Protein AF-A0A4Q0PFN8-F1 (afdb_monomer_lite)

Foldseek 3Di:
DDDYDDDDDDDDDDDDDDPVVVVVVVVPPPCVPQVDDDPVSVVVVLVVVPKDKDFPVPDDDDPPDDDDDDDDDDDDDDDDDQDDKDWDWDDDPPDITIMIIHDDDADDTYPPGDGDDNVVDDPDDDDDDDDDDDPPPPADDDDPQWDWADLDDPDIDTGHQEAAFAEAQDPVSVVCVFPDFQALVNQLPAFAKAWAAQDPPLVPDVVRDTSHWAPDDQQWDTRDPVCVVVSVQWDADPVQRKIWGATFYQIKIWTWHPDFFQWKKKKWKKFFQDQAWFKWWKWQFWDADPPRRDIKTWIWIATLQDDPPDPPAGIFIKISPNHHHPDPPDDPDDDIDGPDGLCVQADDDPPRRSGRNQWMKMKMWTHHQQKIWIWMDHINDHDTDPSSIDMDGCVPDPSSVVCNVGGTMIIITHRGHRMMIDPIGMDRFRHWYFYQNVHFQDTWTWGQDPVVRGIDTDPVDDPCNVPNAQHWYQNVPVQWIWGRHPRTIDTDPPSDPDPPPDDAAEAECPDLVVFWPDDDALSHEYEDPAADEAEAARTEGEQQRHNEYEYPAQVGYEYEDAYALHEHYEYPPQGAAYHYYGHEYEQQHHNYEPDDYEHPVLDHEYAYYRYEYENHQEVEEDYRHQEYEAEQYEYYNYAEAYEYYAEYCEYAHENYEEENYHLQYEHYEYDYHQAHAAAHEYAYEYEEEHNYAPYDDAPRSYPFFARYEYEQHEYHYNNDWDQCCCCRHVVRDACLDRNHAYYNYTSHQGNDDAAEEEDQDAEAEDEDELSYAEYEYHYPEEYEYHYDSDHAAPPDKHKHKYFYEAQYHYHYDPLQPPQEDDDDDHHFGWIWIWIDPGVSHIHIYIDTPDDDQPEWFWDAKPPQEDEAQDKDKMKTFTARADPPKDKDWPPWAWDAWDDDDRGIIMTIIHHHPDFDFIWIWIDPPHIDIQGSRHTYAHFDKDACAAPVQKDWPAADWDHHQQKTWGPDQDQFKTKIWGNDKAFLVFKKKWKKWWAFDPDDDDPDDKWWKFWAFPPPRQTQWIWMDHPRQRDIDIAGDPDPDDPPPDQDDPDDDDDPPRDWIWIWMWICDPQKTKTFIATPSRDGDGDIDIDNDPDDPPGMTTMMIIHNGTMMRRNIMGTHD

Organism: NCBI:txid1550906

Radius of gyration: 51.31 Å; chains: 1; bounding box: 134×82×135 Å

pLDDT: mean 75.28, std 20.69, range [23.78, 98.44]

Structure (mmCIF, N/CA/C/O backbone):
data_AF-A0A4Q0PFN8-F1
#
_entry.id   AF-A0A4Q0PFN8-F1
#
loop_
_atom_site.group_PDB
_atom_site.id
_atom_site.type_symbol
_atom_site.label_atom_id
_atom_site.label_alt_id
_atom_site.label_comp_id
_atom_site.label_asym_id
_atom_site.label_entity_id
_atom_site.label_seq_id
_atom_site.pdbx_PDB_ins_code
_atom_site.Cartn_x
_atom_site.Cartn_y
_atom_site.Cartn_z
_atom_site.occupancy
_atom_site.B_iso_or_equiv
_atom_site.auth_seq_id
_atom_site.auth_comp_id
_atom_site.auth_asym_id
_atom_site.auth_atom_id
_atom_site.pdbx_PDB_model_num
ATOM 1 N N . MET A 1 1 ? -32.887 15.253 -43.669 1.00 29.19 1 MET A N 1
ATOM 2 C CA . MET A 1 1 ? -33.662 14.011 -43.457 1.00 29.19 1 MET A CA 1
ATOM 3 C C . MET A 1 1 ? -33.479 13.120 -44.673 1.00 29.19 1 MET A C 1
ATOM 5 O O . MET A 1 1 ? -33.611 13.671 -45.763 1.00 29.19 1 MET A O 1
ATOM 9 N N . PRO A 1 2 ? -33.267 11.800 -44.530 1.00 36.38 2 PRO A N 1
ATOM 10 C CA . PRO A 1 2 ? -32.718 11.012 -43.403 1.00 36.38 2 PRO A CA 1
ATOM 11 C C . PRO A 1 2 ? -31.267 10.559 -43.741 1.00 36.38 2 PRO A C 1
ATOM 13 O O . PRO A 1 2 ? -30.886 10.630 -44.900 1.00 36.38 2 PRO A O 1
ATOM 16 N N . GLY A 1 3 ? -30.342 10.119 -42.888 1.00 27.97 3 GLY A N 1
ATOM 17 C CA . GLY A 1 3 ? -30.233 9.674 -41.493 1.00 27.97 3 GLY A CA 1
ATOM 18 C C . GLY A 1 3 ? -28.783 9.118 -41.312 1.00 27.97 3 GLY A C 1
ATOM 19 O O . GLY A 1 3 ? -28.104 8.946 -42.322 1.00 27.97 3 GLY A O 1
ATOM 20 N N . PRO A 1 4 ? -28.264 8.910 -40.087 1.00 41.22 4 PRO A N 1
ATOM 21 C CA . PRO A 1 4 ? -26.916 9.362 -39.686 1.00 41.22 4 PRO A CA 1
ATOM 22 C C . PRO A 1 4 ? -25.904 8.278 -39.212 1.00 41.22 4 PRO A C 1
ATOM 24 O O . PRO A 1 4 ? -26.292 7.167 -38.886 1.00 41.22 4 PRO A O 1
ATOM 27 N N . ASN A 1 5 ? -24.622 8.688 -39.134 1.00 33.41 5 ASN A N 1
ATOM 28 C CA . ASN A 1 5 ? -23.548 8.400 -38.146 1.00 33.41 5 ASN A CA 1
ATOM 29 C C . ASN A 1 5 ? -23.220 6.963 -37.654 1.00 33.41 5 ASN A C 1
ATOM 31 O O . ASN A 1 5 ? -24.041 6.344 -36.990 1.00 33.41 5 ASN A O 1
ATOM 35 N N . ASN A 1 6 ? -21.945 6.529 -37.760 1.00 29.62 6 ASN A N 1
ATOM 36 C CA . ASN A 1 6 ? -20.955 6.526 -36.648 1.00 29.62 6 ASN A CA 1
ATOM 37 C C . ASN A 1 6 ? -19.638 5.772 -36.971 1.00 29.62 6 ASN A C 1
ATOM 39 O O . ASN A 1 6 ? -19.638 4.726 -37.611 1.00 29.62 6 ASN A O 1
ATOM 43 N N . ARG A 1 7 ? -18.514 6.310 -36.468 1.00 29.88 7 ARG A N 1
ATOM 44 C CA . ARG A 1 7 ? -17.200 5.645 -36.306 1.00 29.88 7 ARG A CA 1
ATOM 45 C C . ARG A 1 7 ? -17.147 4.876 -34.964 1.00 29.88 7 ARG A C 1
ATOM 47 O O . ARG A 1 7 ? -17.727 5.382 -34.007 1.00 29.88 7 ARG A O 1
ATOM 54 N N . PRO A 1 8 ? -16.338 3.806 -34.836 1.00 30.55 8 PRO A N 1
ATOM 55 C CA . PRO A 1 8 ? -15.659 3.405 -33.586 1.00 30.55 8 PRO A CA 1
ATOM 56 C C . PRO A 1 8 ? -14.128 3.640 -33.711 1.00 30.55 8 PRO A C 1
ATOM 58 O O . PRO A 1 8 ? -13.561 3.388 -34.769 1.00 30.55 8 PRO A O 1
ATOM 61 N N . ILE A 1 9 ? -13.464 4.421 -32.843 1.00 29.22 9 ILE A N 1
ATOM 62 C CA . ILE A 1 9 ? -12.860 4.139 -31.512 1.00 29.22 9 ILE A CA 1
ATOM 63 C C . ILE A 1 9 ? -11.640 3.191 -31.560 1.00 29.22 9 ILE A C 1
ATOM 65 O O . ILE A 1 9 ? -11.689 2.111 -32.134 1.00 29.22 9 ILE A O 1
ATOM 69 N N . ALA A 1 10 ? -10.544 3.677 -30.962 1.00 32.59 10 ALA A N 1
ATOM 70 C CA . ALA A 1 10 ? -9.185 3.139 -30.915 1.00 32.59 10 ALA A CA 1
ATOM 71 C C . ALA A 1 10 ? -9.024 1.875 -30.046 1.00 32.59 10 ALA A C 1
ATOM 73 O O . ALA A 1 10 ? -9.739 1.705 -29.062 1.00 32.59 10 ALA A O 1
ATOM 74 N N . GLY A 1 11 ? -8.028 1.046 -30.384 1.00 29.55 11 GLY A N 1
ATOM 75 C CA . GLY A 1 11 ? -7.575 -0.105 -29.601 1.00 29.55 11 GLY A CA 1
ATOM 76 C C . GLY A 1 11 ? -6.060 -0.070 -29.372 1.00 29.55 11 GLY A C 1
ATOM 77 O O . GLY A 1 11 ? -5.299 0.272 -30.277 1.00 29.55 11 GLY A O 1
ATOM 78 N N . ASN A 1 12 ? -5.672 -0.390 -28.138 1.00 29.94 12 ASN A N 1
ATOM 79 C CA . ASN A 1 12 ? -4.324 -0.419 -27.570 1.00 29.94 12 ASN A CA 1
ATOM 80 C C . ASN A 1 12 ? -3.327 -1.298 -28.345 1.00 29.94 12 ASN A C 1
ATOM 82 O O . ASN A 1 12 ? -3.649 -2.414 -28.744 1.00 29.94 12 ASN A O 1
ATOM 86 N N . SER A 1 13 ? -2.082 -0.825 -28.452 1.00 27.45 13 SER A N 1
ATOM 87 C CA . SER A 1 13 ? -0.919 -1.633 -28.823 1.00 27.45 13 SER A CA 1
ATOM 88 C C . SER A 1 13 ? -0.350 -2.348 -27.592 1.00 27.45 13 SER A C 1
ATOM 90 O O . SER A 1 13 ? 0.229 -1.707 -26.715 1.00 27.45 13 SER A O 1
ATOM 92 N N . THR A 1 14 ? -0.497 -3.667 -27.541 1.00 29.89 14 THR A N 1
ATOM 93 C CA . THR A 1 14 ? 0.221 -4.571 -26.633 1.00 29.89 14 THR A CA 1
ATOM 94 C C . THR A 1 14 ? 1.582 -4.930 -27.235 1.00 29.89 14 THR A C 1
ATOM 96 O O . THR A 1 14 ? 1.674 -5.316 -28.400 1.00 29.89 14 THR A O 1
ATOM 99 N N . THR A 1 15 ? 2.647 -4.796 -26.445 1.00 28.39 15 THR A N 1
ATOM 100 C CA . THR A 1 15 ? 4.016 -5.208 -26.781 1.00 28.39 15 THR A CA 1
ATOM 101 C C . THR A 1 15 ? 4.090 -6.734 -26.902 1.00 28.39 15 THR A C 1
ATOM 103 O O . THR A 1 15 ? 3.715 -7.447 -25.975 1.00 28.39 15 THR A O 1
ATOM 106 N N . VAL A 1 16 ? 4.565 -7.239 -28.042 1.00 29.59 16 VAL A N 1
ATOM 107 C CA . VAL A 1 16 ? 4.758 -8.673 -28.314 1.00 29.59 16 VAL A CA 1
ATOM 108 C C . VAL A 1 16 ? 5.992 -9.173 -27.556 1.00 29.59 16 VAL A C 1
ATOM 110 O O . VAL A 1 16 ? 7.110 -8.759 -27.856 1.00 29.59 16 VAL A O 1
ATOM 113 N N . VAL A 1 17 ? 5.800 -10.077 -26.594 1.00 35.44 17 VAL A N 1
ATOM 114 C CA . VAL A 1 17 ? 6.866 -10.960 -26.091 1.00 35.44 17 VAL A CA 1
ATOM 115 C C . VAL A 1 17 ? 6.951 -12.128 -27.074 1.00 35.44 17 VAL A C 1
ATOM 117 O O . VAL A 1 17 ? 5.925 -12.729 -27.384 1.00 35.44 17 VAL A O 1
ATOM 120 N N . ASN A 1 18 ? 8.130 -12.404 -27.642 1.00 31.86 18 ASN A N 1
ATOM 121 C CA . ASN A 1 18 ? 8.244 -13.418 -28.691 1.00 31.86 18 ASN A CA 1
ATOM 122 C C . ASN A 1 18 ? 8.004 -14.841 -28.138 1.00 31.86 18 ASN A C 1
ATOM 124 O O . ASN A 1 18 ? 8.380 -15.173 -27.013 1.00 31.86 18 ASN A O 1
ATOM 128 N N . GLU A 1 19 ? 7.386 -15.675 -28.971 1.00 35.62 19 GLU A N 1
ATOM 129 C CA . GLU A 1 19 ? 7.021 -17.079 -28.728 1.00 35.62 19 GLU A CA 1
ATOM 130 C C . GLU A 1 19 ? 8.227 -17.978 -28.385 1.00 35.62 19 GLU A C 1
ATOM 132 O O . GLU A 1 19 ? 8.093 -19.011 -27.730 1.00 35.62 19 GLU A O 1
ATOM 137 N N . THR A 1 20 ? 9.435 -17.568 -28.782 1.00 34.38 20 THR A N 1
ATOM 138 C CA . THR A 1 20 ? 10.677 -18.330 -28.608 1.00 34.38 20 THR A CA 1
ATOM 139 C C . THR A 1 20 ? 11.137 -18.375 -27.149 1.00 34.38 20 THR A C 1
ATOM 141 O O . THR A 1 20 ? 11.708 -19.375 -26.719 1.00 34.38 20 THR A O 1
ATOM 144 N N . THR A 1 21 ? 10.858 -17.341 -26.349 1.00 37.78 21 THR A N 1
ATOM 145 C CA . THR A 1 21 ? 11.224 -17.331 -24.920 1.00 37.78 21 THR A CA 1
ATOM 146 C C . THR A 1 21 ? 10.350 -18.285 -24.099 1.00 37.78 21 THR A C 1
ATOM 148 O O . THR A 1 21 ? 10.849 -18.924 -23.178 1.00 37.78 21 THR A O 1
ATOM 151 N N . ILE A 1 22 ? 9.074 -18.441 -24.466 1.00 39.56 22 ILE A N 1
ATOM 152 C CA . ILE A 1 22 ? 8.132 -19.351 -23.793 1.00 39.56 22 ILE A CA 1
ATOM 153 C C . ILE A 1 22 ? 8.447 -20.816 -24.144 1.00 39.56 22 ILE A C 1
ATOM 155 O O . ILE A 1 22 ? 8.466 -21.673 -23.264 1.00 39.56 22 ILE A O 1
ATOM 159 N N . GLN A 1 23 ? 8.797 -21.094 -25.404 1.00 35.31 23 GLN A N 1
ATOM 160 C CA . GLN A 1 23 ? 9.199 -22.433 -25.860 1.00 35.31 23 GLN A CA 1
ATOM 161 C C . GLN A 1 23 ? 10.504 -22.933 -25.212 1.00 35.31 23 GLN A C 1
ATOM 163 O O . GLN A 1 23 ? 10.630 -24.113 -24.891 1.00 35.31 23 GLN A O 1
ATOM 168 N N . ASN A 1 24 ? 11.468 -22.045 -24.955 1.00 34.78 24 ASN A N 1
ATOM 169 C CA . ASN A 1 24 ? 12.738 -22.435 -24.330 1.00 34.78 24 ASN A CA 1
ATOM 170 C C . ASN A 1 24 ? 12.612 -22.761 -22.832 1.00 34.78 24 ASN A C 1
ATOM 172 O O . ASN A 1 24 ? 13.404 -23.554 -22.325 1.00 34.78 24 ASN A O 1
ATOM 176 N N . ILE A 1 25 ? 11.622 -22.185 -22.139 1.00 36.44 25 ILE A N 1
ATOM 177 C CA . ILE A 1 25 ? 11.332 -22.482 -20.726 1.00 36.44 25 ILE A CA 1
ATOM 178 C C . ILE A 1 25 ? 10.663 -23.862 -20.602 1.00 36.44 25 ILE A C 1
ATOM 180 O O . ILE A 1 25 ? 11.086 -24.671 -19.780 1.00 36.44 25 ILE A O 1
ATOM 184 N N . LEU A 1 26 ? 9.711 -24.181 -21.487 1.00 36.25 26 LEU A N 1
ATOM 185 C CA . LEU A 1 26 ? 9.004 -25.471 -21.496 1.00 36.25 26 LEU A CA 1
ATOM 186 C C . LEU A 1 26 ? 9.913 -26.665 -21.841 1.00 36.25 26 LEU A C 1
ATOM 188 O O . LEU A 1 26 ? 9.777 -27.737 -21.255 1.00 36.25 26 LEU A O 1
ATOM 192 N N . ASN A 1 27 ? 10.885 -26.484 -22.741 1.00 37.94 27 ASN A N 1
ATOM 193 C CA . ASN A 1 27 ? 11.776 -27.572 -23.164 1.00 37.94 27 ASN A CA 1
ATOM 194 C C . ASN A 1 27 ? 12.887 -27.910 -22.148 1.00 37.94 27 ASN A C 1
ATOM 196 O O . ASN A 1 27 ? 13.453 -29.002 -22.212 1.00 37.94 27 ASN A O 1
ATOM 200 N N . GLN A 1 28 ? 13.213 -27.014 -21.204 1.00 37.56 28 GLN A N 1
ATOM 201 C CA . GLN A 1 28 ? 14.259 -27.262 -20.198 1.00 37.56 28 GLN A CA 1
ATOM 202 C C . GLN A 1 28 ? 13.756 -27.943 -18.917 1.00 37.56 28 GLN A C 1
ATOM 204 O O . GLN A 1 28 ? 14.542 -28.633 -18.264 1.00 37.56 28 GLN A O 1
ATOM 209 N N . GLU A 1 29 ? 12.484 -27.795 -18.545 1.00 39.47 29 GLU A N 1
ATOM 210 C CA . GLU A 1 29 ? 11.980 -28.339 -17.273 1.00 39.47 29 GLU A CA 1
ATOM 211 C C . GLU A 1 29 ? 11.630 -29.838 -17.333 1.00 39.47 29 GLU A C 1
ATOM 213 O O . GLU A 1 29 ? 11.799 -30.542 -16.337 1.00 39.47 29 GLU A O 1
ATOM 218 N N . ILE A 1 30 ? 11.259 -30.376 -18.503 1.00 38.09 30 ILE A N 1
ATOM 219 C CA . ILE A 1 30 ? 10.816 -31.780 -18.643 1.00 38.09 30 ILE A CA 1
ATOM 220 C C . ILE A 1 30 ? 11.979 -32.791 -18.532 1.00 38.09 30 ILE A C 1
ATOM 222 O O . ILE A 1 30 ? 11.821 -33.871 -17.959 1.00 38.09 30 ILE A O 1
ATOM 226 N N . PHE A 1 31 ? 13.179 -32.454 -19.022 1.00 39.38 31 PHE A N 1
ATOM 227 C CA . PHE A 1 31 ? 14.334 -33.370 -18.983 1.00 39.38 31 PHE A CA 1
ATOM 228 C C . PHE A 1 31 ? 15.127 -33.316 -17.669 1.00 39.38 31 PHE A C 1
ATOM 230 O O . PHE A 1 31 ? 15.748 -34.306 -17.284 1.00 39.38 31 PHE A O 1
ATOM 237 N N . ASN A 1 32 ? 15.089 -32.193 -16.946 1.00 37.88 32 ASN A N 1
ATOM 238 C CA . ASN A 1 32 ? 15.882 -32.026 -15.725 1.00 37.88 32 ASN A CA 1
ATOM 239 C C . ASN A 1 32 ? 15.298 -32.755 -14.502 1.00 37.88 32 ASN A C 1
ATOM 241 O O . ASN A 1 32 ? 16.046 -33.035 -13.566 1.00 37.88 32 ASN A O 1
ATOM 245 N N . ASN A 1 33 ? 14.010 -33.120 -14.522 1.00 40.97 33 ASN A N 1
ATOM 246 C CA . ASN A 1 33 ? 13.325 -33.723 -13.370 1.00 40.97 33 ASN A CA 1
ATOM 247 C C . ASN A 1 33 ? 13.043 -35.232 -13.478 1.00 40.97 33 ASN A C 1
ATOM 249 O O . ASN A 1 33 ? 12.618 -35.830 -12.494 1.00 40.97 33 ASN A O 1
ATOM 253 N N . THR A 1 34 ? 13.300 -35.882 -14.619 1.00 44.91 34 THR A N 1
ATOM 254 C CA . THR A 1 34 ? 12.917 -37.298 -14.825 1.00 44.91 34 THR A CA 1
ATOM 255 C C . THR A 1 34 ? 14.093 -38.281 -14.842 1.00 44.91 34 THR A C 1
ATOM 257 O O . THR A 1 34 ? 13.889 -39.488 -14.729 1.00 44.91 34 THR A O 1
ATOM 260 N N . GLY A 1 35 ? 15.339 -37.797 -14.925 1.00 42.88 35 GLY A N 1
ATOM 261 C CA . GLY A 1 35 ? 16.549 -38.634 -14.894 1.00 42.88 35 GLY A CA 1
ATOM 262 C C . GLY A 1 35 ? 16.818 -39.452 -16.166 1.00 42.88 35 GLY A C 1
ATOM 263 O O . GLY A 1 35 ? 17.781 -40.220 -16.191 1.00 42.88 35 GLY A O 1
ATOM 264 N N . TYR A 1 36 ? 16.014 -39.285 -17.220 1.00 43.66 36 TYR A N 1
ATOM 265 C CA . TYR A 1 36 ? 16.204 -39.936 -18.519 1.00 43.66 36 TYR A CA 1
ATOM 266 C C . TYR A 1 36 ? 16.961 -39.027 -19.491 1.00 43.66 36 TYR A C 1
ATOM 268 O O . TYR A 1 36 ? 16.727 -37.822 -19.556 1.00 43.66 36 TYR A O 1
ATOM 276 N N . THR A 1 37 ? 17.882 -39.609 -20.258 1.00 43.88 37 THR A N 1
ATOM 277 C CA . THR A 1 37 ? 18.808 -38.864 -21.127 1.00 43.88 37 THR A CA 1
ATOM 278 C C . THR A 1 37 ? 18.342 -38.727 -22.573 1.00 43.88 37 THR A C 1
ATOM 280 O O . THR A 1 37 ? 18.930 -37.955 -23.331 1.00 43.88 37 THR A O 1
ATOM 283 N N . SER A 1 38 ? 17.305 -39.466 -22.975 1.00 47.50 38 SER A N 1
ATOM 284 C CA . SER A 1 38 ? 16.727 -39.406 -24.316 1.00 47.50 38 SER A CA 1
ATOM 285 C C . SER A 1 38 ? 15.276 -39.900 -24.342 1.00 47.50 38 SER A C 1
ATOM 287 O O . SER A 1 38 ? 14.848 -40.676 -23.491 1.00 47.50 38 SER A O 1
ATOM 289 N N . ILE A 1 39 ? 14.526 -39.507 -25.374 1.00 45.66 39 ILE A N 1
ATOM 290 C CA . ILE A 1 39 ? 13.171 -40.022 -25.647 1.00 45.66 39 ILE A CA 1
ATOM 291 C C . ILE A 1 39 ? 13.182 -41.530 -25.942 1.00 45.66 39 ILE A C 1
ATOM 293 O O . ILE A 1 39 ? 12.228 -42.233 -25.624 1.00 45.66 39 ILE A O 1
ATOM 297 N N . THR A 1 40 ? 14.290 -42.056 -26.470 1.00 49.47 40 THR A N 1
ATOM 298 C CA . THR A 1 40 ? 14.481 -43.499 -26.677 1.00 49.47 40 THR A CA 1
ATOM 299 C C . THR A 1 40 ? 14.507 -44.272 -25.355 1.00 49.47 40 THR A C 1
ATOM 301 O O . THR A 1 40 ? 13.931 -45.355 -25.284 1.00 49.47 40 THR A O 1
ATOM 304 N N . ASP A 1 41 ? 15.096 -43.702 -24.297 1.00 52.34 41 ASP A N 1
ATOM 305 C CA . ASP A 1 41 ? 15.135 -44.327 -22.965 1.00 52.34 41 ASP A CA 1
ATOM 306 C C . ASP A 1 41 ? 13.740 -44.389 -22.321 1.00 52.34 41 ASP A C 1
ATOM 308 O O . ASP A 1 41 ? 13.420 -45.341 -21.610 1.00 52.34 41 ASP A O 1
ATOM 312 N N . ILE A 1 42 ? 12.897 -43.391 -22.605 1.00 50.94 42 ILE A N 1
ATOM 313 C CA . ILE A 1 42 ? 11.507 -43.317 -22.134 1.00 50.94 42 ILE A CA 1
ATOM 314 C C . ILE A 1 42 ? 10.651 -44.367 -22.855 1.00 50.94 42 ILE A C 1
ATOM 316 O O . ILE A 1 42 ? 9.958 -45.147 -22.203 1.00 50.94 42 ILE A O 1
ATOM 320 N N . ILE A 1 43 ? 10.751 -44.445 -24.187 1.00 51.97 43 ILE A N 1
ATOM 321 C CA . ILE A 1 43 ? 9.998 -45.408 -25.009 1.00 51.97 43 ILE A CA 1
ATOM 322 C C . ILE A 1 43 ? 10.352 -46.853 -24.626 1.00 51.97 43 ILE A C 1
ATOM 324 O O . ILE A 1 43 ? 9.457 -47.655 -24.368 1.00 51.97 43 ILE A O 1
ATOM 328 N N . GLN A 1 44 ? 11.644 -47.174 -24.480 1.00 55.84 44 GLN A N 1
ATOM 329 C CA . GLN A 1 44 ? 12.082 -48.519 -24.080 1.00 55.84 44 GLN A CA 1
ATOM 330 C C . GLN A 1 44 ? 11.615 -48.913 -22.672 1.00 55.84 44 GLN A C 1
ATOM 332 O O . GLN A 1 44 ? 11.378 -50.093 -22.414 1.00 55.84 44 GLN A O 1
ATOM 337 N N . ASN A 1 45 ? 11.471 -47.953 -21.752 1.00 54.97 45 ASN A N 1
ATOM 338 C CA . ASN A 1 45 ? 10.958 -48.217 -20.407 1.00 54.97 45 ASN A CA 1
ATOM 339 C C . ASN A 1 45 ? 9.449 -48.526 -20.422 1.00 54.97 45 ASN A C 1
ATOM 341 O O . ASN A 1 45 ? 8.997 -49.429 -19.720 1.00 54.97 45 ASN A O 1
ATOM 345 N N . LEU A 1 46 ? 8.678 -47.826 -21.257 1.00 50.06 46 LEU A N 1
ATOM 346 C CA . LEU A 1 46 ? 7.229 -48.016 -21.386 1.00 50.06 46 LEU A CA 1
ATOM 347 C C . LEU A 1 46 ? 6.871 -49.338 -22.078 1.00 50.06 46 LEU A C 1
ATOM 349 O O . LEU A 1 46 ? 5.999 -50.064 -21.599 1.00 50.06 46 LEU A O 1
ATOM 353 N N . GLU A 1 47 ? 7.597 -49.702 -23.138 1.00 54.09 47 GLU A N 1
ATOM 354 C CA . GLU A 1 47 ? 7.455 -51.007 -23.802 1.00 54.09 47 GLU A CA 1
ATOM 355 C C . GLU A 1 47 ? 7.860 -52.164 -22.870 1.00 54.09 47 GLU A C 1
ATOM 357 O O . GLU A 1 47 ? 7.198 -53.203 -22.828 1.00 54.09 47 GLU A O 1
ATOM 362 N N . ALA A 1 48 ? 8.912 -51.984 -22.056 1.00 47.25 48 ALA A N 1
ATOM 363 C CA . ALA A 1 48 ? 9.353 -52.984 -21.078 1.00 47.25 48 ALA A CA 1
ATOM 364 C C . ALA A 1 48 ? 8.328 -53.242 -19.956 1.00 47.25 48 ALA A C 1
ATOM 366 O O . ALA A 1 48 ? 8.373 -54.304 -19.330 1.00 47.25 48 ALA A O 1
ATOM 367 N N . ASN A 1 49 ? 7.396 -52.310 -19.731 1.00 42.97 49 ASN A N 1
ATOM 368 C CA . ASN A 1 49 ? 6.288 -52.438 -18.783 1.00 42.97 49 ASN A CA 1
ATOM 369 C C . ASN A 1 49 ? 4.962 -52.862 -19.449 1.00 42.97 49 ASN A C 1
ATOM 371 O O . ASN A 1 49 ? 3.906 -52.774 -18.828 1.00 42.97 49 ASN A O 1
ATOM 375 N N . GLY A 1 50 ? 5.015 -53.383 -20.683 1.00 40.12 50 GLY A N 1
ATOM 376 C CA . GLY A 1 50 ? 3.913 -54.125 -21.305 1.00 40.12 50 GLY A CA 1
ATOM 377 C C . GLY A 1 50 ? 2.878 -53.296 -22.069 1.00 40.12 50 GLY A C 1
ATOM 378 O O . GLY A 1 50 ? 1.823 -53.838 -22.386 1.00 40.12 50 GLY A O 1
ATOM 379 N N . GLY A 1 51 ? 3.154 -52.022 -22.370 1.00 44.91 51 GLY A N 1
ATOM 380 C CA . GLY A 1 51 ? 2.274 -51.170 -23.182 1.00 44.91 51 GLY A CA 1
ATOM 381 C C . GLY A 1 51 ? 2.577 -51.224 -24.686 1.00 44.91 51 GLY A C 1
ATOM 382 O O . GLY A 1 51 ? 3.729 -51.387 -25.084 1.00 44.91 51 GLY A O 1
ATOM 383 N N . GLU A 1 52 ? 1.546 -51.046 -25.516 1.00 45.19 52 GLU A N 1
ATOM 384 C CA . GLU A 1 52 ? 1.651 -50.850 -26.972 1.00 45.19 52 GLU A CA 1
ATOM 385 C C . GLU A 1 52 ? 1.544 -49.346 -27.297 1.00 45.19 52 GLU A C 1
ATOM 387 O O . GLU A 1 52 ? 0.723 -48.645 -26.704 1.00 45.19 52 GLU A O 1
ATOM 392 N N . ILE A 1 53 ? 2.391 -48.835 -28.199 1.00 49.88 53 ILE A N 1
ATOM 393 C CA . ILE A 1 53 ? 2.448 -47.410 -28.575 1.00 49.88 53 ILE A CA 1
ATOM 394 C C . ILE A 1 53 ? 2.013 -47.268 -30.037 1.00 49.88 53 ILE A C 1
ATOM 396 O O . ILE A 1 53 ? 2.615 -47.879 -30.920 1.00 49.88 53 ILE A O 1
ATOM 400 N N . ILE A 1 54 ? 0.997 -46.439 -30.301 1.00 46.69 54 ILE A N 1
ATOM 401 C CA . ILE A 1 54 ? 0.494 -46.165 -31.657 1.00 46.69 54 ILE A CA 1
ATOM 402 C C . ILE A 1 54 ? 0.513 -44.657 -31.926 1.00 46.69 54 ILE A C 1
ATOM 404 O O . ILE A 1 54 ? 0.053 -43.854 -31.112 1.00 46.69 54 ILE A O 1
ATOM 408 N N . GLU A 1 55 ? 1.047 -44.273 -33.086 1.00 47.81 55 GLU A N 1
ATOM 409 C CA . GLU A 1 55 ? 1.081 -42.889 -33.557 1.00 47.81 55 GLU A CA 1
ATOM 410 C C . GLU A 1 55 ? -0.273 -42.510 -34.185 1.00 47.81 55 GLU A C 1
ATOM 412 O O . GLU A 1 55 ? -0.765 -43.172 -35.100 1.00 47.81 55 GLU A O 1
ATOM 417 N N . LEU A 1 56 ? -0.896 -41.428 -33.706 1.00 43.75 56 LEU A N 1
ATOM 418 C CA . LEU A 1 56 ? -2.262 -41.029 -34.093 1.00 43.75 56 LEU A CA 1
ATOM 419 C C . LEU A 1 56 ? -2.434 -40.616 -35.569 1.00 43.75 56 LEU A C 1
ATOM 421 O O . LEU A 1 56 ? -3.560 -40.393 -36.011 1.00 43.75 56 LEU A O 1
ATOM 425 N N . GLY A 1 57 ? -1.347 -40.542 -36.344 1.00 43.75 57 GLY A N 1
ATOM 426 C CA . GLY A 1 57 ? -1.373 -40.264 -37.784 1.00 43.75 57 GLY A CA 1
ATOM 427 C C . GLY A 1 57 ? -1.982 -41.377 -38.651 1.00 43.75 57 GLY A C 1
ATOM 428 O O . GLY A 1 57 ? -2.331 -41.110 -39.800 1.00 43.75 57 GLY A O 1
ATOM 429 N N . ASP A 1 58 ? -2.164 -42.586 -38.107 1.00 37.38 58 ASP A N 1
ATOM 430 C CA . ASP A 1 58 ? -2.638 -43.768 -38.848 1.00 37.38 58 ASP A CA 1
ATOM 431 C C . ASP A 1 58 ? -4.142 -44.086 -38.667 1.00 37.38 58 ASP A C 1
ATOM 433 O O . ASP A 1 58 ? -4.650 -45.050 -39.249 1.00 37.38 58 ASP A O 1
ATOM 437 N N . ILE A 1 59 ? -4.896 -43.285 -37.900 1.00 39.28 59 ILE A N 1
ATOM 438 C CA . ILE A 1 59 ? -6.323 -43.539 -37.624 1.00 39.28 59 ILE A CA 1
ATOM 439 C C . ILE A 1 59 ? -7.214 -42.668 -38.528 1.00 39.28 59 ILE A C 1
ATOM 441 O O . ILE A 1 59 ? -7.267 -41.448 -38.404 1.00 39.28 59 ILE A O 1
ATOM 445 N N . GLY A 1 60 ? -7.950 -43.296 -39.451 1.00 34.69 60 GLY A N 1
ATOM 446 C CA . GLY A 1 60 ? -8.942 -42.616 -40.292 1.00 34.69 60 GLY A CA 1
ATOM 447 C C . GLY A 1 60 ? -10.212 -42.265 -39.509 1.00 34.69 60 GLY A C 1
ATOM 448 O O . GLY A 1 60 ? -10.978 -43.155 -39.149 1.00 34.69 60 GLY A O 1
ATOM 449 N N . PHE A 1 61 ? -10.451 -40.976 -39.267 1.00 36.06 61 PHE A N 1
ATOM 450 C CA . PHE A 1 61 ? -11.633 -40.479 -38.551 1.00 36.06 61 PHE A CA 1
ATOM 451 C C . PHE A 1 61 ? -12.896 -40.508 -39.438 1.00 36.06 61 PHE A C 1
ATOM 453 O O . PHE A 1 61 ? -12.878 -40.011 -40.565 1.00 36.06 61 PHE A O 1
ATOM 460 N N . THR A 1 62 ? -14.005 -41.063 -38.934 1.00 37.44 62 THR A N 1
ATOM 461 C CA . THR A 1 62 ? -15.345 -40.983 -39.556 1.00 37.44 62 THR A CA 1
ATOM 462 C C . THR A 1 62 ? -16.249 -40.005 -38.800 1.00 37.44 62 THR A C 1
ATOM 464 O O . THR A 1 62 ? -15.981 -39.694 -37.644 1.00 37.44 62 THR A O 1
ATOM 467 N N . GLU A 1 63 ? -17.331 -39.543 -39.438 1.00 32.09 63 GLU A N 1
ATOM 468 C CA . GLU A 1 63 ? -18.195 -38.420 -39.002 1.00 32.09 63 GLU A CA 1
ATOM 469 C C . GLU A 1 63 ? -18.909 -38.592 -37.640 1.00 32.09 63 GLU A C 1
ATOM 471 O O . GLU A 1 63 ? -19.500 -37.636 -37.150 1.00 32.09 63 GLU A O 1
ATOM 476 N N . ASP A 1 64 ? -18.793 -39.756 -36.992 1.00 33.41 64 ASP A N 1
ATOM 477 C CA . ASP A 1 64 ? -19.350 -40.035 -35.659 1.00 33.41 64 ASP A CA 1
ATOM 478 C C . ASP A 1 64 ? -18.290 -40.066 -34.532 1.00 33.41 64 ASP A C 1
ATOM 480 O O . ASP A 1 64 ? -18.611 -40.369 -33.380 1.00 33.41 64 ASP A O 1
ATOM 484 N N . THR A 1 65 ? -17.019 -39.753 -34.813 1.00 35.47 65 THR A N 1
ATOM 485 C CA . THR A 1 65 ? -15.975 -39.717 -33.775 1.00 35.47 65 THR A CA 1
ATOM 486 C C . THR A 1 65 ? -15.997 -38.378 -33.033 1.00 35.47 65 THR A C 1
ATOM 488 O O . THR A 1 65 ? -15.495 -37.371 -33.530 1.00 35.47 65 THR A O 1
ATOM 491 N N . THR A 1 66 ? -16.552 -38.361 -31.818 1.00 30.95 66 THR A N 1
ATOM 492 C CA . THR A 1 66 ? -16.454 -37.209 -30.904 1.00 30.95 66 THR A CA 1
ATOM 493 C C . THR A 1 66 ? -15.214 -37.369 -30.023 1.00 30.95 66 THR A C 1
ATOM 495 O O . THR A 1 66 ? -15.106 -38.340 -29.277 1.00 30.95 66 THR A O 1
ATOM 498 N N . VAL A 1 67 ? -14.274 -36.427 -30.127 1.00 32.38 67 VAL A N 1
ATOM 499 C CA . VAL A 1 67 ? -13.110 -36.314 -29.236 1.00 32.38 67 VAL A CA 1
ATOM 500 C C . VAL A 1 67 ? -13.582 -35.635 -27.953 1.00 32.38 67 VAL A C 1
ATOM 502 O O . VAL A 1 67 ? -13.967 -34.468 -27.985 1.00 32.38 67 VAL A O 1
ATOM 505 N N . TYR A 1 68 ? -13.601 -36.371 -26.844 1.00 27.64 68 TYR A N 1
ATOM 506 C CA . TYR A 1 68 ? -13.821 -35.786 -25.526 1.00 27.64 68 TYR A CA 1
ATOM 507 C C . TYR A 1 68 ? -12.489 -35.257 -24.991 1.00 27.64 68 TYR A C 1
ATOM 509 O O . TYR A 1 68 ? -11.483 -35.963 -24.998 1.00 27.64 68 TYR A O 1
ATOM 517 N N . ASP A 1 69 ? -12.508 -33.994 -24.583 1.00 26.31 69 ASP A N 1
ATOM 518 C CA . ASP A 1 69 ? -11.450 -33.315 -23.842 1.00 26.31 69 ASP A CA 1
ATOM 519 C C . ASP A 1 69 ? -11.139 -34.087 -22.542 1.00 26.31 69 ASP A C 1
ATOM 521 O O . ASP A 1 69 ? -12.067 -34.583 -21.896 1.00 26.31 69 ASP A O 1
ATOM 525 N N . PHE A 1 70 ? -9.867 -34.193 -22.146 1.00 27.89 70 PHE A N 1
ATOM 526 C CA . PHE A 1 70 ? -9.476 -34.760 -20.848 1.00 27.89 70 PHE A CA 1
ATOM 527 C C . PHE A 1 70 ? -8.362 -33.939 -20.191 1.00 27.89 70 PHE A C 1
ATOM 529 O O . PHE A 1 70 ? -7.411 -33.588 -20.878 1.00 27.89 70 PHE A O 1
ATOM 536 N N . ILE A 1 71 ? -8.290 -33.702 -18.874 1.00 29.06 71 ILE A N 1
ATOM 537 C CA . ILE A 1 71 ? -9.225 -33.594 -17.730 1.00 29.06 71 ILE A CA 1
ATOM 538 C C . ILE A 1 71 ? -8.421 -32.765 -16.697 1.00 29.06 71 ILE A C 1
ATOM 540 O O . ILE A 1 71 ? -7.235 -33.020 -16.495 1.00 29.06 71 ILE A O 1
ATOM 544 N N . ASN A 1 72 ? -9.073 -31.810 -16.032 1.00 30.05 72 ASN A N 1
ATOM 545 C CA . ASN A 1 72 ? -8.646 -31.201 -14.768 1.00 30.05 72 ASN A CA 1
ATOM 546 C C . ASN A 1 72 ? -9.217 -32.049 -13.610 1.00 30.05 72 ASN A C 1
ATOM 548 O O . ASN A 1 72 ? -10.425 -32.295 -13.618 1.00 30.05 72 ASN A O 1
ATOM 552 N N . ALA A 1 73 ? -8.402 -32.503 -12.651 1.00 30.16 73 ALA A N 1
ATOM 553 C CA . ALA A 1 73 ? -8.900 -33.044 -11.382 1.00 30.16 73 ALA A CA 1
ATOM 554 C C . ALA A 1 73 ? -7.827 -33.010 -10.282 1.00 30.16 73 ALA A C 1
ATOM 556 O O . ALA A 1 73 ? -6.787 -33.640 -10.425 1.00 30.16 73 ALA A O 1
ATOM 557 N N . SER A 1 74 ? -8.143 -32.330 -9.180 1.00 29.06 74 SER A N 1
ATOM 558 C CA . SER A 1 74 ? -7.466 -32.319 -7.874 1.00 29.06 74 SER A CA 1
ATOM 559 C C . SER A 1 74 ? -7.708 -33.648 -7.105 1.00 29.06 74 SER A C 1
ATOM 561 O O . SER A 1 74 ? -8.747 -34.279 -7.289 1.00 29.06 74 SER A O 1
ATOM 563 N N . GLY A 1 75 ? -6.738 -34.106 -6.290 1.00 31.09 75 GLY A N 1
ATOM 564 C CA . GLY A 1 75 ? -6.624 -35.464 -5.699 1.00 31.09 75 GLY A CA 1
ATOM 565 C C . GLY A 1 75 ? -7.730 -35.911 -4.718 1.00 31.09 75 GLY A C 1
ATOM 566 O O . GLY A 1 75 ? -8.569 -35.126 -4.299 1.00 31.09 75 GLY A O 1
ATOM 567 N N . ASP A 1 76 ? -7.841 -37.163 -4.258 1.00 31.64 76 ASP A N 1
ATOM 568 C CA . ASP A 1 76 ? -7.036 -38.380 -4.418 1.00 31.64 76 ASP A CA 1
ATOM 569 C C . ASP A 1 76 ? -7.938 -39.619 -4.226 1.00 31.64 76 ASP A C 1
ATOM 571 O O . ASP A 1 76 ? -8.461 -39.865 -3.138 1.00 31.64 76 ASP A O 1
ATOM 575 N N . THR A 1 77 ? -8.122 -40.421 -5.280 1.00 31.45 77 THR A N 1
ATOM 576 C CA . THR A 1 77 ? -8.000 -41.899 -5.300 1.00 31.45 77 THR A CA 1
ATOM 577 C C . THR A 1 77 ? -8.391 -42.410 -6.689 1.00 31.45 77 THR A C 1
ATOM 579 O O . THR A 1 77 ? -9.564 -42.604 -6.993 1.00 31.45 77 THR A O 1
ATOM 582 N N . TRP A 1 78 ? -7.399 -42.669 -7.544 1.00 33.22 78 TRP A N 1
ATOM 583 C CA . TRP A 1 78 ? -7.620 -43.389 -8.798 1.00 33.22 78 TRP A CA 1
ATOM 584 C C . TRP A 1 78 ? -7.608 -44.899 -8.523 1.00 33.22 78 TRP A C 1
ATOM 586 O O . TRP A 1 78 ? -6.605 -45.461 -8.082 1.00 33.22 78 TRP A O 1
ATOM 596 N N . GLN A 1 79 ? -8.723 -45.573 -8.791 1.00 38.41 79 GLN A N 1
ATOM 597 C CA . GLN A 1 79 ? -8.692 -46.964 -9.242 1.00 38.41 79 GLN A CA 1
ATOM 598 C C . GLN A 1 79 ? -8.668 -46.892 -10.774 1.00 38.41 79 GLN A C 1
ATOM 600 O O . GLN A 1 79 ? -9.536 -46.247 -11.357 1.00 38.41 79 GLN A O 1
ATOM 605 N N . LEU A 1 80 ? -7.662 -47.491 -11.417 1.00 37.34 80 LEU A N 1
ATOM 606 C CA . LEU A 1 80 ? -7.617 -47.617 -12.877 1.00 37.34 80 LEU A CA 1
ATOM 607 C C . LEU A 1 80 ? -8.845 -48.412 -13.344 1.00 37.34 80 LEU A C 1
ATOM 609 O O . LEU A 1 80 ? -9.030 -49.550 -12.910 1.00 37.34 80 LEU A O 1
ATOM 613 N N . GLU A 1 81 ? -9.677 -47.827 -14.209 1.00 36.62 81 GLU A N 1
ATOM 614 C CA . GLU A 1 81 ? -10.739 -48.573 -14.884 1.00 36.62 81 GLU A CA 1
ATOM 615 C C . GLU A 1 81 ? -10.174 -49.285 -16.120 1.00 36.62 81 GLU A C 1
ATOM 617 O O . GLU A 1 81 ? -9.516 -48.677 -16.973 1.00 36.62 81 GLU A O 1
ATOM 622 N N . GLU A 1 82 ? -10.440 -50.590 -16.202 1.00 36.38 82 GLU A N 1
ATOM 623 C CA . GLU A 1 82 ? -10.109 -51.459 -17.333 1.00 36.38 82 GLU A CA 1
ATOM 624 C C . GLU A 1 82 ? -10.635 -50.817 -18.640 1.00 36.38 82 GLU A C 1
ATOM 626 O O . GLU A 1 82 ? -11.836 -50.570 -18.765 1.00 36.38 82 GLU A O 1
ATOM 631 N N . ASN A 1 83 ? -9.752 -50.577 -19.623 1.00 36.81 83 ASN A N 1
ATOM 632 C CA . ASN A 1 83 ? -10.009 -49.927 -20.931 1.00 36.81 83 ASN A CA 1
ATOM 633 C C . ASN A 1 83 ? -9.968 -48.381 -21.021 1.00 36.81 83 ASN A C 1
ATOM 635 O O . ASN A 1 83 ? -10.579 -47.819 -21.933 1.00 36.81 83 ASN A O 1
ATOM 639 N N . THR A 1 84 ? -9.211 -47.681 -20.170 1.00 38.88 84 THR A N 1
ATOM 640 C CA . THR A 1 84 ? -8.983 -46.223 -20.323 1.00 38.88 84 THR A CA 1
ATOM 641 C C . THR A 1 84 ? -7.700 -45.915 -21.120 1.00 38.88 84 THR A C 1
ATOM 643 O O . THR A 1 84 ? -6.645 -46.478 -20.834 1.00 38.88 84 THR A O 1
ATOM 646 N N . MET A 1 85 ? -7.786 -45.033 -22.129 1.00 37.00 85 MET A N 1
ATOM 647 C CA . MET A 1 85 ? -6.662 -44.570 -22.970 1.00 37.00 85 MET A CA 1
ATOM 648 C C . MET A 1 85 ? -6.065 -43.260 -22.443 1.00 37.00 85 MET A C 1
ATOM 650 O O . MET A 1 85 ? -6.806 -42.330 -22.132 1.00 37.00 85 MET A O 1
ATOM 654 N N . TYR A 1 86 ? -4.735 -43.158 -22.428 1.00 45.59 86 TYR A N 1
ATOM 655 C CA . TYR A 1 86 ? -4.000 -41.973 -21.973 1.00 45.59 86 TYR A CA 1
ATOM 656 C C . TYR A 1 86 ? -3.176 -41.372 -23.113 1.00 45.59 86 TYR A C 1
ATOM 658 O O . TYR A 1 86 ? -2.505 -42.114 -23.825 1.00 45.59 86 TYR A O 1
ATOM 666 N N . PHE A 1 87 ? -3.188 -40.047 -23.282 1.00 41.28 87 PHE A N 1
ATOM 667 C CA . PHE A 1 87 ? -2.483 -39.354 -24.369 1.00 41.28 87 PHE A CA 1
ATOM 668 C C . PHE A 1 87 ? -1.294 -38.538 -23.851 1.00 41.28 87 PHE A C 1
ATOM 670 O O . PHE A 1 87 ? -1.389 -37.909 -22.800 1.00 41.28 87 PHE A O 1
ATOM 677 N N . PHE A 1 88 ? -0.188 -38.504 -24.598 1.00 43.72 88 PHE A N 1
ATOM 678 C CA . PHE A 1 88 ? 0.966 -37.652 -24.290 1.00 43.72 88 PHE A CA 1
ATOM 679 C C . PHE A 1 88 ? 1.688 -37.183 -25.558 1.00 43.72 88 PHE A C 1
ATOM 681 O O . PHE A 1 88 ? 1.686 -37.860 -26.586 1.00 43.72 88 PHE A O 1
ATOM 688 N N . THR A 1 89 ? 2.318 -36.008 -25.492 1.00 39.12 89 THR A N 1
ATOM 689 C CA . THR A 1 89 ? 3.083 -35.434 -26.609 1.00 39.12 89 THR A CA 1
ATOM 690 C C . THR A 1 89 ? 4.582 -35.611 -26.409 1.00 39.12 89 THR A C 1
ATOM 692 O O . THR A 1 89 ? 5.094 -35.302 -25.335 1.00 39.12 89 THR A O 1
ATOM 695 N N . ALA A 1 90 ? 5.303 -36.025 -27.450 1.00 41.09 90 ALA A N 1
ATOM 696 C CA . ALA A 1 90 ? 6.765 -36.081 -27.444 1.00 41.09 90 ALA A CA 1
ATOM 697 C C . ALA A 1 90 ? 7.352 -35.526 -28.750 1.00 41.09 90 ALA A C 1
ATOM 699 O O . ALA A 1 90 ? 6.775 -35.696 -29.825 1.00 41.09 90 ALA A O 1
ATOM 700 N N . GLN A 1 91 ? 8.505 -34.859 -28.667 1.00 37.34 91 GLN A N 1
ATOM 701 C CA . GLN A 1 91 ? 9.203 -34.315 -29.836 1.00 37.34 91 GLN A CA 1
ATOM 702 C C . GLN A 1 91 ? 10.127 -35.351 -30.476 1.00 37.34 91 GLN A C 1
ATOM 704 O O . GLN A 1 91 ? 10.989 -35.916 -29.813 1.00 37.34 91 GLN A O 1
ATOM 709 N N . SER A 1 92 ? 10.004 -35.561 -31.783 1.00 36.31 92 SER A N 1
ATOM 710 C CA . SER A 1 92 ? 10.968 -36.343 -32.560 1.00 36.31 92 SER A CA 1
ATOM 711 C C . SER A 1 92 ? 11.514 -35.466 -33.681 1.00 36.31 92 SER A C 1
ATOM 713 O O . SER A 1 92 ? 10.820 -35.154 -34.648 1.00 36.31 92 SER A O 1
ATOM 715 N N . GLY A 1 93 ? 12.758 -35.006 -33.532 1.00 45.09 93 GLY A N 1
ATOM 716 C CA . GLY A 1 93 ? 13.303 -33.969 -34.411 1.00 45.09 93 GLY A CA 1
ATOM 717 C C . GLY A 1 93 ? 12.513 -32.659 -34.294 1.00 45.09 93 GLY A C 1
ATOM 718 O O . GLY A 1 93 ? 12.222 -32.217 -33.188 1.00 45.09 93 GLY A O 1
ATOM 719 N N . ASP A 1 94 ? 12.153 -32.057 -35.429 1.00 32.53 94 ASP A N 1
ATOM 720 C CA . ASP A 1 94 ? 11.448 -30.765 -35.487 1.00 32.53 94 ASP A CA 1
ATOM 721 C C . ASP A 1 94 ? 9.914 -30.878 -35.322 1.00 32.53 94 ASP A C 1
ATOM 723 O O . ASP A 1 94 ? 9.209 -29.873 -35.420 1.00 32.53 94 ASP A O 1
ATOM 727 N N . TYR A 1 95 ? 9.374 -32.082 -35.091 1.00 31.47 95 TYR A N 1
ATOM 728 C CA . TYR A 1 95 ? 7.930 -32.328 -35.017 1.00 31.47 95 TYR A CA 1
ATOM 729 C C . TYR A 1 95 ? 7.499 -32.815 -33.626 1.00 31.47 95 TYR A C 1
ATOM 731 O O . TYR A 1 95 ? 8.145 -33.667 -33.012 1.00 31.47 95 TYR A O 1
ATOM 739 N N . SER A 1 96 ? 6.372 -32.287 -33.139 1.00 38.97 96 SER A N 1
ATOM 740 C CA . SER A 1 96 ? 5.679 -32.783 -31.944 1.00 38.97 96 SER A CA 1
ATOM 741 C C . SER A 1 96 ? 4.681 -33.864 -32.351 1.00 38.97 96 SER A C 1
ATOM 743 O O . SER A 1 96 ? 3.758 -33.597 -33.118 1.00 38.97 96 SER A O 1
ATOM 745 N N . HIS A 1 97 ? 4.855 -35.073 -31.828 1.00 40.38 97 HIS A N 1
ATOM 746 C CA . HIS A 1 97 ? 3.981 -36.217 -32.078 1.00 40.38 97 HIS A CA 1
ATOM 747 C C . HIS A 1 97 ? 3.076 -36.454 -30.863 1.00 40.38 97 HIS A C 1
ATOM 749 O O . HIS A 1 97 ? 3.516 -36.288 -29.724 1.00 40.38 97 HIS A O 1
ATOM 755 N N . LEU A 1 98 ? 1.818 -36.837 -31.102 1.00 40.25 98 LEU A N 1
ATOM 756 C CA . LEU A 1 98 ? 0.850 -37.219 -30.070 1.00 40.25 98 LEU A CA 1
ATOM 757 C C . LEU A 1 98 ? 0.723 -38.747 -30.060 1.00 40.25 98 LEU A C 1
ATOM 759 O O . LEU A 1 98 ? 0.365 -39.352 -31.072 1.00 40.25 98 LEU A O 1
ATOM 763 N N . TYR A 1 99 ? 1.021 -39.351 -28.918 1.00 42.66 99 TYR A N 1
ATOM 764 C CA . TYR A 1 99 ? 0.964 -40.790 -28.687 1.00 42.66 99 TYR A CA 1
ATOM 765 C C . TYR A 1 99 ? -0.182 -41.112 -27.734 1.00 42.66 99 TYR A C 1
ATOM 767 O O . TYR A 1 99 ? -0.540 -40.282 -26.894 1.00 42.66 99 TYR A O 1
ATOM 775 N N . TYR A 1 100 ? -0.726 -42.325 -27.835 1.00 42.41 100 TYR A N 1
ATOM 776 C CA . TYR A 1 100 ? -1.581 -42.876 -26.790 1.00 42.41 100 TYR A CA 1
ATOM 777 C C . TYR A 1 100 ? -0.966 -44.141 -26.188 1.00 42.41 100 TYR A C 1
ATOM 779 O O . TYR A 1 100 ? -0.281 -44.904 -26.871 1.00 42.41 100 TYR A O 1
ATOM 787 N N . TRP A 1 101 ? -1.211 -44.332 -24.897 1.00 44.75 101 TRP A N 1
ATOM 788 C CA . TRP A 1 101 ? -0.847 -45.505 -24.119 1.00 44.75 101 TRP A CA 1
ATOM 789 C C . TRP A 1 101 ? -2.119 -46.173 -23.591 1.00 44.75 101 TRP A C 1
ATOM 791 O O . TRP A 1 101 ? -3.031 -45.507 -23.090 1.00 44.75 101 TRP A O 1
ATOM 801 N N . GLN A 1 102 ? -2.171 -47.496 -23.712 1.00 44.59 102 GLN A N 1
ATOM 802 C CA . GLN A 1 102 ? -3.234 -48.337 -23.177 1.00 44.59 102 GLN A CA 1
ATOM 803 C C . GLN A 1 102 ? -2.591 -49.561 -22.527 1.00 44.59 102 GLN A C 1
ATOM 805 O O . GLN A 1 102 ? -1.928 -50.353 -23.196 1.00 44.59 102 GLN A O 1
ATOM 810 N N . GLY A 1 103 ? -2.768 -49.702 -21.217 1.00 43.22 103 GLY A N 1
ATOM 811 C CA . GLY A 1 103 ? -2.250 -50.832 -20.457 1.00 43.22 103 GLY A CA 1
ATOM 812 C C . GLY A 1 103 ? -2.853 -50.904 -19.057 1.00 43.22 103 GLY A C 1
ATOM 813 O O . GLY A 1 103 ? -3.351 -49.916 -18.524 1.00 43.22 103 GLY A O 1
ATOM 814 N N . ASP A 1 104 ? -2.790 -52.090 -18.457 1.00 42.09 104 ASP A N 1
ATOM 815 C CA . ASP A 1 104 ? -3.482 -52.408 -17.199 1.00 42.09 104 ASP A CA 1
ATOM 816 C C . ASP A 1 104 ? -2.662 -52.032 -15.940 1.00 42.09 104 ASP A C 1
ATOM 818 O O . ASP A 1 104 ? -3.075 -52.302 -14.810 1.00 42.09 104 ASP A O 1
ATOM 822 N N . THR A 1 105 ? -1.478 -51.429 -16.113 1.00 45.19 105 THR A N 1
ATOM 823 C CA . THR A 1 105 ? -0.513 -51.105 -15.042 1.00 45.19 105 THR A CA 1
ATOM 824 C C . THR A 1 105 ? -0.188 -49.605 -14.971 1.00 45.19 105 THR A C 1
ATOM 826 O O . THR A 1 105 ? 0.183 -49.045 -15.994 1.00 45.19 105 THR A O 1
ATOM 829 N N . PRO A 1 106 ? -0.246 -48.949 -13.791 1.00 46.88 106 PRO A N 1
ATOM 830 C CA . PRO A 1 106 ? -0.045 -47.500 -13.650 1.00 46.88 106 PRO A CA 1
ATOM 831 C C . PRO A 1 106 ? 1.295 -46.984 -14.204 1.00 46.88 106 PRO A C 1
ATOM 833 O O . PRO A 1 106 ? 2.332 -47.620 -14.018 1.00 46.88 106 PRO A O 1
ATOM 836 N N . LEU A 1 107 ? 1.286 -45.789 -14.807 1.00 42.06 107 LEU A N 1
ATOM 837 C CA . LEU A 1 107 ? 2.478 -45.091 -15.303 1.00 42.06 107 LEU A CA 1
ATOM 838 C C . LEU A 1 107 ? 3.390 -44.641 -14.137 1.00 42.06 107 LEU A C 1
ATOM 840 O O . LEU A 1 107 ? 2.956 -43.911 -13.246 1.00 42.06 107 LEU A O 1
ATOM 844 N N . THR A 1 108 ? 4.664 -45.044 -14.150 1.00 46.41 108 THR A N 1
ATOM 845 C CA . THR A 1 108 ? 5.683 -44.653 -13.149 1.00 46.41 108 THR A CA 1
ATOM 846 C C . THR A 1 108 ? 6.846 -43.907 -13.802 1.00 46.41 108 THR A C 1
ATOM 848 O O . THR A 1 108 ? 7.387 -44.393 -14.795 1.00 46.41 108 THR A O 1
ATOM 851 N N . ILE A 1 109 ? 7.279 -42.778 -13.224 1.00 40.94 109 ILE A N 1
ATOM 852 C CA . ILE A 1 109 ? 8.438 -41.997 -13.697 1.00 40.94 109 ILE A CA 1
ATOM 853 C C . ILE A 1 109 ? 9.531 -41.994 -12.615 1.00 40.94 109 ILE A C 1
ATOM 855 O O . ILE A 1 109 ? 9.282 -41.664 -11.459 1.00 40.94 109 ILE A O 1
ATOM 859 N N . GLY A 1 110 ? 10.762 -42.357 -12.994 1.00 37.88 110 GLY A N 1
ATOM 860 C CA . GLY A 1 110 ? 11.939 -42.356 -12.119 1.00 37.88 110 GLY A CA 1
ATOM 861 C C . GLY A 1 110 ? 12.278 -43.730 -11.524 1.00 37.88 110 GLY A C 1
ATOM 862 O O . GLY A 1 110 ? 11.411 -44.558 -11.246 1.00 37.88 110 GLY A O 1
ATOM 863 N N . ALA A 1 111 ? 13.572 -43.988 -11.307 1.00 40.22 111 ALA A N 1
ATOM 864 C CA . ALA A 1 111 ? 14.138 -45.298 -10.941 1.00 40.22 111 ALA A CA 1
ATOM 865 C C . ALA A 1 111 ? 13.791 -45.817 -9.517 1.00 40.22 111 ALA A C 1
ATOM 867 O O . ALA A 1 111 ? 14.523 -46.634 -8.959 1.00 40.22 111 ALA A O 1
ATOM 868 N N . GLY A 1 112 ? 12.689 -45.355 -8.921 1.00 47.47 112 GLY A N 1
ATOM 869 C CA . GLY A 1 112 ? 12.250 -45.681 -7.561 1.00 47.47 112 GLY A CA 1
ATOM 870 C C . GLY A 1 112 ? 10.801 -46.160 -7.421 1.00 47.47 112 GLY A C 1
ATOM 871 O O . GLY A 1 112 ? 10.402 -46.472 -6.304 1.00 47.47 112 GLY A O 1
ATOM 872 N N . GLY A 1 113 ? 10.030 -46.272 -8.511 1.00 44.16 113 GLY A N 1
ATOM 873 C CA . GLY A 1 113 ? 8.696 -46.892 -8.482 1.00 44.16 113 GLY A CA 1
ATOM 874 C C . GLY A 1 113 ? 7.590 -46.057 -7.825 1.00 44.16 113 GLY A C 1
ATOM 875 O O . GLY A 1 113 ? 6.674 -46.633 -7.241 1.00 44.16 113 GLY A O 1
ATOM 876 N N . THR A 1 114 ? 7.653 -44.726 -7.913 1.00 43.12 114 THR A N 1
ATOM 877 C CA . THR A 1 114 ? 6.563 -43.851 -7.455 1.00 43.12 114 THR A CA 1
ATOM 878 C C . THR A 1 114 ? 5.568 -43.610 -8.605 1.00 43.12 114 THR A C 1
ATOM 880 O O . THR A 1 114 ? 5.999 -43.204 -9.688 1.00 43.12 114 THR A O 1
ATOM 883 N N . PRO A 1 115 ? 4.262 -43.884 -8.423 1.00 46.59 115 PRO A N 1
ATOM 884 C CA . PRO A 1 115 ? 3.216 -43.524 -9.386 1.00 46.59 115 PRO A CA 1
ATOM 885 C C . PRO A 1 115 ? 3.093 -42.002 -9.532 1.00 46.59 115 PRO A C 1
ATOM 887 O O . PRO A 1 115 ? 3.232 -41.294 -8.538 1.00 46.59 115 PRO A O 1
ATOM 890 N N . VAL A 1 116 ? 2.815 -41.515 -10.744 1.00 42.88 116 VAL A N 1
ATOM 891 C CA . VAL A 1 116 ? 2.549 -40.086 -11.009 1.00 42.88 116 VAL A CA 1
ATOM 892 C C . VAL A 1 116 ? 1.221 -39.683 -10.355 1.00 42.88 116 VAL A C 1
ATOM 894 O O . VAL A 1 116 ? 0.228 -40.398 -10.521 1.00 42.88 116 VAL A O 1
ATOM 897 N N . THR A 1 117 ? 1.193 -38.570 -9.615 1.00 44.53 117 THR A N 1
ATOM 898 C CA . THR A 1 117 ? -0.021 -38.045 -8.961 1.00 44.53 117 THR A CA 1
ATOM 899 C C . THR A 1 117 ? -0.453 -36.708 -9.567 1.00 44.53 117 THR A C 1
ATOM 901 O O . THR A 1 117 ? 0.257 -36.088 -10.354 1.00 44.53 117 THR A O 1
ATOM 904 N N . VAL A 1 118 ? -1.662 -36.271 -9.218 1.00 35.31 118 VAL A N 1
ATOM 905 C CA . VAL A 1 118 ? -2.272 -35.009 -9.669 1.00 35.31 118 VAL A CA 1
ATOM 906 C C . VAL A 1 118 ? -1.472 -33.765 -9.260 1.00 35.31 118 VAL A C 1
ATOM 908 O O . VAL A 1 118 ? -1.442 -32.778 -9.994 1.00 35.31 118 VAL A O 1
ATOM 911 N N . ASP A 1 119 ? -0.770 -33.833 -8.129 1.00 39.47 119 ASP A N 1
ATOM 912 C CA . ASP A 1 119 ? 0.019 -32.723 -7.583 1.00 39.47 119 ASP A CA 1
ATOM 913 C C . ASP A 1 119 ? 1.223 -32.343 -8.464 1.00 39.47 119 ASP A C 1
ATOM 915 O O . ASP A 1 119 ? 1.757 -31.241 -8.336 1.00 39.47 119 ASP A O 1
ATOM 919 N N . ASP A 1 120 ? 1.625 -33.217 -9.392 1.00 39.88 120 ASP A N 1
ATOM 920 C CA . ASP A 1 120 ? 2.709 -32.949 -10.339 1.00 39.88 120 ASP A CA 1
ATOM 921 C C . ASP A 1 120 ? 2.271 -32.028 -11.507 1.00 39.88 120 ASP A C 1
ATOM 923 O O . ASP A 1 120 ? 3.115 -31.636 -12.316 1.00 39.88 120 ASP A O 1
ATOM 927 N N . PHE A 1 121 ? 0.979 -31.654 -11.604 1.00 35.91 121 PHE A N 1
ATOM 928 C CA . PHE A 1 121 ? 0.419 -30.917 -12.754 1.00 35.91 121 PHE A CA 1
ATOM 929 C C . PHE A 1 121 ? -0.408 -29.641 -12.463 1.00 35.91 121 PHE A C 1
ATOM 931 O O . PHE A 1 121 ? -0.766 -28.950 -13.418 1.00 35.91 121 PHE A O 1
ATOM 938 N N . GLU A 1 122 ? -0.680 -29.235 -11.217 1.00 31.38 122 GLU A N 1
ATOM 939 C CA . GLU A 1 122 ? -1.543 -28.062 -10.946 1.00 31.38 122 GLU A CA 1
ATOM 940 C C . GLU A 1 122 ? -0.800 -26.788 -10.476 1.00 31.38 122 GLU A C 1
ATOM 942 O O . GLU A 1 122 ? -0.641 -26.511 -9.289 1.00 31.38 122 GLU A O 1
ATOM 947 N N . ILE A 1 123 ? -0.478 -25.907 -11.433 1.00 28.59 123 ILE A N 1
ATOM 948 C CA . ILE A 1 123 ? -0.624 -24.449 -11.263 1.00 28.59 123 ILE A CA 1
ATOM 949 C C . ILE A 1 123 ? -1.821 -24.016 -12.127 1.00 28.59 123 ILE A C 1
ATOM 951 O O . ILE A 1 123 ? -1.610 -23.606 -13.263 1.00 28.59 123 ILE A O 1
ATOM 955 N N . LEU A 1 124 ? -3.063 -24.114 -11.615 1.00 23.78 124 LEU A N 1
ATOM 956 C CA . LEU A 1 124 ? -4.172 -23.157 -11.855 1.00 23.78 124 LEU A CA 1
ATOM 957 C C . LEU A 1 124 ? -5.470 -23.514 -11.070 1.00 23.78 124 LEU A C 1
ATOM 959 O O . LEU A 1 124 ? -6.288 -24.305 -11.508 1.00 23.78 124 LEU A O 1
ATOM 963 N N . LEU A 1 125 ? -5.671 -22.848 -9.928 1.00 25.27 125 LEU A N 1
ATOM 964 C CA . LEU A 1 125 ? -6.940 -22.395 -9.310 1.00 25.27 125 LEU A CA 1
ATOM 965 C C . LEU A 1 125 ? -8.247 -23.261 -9.329 1.00 25.27 125 LEU A C 1
ATOM 967 O O . LEU A 1 125 ? -9.028 -23.203 -10.270 1.00 25.27 125 LEU A O 1
ATOM 971 N N . ILE A 1 126 ? -8.571 -23.792 -8.134 1.00 29.12 126 ILE A N 1
ATOM 972 C CA . ILE A 1 126 ? -9.837 -23.757 -7.337 1.00 29.12 126 ILE A CA 1
ATOM 973 C C . ILE A 1 126 ? -11.134 -24.497 -7.796 1.00 29.12 126 ILE A C 1
ATOM 975 O O . ILE A 1 126 ? -11.894 -24.033 -8.643 1.00 29.12 126 ILE A O 1
ATOM 979 N N . SER A 1 127 ? -11.482 -25.474 -6.932 1.00 27.52 127 SER A N 1
ATOM 980 C CA . SER A 1 127 ? -12.784 -25.975 -6.411 1.00 27.52 127 SER A CA 1
ATOM 981 C C . SER A 1 127 ? -13.542 -27.106 -7.127 1.00 27.52 127 SER A C 1
ATOM 983 O O . SER A 1 127 ? -14.200 -26.889 -8.138 1.00 27.52 127 SER A O 1
ATOM 985 N N . ASP A 1 128 ? -13.545 -28.283 -6.483 1.00 28.56 128 ASP A N 1
ATOM 986 C CA . ASP A 1 128 ? -14.453 -29.419 -6.709 1.00 28.56 128 ASP A CA 1
ATOM 987 C C . ASP A 1 128 ? -15.632 -29.399 -5.709 1.00 28.56 128 ASP A C 1
ATOM 989 O O . ASP A 1 128 ? -15.490 -29.012 -4.545 1.00 28.56 128 ASP A O 1
ATOM 993 N N . ASN A 1 129 ? -16.793 -29.844 -6.190 1.00 27.08 129 ASN A N 1
ATOM 994 C CA . ASN A 1 129 ? -18.043 -30.072 -5.479 1.00 27.08 129 ASN A CA 1
ATOM 995 C C . ASN A 1 129 ? -18.511 -31.499 -5.829 1.00 27.08 129 ASN A C 1
ATOM 997 O O . ASN A 1 129 ? -18.965 -31.759 -6.944 1.00 27.08 129 ASN A O 1
ATOM 1001 N N . SER A 1 130 ? -18.469 -32.434 -4.878 1.00 26.33 130 SER A N 1
ATOM 1002 C CA . SER A 1 130 ? -18.939 -33.806 -5.103 1.00 26.33 130 SER A CA 1
ATOM 1003 C C . SER A 1 130 ? -20.439 -34.000 -4.777 1.00 26.33 130 SER A C 1
ATOM 1005 O O . SER A 1 130 ? -20.812 -34.171 -3.621 1.00 26.33 130 SER A O 1
ATOM 1007 N N . LYS A 1 131 ? -21.251 -34.109 -5.855 1.00 29.11 131 LYS A N 1
ATOM 1008 C CA . LYS A 1 131 ? -22.554 -34.833 -6.058 1.00 29.11 131 LYS A CA 1
ATOM 1009 C C . LYS A 1 131 ? -23.846 -34.310 -5.374 1.00 29.11 131 LYS A C 1
ATOM 1011 O O . LYS A 1 131 ? -23.756 -33.808 -4.260 1.00 29.11 131 LYS A O 1
ATOM 1016 N N . PRO A 1 132 ? -25.077 -34.503 -5.943 1.00 29.20 132 PRO A N 1
ATOM 1017 C CA . PRO A 1 132 ? -25.512 -35.322 -7.099 1.00 29.20 132 PRO A CA 1
ATOM 1018 C C . PRO A 1 132 ? -26.143 -34.532 -8.281 1.00 29.20 132 PRO A C 1
ATOM 1020 O O . PRO A 1 132 ? -26.565 -33.391 -8.128 1.00 29.20 132 PRO A O 1
ATOM 1023 N N . GLU A 1 133 ? -26.247 -35.161 -9.461 1.00 31.16 133 GLU A N 1
ATOM 1024 C CA . GLU A 1 133 ? -26.856 -34.577 -10.673 1.00 31.16 133 GLU A CA 1
ATOM 1025 C C . GLU A 1 133 ? -28.342 -34.205 -10.482 1.00 31.16 133 GLU A C 1
ATOM 1027 O O . GLU A 1 133 ? -29.205 -35.066 -10.288 1.00 31.16 133 GLU A O 1
ATOM 1032 N N . ILE A 1 134 ? -28.633 -32.906 -10.601 1.00 28.94 134 ILE A N 1
ATOM 1033 C CA . ILE A 1 134 ? -29.964 -32.329 -10.838 1.00 28.94 134 ILE A CA 1
ATOM 1034 C C . ILE A 1 134 ? -29.965 -31.823 -12.297 1.00 28.94 134 ILE A C 1
ATOM 1036 O O . ILE A 1 134 ? -28.957 -31.257 -12.718 1.00 28.94 134 ILE A O 1
ATOM 1040 N N . PRO A 1 135 ? -31.038 -32.019 -13.091 1.00 31.23 135 PRO A N 1
ATOM 1041 C CA . PRO A 1 135 ? -31.058 -31.700 -14.521 1.00 31.23 135 PRO A CA 1
ATOM 1042 C C . PRO A 1 135 ? -30.630 -30.256 -14.821 1.00 31.23 135 PRO A C 1
ATOM 1044 O O . PRO A 1 135 ? -31.165 -29.308 -14.243 1.00 31.23 135 PRO A O 1
ATOM 1047 N N . ASP A 1 136 ? -29.706 -30.109 -15.771 1.00 36.81 136 ASP A N 1
ATOM 1048 C CA . ASP A 1 136 ? -28.930 -28.903 -16.111 1.00 36.81 136 ASP A CA 1
ATOM 1049 C C . ASP A 1 136 ? -29.736 -27.764 -16.784 1.00 36.81 136 ASP A C 1
ATOM 1051 O O . ASP A 1 136 ? -29.280 -27.091 -17.699 1.00 36.81 136 ASP A O 1
ATOM 1055 N N . ASN A 1 137 ? -30.990 -27.550 -16.378 1.00 32.44 137 ASN A N 1
ATOM 1056 C CA . ASN A 1 137 ? -31.801 -26.412 -16.831 1.00 32.44 137 ASN A CA 1
ATOM 1057 C C . ASN A 1 137 ? -32.742 -25.841 -15.755 1.00 32.44 137 ASN A C 1
ATOM 1059 O O . ASN A 1 137 ? -33.642 -25.064 -16.076 1.00 32.44 137 ASN A O 1
ATOM 1063 N N . SER A 1 138 ? -32.555 -26.194 -14.478 1.00 32.72 138 SER A N 1
ATOM 1064 C CA . SER A 1 138 ? -33.407 -25.693 -13.387 1.00 32.72 138 SER A CA 1
ATOM 1065 C C . SER A 1 138 ? -32.670 -25.176 -12.147 1.00 32.72 138 SER A C 1
ATOM 1067 O O . SER A 1 138 ? -33.317 -24.993 -11.121 1.00 32.72 138 SER A O 1
ATOM 1069 N N . LEU A 1 139 ? -31.359 -24.909 -12.202 1.00 34.22 139 LEU A N 1
ATOM 1070 C CA . LEU A 1 139 ? -30.667 -24.237 -11.092 1.00 34.22 139 LEU A CA 1
ATOM 1071 C C . LEU A 1 139 ? -30.704 -22.703 -11.287 1.00 34.22 139 LEU A C 1
ATOM 1073 O O . LEU A 1 139 ? -30.180 -22.201 -12.286 1.00 34.22 139 LEU A O 1
ATOM 1077 N N . PRO A 1 140 ? -31.356 -21.937 -10.389 1.00 38.12 140 PRO A N 1
ATOM 1078 C CA . PRO A 1 140 ? -31.466 -20.486 -10.512 1.00 38.12 140 PRO A CA 1
ATOM 1079 C C . PRO A 1 140 ? -30.118 -19.804 -10.245 1.00 38.12 140 PRO A C 1
ATOM 1081 O O . PRO A 1 140 ? -29.504 -20.028 -9.210 1.00 38.12 140 PRO A O 1
ATOM 1084 N N . LYS A 1 141 ? -29.674 -18.936 -11.166 1.00 42.00 141 LYS A N 1
ATOM 1085 C CA . LYS A 1 141 ? -28.415 -18.174 -11.070 1.00 42.00 141 LYS A CA 1
ATOM 1086 C C . LYS A 1 141 ? -28.342 -17.361 -9.762 1.00 42.00 141 LYS A C 1
ATOM 1088 O O . LYS A 1 141 ? -29.054 -16.369 -9.632 1.00 42.00 141 LYS A O 1
ATOM 1093 N N . GLY A 1 142 ? -27.469 -17.759 -8.834 1.00 42.72 142 GLY A N 1
ATOM 1094 C CA . GLY A 1 142 ? -27.104 -16.978 -7.643 1.00 42.72 142 GLY A CA 1
ATOM 1095 C C . GLY A 1 142 ? -26.081 -15.866 -7.930 1.00 42.72 142 GLY A C 1
ATOM 1096 O O . GLY A 1 142 ? -25.475 -15.816 -9.002 1.00 42.72 142 GLY A O 1
ATOM 1097 N N . LEU A 1 143 ? -25.889 -14.963 -6.964 1.00 43.81 143 LEU A N 1
ATOM 1098 C CA . LEU A 1 143 ? -24.874 -13.902 -6.987 1.00 43.81 143 LEU A CA 1
ATOM 1099 C C . LEU A 1 143 ? -23.463 -14.472 -6.744 1.00 43.81 143 LEU A C 1
ATOM 1101 O O . LEU A 1 143 ? -23.296 -15.536 -6.149 1.00 43.81 143 LEU A O 1
ATOM 1105 N N . ALA A 1 144 ? -22.423 -13.744 -7.167 1.00 39.72 144 ALA A N 1
ATOM 1106 C CA . ALA A 1 144 ? -21.033 -14.130 -6.917 1.00 39.72 144 ALA A CA 1
ATOM 1107 C C . ALA A 1 144 ? -20.765 -14.343 -5.410 1.00 39.72 144 ALA A C 1
ATOM 1109 O O . ALA A 1 144 ? -21.125 -13.505 -4.582 1.00 39.72 144 ALA A O 1
ATOM 1110 N N . GLY A 1 145 ? -20.128 -15.468 -5.065 1.00 44.81 145 GLY A N 1
ATOM 1111 C CA . GLY A 1 145 ? -19.830 -15.863 -3.681 1.00 44.81 145 GLY A CA 1
ATOM 1112 C C . GLY A 1 145 ? -20.904 -16.719 -2.994 1.00 44.81 145 GLY A C 1
ATOM 1113 O O . GLY A 1 145 ? -20.682 -17.159 -1.867 1.00 44.81 145 GLY A O 1
ATOM 1114 N N . GLN A 1 146 ? -22.038 -16.984 -3.650 1.00 50.62 146 GLN A N 1
ATOM 1115 C CA . GLN A 1 146 ? -23.030 -17.951 -3.175 1.00 50.62 146 GLN A CA 1
ATOM 1116 C C . GLN A 1 146 ? -22.678 -19.372 -3.648 1.00 50.62 146 GLN A C 1
ATOM 1118 O O . GLN A 1 146 ? -22.278 -19.571 -4.794 1.00 50.62 146 GLN A O 1
ATOM 1123 N N . ALA A 1 147 ? -22.851 -20.359 -2.772 1.00 57.56 147 ALA A N 1
ATOM 1124 C CA . ALA A 1 147 ? -22.825 -21.786 -3.097 1.00 57.56 147 ALA A CA 1
ATOM 1125 C C . ALA A 1 147 ? -24.241 -22.374 -2.944 1.00 57.56 147 ALA A C 1
ATOM 1127 O O . ALA A 1 147 ? -25.100 -21.743 -2.336 1.00 57.56 147 ALA A O 1
ATOM 1128 N N . TYR A 1 148 ? -24.522 -23.549 -3.510 1.00 60.56 148 TYR A N 1
ATOM 1129 C CA . TYR A 1 148 ? -25.832 -24.198 -3.362 1.00 60.56 148 TYR A CA 1
ATOM 1130 C C . TYR A 1 148 ? -25.843 -25.135 -2.166 1.00 60.56 148 TYR A C 1
ATOM 1132 O O . TYR A 1 148 ? -24.905 -25.904 -1.965 1.00 60.56 148 TYR A O 1
ATOM 1140 N N . TYR A 1 149 ? -26.925 -25.094 -1.400 1.00 62.09 149 TYR A N 1
ATOM 1141 C CA . TYR A 1 149 ? -27.060 -25.865 -0.173 1.00 62.09 149 TYR A CA 1
ATOM 1142 C C . TYR A 1 149 ? -28.413 -26.528 -0.106 1.00 62.09 149 TYR A C 1
ATOM 1144 O O . TYR A 1 149 ? -29.401 -25.985 -0.590 1.00 62.09 149 TYR A O 1
ATOM 1152 N N . ILE A 1 150 ? -28.450 -27.693 0.531 1.00 59.59 150 ILE A N 1
ATOM 1153 C CA . ILE A 1 150 ? -29.689 -28.421 0.765 1.00 59.59 150 ILE A CA 1
ATOM 1154 C C . ILE A 1 150 ? -30.496 -27.667 1.822 1.00 59.59 150 ILE A C 1
ATOM 1156 O O . ILE A 1 150 ? -30.078 -27.577 2.975 1.00 59.59 150 ILE A O 1
ATOM 1160 N N . LYS A 1 151 ? -31.659 -27.159 1.425 1.00 56.25 151 LYS A N 1
ATOM 1161 C CA . LYS A 1 151 ? -32.631 -26.536 2.324 1.00 56.25 151 LYS A CA 1
ATOM 1162 C C . LYS A 1 151 ? -33.334 -27.596 3.168 1.00 56.25 151 LYS A C 1
ATOM 1164 O O . LYS A 1 151 ? -33.342 -27.529 4.391 1.00 56.25 151 LYS A O 1
ATOM 1169 N N . GLN A 1 152 ? -33.893 -28.612 2.506 1.00 53.28 152 GLN A N 1
ATOM 1170 C CA . GLN A 1 152 ? -34.534 -29.761 3.143 1.00 53.28 152 GLN A CA 1
ATOM 1171 C C . GLN A 1 152 ? -34.595 -30.948 2.165 1.00 53.28 152 GLN A C 1
ATOM 1173 O O . GLN A 1 152 ? -34.985 -30.798 1.007 1.00 53.28 152 GLN A O 1
ATOM 1178 N N . GLY A 1 153 ? -34.231 -32.154 2.612 1.00 61.50 153 GLY A N 1
ATOM 1179 C CA . GLY A 1 153 ? -34.265 -33.349 1.757 1.00 61.50 153 GLY A CA 1
ATOM 1180 C C . GLY A 1 153 ? -33.305 -33.257 0.562 1.00 61.50 153 GLY A C 1
ATOM 1181 O O . GLY A 1 153 ? -32.098 -33.298 0.759 1.00 61.50 153 GLY A O 1
ATOM 1182 N N . ASN A 1 154 ? -33.843 -33.152 -0.661 1.00 54.34 154 ASN A N 1
ATOM 1183 C CA . ASN A 1 154 ? -33.077 -33.003 -1.914 1.00 54.34 154 ASN A CA 1
ATOM 1184 C C . ASN A 1 154 ? -33.239 -31.607 -2.558 1.00 54.34 154 ASN A C 1
ATOM 1186 O O . ASN A 1 154 ? -32.800 -31.397 -3.687 1.00 54.34 154 ASN A O 1
ATOM 1190 N N . GLU A 1 155 ? -33.920 -30.672 -1.893 1.00 49.31 155 GLU A N 1
ATOM 1191 C CA . GLU A 1 155 ? -34.155 -29.319 -2.407 1.00 49.31 155 GLU A CA 1
ATOM 1192 C C . GLU A 1 155 ? -32.938 -28.426 -2.129 1.00 49.31 155 GLU A C 1
ATOM 1194 O O . GLU A 1 155 ? -32.478 -28.375 -0.988 1.00 49.31 155 GLU A O 1
ATOM 1199 N N . VAL A 1 156 ? -32.413 -27.740 -3.154 1.00 56.34 156 VAL A N 1
ATOM 1200 C CA . VAL A 1 156 ? -31.202 -26.902 -3.062 1.00 56.34 156 VAL A CA 1
ATOM 1201 C C . VAL A 1 156 ? -31.490 -25.419 -3.320 1.00 56.34 156 VAL A C 1
ATOM 1203 O O . VAL A 1 156 ? -32.263 -25.090 -4.217 1.00 56.34 156 VAL A O 1
ATOM 1206 N N . GLU A 1 157 ? -30.835 -24.521 -2.580 1.00 59.88 157 GLU A N 1
ATOM 1207 C CA . GLU A 1 157 ? -30.924 -23.062 -2.757 1.00 59.88 157 GLU A CA 1
ATOM 1208 C C . GLU A 1 157 ? -29.530 -22.391 -2.775 1.00 59.88 157 GLU A C 1
ATOM 1210 O O . GLU A 1 157 ? -28.638 -22.829 -2.039 1.00 59.88 157 GLU A O 1
ATOM 1215 N N . PRO A 1 158 ? -29.298 -21.366 -3.625 1.00 58.28 158 PRO A N 1
ATOM 1216 C CA . PRO A 1 158 ? -28.044 -20.612 -3.653 1.00 58.28 158 PRO A CA 1
ATOM 1217 C C . PRO A 1 158 ? -27.961 -19.625 -2.483 1.00 58.28 158 PRO A C 1
ATOM 1219 O O . PRO A 1 158 ? -28.859 -18.812 -2.276 1.00 58.28 158 PRO A O 1
ATOM 1222 N N . ASP A 1 159 ? -26.864 -19.671 -1.727 1.00 61.12 159 ASP A N 1
ATOM 1223 C CA . ASP A 1 159 ? -26.684 -18.874 -0.517 1.00 61.12 159 ASP A CA 1
ATOM 1224 C C . ASP A 1 159 ? -25.205 -18.758 -0.086 1.00 61.12 159 ASP A C 1
ATOM 1226 O O . ASP A 1 159 ? -24.343 -19.503 -0.544 1.00 61.12 159 ASP A O 1
ATOM 1230 N N . TYR A 1 160 ? -24.875 -17.841 0.820 1.00 60.78 160 TYR A N 1
ATOM 1231 C CA . TYR A 1 160 ? -23.503 -17.614 1.286 1.00 60.78 160 TYR A CA 1
ATOM 1232 C C . TYR A 1 160 ? -23.035 -18.658 2.312 1.00 60.78 160 TYR A C 1
ATOM 1234 O O . TYR A 1 160 ? -23.765 -19.045 3.224 1.00 60.78 160 TYR A O 1
ATOM 1242 N N . THR A 1 161 ? -21.776 -19.090 2.191 1.00 68.25 161 THR A N 1
ATOM 1243 C CA . THR A 1 161 ? -21.119 -20.047 3.106 1.00 68.25 161 THR A CA 1
ATOM 1244 C C . THR A 1 161 ? -20.945 -19.499 4.521 1.00 68.25 161 THR A C 1
ATOM 1246 O O . THR A 1 161 ? -21.028 -20.246 5.498 1.00 68.25 161 THR A O 1
ATOM 1249 N N . LEU A 1 162 ? -20.725 -18.187 4.623 1.00 69.69 162 LEU A N 1
ATOM 1250 C CA . LEU A 1 162 ? -20.650 -17.458 5.877 1.00 69.69 162 LEU A CA 1
ATOM 1251 C C . LEU A 1 162 ? -21.964 -16.715 6.109 1.00 69.69 162 LEU A C 1
ATOM 1253 O O . LEU A 1 162 ? -22.370 -15.870 5.311 1.00 69.69 162 LEU A O 1
ATOM 1257 N N . LYS A 1 163 ? -22.607 -17.033 7.223 1.00 72.62 163 LYS A N 1
ATOM 1258 C CA . LYS A 1 163 ? -23.758 -16.336 7.774 1.00 72.62 163 LYS A CA 1
ATOM 1259 C C . LYS A 1 163 ? -23.295 -15.430 8.896 1.00 72.62 163 LYS A C 1
ATOM 1261 O O . LYS A 1 163 ? -22.355 -15.747 9.616 1.00 72.62 163 LYS A O 1
ATOM 1266 N N . ARG A 1 164 ? -23.975 -14.305 9.050 1.00 64.12 164 ARG A N 1
ATOM 1267 C CA . ARG A 1 164 ? -23.845 -13.459 10.230 1.00 64.12 164 ARG A CA 1
ATOM 1268 C C . ARG A 1 164 ? -24.980 -13.822 11.184 1.00 64.12 164 ARG A C 1
ATOM 1270 O O . ARG A 1 164 ? -26.103 -14.033 10.720 1.00 64.12 164 ARG A O 1
ATOM 1277 N N . GLY A 1 165 ? -24.654 -13.998 12.457 1.00 72.44 165 GLY A N 1
ATOM 1278 C CA . GLY A 1 165 ? -25.599 -14.429 13.485 1.00 72.44 165 GLY A CA 1
ATOM 1279 C C . GLY A 1 165 ? -25.225 -13.872 14.855 1.00 72.44 165 GLY A C 1
ATOM 1280 O O . GLY A 1 165 ? -24.109 -13.392 15.049 1.00 72.44 165 GLY A O 1
ATOM 1281 N N . ILE A 1 166 ? -26.123 -14.010 15.829 1.00 80.94 166 ILE A N 1
ATOM 1282 C CA . ILE A 1 166 ? -25.801 -13.818 17.245 1.00 80.94 166 ILE A CA 1
ATOM 1283 C C . ILE A 1 166 ? -25.786 -15.186 17.911 1.00 80.94 166 ILE A C 1
ATOM 1285 O O . ILE A 1 166 ? -26.778 -15.919 17.870 1.00 80.94 166 ILE A O 1
ATOM 1289 N N . VAL A 1 167 ? -24.668 -15.520 18.553 1.00 86.75 167 VAL A N 1
ATOM 1290 C CA . VAL A 1 167 ? -24.536 -16.762 19.318 1.00 86.75 167 VAL A CA 1
ATOM 1291 C C . VAL A 1 167 ? -24.171 -16.422 20.753 1.00 86.75 167 VAL A C 1
ATOM 1293 O O . VAL A 1 167 ? -23.173 -15.757 21.002 1.00 86.75 167 VAL A O 1
ATOM 1296 N N . THR A 1 168 ? -24.975 -16.873 21.710 1.00 89.44 168 THR A N 1
ATOM 1297 C CA . THR A 1 168 ? -24.778 -16.580 23.136 1.00 89.44 168 THR A CA 1
ATOM 1298 C C . THR A 1 168 ? -24.411 -17.861 23.873 1.00 89.44 168 THR A C 1
ATOM 1300 O O . THR A 1 168 ? -25.047 -18.893 23.705 1.00 89.44 168 THR A O 1
ATOM 1303 N N . GLU A 1 169 ? -23.357 -17.827 24.677 1.00 89.38 169 GLU A N 1
ATOM 1304 C CA . GLU A 1 169 ? -22.885 -18.950 25.495 1.00 89.38 169 GLU A CA 1
ATOM 1305 C C . GLU A 1 169 ? -23.088 -18.671 26.995 1.00 89.38 169 GLU A C 1
ATOM 1307 O O . GLU A 1 169 ? -23.030 -19.593 27.810 1.00 89.38 169 GLU A O 1
ATOM 1312 N N . THR A 1 170 ? -23.339 -17.412 27.382 1.00 86.19 170 THR A N 1
ATOM 1313 C CA . THR A 1 170 ? -23.493 -16.988 28.785 1.00 86.19 170 THR A CA 1
ATOM 1314 C C . THR A 1 170 ? -24.726 -16.111 29.009 1.00 86.19 170 THR A C 1
ATOM 1316 O O . THR A 1 170 ? -25.261 -15.507 28.083 1.00 86.19 170 THR A O 1
ATOM 1319 N N . GLU A 1 171 ? -25.180 -16.012 30.263 1.00 87.69 171 GLU A N 1
ATOM 1320 C CA . GLU A 1 171 ? -26.317 -15.156 30.647 1.00 87.69 171 GLU A CA 1
ATOM 1321 C C . GLU A 1 171 ? -26.081 -13.670 30.336 1.00 87.69 171 GLU A C 1
ATOM 1323 O O . GLU A 1 171 ? -27.003 -12.957 29.945 1.00 87.69 171 GLU A O 1
ATOM 1328 N N . ALA A 1 172 ? -24.837 -13.207 30.496 1.00 75.44 172 ALA A N 1
ATOM 1329 C CA . ALA A 1 172 ? -24.458 -11.828 30.207 1.00 75.44 172 ALA A CA 1
ATOM 1330 C C . ALA A 1 172 ? -24.558 -11.534 28.705 1.00 75.44 172 ALA A C 1
ATOM 1332 O O . ALA A 1 172 ? -25.165 -10.540 28.320 1.00 75.44 172 ALA A O 1
ATOM 1333 N N . GLU A 1 173 ? -24.045 -12.445 27.875 1.00 83.62 173 GLU A N 1
ATOM 1334 C CA . GLU A 1 173 ? -24.139 -12.354 26.415 1.00 83.62 173 GLU A CA 1
ATOM 1335 C C . GLU A 1 173 ? -25.599 -12.383 25.949 1.00 83.62 173 GLU A C 1
ATOM 1337 O O . GLU A 1 173 ? -26.003 -11.588 25.109 1.00 83.62 173 GLU A O 1
ATOM 1342 N N . PHE A 1 174 ? -26.427 -13.254 26.531 1.00 84.62 174 PHE A N 1
ATOM 1343 C CA . PHE A 1 174 ? -27.850 -13.294 26.206 1.00 84.62 174 PHE A CA 1
ATOM 1344 C C . PHE A 1 174 ? -28.580 -12.005 26.596 1.00 84.62 174 PHE A C 1
ATOM 1346 O O . PHE A 1 174 ? -29.407 -11.506 25.836 1.00 84.62 174 PHE A O 1
ATOM 1353 N N . THR A 1 175 ? -28.257 -11.431 27.754 1.00 81.12 175 THR A N 1
ATOM 1354 C CA . THR A 1 175 ? -28.819 -10.137 28.166 1.00 81.12 175 THR A CA 1
ATOM 1355 C C . THR A 1 175 ? -28.413 -9.046 27.176 1.00 81.12 175 THR A C 1
ATOM 1357 O O . THR A 1 175 ? -29.273 -8.350 26.657 1.00 81.12 175 THR A O 1
ATOM 1360 N N . GLU A 1 176 ? -27.128 -8.955 26.832 1.00 76.62 176 GLU A N 1
ATOM 1361 C CA . GLU A 1 176 ? -26.616 -7.972 25.870 1.00 76.62 176 GLU A CA 1
ATOM 1362 C C . GLU A 1 176 ? -27.248 -8.122 24.479 1.00 76.62 176 GLU A C 1
ATOM 1364 O O . GLU A 1 176 ? -27.643 -7.130 23.868 1.00 76.62 176 GLU A O 1
ATOM 1369 N N . ALA A 1 177 ? -27.412 -9.359 24.003 1.00 75.12 177 ALA A N 1
ATOM 1370 C CA . ALA A 1 177 ? -28.072 -9.658 22.736 1.00 75.12 177 ALA A CA 1
ATOM 1371 C C . ALA A 1 177 ? -29.558 -9.261 22.730 1.00 75.12 177 ALA A C 1
ATOM 1373 O O . ALA A 1 177 ? -30.083 -8.851 21.697 1.00 75.12 177 ALA A O 1
ATOM 1374 N N . THR A 1 178 ? -30.236 -9.359 23.876 1.00 77.44 178 THR A N 1
ATOM 1375 C CA . THR A 1 178 ? -31.677 -9.089 23.991 1.00 77.44 178 THR A CA 1
ATOM 1376 C C . THR A 1 178 ? -32.019 -7.647 24.369 1.00 77.44 178 THR A C 1
ATOM 1378 O O . THR A 1 178 ? -33.185 -7.264 24.280 1.00 77.44 178 THR A O 1
ATOM 1381 N N . THR A 1 179 ? -31.026 -6.827 24.732 1.00 71.12 179 THR A N 1
ATOM 1382 C CA . THR A 1 179 ? -31.205 -5.420 25.135 1.00 71.12 179 THR A CA 1
ATOM 1383 C C . THR A 1 179 ? -30.469 -4.425 24.231 1.00 71.12 179 THR A C 1
ATOM 1385 O O . THR A 1 179 ? -30.153 -3.324 24.680 1.00 71.12 179 THR A O 1
ATOM 1388 N N . GLN A 1 180 ? -30.139 -4.791 22.986 1.00 63.69 180 GLN A N 1
ATOM 1389 C CA . GLN A 1 180 ? -29.508 -3.851 22.052 1.00 63.69 180 GLN A CA 1
ATOM 1390 C C . GLN A 1 180 ? -30.457 -2.697 21.710 1.00 63.69 180 GLN A C 1
ATOM 1392 O O . GLN A 1 180 ? -31.486 -2.897 21.068 1.00 63.69 180 GLN A O 1
ATOM 1397 N N . GLU A 1 181 ? -30.072 -1.482 22.092 1.00 62.97 181 GLU A N 1
ATOM 1398 C CA . GLU A 1 181 ? -30.704 -0.234 21.665 1.00 62.97 181 GLU A CA 1
ATOM 1399 C C . GLU A 1 181 ? -29.672 0.594 20.893 1.00 62.97 181 GLU A C 1
ATOM 1401 O O . GLU A 1 181 ? -28.533 0.741 21.337 1.00 62.97 181 GLU A O 1
ATOM 1406 N N . ILE A 1 182 ? -30.059 1.146 19.739 1.00 64.81 182 ILE A N 1
ATOM 1407 C CA . ILE A 1 182 ? -29.202 2.078 18.995 1.00 64.81 182 ILE A CA 1
ATOM 1408 C C . ILE A 1 182 ? -29.435 3.489 19.534 1.00 64.81 182 ILE A C 1
ATOM 1410 O O . ILE A 1 182 ? -30.553 4.001 19.492 1.00 64.81 182 ILE A O 1
ATOM 1414 N N . SER A 1 183 ? -28.373 4.145 20.005 1.00 70.94 183 SER A N 1
ATOM 1415 C CA . SER A 1 183 ? -28.450 5.548 20.440 1.00 70.94 183 SER A CA 1
ATOM 1416 C C . SER A 1 183 ? -28.440 6.518 19.251 1.00 70.94 183 SER A C 1
ATOM 1418 O O . SER A 1 183 ? -27.791 6.265 18.236 1.00 70.94 183 SER A O 1
ATOM 1420 N N . LEU A 1 184 ? -29.070 7.690 19.376 1.00 78.19 184 LEU A N 1
ATOM 1421 C CA . LEU A 1 184 ? -28.999 8.739 18.343 1.00 78.19 184 LEU A CA 1
ATOM 1422 C C . LEU A 1 184 ? -27.570 9.256 18.110 1.00 78.19 184 LEU A C 1
ATOM 1424 O O . LEU A 1 184 ? -27.221 9.655 16.998 1.00 78.19 184 LEU A O 1
ATOM 1428 N N . ALA A 1 185 ? -26.714 9.185 19.131 1.00 77.25 185 ALA A N 1
ATOM 1429 C CA . ALA A 1 185 ? -25.286 9.438 18.983 1.00 77.25 185 ALA A CA 1
ATOM 1430 C C . ALA A 1 185 ? -24.617 8.413 18.050 1.00 77.25 185 ALA A C 1
ATOM 1432 O O . ALA A 1 185 ? -23.783 8.782 17.225 1.00 77.25 185 ALA A O 1
ATOM 1433 N N . GLU A 1 186 ? -24.976 7.133 18.157 1.00 76.31 186 GLU A N 1
ATOM 1434 C CA . GLU A 1 186 ? -24.485 6.077 17.268 1.00 76.31 186 GLU A CA 1
ATOM 1435 C C . GLU A 1 186 ? -25.004 6.266 15.842 1.00 76.31 186 GLU A C 1
ATOM 1437 O O . GLU A 1 186 ? -24.205 6.229 14.906 1.00 76.31 186 GLU A O 1
ATOM 1442 N N . VAL A 1 187 ? -26.301 6.566 15.684 1.00 77.56 187 VAL A N 1
ATOM 1443 C CA . VAL A 1 187 ? -26.902 6.904 14.384 1.00 77.56 187 VAL A CA 1
ATOM 1444 C C . VAL A 1 187 ? -26.097 8.010 13.704 1.00 77.56 187 VAL A C 1
ATOM 1446 O O . VAL A 1 187 ? -25.610 7.826 12.593 1.00 77.56 187 VAL A O 1
ATOM 1449 N N . PHE A 1 188 ? -25.872 9.139 14.379 1.00 81.12 188 PHE A N 1
ATOM 1450 C CA . PHE A 1 188 ? -25.140 10.262 13.790 1.00 81.12 188 PHE A CA 1
ATOM 1451 C C . PHE A 1 188 ? -23.673 9.937 13.465 1.00 81.12 188 PHE A C 1
ATOM 1453 O O . PHE A 1 188 ? -23.126 10.401 12.462 1.00 81.12 188 PHE A O 1
ATOM 1460 N N . ASN A 1 189 ? -23.004 9.162 14.320 1.00 79.50 189 ASN A N 1
ATOM 1461 C CA . ASN A 1 189 ? -21.574 8.914 14.170 1.00 79.50 189 ASN A CA 1
ATOM 1462 C C . ASN A 1 189 ? -21.251 7.814 13.155 1.00 79.50 189 ASN A C 1
ATOM 1464 O O . ASN A 1 189 ? -20.215 7.920 12.490 1.00 79.50 189 ASN A O 1
ATOM 1468 N N . GLN A 1 190 ? -22.107 6.793 13.042 1.00 82.56 190 GLN A N 1
ATOM 1469 C CA . GLN A 1 190 ? -21.820 5.559 12.305 1.00 82.56 190 GLN A CA 1
ATOM 1470 C C . GLN A 1 190 ? -22.666 5.356 11.043 1.00 82.56 190 GLN A C 1
ATOM 1472 O O . GLN A 1 190 ? -22.258 4.583 10.177 1.00 82.56 190 GLN A O 1
ATOM 1477 N N . TRP A 1 191 ? -23.837 5.990 10.920 1.00 87.69 191 TRP A N 1
ATOM 1478 C CA . TRP A 1 191 ? -24.698 5.764 9.756 1.00 87.69 191 TRP A CA 1
ATOM 1479 C C . TRP A 1 191 ? -24.170 6.502 8.527 1.00 87.69 191 TRP A C 1
ATOM 1481 O O . TRP A 1 191 ? -23.598 7.592 8.604 1.00 87.69 191 TRP A O 1
ATOM 1491 N N . GLN A 1 192 ? -24.348 5.877 7.368 1.00 90.12 192 GLN A N 1
ATOM 1492 C CA . GLN A 1 192 ? -23.836 6.368 6.099 1.00 90.12 192 GLN A CA 1
ATOM 1493 C C . GLN A 1 192 ? -24.704 7.520 5.596 1.00 90.12 192 GLN A C 1
ATOM 1495 O O . GLN A 1 192 ? -25.920 7.385 5.497 1.00 90.12 192 GLN A O 1
ATOM 1500 N N . PHE A 1 193 ? -24.081 8.636 5.222 1.00 88.88 193 PHE A N 1
ATOM 1501 C CA . PHE A 1 193 ? -24.772 9.744 4.566 1.00 88.88 193 PHE A CA 1
ATOM 1502 C C . PHE A 1 193 ? -25.206 9.366 3.141 1.00 88.88 193 PHE A C 1
ATOM 1504 O O . PHE A 1 193 ? -24.428 8.762 2.399 1.00 88.88 193 PHE A O 1
ATOM 1511 N N . PHE A 1 194 ? -26.409 9.775 2.738 1.00 89.62 194 PHE A N 1
ATOM 1512 C CA . PHE A 1 194 ? -26.885 9.676 1.355 1.00 89.62 194 PHE A CA 1
ATOM 1513 C C . PHE A 1 194 ? -27.513 10.997 0.897 1.00 89.62 194 PHE A C 1
ATOM 1515 O O . PHE A 1 194 ? -28.001 11.790 1.712 1.00 89.62 194 PHE A O 1
ATOM 1522 N N . SER A 1 195 ? -27.533 11.224 -0.418 1.00 87.31 195 SER A N 1
ATOM 1523 C CA . SER A 1 195 ? -28.318 12.313 -1.003 1.00 87.31 195 SER A CA 1
ATOM 1524 C C . SER A 1 195 ? -28.748 12.039 -2.442 1.00 87.31 195 SER A C 1
ATOM 1526 O O . SER A 1 195 ? -27.967 11.567 -3.269 1.00 87.31 195 SER A O 1
ATOM 1528 N N . HIS A 1 196 ? -29.993 12.394 -2.756 1.00 84.19 196 HIS A N 1
ATOM 1529 C CA . HIS A 1 196 ? -30.606 12.316 -4.077 1.00 84.19 196 HIS A CA 1
ATOM 1530 C C . HIS A 1 196 ? -30.933 13.721 -4.595 1.00 84.19 196 HIS A C 1
ATOM 1532 O O . HIS A 1 196 ? -31.490 14.560 -3.881 1.00 84.19 196 HIS A O 1
ATOM 1538 N N . SER A 1 197 ? -30.588 13.979 -5.858 1.00 75.00 197 SER A N 1
ATOM 1539 C CA . SER A 1 197 ? -30.807 15.267 -6.521 1.00 75.00 197 SER A CA 1
ATOM 1540 C C . SER A 1 197 ? -31.806 15.137 -7.668 1.00 75.00 197 SER A C 1
ATOM 1542 O O . SER A 1 197 ? -31.643 14.304 -8.564 1.00 75.00 197 SER A O 1
ATOM 1544 N N . GLY A 1 198 ? -32.809 16.020 -7.674 1.00 62.50 198 GLY A N 1
ATOM 1545 C CA . GLY A 1 198 ? -33.761 16.191 -8.774 1.00 62.50 198 GLY A CA 1
ATOM 1546 C C . GLY A 1 198 ? -33.282 17.161 -9.864 1.00 62.50 198 GLY A C 1
ATOM 1547 O O . GLY A 1 198 ? -34.053 17.503 -10.765 1.00 62.50 198 GLY A O 1
ATOM 1548 N N . SER A 1 199 ? -32.041 17.665 -9.785 1.00 56.84 199 SER A N 1
ATOM 1549 C CA . SER A 1 199 ? -31.571 18.744 -10.659 1.00 56.84 199 SER A CA 1
ATOM 1550 C C . SER A 1 199 ? -31.418 18.325 -12.129 1.00 56.84 199 SER A C 1
ATOM 1552 O O . SER A 1 199 ? -30.870 17.276 -12.463 1.00 56.84 199 SER A O 1
ATOM 1554 N N . LYS A 1 200 ? -31.829 19.222 -13.039 1.00 49.66 200 LYS A N 1
ATOM 1555 C CA . LYS A 1 200 ? -31.708 19.080 -14.508 1.00 49.66 200 LYS A CA 1
ATOM 1556 C C . LYS A 1 200 ? -30.258 18.929 -15.008 1.00 49.66 200 LYS A C 1
ATOM 1558 O O . LYS A 1 200 ? -30.057 18.608 -16.174 1.00 49.66 200 LYS A O 1
ATOM 1563 N N . ASN A 1 201 ? -29.269 19.170 -14.142 1.00 46.38 201 ASN A N 1
ATOM 1564 C CA . ASN A 1 201 ? -27.835 19.135 -14.441 1.00 46.38 201 ASN A CA 1
ATOM 1565 C C . ASN A 1 201 ? -27.116 17.882 -13.907 1.00 46.38 201 ASN A C 1
ATOM 1567 O O . ASN A 1 201 ? -25.901 17.789 -14.062 1.00 46.38 201 ASN A O 1
ATOM 1571 N N . ALA A 1 202 ? -27.836 16.881 -13.380 1.00 46.41 202 ALA A N 1
ATOM 1572 C CA . ALA A 1 202 ? -27.274 15.552 -13.091 1.00 46.41 202 ALA A CA 1
ATOM 1573 C C . ALA A 1 202 ? -26.732 14.823 -14.350 1.00 46.41 202 ALA A C 1
ATOM 1575 O O . ALA A 1 202 ? -26.116 13.767 -14.253 1.00 46.41 202 ALA A O 1
ATOM 1576 N N . ALA A 1 203 ? -26.896 15.417 -15.538 1.00 43.53 203 ALA A N 1
ATOM 1577 C CA . ALA A 1 203 ? -26.401 14.955 -16.833 1.00 43.53 203 ALA A CA 1
ATOM 1578 C C . ALA A 1 203 ? -24.865 15.033 -17.040 1.00 43.53 203 ALA A C 1
ATOM 1580 O O . ALA A 1 203 ? -24.420 14.957 -18.184 1.00 43.53 203 ALA A O 1
ATOM 1581 N N . LEU A 1 204 ? -24.042 15.205 -15.996 1.00 43.22 204 LEU A N 1
ATOM 1582 C CA . LEU A 1 204 ? -22.584 15.386 -16.151 1.00 43.22 204 LEU A CA 1
ATOM 1583 C C . LEU A 1 204 ? -21.693 14.296 -15.542 1.00 43.22 204 LEU A C 1
ATOM 1585 O O . LEU A 1 204 ? -20.477 14.373 -15.700 1.00 43.22 204 LEU A O 1
ATOM 1589 N N . ALA A 1 205 ? -22.250 13.243 -14.951 1.00 43.00 205 ALA A N 1
ATOM 1590 C CA . ALA A 1 205 ? -21.490 12.027 -14.685 1.00 43.00 205 ALA A CA 1
ATOM 1591 C C . ALA A 1 205 ? -22.384 10.823 -14.967 1.00 43.00 205 ALA A C 1
ATOM 1593 O O . ALA A 1 205 ? -23.421 10.643 -14.336 1.00 43.00 205 ALA A O 1
ATOM 1594 N N . SER A 1 206 ? -22.009 10.036 -15.972 1.00 46.69 206 SER A N 1
ATOM 1595 C CA . SER A 1 206 ? -22.468 8.660 -16.091 1.00 46.69 206 SER A CA 1
ATOM 1596 C C . SER A 1 206 ? -21.297 7.784 -15.646 1.00 46.69 206 SER A C 1
ATOM 1598 O O . SER A 1 206 ? -20.256 7.841 -16.308 1.00 46.69 206 SER A O 1
ATOM 1600 N N . PRO A 1 207 ? -21.448 6.985 -14.576 1.00 54.12 207 PRO A N 1
ATOM 1601 C CA . PRO A 1 207 ? -22.647 6.845 -13.739 1.00 54.12 207 PRO A CA 1
ATOM 1602 C C . PRO A 1 207 ? -22.888 8.055 -12.805 1.00 54.12 207 PRO A C 1
ATOM 1604 O O . PRO A 1 207 ? -21.942 8.796 -12.531 1.00 54.12 207 PRO A O 1
ATOM 1607 N N . PRO A 1 208 ? -24.137 8.278 -12.341 1.00 55.16 208 PRO A N 1
ATOM 1608 C CA . PRO A 1 208 ? -24.458 9.334 -11.380 1.00 55.16 208 PRO A CA 1
ATOM 1609 C C . PRO A 1 208 ? -23.550 9.255 -10.145 1.00 55.16 208 PRO A C 1
ATOM 1611 O O . PRO A 1 208 ? -23.394 8.193 -9.547 1.00 55.16 208 PRO A O 1
ATOM 1614 N N . ASN A 1 209 ? -22.947 10.386 -9.768 1.00 62.19 209 ASN A N 1
ATOM 1615 C CA . ASN A 1 209 ? -22.126 10.470 -8.562 1.00 62.19 209 ASN A CA 1
ATOM 1616 C C . ASN A 1 209 ? -23.035 10.479 -7.329 1.00 62.19 209 ASN A C 1
ATOM 1618 O O . ASN A 1 209 ? -23.837 11.400 -7.165 1.00 62.19 209 ASN A O 1
ATOM 1622 N N . TYR A 1 210 ? -22.870 9.477 -6.465 1.00 72.38 210 TYR A N 1
ATOM 1623 C CA . TYR A 1 210 ? -23.492 9.423 -5.145 1.00 72.38 210 TYR A CA 1
ATOM 1624 C C . TYR A 1 210 ? -22.430 9.552 -4.046 1.00 72.38 210 TYR A C 1
ATOM 1626 O O . TYR A 1 210 ? -21.424 8.837 -4.119 1.00 72.38 210 TYR A O 1
ATOM 1634 N N . PRO A 1 211 ? -22.636 10.396 -3.018 1.00 75.19 211 PRO A N 1
ATOM 1635 C CA . PRO A 1 211 ? -23.842 11.188 -2.738 1.00 75.19 211 PRO A CA 1
ATOM 1636 C C . PRO A 1 211 ? -24.111 12.281 -3.790 1.00 75.19 211 PRO A C 1
ATOM 1638 O O . PRO A 1 211 ? -23.192 12.933 -4.283 1.00 75.19 211 PRO A O 1
ATOM 1641 N N . GLY A 1 212 ? -25.383 12.457 -4.162 1.00 71.25 212 GLY A N 1
ATOM 1642 C CA . GLY A 1 212 ? -25.806 13.426 -5.169 1.00 71.25 212 GLY A CA 1
ATOM 1643 C C . GLY A 1 212 ? -25.624 14.860 -4.678 1.00 71.25 212 GLY A C 1
ATOM 1644 O O . GLY A 1 212 ? -26.271 15.280 -3.717 1.00 71.25 212 GLY A O 1
ATOM 1645 N N . LEU A 1 213 ? -24.756 15.620 -5.344 1.00 73.81 213 LEU A N 1
ATOM 1646 C CA . LEU A 1 213 ? -24.499 17.025 -5.022 1.00 73.81 213 LEU A CA 1
ATOM 1647 C C . LEU A 1 213 ? -25.593 17.945 -5.590 1.00 73.81 213 LEU A C 1
ATOM 1649 O O . LEU A 1 213 ? -26.225 17.641 -6.608 1.00 73.81 213 LEU A O 1
ATOM 1653 N N . ASP A 1 214 ? -25.793 19.098 -4.951 1.00 70.44 214 ASP A N 1
ATOM 1654 C CA . ASP A 1 214 ? -26.677 20.149 -5.465 1.00 70.44 214 ASP A CA 1
ATOM 1655 C C . ASP A 1 214 ? -25.846 21.223 -6.190 1.00 70.44 214 ASP A C 1
ATOM 1657 O O . ASP A 1 214 ? -25.069 21.920 -5.536 1.00 70.44 214 ASP A O 1
ATOM 1661 N N . PRO A 1 215 ? -25.986 21.417 -7.516 1.00 58.88 215 PRO A N 1
ATOM 1662 C CA . PRO A 1 215 ? -25.318 22.512 -8.223 1.00 58.88 215 PRO A CA 1
ATOM 1663 C C . PRO A 1 215 ? -25.923 23.901 -7.921 1.00 58.88 215 PRO A C 1
ATOM 1665 O O . PRO A 1 215 ? -25.433 24.902 -8.447 1.00 58.88 215 PRO A O 1
ATOM 1668 N N . GLY A 1 216 ? -26.965 23.976 -7.083 1.00 59.75 216 GLY A N 1
ATOM 1669 C CA . GLY A 1 216 ? -27.697 25.190 -6.739 1.00 59.75 216 GLY A CA 1
ATOM 1670 C C . GLY A 1 216 ? -28.820 25.486 -7.736 1.00 59.75 216 GLY A C 1
ATOM 1671 O O . GLY A 1 216 ? -28.654 25.356 -8.950 1.00 59.75 216 GLY A O 1
ATOM 1672 N N . GLY A 1 217 ? -29.985 25.904 -7.225 1.00 58.06 217 GLY A N 1
ATOM 1673 C CA . GLY A 1 217 ? -31.134 26.300 -8.056 1.00 58.06 217 GLY A CA 1
ATOM 1674 C C . GLY A 1 217 ? -32.528 25.962 -7.515 1.00 58.06 217 GLY A C 1
ATOM 1675 O O . GLY A 1 217 ? -33.503 26.410 -8.113 1.00 58.06 217 GLY A O 1
ATOM 1676 N N . PHE A 1 218 ? -32.638 25.230 -6.399 1.00 59.28 218 PHE A N 1
ATOM 1677 C CA . PHE A 1 218 ? -33.917 24.767 -5.825 1.00 59.28 218 PHE A CA 1
ATOM 1678 C C . PHE A 1 218 ? -34.283 25.404 -4.468 1.00 59.28 218 PHE A C 1
ATOM 1680 O O . PHE A 1 218 ? -35.032 24.820 -3.704 1.00 59.28 218 PHE A O 1
ATOM 1687 N N . GLY A 1 219 ? -33.791 26.611 -4.161 1.00 59.22 219 GLY A N 1
ATOM 1688 C CA . GLY A 1 219 ? -34.257 27.386 -2.994 1.00 59.22 219 GLY A CA 1
ATOM 1689 C C . GLY A 1 219 ? -33.551 27.127 -1.652 1.00 59.22 219 GLY A C 1
ATOM 1690 O O . GLY A 1 219 ? -33.835 27.845 -0.699 1.00 59.22 219 GLY A O 1
ATOM 1691 N N . GLY A 1 220 ? -32.578 26.211 -1.588 1.00 69.62 220 GLY A N 1
ATOM 1692 C CA . GLY A 1 220 ? -31.746 25.942 -0.403 1.00 69.62 220 GLY A CA 1
ATOM 1693 C C . GLY A 1 220 ? -30.248 26.220 -0.607 1.00 69.62 220 GLY A C 1
ATOM 1694 O O . GLY A 1 220 ? -29.806 26.637 -1.682 1.00 69.62 220 GLY A O 1
ATOM 1695 N N . THR A 1 221 ? -29.447 25.979 0.434 1.00 76.56 221 THR A N 1
ATOM 1696 C CA . THR A 1 221 ? -27.981 26.012 0.348 1.00 76.56 221 THR A CA 1
ATOM 1697 C C . THR A 1 221 ? -27.482 24.791 -0.437 1.00 76.56 221 THR A C 1
ATOM 1699 O O . THR A 1 221 ? -27.901 23.675 -0.125 1.00 76.56 221 THR A O 1
ATOM 1702 N N . PRO A 1 222 ? -26.570 24.954 -1.415 1.00 79.50 222 PRO A N 1
ATOM 1703 C CA . PRO A 1 222 ? -26.001 23.829 -2.152 1.00 79.50 222 PRO A CA 1
ATOM 1704 C C . PRO A 1 222 ? -25.310 22.814 -1.230 1.00 79.50 222 PRO A C 1
ATOM 1706 O O . PRO A 1 222 ? -24.483 23.193 -0.397 1.00 79.50 222 PRO A O 1
ATOM 1709 N N . LEU A 1 223 ? -25.614 21.525 -1.398 1.00 81.12 223 LEU A N 1
ATOM 1710 C CA . LEU A 1 223 ? -24.860 20.441 -0.772 1.00 81.12 223 LEU A CA 1
ATOM 1711 C C . LEU A 1 223 ? -23.578 20.185 -1.576 1.00 81.12 223 LEU A C 1
ATOM 1713 O O . LEU A 1 223 ? -23.634 19.687 -2.703 1.00 81.12 223 LEU A O 1
ATOM 1717 N N . THR A 1 224 ? -22.430 20.529 -0.992 1.00 81.25 224 THR A N 1
ATOM 1718 C CA . THR A 1 224 ? -21.096 20.311 -1.571 1.00 81.25 224 THR A CA 1
ATOM 1719 C C . THR A 1 224 ? -20.381 19.143 -0.895 1.00 81.25 224 THR A C 1
ATOM 1721 O O . THR A 1 224 ? -20.688 18.806 0.249 1.00 81.25 224 THR A O 1
ATOM 1724 N N . GLN A 1 225 ? -19.379 18.569 -1.569 1.00 81.19 225 GLN A N 1
ATOM 1725 C CA . GLN A 1 225 ? -18.553 17.503 -0.991 1.00 81.19 225 GLN A CA 1
ATOM 1726 C C . GLN A 1 225 ? -17.894 17.943 0.328 1.00 81.19 225 GLN A C 1
ATOM 1728 O O . GLN A 1 225 ? -17.957 17.215 1.308 1.00 81.19 225 GLN A O 1
ATOM 1733 N N . ASP A 1 226 ? -17.396 19.182 0.407 1.00 82.81 226 ASP A N 1
ATOM 1734 C CA . ASP A 1 226 ? -16.809 19.737 1.636 1.00 82.81 226 ASP A CA 1
ATOM 1735 C C . ASP A 1 226 ? -17.782 19.745 2.829 1.00 82.81 226 ASP A C 1
ATOM 1737 O O . ASP A 1 226 ? -17.369 19.552 3.972 1.00 82.81 226 ASP A O 1
ATOM 1741 N N . ILE A 1 227 ? -19.076 19.990 2.592 1.00 81.25 227 ILE A N 1
ATOM 1742 C CA . ILE A 1 227 ? -20.097 19.976 3.651 1.00 81.25 227 ILE A CA 1
ATOM 1743 C C . ILE A 1 227 ? -20.344 18.542 4.137 1.00 81.25 227 ILE A C 1
ATOM 1745 O O . ILE A 1 227 ? -20.549 18.337 5.336 1.00 81.25 227 ILE A O 1
ATOM 1749 N N . ILE A 1 228 ? -20.305 17.566 3.228 1.00 79.06 228 ILE A N 1
ATOM 1750 C CA . ILE A 1 228 ? -20.454 16.138 3.536 1.00 79.06 228 ILE A CA 1
ATOM 1751 C C . ILE A 1 228 ? -19.233 15.643 4.319 1.00 79.06 228 ILE A C 1
ATOM 1753 O O . ILE A 1 228 ? -19.390 15.117 5.421 1.00 79.06 228 ILE A O 1
ATOM 1757 N N . ASP A 1 229 ? -18.026 15.896 3.811 1.00 77.44 229 ASP A N 1
ATOM 1758 C CA . ASP A 1 229 ? -16.759 15.449 4.404 1.00 77.44 229 ASP A CA 1
ATOM 1759 C C . ASP A 1 229 ? -16.538 16.043 5.801 1.00 77.44 229 ASP A C 1
ATOM 1761 O O . ASP A 1 229 ? -16.002 15.391 6.695 1.00 77.44 229 ASP A O 1
ATOM 1765 N N . GLN A 1 230 ? -17.001 17.276 6.028 1.00 78.44 230 GLN A N 1
ATOM 1766 C CA . GLN A 1 230 ? -16.924 17.935 7.334 1.00 78.44 230 GLN A CA 1
ATOM 1767 C C . GLN A 1 230 ? -18.095 17.580 8.264 1.00 78.44 230 GLN A C 1
ATOM 1769 O O . GLN A 1 230 ? -18.192 18.165 9.344 1.00 78.44 230 GLN A O 1
ATOM 1774 N N . LYS A 1 231 ? -18.994 16.667 7.859 1.00 73.69 231 LYS A N 1
ATOM 1775 C CA . LYS A 1 231 ? -20.231 16.304 8.575 1.00 73.69 231 LYS A CA 1
ATOM 1776 C C . LYS A 1 231 ? -21.065 17.526 8.980 1.00 73.69 231 LYS A C 1
ATOM 1778 O O . LYS A 1 231 ? -21.627 17.583 10.067 1.00 73.69 231 LYS A O 1
ATOM 1783 N N . LYS A 1 232 ? -21.121 18.541 8.115 1.00 82.88 232 LYS A N 1
ATOM 1784 C CA . LYS A 1 232 ? -21.801 19.817 8.389 1.00 82.88 232 LYS A CA 1
ATOM 1785 C C . LYS A 1 232 ? -23.241 19.864 7.900 1.00 82.88 232 LYS A C 1
ATOM 1787 O O . LYS A 1 232 ? -23.923 20.830 8.222 1.00 82.88 232 LYS A O 1
ATOM 1792 N N . ALA A 1 233 ? -23.707 18.871 7.140 1.00 81.38 233 ALA A N 1
ATOM 1793 C CA . ALA A 1 233 ? -25.090 18.826 6.654 1.00 81.38 233 ALA A CA 1
ATOM 1794 C C . ALA A 1 233 ? -26.113 18.534 7.764 1.00 81.38 233 ALA A C 1
ATOM 1796 O O . ALA A 1 233 ? -27.217 19.074 7.764 1.00 81.38 233 ALA A O 1
ATOM 1797 N N . TRP A 1 234 ? -25.725 17.731 8.749 1.00 88.56 234 TRP A N 1
ATOM 1798 C CA . TRP A 1 234 ? -26.550 17.417 9.909 1.00 88.56 234 TRP A CA 1
ATOM 1799 C C . TRP A 1 234 ? -25.727 17.534 11.185 1.00 88.56 234 TRP A C 1
ATOM 1801 O O . TRP A 1 234 ? -24.499 17.508 11.143 1.00 88.56 234 TRP A O 1
ATOM 1811 N N . GLY A 1 235 ? -26.402 17.644 12.320 1.00 88.19 235 GLY A N 1
ATOM 1812 C CA . GLY A 1 235 ? -25.796 17.645 13.639 1.00 88.19 235 GLY A CA 1
ATOM 1813 C C . GLY A 1 235 ? -26.541 16.732 14.601 1.00 88.19 235 GLY A C 1
ATOM 1814 O O . GLY A 1 235 ? -27.681 16.335 14.363 1.00 88.19 235 GLY A O 1
ATOM 1815 N N . TYR A 1 236 ? -25.883 16.441 15.716 1.00 90.75 236 TYR A N 1
ATOM 1816 C CA . TYR A 1 236 ? -26.468 15.775 16.869 1.00 90.75 236 TYR A CA 1
ATOM 1817 C C . TYR A 1 236 ? -26.475 16.740 18.057 1.00 90.75 236 TYR A C 1
ATOM 1819 O O . TYR A 1 236 ? -25.463 17.371 18.367 1.00 90.75 236 TYR A O 1
ATOM 1827 N N . ASP A 1 237 ? -27.635 16.888 18.691 1.00 89.00 237 ASP A N 1
ATOM 1828 C CA . ASP A 1 237 ? -27.852 17.708 19.879 1.00 89.00 237 ASP A CA 1
ATOM 1829 C C . ASP A 1 237 ? -27.968 16.781 21.101 1.00 89.00 237 ASP A C 1
ATOM 1831 O O . ASP A 1 237 ? -29.048 16.238 21.348 1.00 89.00 237 ASP A O 1
ATOM 1835 N N . PRO A 1 238 ? -26.885 16.594 21.882 1.00 86.12 238 PRO A N 1
ATOM 1836 C CA . PRO A 1 238 ? -26.878 15.675 23.019 1.00 86.12 238 PRO A CA 1
ATOM 1837 C C . PRO A 1 238 ? -27.709 16.168 24.210 1.00 86.12 238 PRO A C 1
ATOM 1839 O O . PRO A 1 238 ? -27.945 15.403 25.139 1.00 86.12 238 PRO A O 1
ATOM 1842 N N . VAL A 1 239 ? -28.118 17.444 24.236 1.00 88.44 239 VAL A N 1
ATOM 1843 C CA . VAL A 1 239 ? -28.914 17.998 25.345 1.00 88.44 239 VAL A CA 1
ATOM 1844 C C . VAL A 1 239 ? -30.375 17.590 25.210 1.00 88.44 239 VAL A C 1
ATOM 1846 O O . VAL A 1 239 ? -31.024 17.297 26.210 1.00 88.44 239 VAL A O 1
ATOM 1849 N N . ASN A 1 240 ? -30.879 17.590 23.977 1.00 84.81 240 ASN A N 1
ATOM 1850 C CA . ASN A 1 240 ? -32.266 17.251 23.667 1.00 84.81 240 ASN A CA 1
ATOM 1851 C C . ASN A 1 240 ? -32.409 15.866 23.017 1.00 84.81 240 ASN A C 1
ATOM 1853 O O . ASN A 1 240 ? -33.507 15.542 22.582 1.00 84.81 240 ASN A O 1
ATOM 1857 N N . ASP A 1 241 ? -31.309 15.110 22.922 1.00 86.69 241 ASP A N 1
ATOM 1858 C CA . ASP A 1 241 ? -31.196 13.802 22.267 1.00 86.69 241 ASP A CA 1
ATOM 1859 C C . ASP A 1 241 ? -31.916 13.756 20.911 1.00 86.69 241 ASP A C 1
ATOM 1861 O O . ASP A 1 241 ? -32.960 13.127 20.733 1.00 86.69 241 ASP A O 1
ATOM 1865 N N . ARG A 1 242 ? -31.395 14.532 19.952 1.00 90.75 242 ARG A N 1
ATOM 1866 C CA . ARG A 1 242 ? -31.986 14.653 18.612 1.00 90.75 242 ARG A CA 1
ATOM 1867 C C . ARG A 1 242 ? -30.945 14.841 17.521 1.00 90.75 242 ARG A C 1
ATOM 1869 O O . ARG A 1 242 ? -29.943 15.534 17.711 1.00 90.75 242 ARG A O 1
ATOM 1876 N N . ILE A 1 243 ? -31.227 14.288 16.349 1.00 90.69 243 ILE A N 1
ATOM 1877 C CA . ILE A 1 243 ? -30.478 14.565 15.117 1.00 90.69 243 ILE A CA 1
ATOM 1878 C C . ILE A 1 243 ? -31.207 15.662 14.360 1.00 90.69 243 ILE A C 1
ATOM 1880 O O . ILE A 1 243 ? -32.430 15.622 14.257 1.00 90.69 243 ILE A O 1
ATOM 1884 N N . PHE A 1 244 ? -30.477 16.643 13.837 1.00 91.06 244 PHE A N 1
ATOM 1885 C CA . PHE A 1 244 ? -31.072 17.789 13.164 1.00 91.06 244 PHE A CA 1
ATOM 1886 C C . PHE A 1 244 ? -30.335 18.185 11.888 1.00 91.06 244 PHE A C 1
ATOM 1888 O O . PHE A 1 244 ? -29.120 18.034 11.779 1.00 91.06 244 PHE A O 1
ATOM 1895 N N . LEU A 1 245 ? -31.073 18.727 10.926 1.00 89.75 245 LEU A N 1
ATOM 1896 C CA . LEU A 1 245 ? -30.531 19.319 9.712 1.00 89.75 245 LEU A CA 1
ATOM 1897 C C . LEU A 1 245 ? -30.021 20.729 10.029 1.00 89.75 245 LEU A C 1
ATOM 1899 O O . LEU A 1 245 ? -30.744 21.545 10.604 1.00 89.75 245 LEU A O 1
ATOM 1903 N N . THR A 1 246 ? -28.774 21.030 9.669 1.00 85.69 246 THR A N 1
ATOM 1904 C CA . THR A 1 246 ? -28.109 22.284 10.080 1.00 85.69 246 THR A CA 1
ATOM 1905 C C . THR A 1 246 ? -28.559 23.506 9.281 1.00 85.69 246 THR A C 1
ATOM 1907 O O . THR A 1 246 ? -28.396 24.636 9.741 1.00 85.69 246 THR A O 1
ATOM 1910 N N . GLN A 1 247 ? -29.104 23.297 8.083 1.00 84.31 247 GLN A N 1
ATOM 1911 C CA . GLN A 1 247 ? -29.514 24.343 7.145 1.00 84.31 247 GLN A CA 1
ATOM 1912 C C . GLN A 1 247 ? -30.515 23.788 6.120 1.00 84.31 247 GLN A C 1
ATOM 1914 O O . GLN A 1 247 ? -30.699 22.581 6.023 1.00 84.31 247 GLN A O 1
ATOM 1919 N N . ASN A 1 248 ? -31.161 24.662 5.343 1.00 86.12 248 ASN A N 1
ATOM 1920 C CA . ASN A 1 248 ? -32.010 24.236 4.226 1.00 86.12 248 ASN A CA 1
ATOM 1921 C C . ASN A 1 248 ? -31.131 23.683 3.078 1.00 86.12 248 ASN A C 1
ATOM 1923 O O . ASN A 1 248 ? -30.232 24.398 2.627 1.00 86.12 248 ASN A O 1
ATOM 1927 N N . PHE A 1 249 ? -31.393 22.463 2.594 1.00 85.19 249 PHE A N 1
ATOM 1928 C CA . PHE A 1 249 ? -30.726 21.852 1.434 1.00 85.19 249 PHE A CA 1
ATOM 1929 C C . PHE A 1 249 ? -31.727 21.472 0.335 1.00 85.19 249 PHE A C 1
ATOM 1931 O O . PHE A 1 249 ? -32.733 20.822 0.608 1.00 85.19 249 PHE A O 1
ATOM 1938 N N . GLY A 1 250 ? -31.396 21.784 -0.924 1.00 78.44 250 GLY A N 1
ATOM 1939 C CA . GLY A 1 250 ? -32.223 21.489 -2.107 1.00 78.44 250 GLY A CA 1
ATOM 1940 C C . GLY A 1 250 ? -32.150 20.044 -2.622 1.00 78.44 250 GLY A C 1
ATOM 1941 O O . GLY A 1 250 ? -32.532 19.781 -3.761 1.00 78.44 250 GLY A O 1
ATOM 1942 N N . VAL A 1 251 ? -31.631 19.112 -1.819 1.00 80.56 251 VAL A N 1
ATOM 1943 C CA . VAL A 1 251 ? -31.495 17.679 -2.137 1.00 80.56 251 VAL A CA 1
ATOM 1944 C C . VAL A 1 251 ? -32.150 16.838 -1.055 1.00 80.56 251 VAL A C 1
ATOM 1946 O O . VAL A 1 251 ? -32.154 17.215 0.117 1.00 80.56 251 VAL A O 1
ATOM 1949 N N . TYR A 1 252 ? -32.687 15.684 -1.445 1.00 87.69 252 TYR A N 1
ATOM 1950 C CA . TYR A 1 252 ? -33.246 14.729 -0.498 1.00 87.69 252 TYR A CA 1
ATOM 1951 C C . TYR A 1 252 ? -32.088 13.993 0.150 1.00 87.69 252 TYR A C 1
ATOM 1953 O O . TYR A 1 252 ? -31.356 13.286 -0.532 1.00 87.69 252 TYR A O 1
ATOM 1961 N N . SER A 1 253 ? -31.859 14.225 1.435 1.00 89.38 253 SER A N 1
ATOM 1962 C CA . SER A 1 253 ? -30.648 13.774 2.117 1.00 89.38 253 SER A CA 1
ATOM 1963 C C . SER A 1 253 ? -30.950 13.212 3.490 1.00 89.38 253 SER A C 1
ATOM 1965 O O . SER A 1 253 ? -32.018 13.450 4.057 1.00 89.38 253 SER A O 1
ATOM 1967 N N . GLY A 1 254 ? -29.991 12.474 4.031 1.00 91.06 254 GLY A N 1
ATOM 1968 C CA . GLY A 1 254 ? -30.095 11.900 5.359 1.00 91.06 254 GLY A CA 1
ATOM 1969 C C . GLY A 1 254 ? -29.026 10.855 5.606 1.00 91.06 254 GLY A C 1
ATOM 1970 O O . GLY A 1 254 ? -27.938 10.918 5.030 1.00 91.06 254 GLY A O 1
ATOM 1971 N N . PHE A 1 255 ? -29.353 9.889 6.457 1.00 89.75 255 PHE A N 1
ATOM 1972 C CA . PHE A 1 255 ? -28.455 8.796 6.813 1.00 89.75 255 PHE A CA 1
ATOM 1973 C C . PHE A 1 255 ? -29.167 7.462 6.745 1.00 89.75 255 PHE A C 1
ATOM 1975 O O . PHE A 1 255 ? -30.350 7.386 7.075 1.00 89.75 255 PHE A O 1
ATOM 1982 N N . VAL A 1 256 ? -28.422 6.422 6.386 1.00 93.38 256 VAL A N 1
ATOM 1983 C CA . VAL A 1 256 ? -28.874 5.035 6.384 1.00 93.38 256 VAL A CA 1
ATOM 1984 C C . VAL A 1 256 ? -27.943 4.158 7.212 1.00 93.38 256 VAL A C 1
ATOM 1986 O O . VAL A 1 256 ? -26.732 4.374 7.270 1.00 93.38 256 VAL A O 1
ATOM 1989 N N . SER A 1 257 ? -28.513 3.164 7.877 1.00 89.56 257 SER A N 1
ATOM 1990 C CA . SER A 1 257 ? -27.820 2.258 8.779 1.00 89.56 257 SER A CA 1
ATOM 1991 C C . SER A 1 257 ? -26.652 1.546 8.096 1.00 89.56 257 SER A C 1
ATOM 1993 O O . SER A 1 257 ? -26.754 1.186 6.926 1.00 89.56 257 SER A O 1
ATOM 1995 N N . PRO A 1 258 ? -25.554 1.242 8.810 1.00 80.56 258 PRO A N 1
ATOM 1996 C CA . PRO A 1 258 ? -24.428 0.499 8.234 1.00 80.56 258 PRO A CA 1
ATOM 1997 C C . PRO A 1 258 ? -24.801 -0.942 7.848 1.00 80.56 258 PRO A C 1
ATOM 1999 O O . PRO A 1 258 ? -24.094 -1.587 7.078 1.00 80.56 258 PRO A O 1
ATOM 2002 N N . LYS A 1 259 ? -25.908 -1.458 8.393 1.00 80.06 259 LYS A N 1
ATOM 2003 C CA . LYS A 1 259 ? -26.426 -2.805 8.144 1.00 80.06 259 LYS A CA 1
ATOM 2004 C C . LYS A 1 259 ? -27.719 -2.758 7.334 1.00 80.06 259 LYS A C 1
ATOM 2006 O O . LYS A 1 259 ? -28.460 -1.778 7.400 1.00 80.06 259 LYS A O 1
ATOM 2011 N N . SER A 1 260 ? -27.974 -3.841 6.610 1.00 82.69 260 SER A N 1
ATOM 2012 C CA . SER A 1 260 ? -29.214 -4.099 5.878 1.00 82.69 260 SER A CA 1
ATOM 2013 C C . SER A 1 260 ? -30.175 -4.909 6.749 1.00 82.69 260 SER A C 1
ATOM 2015 O O . SER A 1 260 ? -29.725 -5.844 7.411 1.00 82.69 260 SER A O 1
ATOM 2017 N N . TYR A 1 261 ? -31.468 -4.568 6.731 1.00 82.06 261 TYR A N 1
ATOM 2018 C CA . TYR A 1 261 ? -32.510 -5.200 7.537 1.00 82.06 261 TYR A CA 1
ATOM 2019 C C . TYR A 1 261 ? -33.673 -5.755 6.692 1.00 82.06 261 TYR A C 1
ATOM 2021 O O . TYR A 1 261 ? -34.184 -5.076 5.801 1.00 82.06 261 TYR A O 1
ATOM 2029 N N . THR A 1 262 ? -34.088 -6.993 6.970 1.00 80.25 262 THR A N 1
ATOM 2030 C CA . THR A 1 262 ? -35.305 -7.673 6.499 1.00 80.25 262 THR A CA 1
ATOM 2031 C C . THR A 1 262 ? -36.403 -7.694 7.561 1.00 80.25 262 THR A C 1
ATOM 2033 O O . THR A 1 262 ? -37.569 -7.780 7.193 1.00 80.25 262 THR A O 1
ATOM 2036 N N . ASN A 1 263 ? -36.067 -7.554 8.849 1.00 80.19 263 ASN A N 1
ATOM 2037 C CA . ASN A 1 263 ? -37.046 -7.353 9.916 1.00 80.19 263 ASN A CA 1
ATOM 2038 C C . ASN A 1 263 ? -36.578 -6.251 10.863 1.00 80.19 263 ASN A C 1
ATOM 2040 O O . ASN A 1 263 ? -35.446 -6.285 11.351 1.00 80.19 263 ASN A O 1
ATOM 2044 N N . TYR A 1 264 ? -37.433 -5.265 11.116 1.00 84.25 264 TYR A N 1
ATOM 2045 C CA . TYR A 1 264 ? -37.122 -4.191 12.053 1.00 84.25 264 TYR A CA 1
ATOM 2046 C C . TYR A 1 264 ? -38.362 -3.375 12.428 1.00 84.25 264 TYR A C 1
ATOM 2048 O O . TYR A 1 264 ? -39.348 -3.347 11.689 1.00 84.25 264 TYR A O 1
ATOM 2056 N N . ILE A 1 265 ? -38.264 -2.633 13.531 1.00 87.12 265 ILE A N 1
ATOM 2057 C CA . ILE A 1 265 ? -39.137 -1.489 13.813 1.00 87.12 265 ILE A CA 1
ATOM 2058 C C . ILE A 1 265 ? -38.281 -0.225 13.824 1.00 87.12 265 ILE A C 1
ATOM 2060 O O . ILE A 1 265 ? -37.248 -0.178 14.484 1.00 87.12 265 ILE A O 1
ATOM 2064 N N . LEU A 1 266 ? -38.708 0.801 13.089 1.00 91.06 266 LEU A N 1
ATOM 2065 C CA . LEU A 1 266 ? -38.149 2.148 13.140 1.00 91.06 266 LEU A CA 1
ATOM 2066 C C . LEU A 1 266 ? -39.271 3.139 13.428 1.00 91.06 266 LEU A C 1
ATOM 2068 O O . LEU A 1 266 ? -40.179 3.319 12.618 1.00 91.06 266 LEU A O 1
ATOM 2072 N N . GLU A 1 267 ? -39.187 3.808 14.565 1.00 92.81 267 GLU A N 1
ATOM 2073 C CA . GLU A 1 267 ? -40.121 4.838 14.992 1.00 92.81 267 GLU A CA 1
ATOM 2074 C C . GLU A 1 267 ? -39.365 6.118 15.341 1.00 92.81 267 GLU A C 1
ATOM 2076 O O . GLU A 1 267 ? -38.295 6.066 15.945 1.00 92.81 267 GLU A O 1
ATOM 2081 N N . ALA A 1 268 ? -39.908 7.270 14.945 1.00 94.06 268 ALA A N 1
ATOM 2082 C CA . ALA A 1 268 ? -39.307 8.566 15.235 1.00 94.06 268 ALA A CA 1
ATOM 2083 C C . ALA A 1 268 ? -40.342 9.689 15.268 1.00 94.06 268 ALA A C 1
ATOM 2085 O O . ALA A 1 268 ? -41.282 9.715 14.466 1.00 94.06 268 ALA A O 1
ATOM 2086 N N . SER A 1 269 ? -40.121 10.647 16.162 1.00 95.88 269 SER A N 1
ATOM 2087 C CA . SER A 1 269 ? -40.799 11.942 16.183 1.00 95.88 269 SER A CA 1
ATOM 2088 C C . SER A 1 269 ? -40.122 12.889 15.188 1.00 95.88 269 SER A C 1
ATOM 2090 O O . SER A 1 269 ? -38.904 13.043 15.212 1.00 95.88 269 SER A O 1
ATOM 2092 N N . LEU A 1 270 ? -40.902 13.525 14.315 1.00 96.12 270 LEU A N 1
ATOM 2093 C CA . LEU A 1 270 ? -40.450 14.434 13.259 1.00 96.12 270 LEU A CA 1
ATOM 2094 C C . LEU A 1 270 ? -40.990 15.844 13.519 1.00 96.12 270 LEU A C 1
ATOM 2096 O O . LEU A 1 270 ? -42.203 16.035 13.660 1.00 96.12 270 LEU A O 1
ATOM 2100 N N . SER A 1 271 ? -40.109 16.846 13.538 1.00 94.62 271 SER A N 1
ATOM 2101 C CA . SER A 1 271 ? -40.504 18.255 13.661 1.00 94.62 271 SER A CA 1
ATOM 2102 C C . SER A 1 271 ? -39.447 19.201 13.078 1.00 94.62 271 SER A C 1
ATOM 2104 O O . SER A 1 271 ? -38.354 18.790 12.697 1.00 94.62 271 SER A O 1
ATOM 2106 N N . SER A 1 272 ? -39.772 20.490 12.987 1.00 93.06 272 SER A N 1
ATOM 2107 C CA . SER A 1 272 ? -38.831 21.545 12.620 1.00 93.06 272 SER A CA 1
ATOM 2108 C C . SER A 1 272 ? -39.203 22.859 13.307 1.00 93.06 272 SER A C 1
ATOM 2110 O O . SER A 1 272 ? -40.367 23.144 13.586 1.00 93.06 272 SER A O 1
ATOM 2112 N N . THR A 1 273 ? -38.195 23.685 13.591 1.00 91.44 273 THR A N 1
ATOM 2113 C CA . THR A 1 273 ? -38.398 25.065 14.066 1.00 91.44 273 THR A CA 1
ATOM 2114 C C . THR A 1 273 ? -38.473 26.088 12.930 1.00 91.44 273 THR A C 1
ATOM 2116 O O . THR A 1 273 ? -38.581 27.285 13.197 1.00 91.44 273 THR A O 1
ATOM 2119 N N . SER A 1 274 ? -38.405 25.646 11.672 1.00 88.19 274 SER A N 1
ATOM 2120 C CA . SER A 1 274 ? -38.559 26.486 10.483 1.00 88.19 274 SER A CA 1
ATOM 2121 C C . SER A 1 274 ? -40.010 26.514 10.007 1.00 88.19 274 SER A C 1
ATOM 2123 O O . SER A 1 274 ? -40.708 25.503 10.056 1.00 88.19 274 SER A O 1
ATOM 2125 N N . SER A 1 275 ? -40.477 27.683 9.558 1.00 86.94 275 SER A N 1
ATOM 2126 C CA . SER A 1 275 ? -41.826 27.853 8.999 1.00 86.94 275 SER A CA 1
ATOM 2127 C C . SER A 1 275 ? -41.973 27.294 7.586 1.00 86.94 275 SER A C 1
ATOM 2129 O O . SER A 1 275 ? -43.068 27.369 7.041 1.00 86.94 275 SER A O 1
ATOM 2131 N N . ASP A 1 276 ? -40.875 26.813 7.004 1.00 84.00 276 ASP A N 1
ATOM 2132 C CA . ASP A 1 276 ? -40.863 26.050 5.756 1.00 84.00 276 ASP A CA 1
ATOM 2133 C C . ASP A 1 276 ? -41.748 24.805 5.889 1.00 84.00 276 ASP A C 1
ATOM 2135 O O . ASP A 1 276 ? -42.040 24.373 7.015 1.00 84.00 276 ASP A O 1
ATOM 2139 N N . ASP A 1 277 ? -42.202 24.266 4.769 1.00 85.25 277 ASP A N 1
ATOM 2140 C CA . ASP A 1 277 ? -43.328 23.335 4.694 1.00 85.25 277 ASP A CA 1
ATOM 2141 C C . ASP A 1 277 ? -43.036 22.028 3.944 1.00 85.25 277 ASP A C 1
ATOM 2143 O O . ASP A 1 277 ? -43.938 21.208 3.740 1.00 85.25 277 ASP A O 1
ATOM 2147 N N . ASP A 1 278 ? -41.759 21.813 3.637 1.00 86.44 278 ASP A N 1
ATOM 2148 C CA . ASP A 1 278 ? -41.231 20.736 2.809 1.00 86.44 278 ASP A CA 1
ATOM 2149 C C . ASP A 1 278 ? -41.077 19.396 3.574 1.00 86.44 278 ASP A C 1
ATOM 2151 O O . ASP A 1 278 ? -41.698 19.151 4.609 1.00 86.44 278 ASP A O 1
ATOM 2155 N N . TYR A 1 279 ? -40.306 18.447 3.044 1.00 89.31 279 TYR A N 1
ATOM 2156 C CA . TYR A 1 279 ? -40.446 17.027 3.375 1.00 89.31 279 TYR A CA 1
ATOM 2157 C C . TYR A 1 279 ? -39.561 16.576 4.535 1.00 89.31 279 TYR A C 1
ATOM 2159 O O . TYR A 1 279 ? -38.343 16.771 4.507 1.00 89.31 279 TYR A O 1
ATOM 2167 N N . LEU A 1 280 ? -40.157 15.830 5.469 1.00 94.12 280 LEU A N 1
ATOM 2168 C CA . LEU A 1 280 ? -39.466 15.004 6.465 1.00 94.12 280 LEU A CA 1
ATOM 2169 C C . LEU A 1 280 ? -39.929 13.551 6.345 1.00 94.12 280 LEU A C 1
ATOM 2171 O O . LEU A 1 280 ? -41.091 13.290 6.040 1.00 94.12 280 LEU A O 1
ATOM 2175 N N . GLY A 1 281 ? -39.049 12.588 6.600 1.00 95.94 281 GLY A N 1
ATOM 2176 C CA . GLY A 1 281 ? -39.410 11.187 6.423 1.00 95.94 281 GLY A CA 1
ATOM 2177 C C . GLY A 1 281 ? -38.415 10.183 6.979 1.00 95.94 281 GLY A C 1
ATOM 2178 O O . GLY A 1 281 ? -37.341 10.541 7.466 1.00 95.94 281 GLY A O 1
ATOM 2179 N N . LEU A 1 282 ? -38.768 8.909 6.837 1.00 96.81 282 LEU A N 1
ATOM 2180 C CA . LEU A 1 282 ? -37.911 7.766 7.147 1.00 96.81 282 LEU A CA 1
ATOM 2181 C C . LEU A 1 282 ? -37.584 7.002 5.863 1.00 96.81 282 LEU A C 1
ATOM 2183 O O . LEU A 1 282 ? -38.436 6.839 4.987 1.00 96.81 282 LEU A O 1
ATOM 2187 N N . VAL A 1 283 ? -36.354 6.507 5.770 1.00 97.44 283 VAL A N 1
ATOM 2188 C CA . VAL A 1 283 ? -35.933 5.572 4.723 1.00 97.44 283 VAL A CA 1
ATOM 2189 C C . VAL A 1 283 ? -36.224 4.165 5.226 1.00 97.44 283 VAL A C 1
ATOM 2191 O O . VAL A 1 283 ? -35.672 3.727 6.233 1.00 97.44 283 VAL A O 1
ATOM 2194 N N . MET A 1 284 ? -37.126 3.472 4.541 1.00 96.06 284 MET A N 1
ATOM 2195 C CA . MET A 1 284 ? -37.583 2.127 4.893 1.00 96.06 284 MET A CA 1
ATOM 2196 C C . MET A 1 284 ? -36.637 1.053 4.350 1.00 96.06 284 MET A C 1
ATOM 2198 O O . MET A 1 284 ? -36.422 0.011 4.955 1.00 96.06 284 MET A O 1
ATOM 2202 N N . ALA A 1 285 ? -36.062 1.301 3.179 1.00 95.00 285 ALA A N 1
ATOM 2203 C CA . ALA A 1 285 ? -35.059 0.429 2.602 1.00 95.00 285 ALA A CA 1
ATOM 2204 C C . ALA A 1 285 ? -34.164 1.236 1.670 1.00 95.00 285 ALA A C 1
ATOM 2206 O O . ALA A 1 285 ? -34.653 2.020 0.863 1.00 95.00 285 ALA A O 1
ATOM 2207 N N . PHE A 1 286 ? -32.861 1.022 1.765 1.00 95.06 286 PHE A N 1
ATOM 2208 C CA . PHE A 1 286 ? -31.852 1.592 0.892 1.00 95.06 286 PHE A CA 1
ATOM 2209 C C . PHE A 1 286 ? -30.916 0.479 0.429 1.00 95.06 286 PHE A C 1
ATOM 2211 O O . PHE A 1 286 ? -30.502 -0.372 1.221 1.00 95.06 286 PHE A O 1
ATOM 2218 N N . GLN A 1 287 ? -30.580 0.485 -0.856 1.00 90.88 287 GLN A N 1
ATOM 2219 C CA . GLN A 1 287 ? -29.563 -0.384 -1.431 1.00 90.88 287 GLN A CA 1
ATOM 2220 C C . GLN A 1 287 ? -28.720 0.384 -2.435 1.00 90.88 287 GLN A C 1
ATOM 2222 O O . GLN A 1 287 ? -29.241 1.178 -3.212 1.00 90.88 287 GLN A O 1
ATOM 2227 N N . LYS A 1 288 ? -27.426 0.082 -2.471 1.00 86.44 288 LYS A N 1
ATOM 2228 C CA . LYS A 1 288 ? -26.507 0.602 -3.477 1.00 86.44 288 LYS A CA 1
ATOM 2229 C C . LYS A 1 288 ? -26.069 -0.529 -4.389 1.00 86.44 288 LYS A C 1
ATOM 2231 O O . LYS A 1 288 ? -25.590 -1.556 -3.915 1.00 86.44 288 LYS A O 1
ATOM 2236 N N . ASP A 1 289 ? -26.240 -0.344 -5.690 1.00 79.19 289 ASP A N 1
ATOM 2237 C CA . ASP A 1 289 ? -25.721 -1.272 -6.687 1.00 79.19 289 ASP A CA 1
ATOM 2238 C C . ASP A 1 289 ? -24.182 -1.247 -6.639 1.00 79.19 289 ASP A C 1
ATOM 2240 O O . ASP A 1 289 ? -23.585 -0.184 -6.840 1.00 79.19 289 ASP A O 1
ATOM 2244 N N . PRO A 1 290 ? -23.522 -2.385 -6.362 1.00 72.88 290 PRO A N 1
ATOM 2245 C CA . PRO A 1 290 ? -22.074 -2.429 -6.181 1.00 72.88 290 PRO A CA 1
ATOM 2246 C C . PRO A 1 290 ? -21.297 -2.222 -7.488 1.00 72.88 290 PRO A C 1
ATOM 2248 O O . PRO A 1 290 ? -20.112 -1.905 -7.445 1.00 72.88 290 PRO A O 1
ATOM 2251 N N . VAL A 1 291 ? -21.942 -2.401 -8.645 1.00 69.44 291 VAL A N 1
ATOM 2252 C CA . VAL A 1 291 ? -21.333 -2.256 -9.971 1.00 69.44 291 VAL A CA 1
ATOM 2253 C C . VAL A 1 291 ? -21.504 -0.833 -10.484 1.00 69.44 291 VAL A C 1
ATOM 2255 O O . VAL A 1 291 ? -20.548 -0.223 -10.958 1.00 69.44 291 VAL A O 1
ATOM 2258 N N . THR A 1 292 ? -22.722 -0.296 -10.410 1.00 68.38 292 THR A N 1
ATOM 2259 C CA . THR A 1 292 ? -23.032 1.026 -10.979 1.00 68.38 292 THR A CA 1
ATOM 2260 C C . THR A 1 292 ? -22.891 2.163 -9.973 1.00 68.38 292 THR A C 1
ATOM 2262 O O . THR A 1 292 ? -22.833 3.326 -10.371 1.00 68.38 292 THR A O 1
ATOM 2265 N N . GLY A 1 293 ? -22.855 1.849 -8.677 1.00 74.75 293 GLY A N 1
ATOM 2266 C CA . GLY A 1 293 ? -22.926 2.829 -7.599 1.00 74.75 293 GLY A CA 1
ATOM 2267 C C . GLY A 1 293 ? -24.310 3.461 -7.438 1.00 74.75 293 GLY A C 1
ATOM 2268 O O . GLY A 1 293 ? -24.444 4.365 -6.619 1.00 74.75 293 GLY A O 1
ATOM 2269 N N . TYR A 1 294 ? -25.323 3.017 -8.193 1.00 79.31 294 TYR A N 1
ATOM 2270 C CA . TYR A 1 294 ? -26.663 3.597 -8.158 1.00 79.31 294 TYR A CA 1
ATOM 2271 C C . TYR A 1 294 ? -27.381 3.268 -6.849 1.00 79.31 294 TYR A C 1
ATOM 2273 O O . TYR A 1 294 ? -27.476 2.104 -6.457 1.00 79.31 294 TYR A O 1
ATOM 2281 N N . GLU A 1 295 ? -27.893 4.296 -6.181 1.00 87.06 295 GLU A N 1
ATOM 2282 C CA . GLU A 1 295 ? -28.621 4.177 -4.916 1.00 87.06 295 GLU A CA 1
ATOM 2283 C C . GLU A 1 295 ? -30.118 3.986 -5.187 1.00 87.06 295 GLU A C 1
ATOM 2285 O O . GLU A 1 295 ? -30.680 4.614 -6.077 1.00 87.06 295 GLU A O 1
ATOM 2290 N N . TYR A 1 296 ? -30.771 3.089 -4.458 1.00 88.62 296 TYR A N 1
ATOM 2291 C CA . TYR A 1 296 ? -32.195 2.796 -4.567 1.00 88.62 296 TYR A CA 1
ATOM 2292 C C . TYR A 1 296 ? -32.840 2.954 -3.201 1.00 88.62 296 TYR A C 1
ATOM 2294 O O . TYR A 1 296 ? -32.311 2.412 -2.230 1.00 88.62 296 TYR A O 1
ATOM 2302 N N . THR A 1 297 ? -33.991 3.625 -3.117 1.00 92.88 297 THR A N 1
ATOM 2303 C CA . THR A 1 297 ? -34.692 3.839 -1.840 1.00 92.88 297 THR A CA 1
ATOM 2304 C C . THR A 1 297 ? -36.173 3.504 -1.881 1.00 92.88 297 THR A C 1
ATOM 2306 O O . THR A 1 297 ? -36.834 3.717 -2.891 1.00 92.88 297 THR A O 1
ATOM 2309 N N . ILE A 1 298 ? -36.703 3.042 -0.748 1.00 95.31 298 ILE A N 1
ATOM 2310 C CA . ILE A 1 298 ? -38.114 3.149 -0.372 1.00 95.31 298 ILE A CA 1
ATOM 2311 C C . ILE A 1 298 ? -38.182 4.110 0.811 1.00 95.31 298 ILE A C 1
ATOM 2313 O O . ILE A 1 298 ? -37.516 3.889 1.825 1.00 95.31 298 ILE A O 1
ATOM 2317 N N . SER A 1 299 ? -38.990 5.154 0.695 1.00 95.69 299 SER A N 1
ATOM 2318 C CA . SER A 1 299 ? -39.110 6.204 1.702 1.00 95.69 299 SER A CA 1
ATOM 2319 C C . SER A 1 299 ? -40.565 6.474 2.044 1.00 95.69 299 SER A C 1
ATOM 2321 O O . SER A 1 299 ? -41.406 6.563 1.151 1.00 95.69 299 SER A O 1
ATOM 2323 N N . VAL A 1 300 ? -40.843 6.680 3.329 1.00 96.88 300 VAL A N 1
ATOM 2324 C CA . VAL A 1 300 ? -42.098 7.271 3.796 1.00 96.88 300 VAL A CA 1
ATOM 2325 C C . VAL A 1 300 ? -41.876 8.749 4.078 1.00 96.88 300 VAL A C 1
ATOM 2327 O O . VAL A 1 300 ? -40.922 9.114 4.765 1.00 96.88 300 VAL A O 1
ATOM 2330 N N . ILE A 1 301 ? -42.760 9.598 3.560 1.00 93.62 301 ILE A N 1
ATOM 2331 C CA . ILE A 1 301 ? -42.646 11.054 3.679 1.00 93.62 301 ILE A CA 1
ATOM 2332 C C . ILE A 1 301 ? -43.880 11.683 4.329 1.00 93.62 301 ILE A C 1
ATOM 2334 O O . ILE A 1 301 ? -45.003 11.199 4.175 1.00 93.62 301 ILE A O 1
ATOM 2338 N N . ARG A 1 302 ? -43.650 12.793 5.032 1.00 93.06 302 ARG A N 1
ATOM 2339 C CA . ARG A 1 302 ? -44.642 13.728 5.568 1.00 93.06 302 ARG A CA 1
ATOM 2340 C C . ARG A 1 302 ? -44.299 15.139 5.108 1.00 93.06 302 ARG A C 1
ATOM 2342 O O . ARG A 1 302 ? -43.126 15.512 5.087 1.00 93.06 302 ARG A O 1
ATOM 2349 N N . VAL A 1 303 ? -45.320 15.911 4.753 1.00 88.38 303 VAL A N 1
ATOM 2350 C CA . VAL A 1 303 ? -45.169 17.261 4.191 1.00 88.38 303 VAL A CA 1
ATOM 2351 C C . VAL A 1 303 ? -46.418 18.103 4.486 1.00 88.38 303 VAL A C 1
ATOM 2353 O O . VAL A 1 303 ? -47.505 17.547 4.678 1.00 88.38 303 VAL A O 1
ATOM 2356 N N . LEU A 1 304 ? -46.257 19.427 4.588 1.00 83.62 304 LEU A N 1
ATOM 2357 C CA . LEU A 1 304 ? -47.326 20.375 4.939 1.00 83.62 304 LEU A CA 1
ATOM 2358 C C . LEU A 1 304 ? -47.749 21.274 3.761 1.00 83.62 304 LEU A C 1
ATOM 2360 O O . LEU A 1 304 ? -48.809 21.896 3.834 1.00 83.62 304 LEU A O 1
ATOM 2364 N N . ASN A 1 305 ? -46.977 21.319 2.670 1.00 71.75 305 ASN A N 1
ATOM 2365 C CA . ASN A 1 305 ? -47.347 22.003 1.429 1.00 71.75 305 ASN A CA 1
ATOM 2366 C C . ASN A 1 305 ? -46.511 21.507 0.229 1.00 71.75 305 ASN A C 1
ATOM 2368 O O . ASN A 1 305 ? -45.395 21.029 0.390 1.00 71.75 305 ASN A O 1
ATOM 2372 N N . GLU A 1 306 ? -47.049 21.608 -0.986 1.00 61.56 306 GLU A N 1
ATOM 2373 C CA . GLU A 1 306 ? -46.468 20.995 -2.190 1.00 61.56 306 GLU A CA 1
ATOM 2374 C C . GLU A 1 306 ? -45.244 21.760 -2.758 1.00 61.56 306 GLU A C 1
ATOM 2376 O O . GLU A 1 306 ? -45.304 22.967 -3.005 1.00 61.56 306 GLU A O 1
ATOM 2381 N N . LEU A 1 307 ? -44.194 21.018 -3.153 1.00 54.09 307 LEU A N 1
ATOM 2382 C CA . LEU A 1 307 ? -43.261 21.429 -4.217 1.00 54.09 307 LEU A CA 1
ATOM 2383 C C . LEU A 1 307 ? -43.936 21.258 -5.584 1.00 54.09 307 LEU A C 1
ATOM 2385 O O . LEU A 1 307 ? -44.283 20.145 -5.973 1.00 54.09 307 LEU 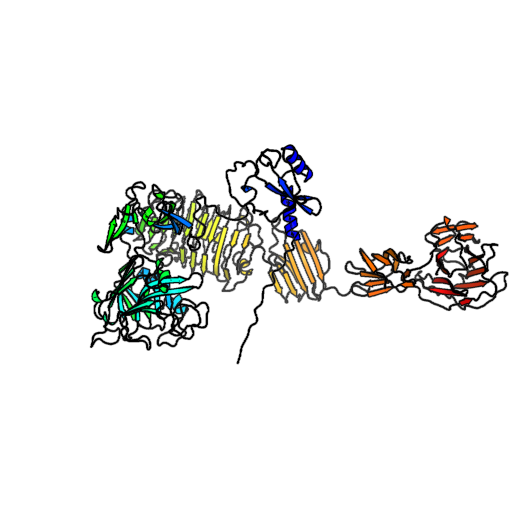A O 1
ATOM 2389 N N . SER A 1 308 ? -44.097 22.349 -6.337 1.00 47.88 308 SER A N 1
ATOM 2390 C CA . SER A 1 308 ? -44.850 22.387 -7.601 1.00 47.88 308 SER A CA 1
ATOM 2391 C C . SER A 1 308 ? -44.620 21.170 -8.523 1.00 47.88 308 SER A C 1
ATOM 2393 O O . SER A 1 308 ? -43.536 21.035 -9.100 1.00 47.88 308 SER A O 1
ATOM 2395 N N . GLY A 1 309 ? -45.654 20.345 -8.739 1.00 51.56 309 GLY A N 1
ATOM 2396 C CA . GLY A 1 309 ? -45.673 19.268 -9.739 1.00 51.56 309 GLY A CA 1
ATOM 2397 C C . GLY A 1 309 ? -45.765 17.833 -9.199 1.00 51.56 309 GLY A C 1
ATOM 2398 O O . GLY A 1 309 ? -45.557 16.907 -9.987 1.00 51.56 309 GLY A O 1
ATOM 2399 N N . GLN A 1 310 ? -46.063 17.639 -7.911 1.00 53.72 310 GLN A N 1
ATOM 2400 C CA . GLN A 1 310 ? -46.194 16.329 -7.249 1.00 53.72 310 GLN A CA 1
ATOM 2401 C C . GLN A 1 310 ? -47.596 16.057 -6.658 1.00 53.72 310 GLN A C 1
ATOM 2403 O O . GLN A 1 310 ? -47.849 14.939 -6.221 1.00 53.72 310 GLN A O 1
ATOM 2408 N N . GLY A 1 311 ? -48.536 17.004 -6.743 1.00 57.06 311 GLY A N 1
ATOM 2409 C CA . GLY A 1 311 ? -49.895 16.876 -6.203 1.00 57.06 311 GLY A CA 1
ATOM 2410 C C . GLY A 1 311 ? -49.977 17.180 -4.701 1.00 57.06 311 GLY A C 1
ATOM 2411 O O . GLY A 1 311 ? -48.956 17.279 -4.026 1.00 57.06 311 GLY A O 1
ATOM 2412 N N . ASN A 1 312 ? -51.202 17.328 -4.176 1.00 68.38 312 ASN A N 1
ATOM 2413 C CA . ASN A 1 312 ? -51.494 17.650 -2.768 1.00 68.38 312 ASN A CA 1
ATOM 2414 C C . ASN A 1 312 ? -51.188 16.469 -1.827 1.00 68.38 312 ASN A C 1
ATOM 2416 O O . ASN A 1 312 ? -52.100 15.934 -1.207 1.00 68.38 312 ASN A O 1
ATOM 2420 N N . ILE A 1 313 ? -49.939 16.025 -1.748 1.00 81.44 313 ILE A N 1
ATOM 2421 C CA . ILE A 1 313 ? -49.554 14.884 -0.918 1.00 81.44 313 ILE A CA 1
ATOM 2422 C C . ILE A 1 313 ? -49.257 15.370 0.497 1.00 81.44 313 ILE A C 1
ATOM 2424 O O . ILE A 1 313 ? -48.589 16.382 0.645 1.00 81.44 313 ILE A O 1
ATOM 2428 N N . THR A 1 314 ? -49.718 14.659 1.529 1.00 88.69 314 THR A N 1
ATOM 2429 C CA . THR A 1 314 ? -49.352 14.930 2.942 1.00 88.69 314 THR A CA 1
ATOM 2430 C C . THR A 1 314 ? -48.653 13.748 3.609 1.00 88.69 314 THR A C 1
ATOM 2432 O O . THR A 1 314 ? -47.892 13.931 4.566 1.00 88.69 314 THR A O 1
ATOM 2435 N N . TYR A 1 315 ? -48.900 12.537 3.102 1.00 93.19 315 TYR A N 1
ATOM 2436 C CA . TYR A 1 315 ? -48.372 11.275 3.604 1.00 93.19 315 TYR A CA 1
ATOM 2437 C C . TYR A 1 315 ? -48.332 10.242 2.473 1.00 93.19 315 TYR A C 1
ATOM 2439 O O . TYR A 1 315 ? -49.363 9.952 1.873 1.00 93.19 315 TYR A O 1
ATOM 2447 N N . ALA A 1 316 ? -47.155 9.702 2.149 1.00 92.88 316 ALA A N 1
ATOM 2448 C CA . ALA A 1 316 ? -47.013 8.752 1.043 1.00 92.88 316 ALA A CA 1
ATOM 2449 C C . ALA A 1 316 ? -45.744 7.896 1.143 1.00 92.88 316 ALA A C 1
ATOM 2451 O O . ALA A 1 316 ? -44.775 8.270 1.811 1.00 92.88 316 ALA A O 1
ATOM 2452 N N . LEU A 1 317 ? -45.751 6.775 0.415 1.00 94.50 317 LEU A N 1
ATOM 2453 C CA . LEU A 1 317 ? -44.591 5.915 0.177 1.00 94.50 317 LEU A CA 1
ATOM 2454 C C . LEU A 1 317 ? -44.040 6.147 -1.230 1.00 94.50 317 LEU A C 1
ATOM 2456 O O . LEU A 1 317 ? -44.794 6.169 -2.204 1.00 94.50 317 LEU A O 1
ATOM 2460 N N . TYR A 1 318 ? -42.723 6.274 -1.346 1.00 91.31 318 TYR A N 1
ATOM 2461 C CA . TYR A 1 318 ? -42.034 6.537 -2.604 1.00 91.31 318 TYR A CA 1
ATOM 2462 C C . TYR A 1 318 ? -40.859 5.598 -2.827 1.00 91.31 318 TYR A C 1
ATOM 2464 O O . TYR A 1 318 ? -40.062 5.364 -1.923 1.00 91.31 318 TYR A O 1
ATOM 2472 N N . TYR A 1 319 ? -40.702 5.152 -4.067 1.00 90.69 319 TYR A N 1
ATOM 2473 C CA . TYR A 1 319 ? -39.483 4.541 -4.570 1.00 90.69 319 TYR A CA 1
ATOM 2474 C C . TYR A 1 319 ? -38.606 5.616 -5.226 1.00 90.69 319 TYR A C 1
ATOM 2476 O O . TYR A 1 319 ? -39.103 6.396 -6.044 1.00 90.69 319 TYR A O 1
ATOM 2484 N N . ASN A 1 320 ? -37.318 5.664 -4.874 1.00 88.19 320 ASN A N 1
ATOM 2485 C CA . ASN A 1 320 ? -36.317 6.612 -5.382 1.00 88.19 320 ASN A CA 1
ATOM 2486 C C . ASN A 1 320 ? -36.750 8.088 -5.270 1.00 88.19 320 ASN A C 1
ATOM 2488 O O . ASN A 1 320 ? -36.608 8.867 -6.218 1.00 88.19 320 ASN A O 1
ATOM 2492 N N . PHE A 1 321 ? -37.311 8.484 -4.121 1.00 87.00 321 PHE A N 1
ATOM 2493 C CA . PHE A 1 321 ? -37.817 9.845 -3.917 1.00 87.00 321 PHE A CA 1
ATOM 2494 C C . PHE A 1 321 ? -36.755 10.909 -4.249 1.00 87.00 321 PHE A C 1
ATOM 2496 O O . PHE A 1 321 ? -35.605 10.816 -3.810 1.00 87.00 321 PHE A O 1
ATOM 2503 N N . PHE A 1 322 ? -37.156 11.908 -5.044 1.00 80.12 322 PHE A N 1
ATOM 2504 C CA . PHE A 1 322 ? -36.331 13.041 -5.483 1.00 80.12 322 PHE A CA 1
ATOM 2505 C C . PHE A 1 322 ? -35.038 12.671 -6.238 1.00 80.12 322 PHE A C 1
ATOM 2507 O O . PHE A 1 322 ? -34.111 13.474 -6.350 1.00 80.12 322 PHE A O 1
ATOM 2514 N N . GLN A 1 323 ? -34.983 11.468 -6.807 1.00 78.19 323 GLN A N 1
ATOM 2515 C CA . GLN A 1 323 ? -33.880 10.997 -7.634 1.00 78.19 323 GLN A CA 1
ATOM 2516 C C . GLN A 1 323 ? -34.254 11.101 -9.119 1.00 78.19 323 GLN A C 1
ATOM 2518 O O . GLN A 1 323 ? -35.295 10.609 -9.548 1.00 78.19 323 GLN A O 1
ATOM 2523 N N . ASN A 1 324 ? -33.402 11.747 -9.923 1.00 64.56 324 ASN A N 1
ATOM 2524 C CA . ASN A 1 324 ? -33.506 11.831 -11.392 1.00 64.56 324 ASN A CA 1
ATOM 2525 C C . ASN A 1 324 ? -34.715 12.578 -12.000 1.00 64.56 324 ASN A C 1
ATOM 2527 O O . ASN A 1 324 ? -34.837 12.590 -13.224 1.00 64.56 324 ASN A O 1
ATOM 2531 N N . GLY A 1 325 ? -35.544 13.272 -11.210 1.00 55.41 325 GLY A N 1
ATOM 2532 C CA . GLY A 1 325 ? -36.621 14.157 -11.691 1.00 55.41 325 GLY A CA 1
ATOM 2533 C C . GLY A 1 325 ? -37.667 13.503 -12.625 1.00 55.41 325 GLY A C 1
ATOM 2534 O O . GLY A 1 325 ? -37.523 12.388 -13.113 1.00 55.41 325 GLY A O 1
ATOM 2535 N N . ASN A 1 326 ? -38.755 14.214 -12.937 1.00 47.66 326 ASN A N 1
ATOM 2536 C CA . ASN A 1 326 ? -39.885 13.672 -13.722 1.00 47.66 326 ASN A CA 1
ATOM 2537 C C . ASN A 1 326 ? -39.618 13.443 -15.239 1.00 47.66 326 ASN A C 1
ATOM 2539 O O . ASN A 1 326 ? -40.578 13.271 -15.986 1.00 47.66 326 ASN A O 1
ATOM 2543 N N . GLN A 1 327 ? -38.374 13.492 -15.754 1.00 46.75 327 GLN A N 1
ATOM 2544 C CA . GLN A 1 327 ? -38.127 13.537 -17.217 1.00 46.75 327 GLN A CA 1
ATOM 2545 C C . GLN A 1 327 ? -37.006 12.657 -17.808 1.00 46.75 327 GLN A C 1
ATOM 2547 O O . GLN A 1 327 ? -36.645 12.862 -18.967 1.00 46.75 327 GLN A O 1
ATOM 2552 N N . SER A 1 328 ? -36.480 11.638 -17.125 1.00 42.62 328 SER A N 1
ATOM 2553 C CA . SER A 1 328 ? -35.515 10.736 -17.782 1.00 42.62 328 SER A CA 1
ATOM 2554 C C . SER A 1 328 ? -36.197 9.492 -18.369 1.00 42.62 328 SER A C 1
ATOM 2556 O O . SER A 1 328 ? -36.371 8.480 -17.698 1.00 42.62 328 SER A O 1
ATOM 2558 N N . GLN A 1 329 ? -36.600 9.558 -19.644 1.00 41.91 329 GLN A N 1
ATOM 2559 C CA . GLN A 1 329 ? -36.846 8.361 -20.476 1.00 41.91 329 GLN A CA 1
ATOM 2560 C C . GLN A 1 329 ? -35.550 7.842 -21.130 1.00 41.91 329 GLN A C 1
ATOM 2562 O O . GLN A 1 329 ? -35.564 6.837 -21.834 1.00 41.91 329 GLN A O 1
ATOM 2567 N N . THR A 1 330 ? -34.419 8.522 -20.934 1.00 38.41 330 THR A N 1
ATOM 2568 C CA . THR A 1 330 ? -33.248 8.372 -21.807 1.00 38.41 330 THR A CA 1
ATOM 2569 C C . THR A 1 330 ? -32.247 7.302 -21.366 1.00 38.41 330 THR A C 1
ATOM 2571 O O . THR A 1 330 ? -31.340 7.003 -22.136 1.00 38.41 330 THR A O 1
ATOM 2574 N N . HIS A 1 331 ? -32.388 6.709 -20.172 1.00 41.28 331 HIS A N 1
ATOM 2575 C CA . HIS A 1 331 ? -31.328 5.859 -19.600 1.00 41.28 331 HIS A CA 1
ATOM 2576 C C . HIS A 1 331 ? -31.753 4.482 -19.072 1.00 41.28 331 HIS A C 1
ATOM 2578 O O . HIS A 1 331 ? -30.896 3.756 -18.587 1.00 41.28 331 HIS A O 1
ATOM 2584 N N . GLY A 1 332 ? -33.030 4.091 -19.151 1.00 45.34 332 GLY A N 1
ATOM 2585 C CA . GLY A 1 332 ? -33.476 2.789 -18.620 1.00 45.34 332 GLY A CA 1
ATOM 2586 C C . GLY A 1 332 ? -33.266 2.606 -17.104 1.00 45.34 332 GLY A C 1
ATOM 2587 O O . GLY A 1 332 ? -33.396 1.494 -16.609 1.00 45.34 332 GLY A O 1
ATOM 2588 N N . LEU A 1 333 ? -32.941 3.684 -16.381 1.00 49.03 333 LEU A N 1
ATOM 2589 C CA . LEU A 1 333 ? -32.803 3.739 -14.925 1.00 49.03 333 LEU A CA 1
ATOM 2590 C C . LEU A 1 333 ? -34.132 4.205 -14.318 1.00 49.03 333 LEU A C 1
ATOM 2592 O O . LEU A 1 333 ? -34.765 5.121 -14.850 1.00 49.03 333 LEU A O 1
ATOM 2596 N N . SER A 1 334 ? -34.562 3.558 -13.235 1.00 53.34 334 SER A N 1
ATOM 2597 C CA . SER A 1 334 ? -35.908 3.716 -12.682 1.00 53.34 334 SER A CA 1
ATOM 2598 C C . SER A 1 334 ? -36.186 5.142 -12.193 1.00 53.34 334 SER A C 1
ATOM 2600 O O . SER A 1 334 ? -35.435 5.699 -11.388 1.00 53.34 334 SER A O 1
ATOM 2602 N N . GLN A 1 335 ? -37.292 5.710 -12.680 1.00 67.50 335 GLN A N 1
ATOM 2603 C CA . GLN A 1 335 ? -37.850 6.992 -12.240 1.00 67.50 335 GLN A CA 1
ATOM 2604 C C . GLN A 1 335 ? -38.294 6.914 -10.770 1.00 67.50 335 GLN A C 1
ATOM 2606 O O . GLN A 1 335 ? -38.479 5.818 -10.238 1.00 67.50 335 GLN A O 1
ATOM 2611 N N . GLN A 1 336 ? -38.484 8.064 -10.114 1.00 80.38 336 GLN A N 1
ATOM 2612 C CA . GLN A 1 336 ? -39.208 8.090 -8.841 1.00 80.38 336 GLN A CA 1
ATOM 2613 C C . GLN A 1 336 ? -40.638 7.563 -9.049 1.00 80.38 336 GLN A C 1
ATOM 2615 O O . GLN A 1 336 ? -41.276 7.901 -10.049 1.00 80.38 336 GLN A O 1
ATOM 2620 N N . ILE A 1 337 ? -41.149 6.755 -8.121 1.00 83.69 337 ILE A N 1
ATOM 2621 C CA . ILE A 1 337 ? -42.500 6.177 -8.201 1.00 83.69 337 ILE A CA 1
ATOM 2622 C C . ILE A 1 337 ? -43.210 6.440 -6.876 1.00 83.69 337 ILE A C 1
ATOM 2624 O O . ILE A 1 337 ? -42.687 6.087 -5.823 1.00 83.69 337 ILE A O 1
ATOM 2628 N N . SER A 1 338 ? -44.398 7.050 -6.919 1.00 86.44 338 SER A N 1
ATOM 2629 C CA . SER A 1 338 ? -45.303 7.047 -5.764 1.00 86.44 338 SER A CA 1
ATOM 2630 C C . SER A 1 338 ? -45.911 5.654 -5.667 1.00 86.44 338 SER A C 1
ATOM 2632 O O . SER A 1 338 ? -46.618 5.228 -6.579 1.00 86.44 338 SER A O 1
ATOM 2634 N N . ILE A 1 339 ? -45.560 4.921 -4.612 1.00 90.00 339 ILE A N 1
ATOM 2635 C CA . ILE A 1 339 ? -46.000 3.539 -4.429 1.00 90.00 339 ILE A CA 1
ATOM 2636 C C . ILE A 1 339 ? -47.419 3.527 -3.861 1.00 90.00 339 ILE A C 1
ATOM 2638 O O . ILE A 1 339 ? -48.296 2.852 -4.393 1.00 90.00 339 ILE A O 1
ATOM 2642 N N . ILE A 1 340 ? -47.645 4.302 -2.795 1.00 91.88 340 ILE A N 1
ATOM 2643 C CA . ILE A 1 340 ? -48.947 4.446 -2.137 1.00 91.88 340 ILE A CA 1
ATOM 2644 C C . ILE A 1 340 ? -49.127 5.904 -1.708 1.00 91.88 340 ILE A C 1
ATOM 2646 O O . ILE A 1 340 ? -48.258 6.464 -1.036 1.00 91.88 340 ILE A O 1
ATOM 2650 N N . ASP A 1 341 ? -50.264 6.497 -2.074 1.00 90.69 341 ASP A N 1
ATOM 2651 C CA . ASP A 1 341 ? -50.715 7.808 -1.598 1.00 90.69 341 ASP A CA 1
ATOM 2652 C C . ASP A 1 341 ? -51.642 7.618 -0.386 1.00 90.69 341 ASP A C 1
ATOM 2654 O O . ASP A 1 341 ? -52.717 7.030 -0.499 1.00 90.69 341 ASP A O 1
ATOM 2658 N N . GLY A 1 342 ? -51.195 8.076 0.783 1.00 92.31 342 GLY A N 1
ATOM 2659 C CA . GLY A 1 342 ? -51.913 7.995 2.056 1.00 92.31 342 GLY A CA 1
ATOM 2660 C C . GLY A 1 342 ? -52.493 9.333 2.515 1.00 92.31 342 GLY A C 1
ATOM 2661 O O . GLY A 1 342 ? -52.865 9.465 3.681 1.00 92.31 342 GLY A O 1
ATOM 2662 N N . THR A 1 343 ? -52.558 10.334 1.637 1.00 89.50 343 THR A N 1
ATOM 2663 C CA . THR A 1 343 ? -52.942 11.712 1.982 1.00 89.50 343 THR A CA 1
ATOM 2664 C C . THR A 1 343 ? -54.295 11.796 2.683 1.00 89.50 343 THR A C 1
ATOM 2666 O O . THR A 1 343 ? -54.423 12.473 3.703 1.00 89.50 343 THR A O 1
ATOM 2669 N N . ASP A 1 344 ? -55.293 11.060 2.190 1.00 90.00 344 ASP A N 1
ATOM 2670 C CA . ASP A 1 344 ? -56.644 11.054 2.765 1.00 90.00 344 ASP A CA 1
ATOM 2671 C C . ASP A 1 344 ? -56.691 10.468 4.188 1.00 90.00 344 ASP A C 1
ATOM 2673 O O . ASP A 1 344 ? -57.637 10.730 4.932 1.00 90.00 344 ASP A O 1
ATOM 2677 N N . LEU A 1 345 ? -55.678 9.687 4.583 1.00 93.81 345 LEU A N 1
ATOM 2678 C CA . LEU A 1 345 ? -55.590 9.084 5.913 1.00 93.81 345 LEU A CA 1
ATOM 2679 C C . LEU A 1 345 ? -54.947 10.030 6.939 1.00 93.81 345 LEU A C 1
ATOM 2681 O O . LEU A 1 345 ? -55.292 9.988 8.119 1.00 93.81 345 LEU A O 1
ATOM 2685 N N . ALA A 1 346 ? -54.034 10.898 6.497 1.00 91.00 346 ALA A N 1
ATOM 2686 C CA . ALA A 1 346 ? -53.346 11.877 7.341 1.00 91.00 346 ALA A CA 1
ATOM 2687 C C . ALA A 1 346 ? -53.392 13.293 6.724 1.00 91.00 346 ALA A C 1
ATOM 2689 O O . ALA A 1 346 ? -52.347 13.844 6.349 1.00 91.00 346 ALA A O 1
ATOM 2690 N N . PRO A 1 347 ? -54.590 13.894 6.582 1.00 87.69 347 PRO A N 1
ATOM 2691 C CA . PRO A 1 347 ? -54.750 15.197 5.948 1.00 87.69 347 PRO A CA 1
ATOM 2692 C C . PRO A 1 347 ? -54.257 16.341 6.847 1.00 87.69 347 PRO A C 1
ATOM 2694 O O . PRO A 1 347 ? -54.179 16.225 8.070 1.00 87.69 347 PRO A O 1
ATOM 2697 N N . ILE A 1 348 ? -53.993 17.501 6.244 1.00 81.50 348 ILE A N 1
ATOM 2698 C CA . ILE A 1 348 ? -53.819 18.753 6.994 1.00 81.50 348 ILE A CA 1
ATOM 2699 C C . ILE A 1 348 ? -55.201 19.237 7.443 1.00 81.50 348 ILE A C 1
ATOM 2701 O O . ILE A 1 348 ? -56.116 19.370 6.627 1.00 81.50 348 ILE A O 1
ATOM 2705 N N . ILE A 1 349 ? -55.367 19.506 8.738 1.00 78.56 349 ILE A N 1
ATOM 2706 C CA . ILE A 1 349 ? -56.654 19.929 9.300 1.00 78.56 349 ILE A CA 1
ATOM 2707 C C . ILE A 1 349 ? -56.867 21.432 9.056 1.00 78.56 349 ILE A C 1
ATOM 2709 O O . ILE A 1 349 ? -55.944 22.240 9.145 1.00 78.56 349 ILE A O 1
ATOM 2713 N N . GLU A 1 350 ? -58.108 21.835 8.774 1.00 67.94 350 GLU A N 1
ATOM 2714 C CA . GLU A 1 350 ? -58.473 23.240 8.569 1.00 67.94 350 GLU A CA 1
ATOM 2715 C C . GLU A 1 350 ? -58.087 24.113 9.784 1.00 67.94 350 GLU A C 1
ATOM 2717 O O . GLU A 1 350 ? -58.499 23.856 10.916 1.00 67.94 350 GLU A O 1
ATOM 2722 N N . GLY A 1 351 ? -57.289 25.161 9.548 1.00 66.06 351 GLY A N 1
ATOM 2723 C CA . GLY A 1 351 ? -56.775 26.063 10.590 1.00 66.06 351 GLY A CA 1
ATOM 2724 C C . GLY A 1 351 ? -55.401 25.681 11.156 1.00 66.06 351 GLY A C 1
ATOM 2725 O O . GLY A 1 351 ? -54.828 26.456 11.924 1.00 66.06 351 GLY A O 1
ATOM 2726 N N . GLN A 1 352 ? -54.852 24.536 10.752 1.00 71.56 352 GLN A N 1
ATOM 2727 C CA . GLN A 1 352 ? -53.467 24.158 11.001 1.00 71.56 352 GLN A CA 1
ATOM 2728 C C . GLN A 1 352 ? -52.550 24.951 10.058 1.00 71.56 352 GLN A C 1
ATOM 2730 O O . GLN A 1 352 ? -52.830 25.068 8.869 1.00 71.56 352 GLN A O 1
ATOM 2735 N N . GLY A 1 353 ? -51.501 25.584 10.594 1.00 68.94 353 GLY A N 1
ATOM 2736 C CA . GLY A 1 353 ? -50.583 26.392 9.784 1.00 68.94 353 GLY A CA 1
ATOM 2737 C C . GLY A 1 353 ? -49.875 25.546 8.723 1.00 68.94 353 GLY A C 1
ATOM 2738 O O . GLY A 1 353 ? -49.566 24.386 8.980 1.00 68.94 353 GLY A O 1
ATOM 2739 N N . ASN A 1 354 ? -49.587 26.138 7.562 1.00 74.12 354 ASN A N 1
ATOM 2740 C CA . ASN A 1 354 ? -49.053 25.417 6.400 1.00 74.12 354 ASN A CA 1
ATOM 2741 C C . ASN A 1 354 ? -47.576 25.007 6.514 1.00 74.12 354 ASN A C 1
ATOM 2743 O O . ASN A 1 354 ? -47.063 24.501 5.539 1.00 74.12 354 ASN A O 1
ATOM 2747 N N . GLY A 1 355 ? -46.886 25.218 7.641 1.00 84.50 355 GLY A N 1
ATOM 2748 C CA . GLY A 1 355 ? -45.450 24.929 7.778 1.00 84.50 355 GLY A CA 1
ATOM 2749 C C . GLY A 1 355 ? -45.092 24.257 9.096 1.00 84.50 355 GLY A C 1
ATOM 2750 O O . GLY A 1 355 ? -45.934 24.137 9.986 1.00 84.50 355 GLY A O 1
ATOM 2751 N N . TRP A 1 356 ? -43.852 23.793 9.244 1.00 90.00 356 TRP A N 1
ATOM 2752 C CA . TRP A 1 356 ? -43.484 22.909 10.358 1.00 90.00 356 TRP A CA 1
ATOM 2753 C C . TRP A 1 356 ? -43.431 23.586 11.733 1.00 90.00 356 TRP A C 1
ATOM 2755 O O . TRP A 1 356 ? -43.558 22.903 12.747 1.00 90.00 356 TRP A O 1
ATOM 2765 N N . VAL A 1 357 ? -43.314 24.915 11.813 1.00 89.06 357 VAL A N 1
ATOM 2766 C CA . VAL A 1 357 ? -43.380 25.631 13.101 1.00 89.06 357 VAL A CA 1
ATOM 2767 C C . VAL A 1 357 ? -44.707 25.355 13.806 1.00 89.06 357 VAL A C 1
ATOM 2769 O O . VAL A 1 357 ? -45.775 25.752 13.348 1.00 89.06 357 VAL A O 1
ATOM 2772 N N . GLY A 1 358 ? -44.619 24.714 14.972 1.00 84.25 358 GLY A N 1
ATOM 2773 C CA . GLY A 1 358 ? -45.780 24.335 15.781 1.00 84.25 358 GLY A CA 1
ATOM 2774 C C . GLY A 1 358 ? -46.462 23.040 15.328 1.00 84.25 358 GLY A C 1
ATOM 2775 O O . GLY A 1 358 ? -47.315 22.533 16.054 1.00 84.25 358 GLY A O 1
ATOM 2776 N N . ASN A 1 359 ? -46.046 22.469 14.196 1.00 89.75 359 ASN A N 1
ATOM 2777 C CA . ASN A 1 359 ? -46.465 21.164 13.709 1.00 89.75 359 ASN A CA 1
ATOM 2778 C C . ASN A 1 359 ? -45.387 20.103 13.984 1.00 89.75 359 ASN A C 1
ATOM 2780 O O . ASN A 1 359 ? -44.184 20.361 14.056 1.00 89.75 359 ASN A O 1
ATOM 2784 N N . HIS A 1 360 ? -45.842 18.877 14.190 1.00 92.69 360 HIS A N 1
ATOM 2785 C CA . HIS A 1 360 ? -45.005 17.712 14.445 1.00 92.69 360 HIS A CA 1
ATOM 2786 C C . HIS A 1 360 ? -45.812 16.455 14.148 1.00 92.69 360 HIS A C 1
ATOM 2788 O O . HIS A 1 360 ? -47.044 16.503 14.092 1.00 92.69 360 HIS A O 1
ATOM 2794 N N . CYS A 1 361 ? -45.127 15.340 13.948 1.00 95.50 361 CYS A N 1
ATOM 2795 C CA . CYS A 1 361 ? -45.767 14.040 13.822 1.00 95.50 361 CYS A CA 1
ATOM 2796 C C . CYS A 1 361 ? -44.832 12.930 14.297 1.00 95.50 361 CYS A C 1
ATOM 2798 O O . CYS A 1 361 ? -43.659 13.171 14.577 1.00 95.50 361 CYS A O 1
ATOM 2800 N N . LYS A 1 362 ? -45.351 11.709 14.369 1.00 97.50 362 LYS A N 1
ATOM 2801 C CA . LYS A 1 362 ? -44.582 10.489 14.583 1.00 97.50 362 LYS A CA 1
ATOM 2802 C C . LYS A 1 362 ? -44.765 9.565 13.390 1.00 97.50 362 LYS A C 1
ATOM 2804 O O . LYS A 1 362 ? -45.877 9.438 12.877 1.00 97.50 362 LYS A O 1
ATOM 2809 N N . LEU A 1 363 ? -43.689 8.932 12.942 1.00 98.19 363 LEU A N 1
ATOM 2810 C CA . LEU A 1 363 ? -43.727 7.859 11.950 1.00 98.19 363 LEU A CA 1
ATOM 2811 C C . LEU A 1 363 ? -43.280 6.561 12.605 1.00 98.19 363 LEU A C 1
ATOM 2813 O O . LEU A 1 363 ? -42.328 6.572 13.381 1.00 98.19 363 LEU A O 1
ATOM 2817 N N . ARG A 1 364 ? -43.942 5.458 12.255 1.00 96.06 364 ARG A N 1
ATOM 2818 C CA . ARG A 1 364 ? -43.518 4.100 12.590 1.00 96.06 364 ARG A CA 1
ATOM 2819 C C . ARG A 1 364 ? -43.525 3.250 11.332 1.00 96.06 364 ARG A C 1
ATOM 2821 O O . ARG A 1 364 ? -44.543 3.164 10.648 1.00 96.06 364 ARG A O 1
ATOM 2828 N N . VAL A 1 365 ? -42.392 2.625 11.064 1.00 96.31 365 VAL A N 1
ATOM 2829 C CA . VAL A 1 365 ? -42.203 1.619 10.027 1.00 96.31 365 VAL A CA 1
ATOM 2830 C C . VAL A 1 365 ? -41.909 0.303 10.720 1.00 96.31 365 VAL A C 1
ATOM 2832 O O . VAL A 1 365 ? -41.001 0.220 11.541 1.00 96.31 365 VAL A O 1
ATOM 2835 N N . GLU A 1 366 ? -42.659 -0.720 10.364 1.00 92.44 366 GLU A N 1
ATOM 2836 C CA . GLU A 1 366 ? -42.421 -2.096 10.759 1.00 92.44 366 GLU A CA 1
ATOM 2837 C C . GLU A 1 366 ? -42.211 -2.917 9.496 1.00 92.44 366 GLU A C 1
ATOM 2839 O O . GLU A 1 366 ? -43.013 -2.846 8.564 1.00 92.44 366 GLU A O 1
ATOM 2844 N N . ARG A 1 367 ? -41.112 -3.663 9.445 1.00 90.31 367 ARG A N 1
ATOM 2845 C CA . ARG A 1 367 ? -40.813 -4.588 8.358 1.00 90.31 367 ARG A CA 1
ATOM 2846 C C . ARG A 1 367 ? -40.774 -6.000 8.914 1.00 90.31 367 ARG A C 1
ATOM 2848 O O . ARG A 1 367 ? -40.059 -6.240 9.886 1.00 90.31 367 ARG A O 1
ATOM 2855 N N . VAL A 1 368 ? -41.479 -6.913 8.254 1.00 81.88 368 VAL A N 1
ATOM 2856 C CA . VAL A 1 368 ? -41.414 -8.354 8.508 1.00 81.88 368 VAL A CA 1
ATOM 2857 C C . VAL A 1 368 ? -41.203 -9.067 7.173 1.00 81.88 368 VAL A C 1
ATOM 2859 O O . VAL A 1 368 ? -42.120 -9.186 6.360 1.00 81.88 368 VAL A O 1
ATOM 2862 N N . GLY A 1 369 ? -39.966 -9.495 6.919 1.00 80.19 369 GLY A N 1
ATOM 2863 C CA . GLY A 1 369 ? -39.533 -10.107 5.664 1.00 80.19 369 GLY A CA 1
ATOM 2864 C C . GLY A 1 369 ? -39.775 -9.203 4.453 1.00 80.19 369 GLY A C 1
ATOM 2865 O O . GLY A 1 369 ? -39.086 -8.195 4.258 1.00 80.19 369 GLY A O 1
ATOM 2866 N N . ASP A 1 370 ? -40.757 -9.584 3.638 1.00 86.31 370 ASP A N 1
ATOM 2867 C CA . ASP A 1 370 ? -41.137 -8.891 2.404 1.00 86.31 370 ASP A CA 1
ATOM 2868 C C . ASP A 1 370 ? -42.249 -7.848 2.601 1.00 86.31 370 ASP A C 1
ATOM 2870 O O . ASP A 1 370 ? -42.570 -7.125 1.664 1.00 86.31 370 ASP A O 1
ATOM 2874 N N . VAL A 1 371 ? -42.826 -7.727 3.799 1.00 91.25 371 VAL A N 1
ATOM 2875 C CA . VAL A 1 371 ? -43.961 -6.830 4.059 1.00 91.25 371 VAL A CA 1
ATOM 2876 C C . VAL A 1 371 ? -43.527 -5.649 4.918 1.00 91.25 371 VAL A C 1
ATOM 2878 O O . VAL A 1 371 ? -42.902 -5.831 5.965 1.00 91.25 371 VAL A O 1
ATOM 2881 N N . PHE A 1 372 ? -43.908 -4.436 4.512 1.00 95.44 372 PHE A N 1
ATOM 2882 C CA . PHE A 1 372 ? -43.845 -3.255 5.369 1.00 95.44 372 PHE A CA 1
ATOM 2883 C C . PHE A 1 372 ? -45.239 -2.816 5.801 1.00 95.44 372 PHE A C 1
ATOM 2885 O O . PHE A 1 372 ? -46.151 -2.708 4.982 1.00 95.44 372 PHE A O 1
ATOM 2892 N N . SER A 1 373 ? -45.347 -2.465 7.075 1.00 96.12 373 SER A N 1
ATOM 2893 C CA . SER A 1 373 ? -46.485 -1.802 7.699 1.00 96.12 373 SER A CA 1
ATOM 2894 C C . SER A 1 373 ? -46.032 -0.435 8.195 1.00 96.12 373 SER A C 1
ATOM 2896 O O . SER A 1 373 ? -45.114 -0.324 9.007 1.00 96.12 373 SER A O 1
ATOM 2898 N N . VAL A 1 374 ? -46.651 0.627 7.691 1.00 97.62 374 VAL A N 1
ATOM 2899 C CA . VAL A 1 374 ? -46.256 2.007 7.981 1.00 97.62 374 VAL A CA 1
ATOM 2900 C C . VAL A 1 374 ? -47.451 2.768 8.514 1.00 97.62 374 VAL A C 1
ATOM 2902 O O . VAL A 1 374 ? -48.514 2.735 7.911 1.00 97.62 374 VAL A O 1
ATOM 2905 N N . LYS A 1 375 ? -47.284 3.476 9.626 1.00 96.81 375 LYS A N 1
ATOM 2906 C CA . LYS A 1 375 ? -48.317 4.362 10.169 1.00 96.81 375 LYS A CA 1
ATOM 2907 C C . LYS A 1 375 ? -47.722 5.660 10.673 1.00 96.81 375 LYS A C 1
ATOM 2909 O O . LYS A 1 375 ? -46.515 5.777 10.908 1.00 96.81 375 LYS A O 1
ATOM 2914 N N . THR A 1 376 ? -48.582 6.647 10.854 1.00 97.81 376 THR A N 1
ATOM 2915 C CA . THR A 1 376 ? -48.197 7.969 11.313 1.00 97.81 376 THR A CA 1
ATOM 2916 C C . THR A 1 376 ? -49.221 8.562 12.276 1.00 97.81 376 THR A C 1
ATOM 2918 O O . THR A 1 376 ? -50.357 8.110 12.357 1.00 97.81 376 THR A O 1
ATOM 2921 N N . SER A 1 377 ? -48.829 9.562 13.058 1.00 96.31 377 SER A N 1
ATOM 2922 C CA . SER A 1 377 ? -49.786 10.377 13.808 1.00 96.31 377 SER A CA 1
ATOM 2923 C C . SER A 1 377 ? -50.404 11.461 12.919 1.00 96.31 377 SER A C 1
ATOM 2925 O O . SER A 1 377 ? -49.797 11.913 11.940 1.00 96.31 377 SER A O 1
ATOM 2927 N N . GLN A 1 378 ? -51.581 11.963 13.294 1.00 92.38 378 GLN A N 1
ATOM 2928 C CA . GLN A 1 378 ? -52.083 13.224 12.739 1.00 92.38 378 GLN A CA 1
ATOM 2929 C C . GLN A 1 378 ? -51.129 14.376 13.109 1.00 92.38 378 GLN A C 1
ATOM 2931 O O . GLN A 1 378 ? -50.467 14.337 14.152 1.00 92.38 378 GLN A O 1
ATOM 2936 N N . PHE A 1 379 ? -51.027 15.409 12.264 1.00 90.12 379 PHE A N 1
ATOM 2937 C CA . PHE A 1 379 ? -50.151 16.547 12.574 1.00 90.12 379 PHE A CA 1
ATOM 2938 C C . PHE A 1 379 ? -50.568 17.234 13.884 1.00 90.12 379 PHE A C 1
ATOM 2940 O O . PHE A 1 379 ? -51.746 17.502 14.113 1.00 90.12 379 PHE A O 1
ATOM 2947 N N . GLY A 1 380 ? -49.587 17.582 14.719 1.00 87.81 380 GLY A N 1
ATOM 2948 C CA . GLY A 1 380 ? -49.805 18.191 16.033 1.00 87.81 380 GLY A CA 1
ATOM 2949 C C . GLY A 1 380 ? -50.015 17.178 17.166 1.00 87.81 380 GLY A C 1
ATOM 2950 O O . GLY A 1 380 ? -50.324 17.587 18.285 1.00 87.81 380 GLY A O 1
ATOM 2951 N N . SER A 1 381 ? -49.846 15.883 16.882 1.00 90.62 381 SER A N 1
ATOM 2952 C CA . SER A 1 381 ? -49.824 14.799 17.863 1.00 90.62 381 SER A CA 1
ATOM 2953 C C . SER A 1 381 ? -48.607 13.895 17.646 1.00 90.62 381 SER A C 1
ATOM 2955 O O . SER A 1 381 ? -48.120 13.759 16.521 1.00 90.62 381 SER A O 1
ATOM 2957 N N . TYR A 1 382 ? -48.141 13.234 18.707 1.00 92.94 382 TYR A N 1
ATOM 2958 C CA . TYR A 1 382 ? -47.190 12.115 18.631 1.00 92.94 382 TYR A CA 1
ATOM 2959 C C . TYR A 1 382 ? -47.867 10.746 18.802 1.00 92.94 382 TYR A C 1
ATOM 2961 O O . TYR A 1 382 ? -47.202 9.720 18.686 1.00 92.94 382 TYR A O 1
ATOM 2969 N N . ASP A 1 383 ? -49.179 10.711 19.040 1.00 93.38 383 ASP A N 1
ATOM 2970 C CA . ASP A 1 383 ? -49.932 9.462 19.153 1.00 93.38 383 ASP A CA 1
ATOM 2971 C C . ASP A 1 383 ? -50.144 8.867 17.755 1.00 93.38 383 ASP A C 1
ATOM 2973 O O . ASP A 1 383 ? -50.791 9.483 16.905 1.00 93.38 383 ASP A O 1
ATOM 2977 N N . LEU A 1 384 ? -49.571 7.685 17.503 1.00 94.62 384 LEU A N 1
ATOM 2978 C CA . LEU A 1 384 ? -49.743 6.972 16.235 1.00 94.62 384 LEU A CA 1
ATOM 2979 C C . LEU A 1 384 ? -51.221 6.636 16.010 1.00 94.62 384 LEU A C 1
ATOM 2981 O O . LEU A 1 384 ? -51.891 6.130 16.909 1.00 94.62 384 LEU A O 1
ATOM 2985 N N . ASP A 1 385 ? -51.705 6.884 14.796 1.00 94.31 385 ASP A N 1
ATOM 2986 C CA . ASP A 1 385 ? -53.091 6.648 14.411 1.00 94.31 385 ASP A CA 1
ATOM 2987 C C . ASP A 1 385 ? -53.173 5.404 13.520 1.00 94.31 385 ASP A C 1
ATOM 2989 O O . ASP A 1 385 ? -52.694 5.406 12.385 1.00 94.31 385 ASP A O 1
ATOM 2993 N N . ASP A 1 386 ? -53.776 4.327 14.025 1.00 93.25 386 ASP A N 1
ATOM 2994 C CA . ASP A 1 386 ? -53.918 3.071 13.277 1.00 93.25 386 ASP A CA 1
ATOM 2995 C C . ASP A 1 386 ? -54.781 3.228 12.010 1.00 93.25 386 ASP A C 1
ATOM 2997 O O . ASP A 1 386 ? -54.661 2.419 11.091 1.00 93.25 386 ASP A O 1
ATOM 3001 N N . ALA A 1 387 ? -55.599 4.287 11.901 1.00 95.06 387 ALA A N 1
ATOM 3002 C CA . ALA A 1 387 ? -56.339 4.595 10.676 1.00 95.06 387 ALA A CA 1
ATOM 3003 C C . ALA A 1 387 ? -55.431 5.052 9.517 1.00 95.06 387 ALA A C 1
ATOM 3005 O O . ALA A 1 387 ? -55.884 5.115 8.376 1.00 95.06 387 ALA A O 1
ATOM 3006 N N . THR A 1 388 ? -54.157 5.345 9.796 1.00 97.06 388 THR A N 1
ATOM 3007 C CA . THR A 1 388 ? -53.153 5.752 8.800 1.00 97.06 388 THR A CA 1
ATOM 3008 C C . THR A 1 388 ? -52.314 4.598 8.258 1.00 97.06 388 THR A C 1
ATOM 3010 O O . THR A 1 388 ? -51.364 4.840 7.522 1.00 97.06 388 THR A O 1
ATOM 3013 N N . LEU A 1 389 ? -52.629 3.350 8.614 1.00 97.12 389 LEU A N 1
ATOM 3014 C CA . LEU A 1 389 ? -51.840 2.193 8.202 1.00 97.12 389 LEU A CA 1
ATOM 3015 C C . LEU A 1 389 ? -51.777 2.054 6.670 1.00 97.12 389 LEU A C 1
ATOM 3017 O O . LEU A 1 389 ? -52.793 1.851 6.005 1.00 97.12 389 LEU A O 1
ATOM 3021 N N . LEU A 1 390 ? -50.560 2.084 6.136 1.00 97.19 390 LEU A N 1
ATOM 3022 C CA . LEU A 1 390 ? -50.213 1.672 4.783 1.00 97.19 390 LEU A CA 1
ATOM 3023 C C . LEU A 1 390 ? -49.460 0.342 4.844 1.00 97.19 390 LEU A C 1
ATOM 3025 O O . LEU A 1 390 ? -48.558 0.174 5.666 1.00 97.19 390 LEU A O 1
ATOM 3029 N N . THR A 1 391 ? -49.792 -0.580 3.943 1.00 95.44 391 THR A N 1
ATOM 3030 C CA . THR A 1 391 ? -49.101 -1.867 3.806 1.00 95.44 391 THR A CA 1
ATOM 3031 C C . THR A 1 391 ? -48.606 -2.030 2.380 1.00 95.44 391 THR A C 1
ATOM 3033 O O . THR A 1 391 ? -49.344 -1.749 1.439 1.00 95.44 391 THR A O 1
ATOM 3036 N N . ILE A 1 392 ? -47.365 -2.480 2.234 1.00 93.38 392 ILE A N 1
ATOM 3037 C CA . ILE A 1 392 ? -46.731 -2.764 0.946 1.00 93.38 392 ILE A CA 1
ATOM 3038 C C . ILE A 1 392 ? -46.018 -4.110 1.036 1.00 93.38 392 ILE A C 1
ATOM 3040 O O . ILE A 1 392 ? -45.248 -4.340 1.971 1.00 93.38 392 ILE A O 1
ATOM 3044 N N . ASP A 1 393 ? -46.270 -4.987 0.069 1.00 91.81 393 ASP A N 1
ATOM 3045 C CA . ASP A 1 393 ? -45.531 -6.232 -0.104 1.00 91.81 393 ASP A CA 1
ATOM 3046 C C . ASP A 1 393 ? -44.491 -6.033 -1.220 1.00 91.81 393 ASP A C 1
ATOM 3048 O O . ASP A 1 393 ? -44.791 -5.536 -2.306 1.00 91.81 393 ASP A O 1
ATOM 3052 N N . LEU A 1 394 ? -43.235 -6.411 -0.977 1.00 88.12 394 LEU A N 1
ATOM 3053 C CA . LEU A 1 394 ? -42.162 -6.338 -1.975 1.00 88.12 394 LEU A CA 1
ATOM 3054 C C . LEU A 1 394 ? -42.425 -7.225 -3.205 1.00 88.12 394 LEU A C 1
ATOM 3056 O O . LEU A 1 394 ? -41.729 -7.101 -4.215 1.00 88.12 394 LEU A O 1
ATOM 3060 N N . ASN A 1 395 ? -43.413 -8.118 -3.138 1.00 86.44 395 ASN A N 1
ATOM 3061 C CA . ASN A 1 395 ? -43.910 -8.906 -4.261 1.00 86.44 395 ASN A CA 1
ATOM 3062 C C . ASN A 1 395 ? -44.892 -8.142 -5.169 1.00 86.44 395 ASN A C 1
ATOM 3064 O O . ASN A 1 395 ? -45.162 -8.615 -6.273 1.00 86.44 395 ASN A O 1
ATOM 3068 N N . ASP A 1 396 ? -45.398 -6.976 -4.752 1.00 83.06 396 ASP A N 1
ATOM 3069 C CA . ASP A 1 396 ? -46.452 -6.252 -5.474 1.00 83.06 396 ASP A CA 1
ATOM 3070 C C . ASP A 1 396 ? -45.972 -5.653 -6.806 1.00 83.06 396 ASP A C 1
ATOM 3072 O O . ASP A 1 396 ? -46.742 -5.578 -7.768 1.00 83.06 396 ASP A O 1
ATOM 3076 N N . THR A 1 397 ? -44.702 -5.235 -6.894 1.00 77.38 397 THR A N 1
ATOM 3077 C CA . THR A 1 397 ? -44.135 -4.631 -8.115 1.00 77.38 397 THR A CA 1
ATOM 3078 C C . THR A 1 397 ? -42.670 -5.033 -8.342 1.00 77.38 397 THR A C 1
ATOM 3080 O O . THR A 1 397 ? -41.897 -5.023 -7.378 1.00 77.38 397 THR A O 1
ATOM 3083 N N . PRO A 1 398 ? -42.240 -5.321 -9.590 1.00 80.44 398 PRO A N 1
ATOM 3084 C CA . PRO A 1 398 ? -40.871 -5.760 -9.895 1.00 80.44 398 PRO A CA 1
ATOM 3085 C C . PRO A 1 398 ? -39.762 -4.803 -9.431 1.00 80.44 398 PRO A C 1
ATOM 3087 O O . PRO A 1 398 ? -38.661 -5.232 -9.098 1.00 80.44 398 PRO A O 1
ATOM 3090 N N . GLU A 1 399 ? -40.029 -3.498 -9.374 1.00 79.62 399 GLU A N 1
ATOM 3091 C CA . GLU A 1 399 ? -39.058 -2.475 -8.969 1.00 79.62 399 GLU A CA 1
ATOM 3092 C C . GLU A 1 399 ? -38.554 -2.666 -7.526 1.00 79.62 399 GLU A C 1
ATOM 3094 O O . GLU A 1 399 ? -37.429 -2.260 -7.198 1.00 79.62 399 GLU A O 1
ATOM 3099 N N . LEU A 1 400 ? -39.370 -3.319 -6.692 1.00 86.50 400 LEU A N 1
ATOM 3100 C CA . LEU A 1 400 ? -39.139 -3.552 -5.268 1.00 86.50 400 LEU A CA 1
ATOM 3101 C C . LEU A 1 400 ? -38.399 -4.861 -4.977 1.00 86.50 400 LEU A C 1
ATOM 3103 O O . LEU A 1 400 ? -37.883 -5.027 -3.872 1.00 86.50 400 LEU A O 1
ATOM 3107 N N . GLU A 1 401 ? -38.283 -5.755 -5.964 1.00 83.94 401 GLU A N 1
ATOM 3108 C CA . GLU A 1 401 ? -37.688 -7.090 -5.816 1.00 83.94 401 GLU A CA 1
ATOM 3109 C C . GLU A 1 401 ? -36.289 -7.041 -5.189 1.00 83.94 401 GLU A C 1
ATOM 3111 O O . GLU A 1 401 ? -35.943 -7.870 -4.348 1.00 83.94 401 GLU A O 1
ATOM 3116 N N . ARG A 1 402 ? -35.510 -6.006 -5.526 1.00 85.19 402 ARG A N 1
ATOM 3117 C CA . ARG A 1 402 ? -34.164 -5.783 -4.984 1.00 85.19 402 ARG A CA 1
ATOM 3118 C C . ARG A 1 402 ? -34.128 -5.759 -3.459 1.00 85.19 402 ARG A C 1
ATOM 3120 O O . ARG A 1 402 ? -33.183 -6.267 -2.872 1.00 85.19 402 ARG A O 1
ATOM 3127 N N . PHE A 1 403 ? -35.161 -5.225 -2.809 1.00 87.62 403 PHE A N 1
ATOM 3128 C CA . PHE A 1 403 ? -35.174 -5.047 -1.361 1.00 87.62 403 PHE A CA 1
ATOM 3129 C C . PHE A 1 403 ? -35.531 -6.319 -0.594 1.00 87.62 403 PHE A C 1
ATOM 3131 O O . PHE A 1 403 ? -35.442 -6.307 0.635 1.00 87.62 403 PHE A O 1
ATOM 3138 N N . LYS A 1 404 ? -35.897 -7.420 -1.268 1.00 83.25 404 LYS A N 1
ATOM 3139 C CA . LYS A 1 404 ? -36.220 -8.704 -0.616 1.00 83.25 404 LYS A CA 1
ATOM 3140 C C . LYS A 1 404 ? -35.033 -9.289 0.147 1.00 83.25 404 LYS A C 1
ATOM 3142 O O . LYS A 1 404 ? -35.194 -9.874 1.209 1.00 83.25 404 LYS A O 1
ATOM 3147 N N . THR A 1 405 ? -33.816 -9.033 -0.328 1.00 74.31 405 THR A N 1
ATOM 3148 C CA . THR A 1 405 ? -32.567 -9.423 0.351 1.00 74.31 405 THR A CA 1
ATOM 3149 C C . THR A 1 405 ? -32.218 -8.534 1.557 1.00 74.31 405 THR A C 1
ATOM 3151 O O . THR A 1 405 ? -31.181 -8.725 2.191 1.00 74.31 405 THR A O 1
ATOM 3154 N N . GLY A 1 406 ? -33.079 -7.568 1.893 1.00 82.50 406 GLY A N 1
ATOM 3155 C CA . GLY A 1 406 ? -32.911 -6.591 2.970 1.00 82.50 406 GLY A CA 1
ATOM 3156 C C . GLY A 1 406 ? -32.709 -5.171 2.443 1.00 82.50 406 GLY A C 1
ATOM 3157 O O . GLY A 1 406 ? -32.532 -4.950 1.249 1.00 82.50 406 GLY A O 1
ATOM 3158 N N . GLY A 1 407 ? -32.748 -4.172 3.319 1.00 88.25 407 GLY A N 1
ATOM 3159 C CA . GLY A 1 407 ? -32.335 -2.810 2.971 1.00 88.25 407 GLY A CA 1
ATOM 3160 C C . GLY A 1 407 ? -31.826 -2.040 4.180 1.00 88.25 407 GLY A C 1
ATOM 3161 O O . GLY A 1 407 ? -32.252 -2.291 5.304 1.00 88.25 407 GLY A O 1
ATOM 3162 N N . GLN A 1 408 ? -30.908 -1.101 3.961 1.00 93.44 408 GLN A N 1
ATOM 3163 C CA . GLN A 1 408 ? -30.485 -0.168 5.007 1.00 93.44 408 GLN A CA 1
ATOM 3164 C C . GLN A 1 408 ? -31.655 0.773 5.345 1.00 93.44 408 GLN A C 1
ATOM 3166 O O . GLN A 1 408 ? -32.428 1.144 4.465 1.00 93.44 408 GLN A O 1
ATOM 3171 N N . VAL A 1 409 ? -31.805 1.153 6.609 1.00 93.00 409 VAL A N 1
ATOM 3172 C CA . VAL A 1 409 ? -32.926 1.974 7.102 1.00 93.00 409 VAL A CA 1
ATOM 3173 C C . VAL A 1 409 ? -32.413 3.326 7.563 1.00 93.00 409 VAL A C 1
ATOM 3175 O O . VAL A 1 409 ? -31.241 3.442 7.899 1.00 93.00 409 VAL A O 1
ATOM 3178 N N . GLY A 1 410 ? -33.242 4.362 7.578 1.00 93.69 410 GLY A N 1
ATOM 3179 C CA . GLY A 1 410 ? -32.714 5.717 7.672 1.00 93.69 410 GLY A CA 1
ATOM 3180 C C . GLY A 1 410 ? -33.696 6.805 8.056 1.00 93.69 410 GLY A C 1
ATOM 3181 O O . GLY A 1 410 ? -34.899 6.593 8.194 1.00 93.69 410 GLY A O 1
ATOM 3182 N N . PHE A 1 411 ? -33.151 8.011 8.143 1.00 93.62 411 PHE A N 1
ATOM 3183 C CA . PHE A 1 411 ? -33.881 9.266 8.312 1.00 93.62 411 PHE A CA 1
ATOM 3184 C C . PHE A 1 411 ? -33.655 10.132 7.086 1.00 93.62 411 PHE A C 1
ATOM 3186 O O . PHE A 1 411 ? -32.627 10.000 6.420 1.00 93.62 411 PHE A O 1
ATOM 3193 N N . SER A 1 412 ? -34.593 11.023 6.782 1.00 93.69 412 SER A N 1
ATOM 3194 C CA . SER A 1 412 ? -34.490 11.839 5.578 1.00 93.69 412 SER A CA 1
ATOM 3195 C C . SER A 1 412 ? -35.216 13.174 5.665 1.00 93.69 412 SER A C 1
ATOM 3197 O O . SER A 1 412 ? -36.276 13.277 6.279 1.00 93.69 412 SER A O 1
ATOM 3199 N N . ALA A 1 413 ? -34.657 14.183 5.006 1.00 92.50 413 ALA A N 1
ATOM 3200 C CA . ALA A 1 413 ? -35.256 15.499 4.841 1.00 92.50 413 ALA A CA 1
ATOM 3201 C C . ALA A 1 413 ? -34.945 16.063 3.446 1.00 92.50 413 ALA A C 1
ATOM 3203 O O . ALA A 1 413 ? -33.898 15.772 2.862 1.00 92.50 413 ALA A O 1
ATOM 3204 N N . LEU A 1 414 ? -35.846 16.891 2.922 1.00 88.31 414 LEU A N 1
ATOM 3205 C CA . LEU A 1 414 ? -35.645 17.679 1.706 1.00 88.31 414 LEU A CA 1
ATOM 3206 C C . LEU A 1 414 ? -36.185 19.080 1.957 1.00 88.31 414 LEU A C 1
ATOM 3208 O O . LEU A 1 414 ? -37.320 19.223 2.392 1.00 88.31 414 LEU A O 1
ATOM 3212 N N . SER A 1 415 ? -35.375 20.093 1.656 1.00 84.00 415 SER A N 1
ATOM 3213 C CA . SER A 1 415 ? -35.766 21.504 1.660 1.00 84.00 415 SER A CA 1
ATOM 3214 C C . SER A 1 415 ? -36.314 22.046 3.000 1.00 84.00 415 SER A C 1
ATOM 3216 O O . SER A 1 415 ? -36.858 23.135 3.060 1.00 84.00 415 SER A O 1
ATOM 3218 N N . GLN A 1 416 ? -36.092 21.349 4.126 1.00 87.88 416 GLN A N 1
ATOM 3219 C CA . GLN A 1 416 ? -36.613 21.753 5.439 1.00 87.88 416 GLN A CA 1
ATOM 3220 C C . GLN A 1 416 ? -35.503 22.146 6.429 1.00 87.88 416 GLN A C 1
ATOM 3222 O O . GLN A 1 416 ? -34.928 21.295 7.111 1.00 87.88 416 GLN A O 1
ATOM 3227 N N . ALA A 1 417 ? -35.223 23.447 6.578 1.00 86.38 417 ALA A N 1
ATOM 3228 C CA . ALA A 1 417 ? -34.264 23.928 7.587 1.00 86.38 417 ALA A CA 1
ATOM 3229 C C . ALA A 1 417 ? -34.659 23.523 9.014 1.00 86.38 417 ALA A C 1
ATOM 3231 O O . ALA A 1 417 ? -35.841 23.484 9.355 1.00 86.38 417 ALA A O 1
ATOM 3232 N N . ASN A 1 418 ? -33.667 23.308 9.883 1.00 89.06 418 ASN A N 1
ATOM 3233 C CA . ASN A 1 418 ? -33.862 22.998 11.304 1.00 89.06 418 ASN A CA 1
ATOM 3234 C C . ASN A 1 418 ? -34.822 21.823 11.558 1.00 89.06 418 ASN A C 1
ATOM 3236 O O . ASN A 1 418 ? -35.475 21.778 12.601 1.00 89.06 418 ASN A O 1
ATOM 3240 N N . ALA A 1 419 ? -34.952 20.912 10.593 1.00 92.88 419 ALA A N 1
ATOM 3241 C CA . ALA A 1 419 ? -35.597 19.625 10.783 1.00 92.88 419 ALA A CA 1
ATOM 3242 C C . ALA A 1 419 ? -34.891 18.849 11.884 1.00 92.88 419 ALA A C 1
ATOM 3244 O O . ALA A 1 419 ? -33.665 18.868 11.933 1.00 92.88 419 ALA A O 1
ATOM 3245 N N . PHE A 1 420 ? -35.629 18.160 12.745 1.00 93.56 420 PHE A N 1
ATOM 3246 C CA . PHE A 1 420 ? -35.042 17.283 13.741 1.00 93.56 420 PHE A CA 1
ATOM 3247 C C . PHE A 1 420 ? -35.893 16.047 14.012 1.00 93.56 420 PHE A C 1
ATOM 3249 O O . PHE A 1 420 ? -37.117 16.058 13.867 1.00 93.56 420 PHE A O 1
ATOM 3256 N N . PHE A 1 421 ? -35.192 14.995 14.422 1.00 94.62 421 PHE A N 1
ATOM 3257 C CA . PHE A 1 421 ? -35.718 13.680 14.748 1.00 94.62 421 PHE A CA 1
ATOM 3258 C C . PHE A 1 421 ? -35.385 13.372 16.205 1.00 94.62 421 PHE A C 1
ATOM 3260 O O . PHE A 1 421 ? -34.223 13.492 16.602 1.00 94.62 421 PHE A O 1
ATOM 3267 N N . SER A 1 422 ? -36.394 13.002 16.987 1.00 92.38 422 SER A N 1
ATOM 3268 C CA . SER A 1 422 ? -36.279 12.653 18.410 1.00 92.38 422 SER A CA 1
ATOM 3269 C C . SER A 1 422 ? -37.104 11.408 18.735 1.00 92.38 422 SER A C 1
ATOM 3271 O O . SER A 1 422 ? -37.811 10.891 17.868 1.00 92.38 422 SER A O 1
ATOM 3273 N N . ASP A 1 423 ? -37.017 10.934 19.982 1.00 88.44 423 ASP A N 1
ATOM 3274 C CA . ASP A 1 423 ? -37.748 9.757 20.482 1.00 88.44 423 ASP A CA 1
ATOM 3275 C C . ASP A 1 423 ? -37.592 8.542 19.559 1.00 88.44 423 ASP A C 1
ATOM 3277 O O . ASP A 1 423 ? -38.564 7.848 19.244 1.00 88.44 423 ASP A O 1
ATOM 3281 N N . VAL A 1 424 ? -36.369 8.344 19.057 1.00 86.31 424 VAL A N 1
ATOM 3282 C CA . VAL A 1 424 ? -36.090 7.279 18.104 1.00 86.31 424 VAL A CA 1
ATOM 3283 C C . VAL A 1 424 ? -36.114 5.947 18.824 1.00 86.31 424 VAL A C 1
ATOM 3285 O O . VAL A 1 424 ? -35.340 5.704 19.745 1.00 86.31 424 VAL A O 1
ATOM 3288 N N . TYR A 1 425 ? -36.989 5.073 18.351 1.00 83.50 425 TYR A N 1
ATOM 3289 C CA . TYR A 1 425 ? -37.003 3.674 18.716 1.00 83.50 425 TYR A CA 1
ATOM 3290 C C . TYR A 1 425 ? -36.658 2.876 17.469 1.00 83.50 425 TYR A C 1
ATOM 3292 O O . TYR A 1 425 ? -37.439 2.817 16.518 1.00 83.50 425 TYR A O 1
ATOM 3300 N N . PHE A 1 426 ? -35.458 2.307 17.455 1.00 82.19 426 PHE A N 1
ATOM 3301 C CA . PHE A 1 426 ? -35.026 1.439 16.377 1.00 82.19 426 PHE A CA 1
ATOM 3302 C C . PHE A 1 426 ? -34.597 0.093 16.923 1.00 82.19 426 PHE A C 1
ATOM 3304 O O . PHE A 1 426 ? -33.692 0.001 17.752 1.00 82.19 426 PHE A O 1
ATOM 3311 N N . THR A 1 427 ? -35.212 -0.946 16.383 1.00 72.00 427 THR A N 1
ATOM 3312 C CA . THR A 1 427 ? -34.843 -2.316 16.659 1.00 72.00 427 THR A CA 1
ATOM 3313 C C . THR A 1 427 ? -34.664 -3.076 15.356 1.00 72.00 427 THR A C 1
ATOM 3315 O O . THR A 1 427 ? -35.612 -3.467 14.680 1.00 72.00 427 THR A O 1
ATOM 3318 N N . GLY A 1 428 ? -33.403 -3.239 14.965 1.00 61.66 428 GLY A N 1
ATOM 3319 C CA . GLY A 1 428 ? -33.012 -4.020 13.799 1.00 61.66 428 GLY A CA 1
ATOM 3320 C C . GLY A 1 428 ? -32.866 -5.491 14.164 1.00 61.66 428 GLY A C 1
ATOM 3321 O O . GLY A 1 428 ? -31.775 -5.924 14.526 1.00 61.66 428 GLY A O 1
ATOM 3322 N N . PHE A 1 429 ? -33.946 -6.262 14.072 1.00 61.03 429 PHE A N 1
ATOM 3323 C CA . PHE A 1 429 ? -33.963 -7.683 14.425 1.00 61.03 429 PHE A CA 1
ATOM 3324 C C . PHE A 1 429 ? -33.771 -8.556 13.194 1.00 61.03 429 PHE A C 1
ATOM 3326 O O . PHE A 1 429 ? -34.662 -9.290 12.781 1.00 61.03 429 PHE A O 1
ATOM 3333 N N . ASN A 1 430 ? -32.598 -8.491 12.580 1.00 54.50 430 ASN A N 1
ATOM 3334 C CA . ASN A 1 430 ? -32.341 -9.355 11.432 1.00 54.50 430 ASN A CA 1
ATOM 3335 C C . ASN A 1 430 ? -32.010 -10.797 11.781 1.00 54.50 430 ASN A C 1
ATOM 3337 O O . ASN A 1 430 ? -31.868 -11.621 10.881 1.00 54.50 430 ASN A O 1
ATOM 3341 N N . GLU A 1 431 ? -31.826 -11.096 13.059 1.00 65.19 431 GLU A N 1
ATOM 3342 C CA . GLU A 1 431 ? -31.067 -12.265 13.450 1.00 65.19 431 GLU A CA 1
ATOM 3343 C C . GLU A 1 431 ? -31.768 -12.983 14.584 1.00 65.19 431 GLU A C 1
ATOM 3345 O O . GLU A 1 431 ? -32.132 -12.386 15.587 1.00 65.19 431 GLU A O 1
ATOM 3350 N N . TYR A 1 432 ? -31.952 -14.282 14.418 1.00 78.88 432 TYR A N 1
ATOM 3351 C CA . TYR A 1 432 ? -32.286 -15.152 15.526 1.00 78.88 432 TYR A CA 1
ATOM 3352 C C . TYR A 1 432 ? -31.085 -15.224 16.472 1.00 78.88 432 TYR A C 1
ATOM 3354 O O . TYR A 1 432 ? -29.935 -15.210 16.026 1.00 78.88 432 TYR A O 1
ATOM 3362 N N . ILE A 1 433 ? -31.337 -15.336 17.773 1.00 86.69 433 ILE A N 1
ATOM 3363 C CA . ILE A 1 433 ? -30.275 -15.604 18.741 1.00 86.69 433 ILE A CA 1
ATOM 3364 C C . ILE A 1 433 ? -30.178 -17.114 18.903 1.00 86.69 433 ILE A C 1
ATOM 3366 O O . ILE A 1 433 ? -31.117 -17.762 19.370 1.00 86.69 433 ILE A O 1
ATOM 3370 N N . LEU A 1 434 ? -29.021 -17.667 18.554 1.00 90.00 434 LEU A N 1
ATOM 3371 C CA . LEU A 1 434 ? -28.664 -19.026 18.928 1.00 90.00 434 LEU A CA 1
ATOM 3372 C C . LEU A 1 434 ? -28.089 -19.011 20.337 1.00 90.00 434 LEU A C 1
ATOM 3374 O O . LEU A 1 434 ? -26.975 -18.559 20.585 1.00 90.00 434 LEU A O 1
ATOM 3378 N N . ASP A 1 435 ? -28.873 -19.506 21.276 1.00 92.06 435 ASP A N 1
ATOM 3379 C CA . ASP A 1 435 ? -28.512 -19.590 22.675 1.00 92.06 435 ASP A CA 1
ATOM 3380 C C . ASP A 1 435 ? -27.991 -20.986 23.028 1.00 92.06 435 ASP A C 1
ATOM 3382 O O . ASP A 1 435 ? -28.723 -21.977 23.064 1.00 92.06 435 ASP A O 1
ATOM 3386 N N . LEU A 1 436 ? -26.695 -21.040 23.312 1.00 92.38 436 LEU A N 1
ATOM 3387 C CA . LEU A 1 436 ? -25.925 -22.219 23.684 1.00 92.38 436 LEU A CA 1
ATOM 3388 C C . LEU A 1 436 ? -25.671 -22.303 25.194 1.00 92.38 436 LEU A C 1
ATOM 3390 O O . LEU A 1 436 ? -24.896 -23.159 25.624 1.00 92.38 436 LEU A O 1
ATOM 3394 N N . ARG A 1 437 ? -26.325 -21.479 26.030 1.00 91.38 437 ARG A N 1
ATOM 3395 C CA . ARG A 1 437 ? -26.212 -21.568 27.504 1.00 91.38 437 ARG A CA 1
ATOM 3396 C C . ARG A 1 437 ? -26.582 -22.952 28.057 1.00 91.38 437 ARG A C 1
ATOM 3398 O O . ARG A 1 437 ? -26.064 -23.351 29.096 1.00 91.38 437 ARG A O 1
ATOM 3405 N N . ASN A 1 438 ? -27.438 -23.701 27.356 1.00 87.94 438 ASN A N 1
ATOM 3406 C CA . ASN A 1 438 ? -27.802 -25.084 27.698 1.00 87.94 438 ASN A CA 1
ATOM 3407 C C . ASN A 1 438 ? -26.825 -26.141 27.139 1.00 87.94 438 ASN A C 1
ATOM 3409 O O . ASN A 1 438 ? -27.045 -27.341 27.312 1.00 87.94 438 ASN A O 1
ATOM 3413 N N . GLY A 1 439 ? -25.729 -25.708 26.514 1.00 81.19 439 GLY A N 1
ATOM 3414 C CA . GLY A 1 439 ? -24.723 -26.552 25.876 1.00 81.19 439 GLY A CA 1
ATOM 3415 C C . GLY A 1 439 ? -24.949 -26.733 24.371 1.00 81.19 439 GLY A C 1
ATOM 3416 O O . GLY A 1 439 ? -26.052 -26.573 23.857 1.00 81.19 439 GLY A O 1
ATOM 3417 N N . TYR A 1 440 ? -23.882 -27.115 23.662 1.00 85.50 440 TYR A N 1
ATOM 3418 C CA . TYR A 1 440 ? -23.883 -27.312 22.204 1.00 85.50 440 TYR A CA 1
ATOM 3419 C C . TYR A 1 440 ? -24.810 -28.440 21.732 1.00 85.50 440 TYR A C 1
ATOM 3421 O O . TYR A 1 440 ? -25.246 -28.423 20.588 1.00 85.50 440 TYR A O 1
ATOM 3429 N N . ASP A 1 441 ? -25.116 -29.413 22.595 1.00 84.62 441 ASP A N 1
ATOM 3430 C CA . ASP A 1 441 ? -26.035 -30.514 22.278 1.00 84.62 441 ASP A CA 1
ATOM 3431 C C . ASP A 1 441 ? -27.517 -30.144 22.542 1.00 84.62 441 ASP A C 1
ATOM 3433 O O . ASP A 1 441 ? -28.408 -30.949 22.281 1.00 84.62 441 ASP A O 1
ATOM 3437 N N . ALA A 1 442 ? -27.796 -28.943 23.071 1.00 87.94 442 ALA A N 1
ATOM 3438 C CA . ALA A 1 442 ? -29.148 -28.439 23.337 1.00 87.94 442 ALA A CA 1
ATOM 3439 C C . ALA A 1 442 ? -29.292 -26.940 22.977 1.00 87.94 442 ALA A C 1
ATOM 3441 O O . ALA A 1 442 ? -29.618 -26.126 23.851 1.00 87.94 442 ALA A O 1
ATOM 3442 N N . PRO A 1 443 ? -29.032 -26.557 21.711 1.00 89.44 443 PRO A N 1
ATOM 3443 C CA . PRO A 1 443 ? -29.163 -25.179 21.258 1.00 89.44 443 PRO A CA 1
ATOM 3444 C C . PRO A 1 443 ? -30.618 -24.718 21.316 1.00 89.44 443 PRO A C 1
ATOM 3446 O O . PRO A 1 443 ? -31.528 -25.455 20.937 1.00 89.44 443 PRO A O 1
ATOM 3449 N N . ARG A 1 444 ? -30.827 -23.477 21.747 1.00 91.88 444 ARG A N 1
ATOM 3450 C CA . ARG A 1 444 ? -32.132 -22.815 21.720 1.00 91.88 444 ARG A CA 1
ATOM 3451 C C . ARG A 1 444 ? -32.117 -21.678 20.725 1.00 91.88 444 ARG A C 1
ATOM 3453 O O . ARG A 1 444 ? -31.103 -21.006 20.568 1.00 91.88 444 ARG A O 1
ATOM 3460 N N . ILE A 1 445 ? -33.253 -21.451 20.090 1.00 90.75 445 ILE A N 1
ATOM 3461 C CA . ILE A 1 445 ? -33.457 -20.324 19.196 1.00 90.75 445 ILE A CA 1
ATOM 3462 C C . ILE A 1 445 ? -34.361 -19.326 19.891 1.00 90.75 445 ILE A C 1
ATOM 3464 O O . ILE A 1 445 ? -35.417 -19.691 20.400 1.00 90.75 445 ILE A O 1
ATOM 3468 N N . PHE A 1 446 ? -33.946 -18.066 19.897 1.00 89.38 446 PHE A N 1
ATOM 3469 C CA . PHE A 1 446 ? -34.810 -16.960 20.270 1.00 89.38 446 PHE A CA 1
ATOM 3470 C C . PHE A 1 446 ? -35.079 -16.098 19.046 1.00 89.38 446 PHE A C 1
ATOM 3472 O O . PHE A 1 446 ? -34.165 -15.766 18.287 1.00 89.38 446 PHE A O 1
ATOM 3479 N N . SER A 1 447 ? -36.342 -15.739 18.878 1.00 82.62 447 SER A N 1
ATOM 3480 C CA . SER A 1 447 ? -36.825 -14.776 17.898 1.00 82.62 447 SER A CA 1
ATOM 3481 C C . SER A 1 447 ? -37.478 -13.610 18.637 1.00 82.62 447 SER A C 1
ATOM 3483 O O . SER A 1 447 ? -37.857 -13.719 19.810 1.00 82.62 447 SER A O 1
ATOM 3485 N N . PHE A 1 448 ? -37.547 -12.453 17.984 1.00 74.06 448 PHE A N 1
ATOM 3486 C CA . PHE A 1 448 ? -38.235 -11.316 18.572 1.00 74.06 448 PHE A CA 1
ATOM 3487 C C . PHE A 1 448 ? -39.740 -11.454 18.340 1.00 74.06 448 PHE A C 1
ATOM 3489 O O . PHE A 1 448 ? -40.200 -11.543 17.203 1.00 74.06 448 PHE A O 1
ATOM 3496 N N . ASP A 1 449 ? -40.505 -11.470 19.424 1.00 73.81 449 ASP A N 1
ATOM 3497 C CA . ASP A 1 449 ? -41.958 -11.420 19.406 1.00 73.81 449 ASP A CA 1
ATOM 3498 C C . ASP A 1 449 ? -42.393 -9.961 19.229 1.00 73.81 449 ASP A C 1
ATOM 3500 O O . ASP A 1 449 ? -42.363 -9.160 20.168 1.00 73.81 449 ASP A O 1
ATOM 3504 N N . PHE A 1 450 ? -42.783 -9.617 18.002 1.00 62.38 450 PHE A N 1
ATOM 3505 C CA . PHE A 1 450 ? -43.224 -8.271 17.636 1.00 62.38 450 PHE A CA 1
ATOM 3506 C C . PHE A 1 450 ? -44.565 -7.883 18.274 1.00 62.38 450 PHE A C 1
ATOM 3508 O O . PHE A 1 450 ? -44.788 -6.698 18.523 1.00 62.38 450 PHE A O 1
ATOM 3515 N N . GLU A 1 451 ? -45.437 -8.847 18.592 1.00 63.62 451 GLU A N 1
ATOM 3516 C CA . GLU A 1 451 ? -46.725 -8.561 19.237 1.00 63.62 451 GLU A CA 1
ATOM 3517 C C . GLU A 1 451 ? -46.524 -8.123 20.691 1.00 63.62 451 GLU A C 1
ATOM 3519 O O . GLU A 1 451 ? -47.168 -7.183 21.161 1.00 63.62 451 GLU A O 1
ATOM 3524 N N . ASN A 1 452 ? -45.612 -8.793 21.401 1.00 67.25 452 ASN A N 1
ATOM 3525 C CA . ASN A 1 452 ? -45.349 -8.545 22.821 1.00 67.25 452 ASN A CA 1
ATOM 3526 C C . ASN A 1 452 ? -44.096 -7.695 23.082 1.00 67.25 452 ASN A C 1
ATOM 3528 O O . ASN A 1 452 ? -43.813 -7.353 24.233 1.00 67.25 452 ASN A O 1
ATOM 3532 N N . ASN A 1 453 ? -43.375 -7.323 22.023 1.00 67.50 453 ASN A N 1
ATOM 3533 C CA . ASN A 1 453 ? -42.165 -6.510 22.048 1.00 67.50 453 ASN A CA 1
ATOM 3534 C C . ASN A 1 453 ? -41.065 -7.078 22.966 1.00 67.50 453 ASN A C 1
ATOM 3536 O O . ASN A 1 453 ? -40.493 -6.358 23.789 1.00 67.50 453 ASN A O 1
ATOM 3540 N N . LEU A 1 454 ? -40.799 -8.383 22.859 1.00 77.00 454 LEU A N 1
ATOM 3541 C CA . LEU A 1 454 ? -39.825 -9.093 23.693 1.00 77.00 454 LEU A CA 1
ATOM 3542 C C . LEU A 1 454 ? -39.138 -10.231 22.933 1.00 77.00 454 LEU A C 1
ATOM 3544 O O . LEU A 1 454 ? -39.697 -10.794 22.002 1.00 77.00 454 LEU A O 1
ATOM 3548 N N . TRP A 1 455 ? -37.937 -10.619 23.360 1.00 82.31 455 TRP A N 1
ATOM 3549 C CA . TRP A 1 455 ? -37.308 -11.848 22.872 1.00 82.31 455 TRP A CA 1
ATOM 3550 C C . TRP A 1 455 ? -37.951 -13.071 23.525 1.00 82.31 455 TRP A C 1
ATOM 3552 O O . TRP A 1 455 ? -37.979 -13.178 24.755 1.00 82.31 455 TRP A O 1
ATOM 3562 N N . ALA A 1 456 ? -38.437 -14.001 22.707 1.00 86.88 456 ALA A N 1
ATOM 3563 C CA . ALA A 1 456 ? -39.048 -15.249 23.148 1.00 86.88 456 ALA A CA 1
ATOM 3564 C C . ALA A 1 456 ? -38.305 -16.449 22.552 1.00 86.88 456 ALA A C 1
ATOM 3566 O O . ALA A 1 456 ? -37.763 -16.379 21.451 1.00 86.88 456 ALA A O 1
ATOM 3567 N N . GLU A 1 457 ? -38.260 -17.553 23.300 1.00 91.19 457 GLU A N 1
ATOM 3568 C CA . GLU A 1 457 ? -37.767 -18.823 22.764 1.00 91.19 457 GLU A CA 1
ATOM 3569 C C . GLU A 1 457 ? -38.755 -19.315 21.703 1.00 91.19 457 GLU A C 1
ATOM 3571 O O . GLU A 1 457 ? -39.956 -19.399 21.976 1.00 91.19 457 GLU A O 1
ATOM 3576 N N . ASP A 1 458 ? -38.251 -19.654 20.519 1.00 87.62 458 ASP A N 1
ATOM 3577 C CA . ASP A 1 458 ? -39.032 -20.267 19.452 1.00 87.62 458 ASP A CA 1
ATOM 3578 C C . ASP A 1 458 ? -38.696 -21.762 19.368 1.00 87.62 458 ASP A C 1
ATOM 3580 O O . ASP A 1 458 ? -37.735 -22.154 18.703 1.00 87.62 458 ASP A O 1
ATOM 3584 N N . PRO A 1 459 ? -39.464 -22.631 20.052 1.00 85.44 459 PRO A N 1
ATOM 3585 C CA . PRO A 1 459 ? -39.174 -24.059 20.096 1.00 85.44 459 PRO A CA 1
ATOM 3586 C C . PRO A 1 459 ? -39.483 -24.772 18.772 1.00 85.44 459 PRO A C 1
ATOM 3588 O O . PRO A 1 459 ? -39.196 -25.962 18.650 1.00 85.44 459 PRO A O 1
ATOM 3591 N N . ASN A 1 460 ? -40.110 -24.088 17.807 1.00 84.06 460 ASN A N 1
ATOM 3592 C CA . ASN A 1 460 ? -40.440 -24.664 16.505 1.00 84.06 460 ASN A CA 1
ATOM 3593 C C . ASN A 1 460 ? -39.329 -24.450 15.474 1.00 84.06 460 ASN A C 1
ATOM 3595 O O . ASN A 1 460 ? -39.415 -25.015 14.385 1.00 84.06 460 ASN A O 1
ATOM 3599 N N . LEU A 1 461 ? -38.314 -23.649 15.809 1.00 82.75 461 LEU A N 1
ATOM 3600 C CA . LEU A 1 461 ? -37.176 -23.363 14.952 1.00 82.75 461 LEU A CA 1
ATOM 3601 C C . LEU A 1 461 ? -35.898 -23.977 15.511 1.00 82.75 461 LEU A C 1
ATOM 3603 O O . LEU A 1 461 ? -35.600 -23.931 16.704 1.00 82.75 461 LEU A O 1
ATOM 3607 N N . THR A 1 462 ? -35.095 -24.509 14.605 1.00 84.19 462 THR A N 1
ATOM 3608 C CA . THR A 1 462 ? -33.717 -24.914 14.856 1.00 84.19 462 THR A CA 1
ATOM 3609 C C . THR A 1 462 ? -32.758 -23.945 14.171 1.00 84.19 462 THR A C 1
ATOM 3611 O O . THR A 1 462 ? -33.124 -23.226 13.243 1.00 84.19 462 THR A O 1
ATOM 3614 N N . TYR A 1 463 ? -31.484 -23.946 14.575 1.00 79.56 463 TYR A N 1
ATOM 3615 C CA . TYR A 1 463 ? -30.459 -23.162 13.871 1.00 79.56 463 TYR A CA 1
ATOM 3616 C C . TYR A 1 463 ? -30.302 -23.594 12.401 1.00 79.56 463 TYR A C 1
ATOM 3618 O O . TYR A 1 463 ? -29.892 -22.789 11.565 1.00 79.56 463 TYR A O 1
ATOM 3626 N N . ASN A 1 464 ? -30.668 -24.840 12.077 1.00 77.88 464 ASN A N 1
ATOM 3627 C CA . ASN A 1 464 ? -30.701 -25.349 10.709 1.00 77.88 464 ASN A CA 1
ATOM 3628 C C . ASN A 1 464 ? -31.829 -24.712 9.892 1.00 77.88 464 ASN A C 1
ATOM 3630 O O . ASN A 1 464 ? -31.609 -24.403 8.727 1.00 77.88 464 ASN A O 1
ATOM 3634 N N . ASP A 1 465 ? -32.994 -24.468 10.498 1.00 76.69 465 ASP A N 1
ATOM 3635 C CA . ASP A 1 465 ? -34.123 -23.808 9.825 1.00 76.69 465 ASP A CA 1
ATOM 3636 C C . ASP A 1 465 ? -33.819 -22.336 9.509 1.00 76.69 465 ASP A C 1
ATOM 3638 O O . ASP A 1 465 ? -34.383 -21.763 8.580 1.00 76.69 465 ASP A O 1
ATOM 3642 N N . ILE A 1 466 ? -32.911 -21.727 10.276 1.00 74.00 466 ILE A N 1
ATOM 3643 C CA . ILE A 1 466 ? -32.557 -20.310 10.163 1.00 74.00 466 ILE A CA 1
ATOM 3644 C C . ILE A 1 466 ? -31.396 -20.080 9.200 1.00 74.00 466 ILE A C 1
ATOM 3646 O O . ILE A 1 466 ? -31.473 -19.231 8.312 1.00 74.00 466 ILE A O 1
ATOM 3650 N N . TRP A 1 467 ? -30.283 -20.780 9.419 1.00 76.12 467 TRP A N 1
ATOM 3651 C CA . TRP A 1 467 ? -29.033 -20.525 8.703 1.00 76.12 467 TRP A CA 1
ATOM 3652 C C . TRP A 1 467 ? -28.640 -21.663 7.763 1.00 76.12 467 TRP A C 1
ATOM 3654 O O . TRP A 1 467 ? -27.832 -21.425 6.869 1.00 76.12 467 TRP A O 1
ATOM 3664 N N . GLY A 1 468 ? -29.234 -22.850 7.906 1.00 72.69 468 GLY A N 1
ATOM 3665 C CA . GLY A 1 468 ? -28.907 -24.052 7.140 1.00 72.69 468 GLY A CA 1
ATOM 3666 C C . GLY A 1 468 ? -27.795 -24.899 7.771 1.00 72.69 468 GLY A C 1
ATOM 3667 O O . GLY A 1 468 ? -26.961 -24.408 8.534 1.00 72.69 468 GLY A O 1
ATOM 3668 N N . ILE A 1 469 ? -27.764 -26.187 7.418 1.00 75.81 469 ILE A N 1
ATOM 3669 C CA . ILE A 1 469 ? -26.691 -27.117 7.809 1.00 75.81 469 ILE A CA 1
ATOM 3670 C C . ILE A 1 469 ? -25.395 -26.846 7.029 1.00 75.81 469 ILE A C 1
ATOM 3672 O O . ILE A 1 469 ? -25.424 -26.388 5.887 1.00 75.81 469 ILE A O 1
ATOM 3676 N N . ASN A 1 470 ? -24.256 -27.207 7.621 1.00 71.88 470 ASN A N 1
ATOM 3677 C CA . ASN A 1 470 ? -22.904 -27.111 7.055 1.00 71.88 470 ASN A CA 1
ATOM 3678 C C . ASN A 1 470 ? -22.462 -25.679 6.719 1.00 71.88 470 ASN A C 1
ATOM 3680 O O . ASN A 1 470 ? -21.800 -25.432 5.711 1.00 71.88 470 ASN A O 1
ATOM 3684 N N . ARG A 1 471 ? -22.823 -24.735 7.586 1.00 77.12 471 ARG A N 1
ATOM 3685 C CA . ARG A 1 471 ? -22.546 -23.301 7.427 1.00 77.12 471 ARG A CA 1
ATOM 3686 C C . ARG A 1 471 ? -21.591 -22.793 8.477 1.00 77.12 471 ARG A C 1
ATOM 3688 O O . ARG A 1 471 ? -21.473 -23.392 9.540 1.00 77.12 471 ARG A O 1
ATOM 3695 N N . PHE A 1 472 ? -20.992 -21.638 8.225 1.00 79.25 472 PHE A N 1
ATOM 3696 C CA . PHE A 1 472 ? -20.325 -20.871 9.269 1.00 79.25 472 PHE A CA 1
ATOM 3697 C C . PHE A 1 472 ? -21.219 -19.727 9.731 1.00 79.25 472 PHE A C 1
ATOM 3699 O O . PHE A 1 472 ? -21.811 -19.051 8.899 1.00 79.25 472 PHE A O 1
ATOM 3706 N N . VAL A 1 473 ? -21.295 -19.498 11.036 1.00 78.38 473 VAL A N 1
ATOM 3707 C CA . VAL A 1 473 ? -21.898 -18.314 11.645 1.00 78.38 473 VAL A CA 1
ATOM 3708 C C . VAL A 1 473 ? -20.787 -17.483 12.266 1.00 78.38 473 VAL A C 1
ATOM 3710 O O . VAL A 1 473 ? -20.113 -17.942 13.190 1.00 78.38 473 VAL A O 1
ATOM 3713 N N . ASP A 1 474 ? -20.607 -16.276 11.742 1.00 75.00 474 ASP A N 1
ATOM 3714 C CA . ASP A 1 474 ? -19.849 -15.200 12.367 1.00 75.00 474 ASP A CA 1
ATOM 3715 C C . ASP A 1 474 ? -20.731 -14.539 13.433 1.00 75.00 474 ASP A C 1
ATOM 3717 O O . ASP A 1 474 ? -21.656 -13.782 13.116 1.00 75.00 474 ASP A O 1
ATOM 3721 N N . ASP A 1 475 ? -20.463 -14.885 14.693 1.00 76.38 475 ASP A N 1
ATOM 3722 C CA . ASP A 1 475 ? -21.014 -14.225 15.872 1.00 76.38 475 ASP A CA 1
ATOM 3723 C C . ASP A 1 475 ? -20.403 -12.835 15.970 1.00 76.38 475 ASP A C 1
ATOM 3725 O O . ASP A 1 475 ? -19.348 -12.624 16.571 1.00 76.38 475 ASP A O 1
ATOM 3729 N N . TYR A 1 476 ? -21.075 -11.880 15.339 1.00 62.25 476 TYR A N 1
ATOM 3730 C CA . TYR A 1 476 ? -20.543 -10.533 15.203 1.00 62.25 476 TYR A CA 1
ATOM 3731 C C . TYR A 1 476 ? -20.600 -9.732 16.502 1.00 62.25 476 TYR A C 1
ATOM 3733 O O . TYR A 1 476 ? -19.973 -8.675 16.579 1.00 62.25 476 TYR A O 1
ATOM 3741 N N . LEU A 1 477 ? -21.396 -10.177 17.479 1.00 66.00 477 LEU A N 1
ATOM 3742 C CA . LEU A 1 477 ? -21.551 -9.473 18.742 1.00 66.00 477 LEU A CA 1
ATOM 3743 C C . LEU A 1 477 ? -20.407 -9.820 19.693 1.00 66.00 477 LEU A C 1
ATOM 3745 O O . LEU A 1 477 ? -19.857 -8.932 20.339 1.00 66.00 477 LEU A O 1
ATOM 3749 N N . PHE A 1 478 ? -19.992 -11.089 19.715 1.00 74.50 478 PHE A N 1
ATOM 3750 C CA . PHE A 1 478 ? -18.939 -11.553 20.622 1.00 74.50 478 PHE A CA 1
ATOM 3751 C C . PHE A 1 478 ? -17.663 -12.030 19.910 1.00 74.50 478 PHE A C 1
ATOM 3753 O O . PHE A 1 478 ? -16.721 -12.477 20.566 1.00 74.50 478 PHE A O 1
ATOM 3760 N N . GLY A 1 479 ? -17.595 -11.904 18.581 1.00 61.59 479 GLY A N 1
ATOM 3761 C CA . GLY A 1 479 ? -16.390 -12.107 17.772 1.00 61.59 479 GLY A CA 1
ATOM 3762 C C . GLY A 1 479 ? -15.946 -13.566 17.662 1.00 61.59 479 GLY A C 1
ATOM 3763 O O . GLY A 1 479 ? -14.749 -13.857 17.725 1.00 61.59 479 GLY A O 1
ATOM 3764 N N . ARG A 1 480 ? -16.895 -14.500 17.550 1.00 80.31 480 ARG A N 1
ATOM 3765 C CA . ARG A 1 480 ? -16.636 -15.950 17.493 1.00 80.31 480 ARG A CA 1
ATOM 3766 C C . ARG A 1 480 ? -17.151 -16.536 16.184 1.00 80.31 480 ARG A C 1
ATOM 3768 O O . ARG A 1 480 ? -18.089 -16.022 15.598 1.00 80.31 480 ARG A O 1
ATOM 3775 N N . VAL A 1 481 ? -16.577 -17.654 15.746 1.00 77.38 481 VAL A N 1
ATOM 3776 C CA . VAL A 1 481 ? -17.076 -18.369 14.563 1.00 77.38 481 VAL A CA 1
ATOM 3777 C C . VAL A 1 481 ? -17.524 -19.766 14.955 1.00 77.38 481 VAL A C 1
ATOM 3779 O O . VAL A 1 481 ? -16.790 -20.512 15.612 1.00 77.38 481 VAL A O 1
ATOM 3782 N N . TYR A 1 482 ? -18.727 -20.124 14.523 1.00 84.50 482 TYR A N 1
ATOM 3783 C CA . TYR A 1 482 ? -19.322 -21.435 14.737 1.00 84.50 482 TYR A CA 1
ATOM 3784 C C . TYR A 1 482 ? -19.559 -22.110 13.397 1.00 84.50 482 TYR A C 1
ATOM 3786 O O . TYR A 1 482 ? -20.047 -21.493 12.462 1.00 84.50 482 TYR A O 1
ATOM 3794 N N . TYR A 1 483 ? -19.236 -23.389 13.302 1.00 83.31 483 TYR A N 1
ATOM 3795 C CA . TYR A 1 483 ? -19.693 -24.256 12.233 1.00 83.31 483 TYR A CA 1
ATOM 3796 C C . TYR A 1 483 ? -21.005 -24.926 12.652 1.00 83.31 483 TYR A C 1
ATOM 3798 O O . TYR A 1 483 ? -21.071 -25.571 13.695 1.00 83.31 483 TYR A O 1
ATOM 3806 N N . LEU A 1 484 ? -22.057 -24.777 11.855 1.00 84.38 484 LEU A N 1
ATOM 3807 C CA . LEU A 1 484 ? -23.359 -25.399 12.067 1.00 84.38 484 LEU A CA 1
ATOM 3808 C C . LEU A 1 484 ? -23.339 -26.810 11.477 1.00 84.38 484 LEU A C 1
ATOM 3810 O O . LEU A 1 484 ? -23.625 -27.002 10.297 1.00 84.38 484 LEU A O 1
ATOM 3814 N N . GLY A 1 485 ? -22.962 -27.803 12.280 1.00 74.31 485 GLY A N 1
ATOM 3815 C CA . GLY A 1 485 ? -23.052 -29.203 11.876 1.00 74.31 485 GLY A CA 1
ATOM 3816 C C . GLY A 1 485 ? -24.503 -29.685 11.826 1.00 74.31 485 GLY A C 1
ATOM 3817 O O . GLY A 1 485 ? -25.379 -29.115 12.479 1.00 74.31 485 GLY A O 1
ATOM 3818 N N . ALA A 1 486 ? -24.745 -30.773 11.092 1.00 71.50 486 ALA A N 1
ATOM 3819 C CA . ALA A 1 486 ? -26.073 -31.385 10.982 1.00 71.50 486 ALA A CA 1
ATOM 3820 C C . ALA A 1 486 ? -26.692 -31.733 12.351 1.00 71.50 486 ALA A C 1
ATOM 3822 O O . ALA A 1 486 ? -27.886 -31.524 12.548 1.00 71.50 486 ALA A O 1
ATOM 3823 N N . ASP A 1 487 ? -25.866 -32.192 13.299 1.00 72.56 487 ASP A N 1
ATOM 3824 C CA . ASP A 1 487 ? -26.325 -32.646 14.618 1.00 72.56 487 ASP A CA 1
ATOM 3825 C C . ASP A 1 487 ? -26.146 -31.600 15.727 1.00 72.56 487 ASP A C 1
ATOM 3827 O O . ASP A 1 487 ? -26.884 -31.613 16.712 1.00 72.56 487 ASP A O 1
ATOM 3831 N N . LYS A 1 488 ? -25.138 -30.726 15.607 1.00 81.31 488 LYS A N 1
ATOM 3832 C CA . LYS A 1 488 ? -24.869 -29.659 16.579 1.00 81.31 488 LYS A CA 1
ATOM 3833 C C . LYS A 1 488 ? -23.993 -28.533 16.030 1.00 81.31 488 LYS A C 1
ATOM 3835 O O . LYS A 1 488 ? -23.172 -28.777 15.140 1.00 81.31 488 LYS A O 1
ATOM 3840 N N . PRO A 1 489 ? -24.062 -27.328 16.622 1.00 84.88 489 PRO A N 1
ATOM 3841 C CA . PRO A 1 489 ? -23.071 -26.285 16.410 1.00 84.88 489 PRO A CA 1
ATOM 3842 C C . PRO A 1 489 ? -21.704 -26.692 16.982 1.00 84.88 489 PRO A C 1
ATOM 3844 O O . PRO A 1 489 ? -21.605 -27.321 18.036 1.00 84.88 489 PRO A O 1
ATOM 3847 N N . ILE A 1 490 ? -20.633 -26.299 16.302 1.00 81.62 490 ILE A N 1
ATOM 3848 C CA . ILE A 1 490 ? -19.243 -26.533 16.689 1.00 81.62 490 ILE A CA 1
ATOM 3849 C C . ILE A 1 490 ? -18.527 -25.190 16.668 1.00 81.62 490 ILE A C 1
ATOM 3851 O O . ILE A 1 490 ? -18.367 -24.577 15.618 1.00 81.62 490 ILE A O 1
ATOM 3855 N N . LYS A 1 491 ? -18.047 -24.730 17.819 1.00 82.56 491 LYS A N 1
ATOM 3856 C CA . LYS A 1 491 ? -17.179 -23.551 17.873 1.00 82.56 491 LYS A CA 1
ATOM 3857 C C . LYS A 1 491 ? -15.842 -23.862 17.202 1.00 82.56 491 LYS A C 1
ATOM 3859 O O . LYS A 1 491 ? -15.180 -24.831 17.577 1.00 82.56 491 LYS A O 1
ATOM 3864 N N . LEU A 1 492 ? -15.439 -23.060 16.219 1.00 67.94 492 LEU A N 1
ATOM 3865 C CA . LEU A 1 492 ? -14.191 -23.299 15.502 1.00 67.94 492 LEU A CA 1
ATOM 3866 C C . LEU A 1 492 ? -12.977 -22.786 16.286 1.00 67.94 492 LEU A C 1
ATOM 3868 O O . LEU A 1 492 ? -12.980 -21.642 16.754 1.00 67.94 492 LEU A O 1
ATOM 3872 N N . PRO A 1 493 ? -11.896 -23.581 16.382 1.00 48.62 493 PRO A N 1
ATOM 3873 C CA . PRO A 1 493 ? -10.619 -23.100 16.882 1.00 48.62 493 PRO A CA 1
ATOM 3874 C C . PRO A 1 493 ? -9.947 -22.264 15.785 1.00 48.62 493 PRO A C 1
ATOM 3876 O O . PRO A 1 493 ? -9.400 -22.808 14.832 1.00 48.62 493 PRO A O 1
ATOM 3879 N N . GLY A 1 494 ? -10.018 -20.934 15.884 1.00 43.16 494 GLY A N 1
ATOM 3880 C CA . GLY A 1 494 ? -9.448 -20.058 14.849 1.00 43.16 494 GLY A CA 1
ATOM 3881 C C . GLY A 1 494 ? -9.836 -18.578 14.905 1.00 43.16 494 GLY A C 1
ATOM 3882 O O . GLY A 1 494 ? -9.124 -17.757 14.337 1.00 43.16 494 GLY A O 1
ATOM 3883 N N . GLY A 1 495 ? -10.880 -18.200 15.648 1.00 37.47 495 GLY A N 1
ATOM 3884 C CA . GLY A 1 495 ? -11.136 -16.803 16.030 1.00 37.47 495 GLY A CA 1
ATOM 3885 C C . GLY A 1 495 ? -10.153 -16.348 17.113 1.00 37.47 495 GLY A C 1
ATOM 3886 O O . GLY A 1 495 ? -10.472 -16.366 18.295 1.00 37.47 495 GLY A O 1
ATOM 3887 N N . SER A 1 496 ? -8.924 -16.025 16.704 1.00 32.75 496 SER A N 1
ATOM 3888 C CA . SER A 1 496 ? -7.746 -15.754 17.544 1.00 32.75 496 SER A CA 1
ATOM 3889 C C . SER A 1 496 ? -7.388 -16.892 18.521 1.00 32.75 496 SER A C 1
ATOM 3891 O O . SER A 1 496 ? -7.959 -17.072 19.594 1.00 32.75 496 SER A O 1
ATOM 3893 N N . GLY A 1 497 ? -6.376 -17.674 18.149 1.00 30.42 497 GLY A N 1
ATOM 3894 C CA . GLY A 1 497 ? -5.720 -18.634 19.034 1.00 30.42 497 GLY A CA 1
ATOM 3895 C C . GLY A 1 497 ? -4.887 -17.949 20.120 1.00 30.42 497 GLY A C 1
ATOM 3896 O O . GLY A 1 497 ? -3.664 -18.050 20.113 1.00 30.42 497 GLY A O 1
ATOM 3897 N N . ALA A 1 498 ? -5.537 -17.286 21.074 1.00 31.09 498 ALA A N 1
ATOM 3898 C CA . ALA A 1 498 ? -4.981 -17.092 22.403 1.00 31.09 498 ALA A CA 1
ATOM 3899 C C . ALA A 1 498 ? -5.651 -18.098 23.340 1.00 31.09 498 ALA A C 1
ATOM 3901 O O . ALA A 1 498 ? -6.872 -18.230 23.364 1.00 31.09 498 ALA A O 1
ATOM 3902 N N . VAL A 1 499 ? -4.850 -18.803 24.135 1.00 29.25 499 VAL A N 1
ATOM 3903 C CA . VAL A 1 499 ? -5.332 -19.488 25.334 1.00 29.25 499 VAL A CA 1
ATOM 3904 C C . VAL A 1 499 ? -6.050 -18.438 26.187 1.00 29.25 499 VAL A C 1
ATOM 3906 O O . VAL A 1 499 ? -5.408 -17.626 26.852 1.00 29.25 499 VAL A O 1
ATOM 3909 N N . VAL A 1 500 ? -7.384 -18.407 26.144 1.00 33.69 500 VAL A N 1
ATOM 3910 C CA . VAL A 1 500 ? -8.183 -17.605 27.069 1.00 33.69 500 VAL A CA 1
ATOM 3911 C C . VAL A 1 500 ? -8.142 -18.349 28.399 1.00 33.69 500 VAL A C 1
ATOM 3913 O O . VAL A 1 500 ? -8.966 -19.210 28.698 1.00 33.69 500 VAL A O 1
ATOM 3916 N N . ALA A 1 501 ? -7.144 -17.995 29.214 1.00 33.34 501 ALA A N 1
ATOM 3917 C CA . ALA A 1 501 ? -7.402 -17.791 30.634 1.00 33.34 501 ALA A CA 1
ATOM 3918 C C . ALA A 1 501 ? -8.760 -17.083 30.728 1.00 33.34 501 ALA A C 1
ATOM 3920 O O . ALA A 1 501 ? -8.918 -16.088 30.023 1.00 33.34 501 ALA A O 1
ATOM 3921 N N . GLY A 1 502 ? -9.723 -17.661 31.466 1.00 32.78 502 GLY A N 1
ATOM 3922 C CA . GLY A 1 502 ? -11.143 -17.265 31.475 1.00 32.78 502 GLY A CA 1
ATOM 3923 C C . GLY A 1 502 ? -11.363 -15.749 31.398 1.00 32.78 502 GLY A C 1
ATOM 3924 O O . GLY A 1 502 ? -10.473 -15.018 31.826 1.00 32.78 502 GLY A O 1
ATOM 3925 N N . PRO A 1 503 ? -12.501 -15.283 30.836 1.00 41.00 503 PRO A N 1
ATOM 3926 C CA . PRO A 1 503 ? -12.685 -13.910 30.362 1.00 41.00 503 PRO A CA 1
ATOM 3927 C C . PRO A 1 503 ? -12.015 -12.926 31.307 1.00 41.00 503 PRO A C 1
ATOM 3929 O O . PRO A 1 503 ? -12.376 -12.841 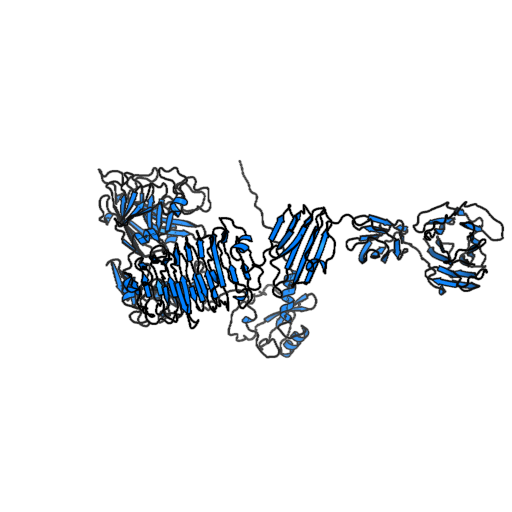32.481 1.00 41.00 503 PRO A O 1
ATOM 3932 N N . SER A 1 504 ? -10.981 -12.257 30.797 1.00 50.72 504 SER A N 1
ATOM 3933 C CA . SER A 1 504 ? -10.286 -11.233 31.553 1.00 50.72 504 SER A CA 1
ATOM 3934 C C . SER A 1 504 ? -11.309 -10.209 31.981 1.00 50.72 504 SER A C 1
ATOM 3936 O O . SER A 1 504 ? -11.854 -9.498 31.140 1.00 50.72 504 SER A O 1
ATOM 3938 N N . GLU A 1 505 ? -11.584 -10.169 33.279 1.00 76.50 505 GLU A N 1
ATOM 3939 C CA . GLU A 1 505 ? -12.452 -9.168 33.873 1.00 76.50 505 GLU A CA 1
ATOM 3940 C C . GLU A 1 505 ? -12.003 -7.790 33.369 1.00 76.50 505 GLU A C 1
ATOM 3942 O O . GLU A 1 505 ? -10.828 -7.424 33.499 1.00 76.50 505 GLU A O 1
ATOM 3947 N N . ILE A 1 506 ? -12.917 -7.061 32.724 1.00 84.94 506 ILE A N 1
ATOM 3948 C CA . ILE A 1 506 ? -12.643 -5.703 32.264 1.00 84.94 506 ILE A CA 1
ATOM 3949 C C . ILE A 1 506 ? -12.860 -4.773 33.450 1.00 84.94 506 ILE A C 1
ATOM 3951 O O . ILE A 1 506 ? -13.975 -4.619 33.946 1.00 84.94 506 ILE A O 1
ATOM 3955 N N . ILE A 1 507 ? -11.789 -4.126 33.892 1.00 86.12 507 ILE A N 1
ATOM 3956 C CA . ILE A 1 507 ? -11.848 -3.088 34.909 1.00 86.12 507 ILE A CA 1
ATOM 3957 C C . ILE A 1 507 ? -12.061 -1.747 34.219 1.00 86.12 507 ILE A C 1
ATOM 3959 O O . ILE A 1 507 ? -11.161 -1.202 33.578 1.00 86.12 507 ILE A O 1
ATOM 3963 N N . GLU A 1 508 ? -13.253 -1.188 34.393 1.00 89.44 508 GLU A N 1
ATOM 3964 C CA . GLU A 1 508 ? -13.541 0.190 34.015 1.00 89.44 508 GLU A CA 1
ATOM 3965 C C . GLU A 1 508 ? -12.831 1.161 34.970 1.00 89.44 508 GLU A C 1
ATOM 3967 O O . GLU A 1 508 ? -13.217 1.363 36.129 1.00 89.44 508 GLU A O 1
ATOM 3972 N N . VAL A 1 509 ? -11.772 1.787 34.470 1.00 88.56 509 VAL A N 1
ATOM 3973 C CA . VAL A 1 509 ? -10.987 2.791 35.182 1.00 88.56 509 VAL A CA 1
ATOM 3974 C C . VAL A 1 509 ? -11.699 4.136 35.056 1.00 88.56 509 VAL A C 1
ATOM 3976 O O . VAL A 1 509 ? -11.635 4.823 34.037 1.00 88.56 509 VAL A O 1
ATOM 3979 N N . ARG A 1 510 ? -12.424 4.500 36.113 1.00 86.44 510 ARG A N 1
ATOM 3980 C CA . ARG A 1 510 ? -13.211 5.734 36.249 1.00 86.44 510 ARG A CA 1
ATOM 3981 C C . ARG A 1 510 ? -12.486 6.801 37.074 1.00 86.44 510 ARG A C 1
ATOM 3983 O O . ARG A 1 510 ? -12.860 7.972 37.002 1.00 86.44 510 ARG A O 1
ATOM 3990 N N . SER A 1 511 ? -11.458 6.418 37.834 1.00 84.56 511 SER A N 1
ATOM 3991 C CA . SER A 1 511 ? -10.554 7.322 38.546 1.00 84.56 511 SER A CA 1
ATOM 3992 C C . SER A 1 511 ? -9.095 6.885 38.405 1.00 84.56 511 SER A C 1
ATOM 3994 O O . SER A 1 511 ? -8.785 5.704 38.256 1.00 84.56 511 SER A O 1
ATOM 3996 N N . LYS A 1 512 ? -8.176 7.854 38.486 1.00 89.69 512 LYS A N 1
ATOM 3997 C CA . LYS A 1 512 ? -6.735 7.600 38.351 1.00 89.69 512 LYS A CA 1
ATOM 3998 C C . LYS A 1 512 ? -6.178 6.663 39.433 1.00 89.69 512 LYS A C 1
ATOM 4000 O O . LYS A 1 512 ? -5.233 5.928 39.169 1.00 89.69 512 LYS A O 1
ATOM 4005 N N . ASP A 1 513 ? -6.788 6.641 40.618 1.00 90.12 513 ASP A N 1
ATOM 4006 C CA . ASP A 1 513 ? -6.343 5.820 41.754 1.00 90.12 513 ASP A CA 1
ATOM 4007 C C . ASP A 1 513 ? -6.503 4.313 41.496 1.00 90.12 513 ASP A C 1
ATOM 4009 O O . ASP A 1 513 ? -5.851 3.508 42.151 1.00 90.12 513 ASP A O 1
ATOM 4013 N N . GLN A 1 514 ? -7.329 3.918 40.519 1.00 88.88 514 GLN A N 1
ATOM 4014 C CA . GLN A 1 514 ? -7.486 2.516 40.120 1.00 88.88 514 GLN A CA 1
ATOM 4015 C C . GLN A 1 514 ? -6.304 1.986 39.291 1.00 88.88 514 GLN A C 1
ATOM 4017 O O . GLN A 1 514 ? -6.223 0.778 39.081 1.00 88.88 514 GLN A O 1
ATOM 4022 N N . ILE A 1 515 ? -5.410 2.858 38.805 1.00 93.31 515 ILE A N 1
ATOM 4023 C CA . ILE A 1 515 ? -4.300 2.465 37.923 1.00 93.31 515 ILE A CA 1
ATOM 4024 C C . ILE A 1 515 ? -2.943 3.062 38.323 1.00 93.31 515 ILE A C 1
ATOM 4026 O O . ILE A 1 515 ? -1.915 2.396 38.216 1.00 93.31 515 ILE A O 1
ATOM 4030 N N . ILE A 1 516 ? -2.907 4.300 38.822 1.00 93.06 516 ILE A N 1
ATOM 4031 C CA . ILE A 1 516 ? -1.659 4.965 39.207 1.00 93.06 516 ILE A CA 1
ATOM 4032 C C . ILE A 1 516 ? -1.086 4.319 40.467 1.00 93.06 516 ILE A C 1
ATOM 4034 O O . ILE A 1 516 ? -1.763 4.208 41.491 1.00 93.06 516 ILE A O 1
ATOM 4038 N N . ASN A 1 517 ? 0.200 3.959 40.405 1.00 91.56 517 ASN A N 1
ATOM 4039 C CA . ASN A 1 517 ? 0.956 3.315 41.481 1.00 91.56 517 ASN A CA 1
ATOM 4040 C C . ASN A 1 517 ? 0.325 2.016 42.016 1.00 91.56 517 ASN A C 1
ATOM 4042 O O . ASN A 1 517 ? 0.685 1.584 43.111 1.00 91.56 517 ASN A O 1
ATOM 4046 N N . GLN A 1 518 ? -0.589 1.405 41.261 1.00 90.19 518 GLN A N 1
ATOM 4047 C CA . GLN A 1 518 ? -1.209 0.136 41.619 1.00 90.19 518 GLN A CA 1
ATOM 4048 C C . GLN A 1 518 ? -0.386 -1.035 41.079 1.00 90.19 518 GLN A C 1
ATOM 4050 O O . GLN A 1 518 ? 0.252 -0.926 40.029 1.00 90.19 518 GLN A O 1
ATOM 4055 N N . ASP A 1 519 ? -0.445 -2.161 41.785 1.00 87.56 519 ASP A N 1
ATOM 4056 C CA . ASP A 1 519 ? -0.012 -3.447 41.250 1.00 87.56 519 ASP A CA 1
ATOM 4057 C C . ASP A 1 519 ? -1.209 -4.040 40.498 1.00 87.56 519 ASP A C 1
ATOM 4059 O O . ASP A 1 519 ? -2.196 -4.464 41.100 1.00 87.56 519 ASP A O 1
ATOM 4063 N N . LEU A 1 520 ? -1.159 -3.957 39.169 1.00 89.44 520 LEU A N 1
ATOM 4064 C CA . LEU A 1 520 ? -2.250 -4.382 38.295 1.00 89.44 520 LEU A CA 1
ATOM 4065 C C . LEU A 1 520 ? -2.338 -5.913 38.222 1.00 89.44 520 LEU A C 1
ATOM 4067 O O . LEU A 1 520 ? -1.416 -6.622 38.622 1.00 89.44 520 LEU A O 1
ATOM 4071 N N . ASP A 1 521 ? -3.471 -6.422 37.750 1.00 85.31 521 ASP A N 1
ATOM 4072 C CA . ASP A 1 521 ? -3.715 -7.854 37.608 1.00 85.31 521 ASP A CA 1
ATOM 4073 C C . ASP A 1 521 ? -3.468 -8.289 36.158 1.00 85.31 521 ASP A C 1
ATOM 4075 O O . ASP A 1 521 ? -4.153 -7.849 35.231 1.00 85.31 521 ASP A O 1
ATOM 4079 N N . GLU A 1 522 ? -2.504 -9.193 35.974 1.00 83.69 522 GLU A N 1
ATOM 4080 C CA . GLU A 1 522 ? -2.092 -9.736 34.672 1.00 83.69 522 GLU A CA 1
ATOM 4081 C C . GLU A 1 522 ? -3.184 -10.561 33.978 1.00 83.69 522 GLU A C 1
ATOM 4083 O O . GLU A 1 522 ? -3.054 -10.926 32.808 1.00 83.69 522 GLU A O 1
ATOM 4088 N N . THR A 1 523 ? -4.272 -10.868 34.684 1.00 82.12 523 THR A N 1
ATOM 4089 C CA . THR A 1 523 ? -5.435 -11.561 34.138 1.00 82.12 523 THR A CA 1
ATOM 4090 C C . THR A 1 523 ? -6.540 -10.608 33.700 1.00 82.12 523 THR A C 1
ATOM 4092 O O . THR A 1 523 ? -7.484 -11.071 33.065 1.00 82.12 523 THR A O 1
ATOM 4095 N N . LYS A 1 524 ? -6.441 -9.300 33.971 1.00 85.38 524 LYS A N 1
ATOM 4096 C CA . LYS A 1 524 ? -7.510 -8.316 33.735 1.00 85.38 524 LYS A CA 1
ATOM 4097 C C . LYS A 1 524 ? -7.155 -7.308 32.653 1.00 85.38 524 LYS A C 1
ATOM 4099 O O . LYS A 1 524 ? -5.999 -6.939 32.481 1.00 85.38 524 LYS A O 1
ATOM 4104 N N . VAL A 1 525 ? -8.171 -6.829 31.941 1.00 89.94 525 VAL A N 1
ATOM 4105 C CA . VAL A 1 525 ? -8.020 -5.729 30.977 1.00 89.94 525 VAL A CA 1
ATOM 4106 C C . VAL A 1 525 ? -8.494 -4.447 31.639 1.00 89.94 525 VAL A C 1
ATOM 4108 O O . VAL A 1 525 ? -9.591 -4.402 32.185 1.00 89.94 525 VAL A O 1
ATOM 4111 N N . TYR A 1 526 ? -7.698 -3.388 31.578 1.00 92.88 526 TYR A N 1
ATOM 4112 C CA . TYR A 1 526 ? -8.076 -2.090 32.128 1.00 92.88 526 TYR A CA 1
ATOM 4113 C C . TYR A 1 526 ? -8.574 -1.195 30.996 1.00 92.88 526 TYR A C 1
ATOM 4115 O O . TYR A 1 526 ? -7.865 -0.993 30.013 1.00 92.88 526 TYR A O 1
ATOM 4123 N N . ARG A 1 527 ? -9.790 -0.656 31.118 1.00 94.62 527 ARG A N 1
ATOM 4124 C CA . ARG A 1 527 ? -10.364 0.281 30.145 1.00 94.62 527 ARG A CA 1
ATOM 4125 C C . ARG A 1 527 ? -10.518 1.658 30.778 1.00 94.62 527 ARG A C 1
ATOM 4127 O O . ARG A 1 527 ? -11.280 1.819 31.729 1.00 94.62 527 ARG A O 1
ATOM 4134 N N . LEU A 1 528 ? -9.795 2.652 30.269 1.00 93.38 528 LEU A N 1
ATOM 4135 C CA . LEU A 1 528 ? -9.938 4.045 30.684 1.00 93.38 528 LEU A CA 1
ATOM 4136 C C . LEU A 1 528 ? -11.291 4.566 30.219 1.00 93.38 528 LEU A C 1
ATOM 4138 O O . LEU A 1 528 ? -11.539 4.679 29.026 1.00 93.38 528 LEU A O 1
ATOM 4142 N N . MET A 1 529 ? -12.146 4.928 31.170 1.00 90.81 529 MET A N 1
ATOM 4143 C CA . MET A 1 529 ? -13.440 5.550 30.875 1.00 90.81 529 MET A CA 1
ATOM 4144 C C . MET A 1 529 ? -13.342 7.076 30.804 1.00 90.81 529 MET A C 1
ATOM 4146 O O . MET A 1 529 ? -14.294 7.742 30.404 1.00 90.81 529 MET A O 1
ATOM 4150 N N . LYS A 1 530 ? -12.223 7.641 31.271 1.00 87.19 530 LYS A N 1
ATOM 4151 C CA . LYS A 1 530 ? -11.930 9.077 31.304 1.00 87.19 530 LYS A CA 1
ATOM 4152 C C . LYS A 1 530 ? -10.427 9.302 31.177 1.00 87.19 530 LYS A C 1
ATOM 4154 O O . LYS A 1 530 ? -9.637 8.460 31.601 1.00 87.19 530 LYS A O 1
ATOM 4159 N N . SER A 1 531 ? -10.049 10.467 30.662 1.00 94.25 531 SER A N 1
ATOM 4160 C CA . SER A 1 531 ? -8.663 10.937 30.687 1.00 94.25 531 SER A CA 1
ATOM 4161 C C . SER A 1 531 ? -8.135 11.048 32.120 1.00 94.25 531 SER A C 1
ATOM 4163 O O . SER A 1 531 ? -8.860 11.462 33.030 1.00 94.25 531 SER A O 1
ATOM 4165 N N . ILE A 1 532 ? -6.864 10.701 32.313 1.00 93.81 532 ILE A N 1
ATOM 4166 C CA . ILE A 1 532 ? -6.177 10.731 33.608 1.00 93.81 532 ILE A CA 1
ATOM 4167 C C . ILE A 1 532 ? -4.889 11.548 33.520 1.00 93.81 532 ILE A C 1
ATOM 4169 O O . ILE A 1 532 ? -4.268 11.657 32.464 1.00 93.81 532 ILE A O 1
ATOM 4173 N N . GLU A 1 533 ? -4.474 12.113 34.649 1.00 94.12 533 GLU A N 1
ATOM 4174 C CA . GLU A 1 533 ? -3.260 12.919 34.754 1.00 94.12 533 GLU A CA 1
ATOM 4175 C C . GLU A 1 533 ? -2.282 12.295 35.753 1.00 94.12 533 GLU A C 1
ATOM 4177 O O . GLU A 1 533 ? -2.662 11.938 36.872 1.00 94.12 533 GLU A O 1
ATOM 4182 N N . ILE A 1 534 ? -1.022 12.202 35.333 1.00 90.75 534 ILE A N 1
ATOM 4183 C CA . ILE A 1 534 ? 0.136 11.772 36.108 1.00 90.75 534 ILE A CA 1
ATOM 4184 C C . ILE A 1 534 ? 0.921 13.020 36.515 1.00 90.75 534 ILE A C 1
ATOM 4186 O O . ILE A 1 534 ? 1.512 13.719 35.684 1.00 90.75 534 ILE A O 1
ATOM 4190 N N . ASN A 1 535 ? 0.922 13.291 37.819 1.00 86.88 535 ASN A N 1
ATOM 4191 C CA . ASN A 1 535 ? 1.525 14.472 38.414 1.00 86.88 535 ASN A CA 1
ATOM 4192 C C . ASN A 1 535 ? 2.875 14.163 39.079 1.00 86.88 535 ASN A C 1
ATOM 4194 O O . ASN A 1 535 ? 2.999 13.308 39.959 1.00 86.88 535 ASN A O 1
ATOM 4198 N N . GLY A 1 536 ? 3.888 14.950 38.713 1.00 80.44 536 GLY A N 1
ATOM 4199 C CA . GLY A 1 536 ? 5.232 14.882 39.292 1.00 80.44 536 GLY A CA 1
ATOM 4200 C C . GLY A 1 536 ? 5.995 13.594 38.957 1.00 80.44 536 GLY A C 1
ATOM 4201 O O . GLY A 1 536 ? 5.733 12.939 37.957 1.00 80.44 536 GLY A O 1
ATOM 4202 N N . THR A 1 537 ? 6.974 13.250 39.797 1.00 84.00 537 THR A N 1
ATOM 4203 C CA . THR A 1 537 ? 7.869 12.088 39.619 1.00 84.00 537 THR A CA 1
ATOM 4204 C C . THR A 1 537 ? 7.443 10.857 40.429 1.00 84.00 537 THR A C 1
ATOM 4206 O O . THR A 1 537 ? 8.106 9.816 40.402 1.00 84.00 537 THR A O 1
ATOM 4209 N N . THR A 1 538 ? 6.369 10.974 41.215 1.00 86.50 538 THR A N 1
ATOM 4210 C CA . THR A 1 538 ? 5.903 9.921 42.126 1.00 86.50 538 THR A CA 1
ATOM 4211 C C . THR A 1 538 ? 4.775 9.085 41.542 1.00 86.50 538 THR A C 1
ATOM 4213 O O . THR A 1 538 ? 4.743 7.883 41.804 1.00 86.50 538 THR A O 1
ATOM 4216 N N . GLU A 1 539 ? 3.871 9.701 40.780 1.00 93.00 539 GLU A N 1
ATOM 4217 C CA . GLU A 1 539 ? 2.783 9.027 40.068 1.00 93.00 539 GLU A CA 1
ATOM 4218 C C . GLU A 1 539 ? 3.329 8.373 38.793 1.00 93.00 539 GLU A C 1
ATOM 4220 O O . GLU A 1 539 ? 4.120 8.986 38.082 1.00 93.00 539 GLU A O 1
ATOM 4225 N N . ARG A 1 540 ? 2.944 7.119 38.538 1.00 92.06 540 ARG A N 1
ATOM 4226 C CA . ARG A 1 540 ? 3.300 6.351 37.335 1.00 92.06 540 ARG A CA 1
ATOM 4227 C C . ARG A 1 540 ? 2.364 5.154 37.176 1.00 92.06 540 ARG A C 1
ATOM 4229 O O . ARG A 1 540 ? 1.801 4.684 38.167 1.00 92.06 540 ARG A O 1
ATOM 4236 N N . ILE A 1 541 ? 2.235 4.637 35.963 1.00 94.00 541 ILE A N 1
ATOM 4237 C CA . ILE A 1 541 ? 1.575 3.359 35.682 1.00 94.00 541 ILE A CA 1
ATOM 4238 C C . ILE A 1 541 ? 2.658 2.278 35.650 1.00 94.00 541 ILE A C 1
ATOM 4240 O O . ILE A 1 541 ? 3.644 2.402 34.923 1.00 94.00 541 ILE A O 1
ATOM 4244 N N . ARG A 1 542 ? 2.502 1.232 36.467 1.00 91.75 542 ARG A N 1
ATOM 4245 C CA . ARG A 1 542 ? 3.420 0.087 36.483 1.00 91.75 542 ARG A CA 1
ATOM 4246 C C . ARG A 1 542 ? 2.953 -0.948 35.472 1.00 91.75 542 ARG A C 1
ATOM 4248 O O . ARG A 1 542 ? 1.803 -1.377 35.528 1.00 91.75 542 ARG A O 1
ATOM 4255 N N . ILE A 1 543 ? 3.840 -1.349 34.570 1.00 90.88 543 ILE A N 1
ATOM 4256 C CA . ILE A 1 543 ? 3.517 -2.334 33.526 1.00 90.88 543 ILE A CA 1
ATOM 4257 C C . ILE A 1 543 ? 3.819 -3.776 33.942 1.00 90.88 543 ILE A C 1
ATOM 4259 O O . ILE A 1 543 ? 3.478 -4.695 33.210 1.00 90.88 543 ILE A O 1
ATOM 4263 N N . ASP A 1 544 ? 4.444 -3.983 35.107 1.00 87.38 544 ASP A N 1
ATOM 4264 C CA . ASP A 1 544 ? 4.979 -5.285 35.531 1.00 87.38 544 ASP A CA 1
ATOM 4265 C C . ASP A 1 544 ? 3.928 -6.413 35.486 1.00 87.38 544 ASP A C 1
ATOM 4267 O O . ASP A 1 544 ? 4.253 -7.542 35.138 1.00 87.38 544 ASP A O 1
ATOM 4271 N N . ASN A 1 545 ? 2.661 -6.084 35.762 1.00 87.62 545 ASN A N 1
ATOM 4272 C CA . ASN A 1 545 ? 1.518 -7.000 35.701 1.00 87.62 545 ASN A CA 1
ATOM 4273 C C . ASN A 1 545 ? 0.363 -6.441 34.848 1.00 87.62 545 ASN A C 1
ATOM 4275 O O . ASN A 1 545 ? -0.795 -6.807 35.036 1.00 87.62 545 ASN A O 1
ATOM 4279 N N . LEU A 1 546 ? 0.636 -5.506 33.936 1.00 88.25 546 LEU A N 1
ATOM 4280 C CA . LEU A 1 546 ? -0.401 -4.984 33.051 1.00 88.25 546 LEU A CA 1
ATOM 4281 C C . LEU A 1 546 ? -0.630 -5.976 31.908 1.00 88.25 546 LEU A C 1
ATOM 4283 O O . LEU A 1 546 ? 0.245 -6.144 31.068 1.00 88.25 546 LEU A O 1
ATOM 4287 N N . LYS A 1 547 ? -1.816 -6.594 31.832 1.00 87.56 547 LYS A N 1
ATOM 4288 C CA . LYS A 1 547 ? -2.178 -7.393 30.650 1.00 87.56 547 LYS A CA 1
ATOM 4289 C C . LYS A 1 547 ? -2.394 -6.511 29.425 1.00 87.56 547 LYS A C 1
ATOM 4291 O O . LYS A 1 547 ? -1.855 -6.790 28.362 1.00 87.56 547 LYS A O 1
ATOM 4296 N N . LYS A 1 548 ? -3.256 -5.501 29.583 1.00 92.88 548 LYS A N 1
ATOM 4297 C CA . LYS A 1 548 ? -3.683 -4.577 28.530 1.00 92.88 548 LYS A CA 1
ATOM 4298 C C . LYS A 1 548 ? -4.333 -3.333 29.123 1.00 92.88 548 LYS A C 1
ATOM 4300 O O . LYS A 1 548 ? -5.114 -3.444 30.074 1.00 92.88 548 LYS A O 1
ATOM 4305 N N . LEU A 1 549 ? -4.057 -2.176 28.526 1.00 95.25 549 LEU A N 1
ATOM 4306 C CA . LEU A 1 549 ? -4.729 -0.910 28.819 1.00 95.25 549 LEU A CA 1
ATOM 4307 C C . LEU A 1 549 ? -5.351 -0.337 27.542 1.00 95.25 549 LEU A C 1
ATOM 4309 O O . LEU A 1 549 ? -4.644 -0.005 26.596 1.00 95.25 549 LEU A O 1
ATOM 4313 N N . ALA A 1 550 ? -6.672 -0.196 27.533 1.00 95.31 550 ALA A N 1
ATOM 4314 C CA . ALA A 1 550 ? -7.420 0.354 26.409 1.00 95.31 550 ALA A CA 1
ATOM 4315 C C . ALA A 1 550 ? -8.095 1.681 26.780 1.00 95.31 550 ALA A C 1
ATOM 4317 O O . ALA A 1 550 ? -8.540 1.856 27.914 1.00 95.31 550 ALA A O 1
ATOM 4318 N N . GLY A 1 551 ? -8.198 2.606 25.832 1.00 93.12 551 GLY A N 1
ATOM 4319 C CA . GLY A 1 551 ? -9.060 3.783 25.931 1.00 93.12 551 GLY A CA 1
ATOM 4320 C C . GLY A 1 551 ? -10.400 3.604 25.216 1.00 93.12 551 GLY A C 1
ATOM 4321 O O . GLY A 1 551 ? -10.743 2.504 24.777 1.00 93.12 551 GLY A O 1
ATOM 4322 N N . LEU A 1 552 ? -11.166 4.693 25.114 1.00 88.19 552 LEU A N 1
ATOM 4323 C CA . LEU A 1 552 ? -12.411 4.755 24.328 1.00 88.19 552 LEU A CA 1
ATOM 4324 C C . LEU A 1 552 ? -12.169 5.188 22.874 1.00 88.19 552 LEU A C 1
ATOM 4326 O O . LEU A 1 552 ? -13.061 5.070 22.044 1.00 88.19 552 LEU A O 1
ATOM 4330 N N . GLY A 1 553 ? -10.966 5.678 22.584 1.00 83.88 553 GLY A N 1
ATOM 4331 C CA . GLY A 1 553 ? -10.570 6.265 21.314 1.00 83.88 553 GLY A CA 1
ATOM 4332 C C . GLY A 1 553 ? -9.341 7.150 21.508 1.00 83.88 553 GLY A C 1
ATOM 4333 O O . GLY A 1 553 ? -9.189 7.823 22.537 1.00 83.88 553 GLY A O 1
ATOM 4334 N N . HIS A 1 554 ? -8.456 7.184 20.510 1.00 79.38 554 HIS A N 1
ATOM 4335 C CA . HIS A 1 554 ? -7.226 7.983 20.555 1.00 79.38 554 HIS A CA 1
ATOM 4336 C C . HIS A 1 554 ? -7.464 9.505 20.532 1.00 79.38 554 HIS A C 1
ATOM 4338 O O . HIS A 1 554 ? -6.512 10.264 20.688 1.00 79.38 554 HIS A O 1
ATOM 4344 N N . ASN A 1 555 ? -8.714 9.953 20.358 1.00 82.56 555 ASN A N 1
ATOM 4345 C CA . ASN A 1 555 ? -9.138 11.351 20.514 1.00 82.56 555 ASN A CA 1
ATOM 4346 C C . ASN A 1 555 ? -9.989 11.590 21.778 1.00 82.56 555 ASN A C 1
ATOM 4348 O O . ASN A 1 555 ? -10.218 12.741 22.147 1.00 82.56 555 ASN A O 1
ATOM 4352 N N . ASP A 1 556 ? -10.431 10.526 22.457 1.00 87.12 556 ASP A N 1
ATOM 4353 C CA . ASP A 1 556 ? -11.438 10.596 23.525 1.00 87.12 556 ASP A CA 1
ATOM 4354 C C . ASP A 1 556 ? -10.836 10.421 24.923 1.00 87.12 556 ASP A C 1
ATOM 4356 O O . ASP A 1 556 ? -11.308 11.010 25.900 1.00 87.12 556 ASP A O 1
ATOM 4360 N N . THR A 1 557 ? -9.771 9.623 25.037 1.00 93.81 557 THR A N 1
ATOM 4361 C CA . THR A 1 557 ? -9.136 9.303 26.323 1.00 93.81 557 THR A CA 1
ATOM 4362 C C . THR A 1 557 ? -7.633 9.523 26.290 1.00 93.81 557 THR A C 1
ATOM 4364 O O . THR A 1 557 ? -6.925 8.899 25.503 1.00 93.81 557 THR A O 1
ATOM 4367 N N . THR A 1 558 ? -7.145 10.367 27.202 1.00 96.31 558 THR A N 1
ATOM 4368 C CA . THR A 1 558 ? -5.741 10.788 27.275 1.00 96.31 558 THR A CA 1
ATOM 4369 C C . THR A 1 558 ? -5.113 10.459 28.626 1.00 96.31 558 THR A C 1
ATOM 4371 O O . THR A 1 558 ? -5.699 10.728 29.675 1.00 96.31 558 THR A O 1
ATOM 4374 N N . ILE A 1 559 ? -3.880 9.958 28.607 1.00 97.00 559 ILE A N 1
ATOM 4375 C CA . ILE A 1 559 ? -2.977 9.897 29.759 1.00 97.00 559 ILE A CA 1
ATOM 4376 C C . ILE A 1 559 ? -2.008 11.077 29.659 1.00 97.00 559 ILE A C 1
ATOM 4378 O O . ILE A 1 559 ? -1.108 11.095 28.817 1.00 97.00 559 ILE A O 1
ATOM 4382 N N . SER A 1 560 ? -2.187 12.076 30.517 1.00 96.19 560 SER A N 1
ATOM 4383 C CA . SER A 1 560 ? -1.374 13.295 30.521 1.00 96.19 560 SER A CA 1
ATOM 4384 C C . SER A 1 560 ? -0.267 13.206 31.567 1.00 96.19 560 SER A C 1
ATOM 4386 O O . SER A 1 560 ? -0.557 13.095 32.753 1.00 96.19 560 SER A O 1
ATOM 4388 N N . VAL A 1 561 ? 0.998 13.305 31.160 1.00 96.81 561 VAL A N 1
ATOM 4389 C CA . VAL A 1 561 ? 2.158 13.397 32.063 1.00 96.81 561 VAL A CA 1
ATOM 4390 C C . VAL A 1 561 ? 2.643 14.846 32.070 1.00 96.81 561 VAL A C 1
ATOM 4392 O O . VAL A 1 561 ? 3.462 15.263 31.247 1.00 96.81 561 VAL A O 1
ATOM 4395 N N . THR A 1 562 ? 2.084 15.644 32.976 1.00 93.56 562 THR A N 1
ATOM 4396 C CA . THR A 1 562 ? 2.294 17.103 33.047 1.00 93.56 562 THR A CA 1
ATOM 4397 C C . THR A 1 562 ? 3.402 17.491 34.028 1.00 93.56 562 THR A C 1
ATOM 4399 O O . THR A 1 562 ? 3.959 18.588 33.950 1.00 93.56 562 THR A O 1
ATOM 4402 N N . GLY A 1 563 ? 3.772 16.581 34.936 1.00 88.56 563 GLY A N 1
ATOM 4403 C CA . GLY A 1 563 ? 4.850 16.780 35.899 1.00 88.56 563 GLY A CA 1
ATOM 4404 C C . GLY A 1 563 ? 6.232 16.916 35.256 1.00 88.56 563 GLY A C 1
ATOM 4405 O O . GLY A 1 563 ? 6.589 16.160 34.354 1.00 88.56 563 GLY A O 1
ATOM 4406 N N . ASN A 1 564 ? 7.055 17.836 35.767 1.00 91.44 564 ASN A N 1
ATOM 4407 C CA . ASN A 1 564 ? 8.466 17.914 35.377 1.00 91.44 564 ASN A CA 1
ATOM 4408 C C . ASN A 1 564 ? 9.191 16.607 35.728 1.00 91.44 564 ASN A C 1
ATOM 4410 O O . ASN A 1 564 ? 9.094 16.131 36.861 1.00 91.44 564 ASN A O 1
ATOM 4414 N N . ASN A 1 565 ? 9.933 16.062 34.764 1.00 93.12 565 ASN A N 1
ATOM 4415 C CA . ASN A 1 565 ? 10.586 14.753 34.820 1.00 93.12 565 ASN A CA 1
ATOM 4416 C C . ASN A 1 565 ? 9.622 13.598 35.156 1.00 93.12 565 ASN A C 1
ATOM 4418 O O . ASN A 1 565 ? 10.050 12.574 35.687 1.00 93.12 565 ASN A O 1
ATOM 4422 N N . GLY A 1 566 ? 8.319 13.772 34.904 1.00 94.12 566 GLY A N 1
ATOM 4423 C CA . GLY A 1 566 ? 7.322 12.723 35.091 1.00 94.12 566 GLY A CA 1
ATOM 4424 C C . GLY A 1 566 ? 7.499 11.602 34.071 1.00 94.12 566 GLY A C 1
ATOM 4425 O O . GLY A 1 566 ? 7.914 11.843 32.938 1.00 94.12 566 GLY A O 1
ATOM 4426 N N . ILE A 1 567 ? 7.174 10.376 34.472 1.00 95.62 567 ILE A N 1
ATOM 4427 C CA . ILE A 1 567 ? 7.245 9.201 33.604 1.00 95.62 567 ILE A CA 1
ATOM 4428 C C . ILE A 1 567 ? 5.876 8.532 33.612 1.00 95.62 567 ILE A C 1
ATOM 4430 O O . ILE A 1 567 ? 5.365 8.196 34.680 1.00 95.62 567 ILE A O 1
ATOM 4434 N N . GLY A 1 568 ? 5.280 8.364 32.432 1.00 95.06 568 GLY A N 1
ATOM 4435 C CA . GLY A 1 568 ? 3.949 7.774 32.300 1.00 95.06 568 GLY A CA 1
ATOM 4436 C C . GLY A 1 568 ? 3.922 6.308 32.719 1.00 95.06 568 GLY A C 1
ATOM 4437 O O . GLY A 1 568 ? 3.205 5.935 33.648 1.00 95.06 568 GLY A O 1
ATOM 4438 N N . PHE A 1 569 ? 4.747 5.499 32.062 1.00 96.00 569 PHE A N 1
ATOM 4439 C CA . PHE A 1 569 ? 4.821 4.053 32.228 1.00 96.00 569 PHE A CA 1
ATOM 4440 C C . PHE A 1 569 ? 6.222 3.627 32.658 1.00 96.00 569 PHE A C 1
ATOM 4442 O O . PHE A 1 569 ? 7.209 4.040 32.047 1.00 96.00 569 PHE A O 1
ATOM 4449 N N . VAL A 1 570 ? 6.304 2.778 33.681 1.00 94.19 570 VAL A N 1
ATOM 4450 C CA . VAL A 1 570 ? 7.569 2.214 34.172 1.00 94.19 570 VAL A CA 1
ATOM 4451 C C . VAL A 1 570 ? 7.460 0.714 34.396 1.00 94.19 570 VAL A C 1
ATOM 4453 O O . VAL A 1 570 ? 6.390 0.227 34.770 1.00 94.19 570 VAL A O 1
ATOM 4456 N N . SER A 1 571 ? 8.577 0.001 34.263 1.00 90.56 571 SER A N 1
ATOM 4457 C CA . SER A 1 571 ? 8.749 -1.300 34.919 1.00 90.56 571 SER A CA 1
ATOM 4458 C C . SER A 1 571 ? 9.572 -1.137 36.198 1.00 90.56 571 SER A C 1
ATOM 4460 O O . SER A 1 571 ? 10.451 -0.279 36.295 1.00 90.56 571 SER A O 1
ATOM 4462 N N . SER A 1 572 ? 9.262 -1.937 37.215 1.00 77.31 572 SER A N 1
ATOM 4463 C CA . SER A 1 572 ? 10.026 -2.028 38.465 1.00 77.31 572 SER A CA 1
ATOM 4464 C C . SER A 1 572 ? 11.023 -3.198 38.467 1.00 77.31 572 SER A C 1
ATOM 4466 O O . SER A 1 572 ? 11.757 -3.389 39.438 1.00 77.31 572 SER A O 1
ATOM 4468 N N . GLY A 1 573 ? 11.096 -3.935 37.354 1.00 74.62 573 GLY A N 1
ATOM 4469 C CA . GLY A 1 573 ? 12.053 -5.003 37.079 1.00 74.62 573 GLY A CA 1
ATOM 4470 C C . GLY A 1 573 ? 11.913 -5.518 35.643 1.00 74.62 573 GLY A C 1
ATOM 4471 O O . GLY A 1 573 ? 12.072 -4.750 34.697 1.00 74.62 573 GLY A O 1
ATOM 4472 N N . ASN A 1 574 ? 11.616 -6.813 35.501 1.00 79.38 574 ASN A N 1
ATOM 4473 C CA . ASN A 1 574 ? 11.321 -7.468 34.226 1.00 79.38 574 ASN A CA 1
ATOM 4474 C C . ASN A 1 574 ? 9.916 -7.080 33.734 1.00 79.38 574 ASN A C 1
ATOM 4476 O O . ASN A 1 574 ? 8.922 -7.671 34.157 1.00 79.38 574 ASN A O 1
ATOM 4480 N N . GLY A 1 575 ? 9.838 -6.046 32.902 1.00 75.25 575 GLY A N 1
ATOM 4481 C CA . GLY A 1 575 ? 8.608 -5.592 32.269 1.00 75.25 575 GLY A CA 1
ATOM 4482 C C . GLY A 1 575 ? 8.039 -6.683 31.372 1.00 75.25 575 GLY A C 1
ATOM 4483 O O . GLY A 1 575 ? 8.742 -7.222 30.526 1.00 75.25 575 GLY A O 1
ATOM 4484 N N . ARG A 1 576 ? 6.766 -7.016 31.592 1.00 84.50 576 ARG A N 1
ATOM 4485 C CA . ARG A 1 576 ? 6.023 -7.963 30.758 1.00 84.50 576 ARG A CA 1
ATOM 4486 C C . ARG A 1 576 ? 5.589 -7.310 29.446 1.00 84.50 576 ARG A C 1
ATOM 4488 O O . ARG A 1 576 ? 5.986 -6.191 29.136 1.00 84.50 576 ARG A O 1
ATOM 4495 N N . ASN A 1 577 ? 4.735 -7.995 28.686 1.00 88.94 577 ASN A N 1
ATOM 4496 C CA . ASN A 1 577 ? 4.132 -7.425 27.487 1.00 88.94 577 ASN A CA 1
ATOM 4497 C C . ASN A 1 577 ? 3.464 -6.080 27.795 1.00 88.94 577 ASN A C 1
ATOM 4499 O O . ASN A 1 577 ? 2.702 -5.959 28.752 1.00 88.94 577 ASN A O 1
ATOM 4503 N N . ILE A 1 578 ? 3.713 -5.091 26.948 1.00 92.94 578 ILE A N 1
ATOM 4504 C CA . ILE A 1 578 ? 2.994 -3.820 26.976 1.00 92.94 578 ILE A CA 1
ATOM 4505 C C . ILE A 1 578 ? 1.966 -3.881 25.856 1.00 92.94 578 ILE A C 1
ATOM 4507 O O . ILE A 1 578 ? 2.360 -3.916 24.699 1.00 92.94 578 ILE A O 1
ATOM 4511 N N . ASP A 1 579 ? 0.675 -3.879 26.179 1.00 94.88 579 ASP A N 1
ATOM 4512 C CA . ASP A 1 579 ? -0.412 -3.840 25.190 1.00 94.88 579 ASP A CA 1
ATOM 4513 C C . ASP A 1 579 ? -1.296 -2.613 25.450 1.00 94.88 579 ASP A C 1
ATOM 4515 O O . ASP A 1 579 ? -2.034 -2.567 26.444 1.00 94.88 579 ASP A O 1
ATOM 4519 N N . LEU A 1 580 ? -1.166 -1.590 24.598 1.00 97.19 580 LEU A N 1
ATOM 4520 C CA . LEU A 1 580 ? -1.925 -0.338 24.680 1.00 97.19 580 LEU A CA 1
ATOM 4521 C C . LEU A 1 580 ? -2.770 -0.125 23.423 1.00 97.19 580 LEU A C 1
ATOM 4523 O O . LEU A 1 580 ? -2.264 -0.255 22.306 1.00 97.19 580 LEU A O 1
ATOM 4527 N N . GLU A 1 581 ? -4.032 0.274 23.605 1.00 96.50 581 GLU A N 1
ATOM 4528 C CA . GLU A 1 581 ? -4.966 0.447 22.488 1.00 96.50 581 GLU A CA 1
ATOM 4529 C C . GLU A 1 581 ? -5.914 1.654 22.640 1.00 96.50 581 GLU A C 1
ATOM 4531 O O . GLU A 1 581 ? -6.385 1.941 23.741 1.00 96.50 581 GLU A O 1
ATOM 4536 N N . ASN A 1 582 ? -6.247 2.322 21.527 1.00 96.00 582 ASN A N 1
ATOM 4537 C CA . ASN A 1 582 ? -7.319 3.328 21.417 1.00 96.00 582 ASN A CA 1
ATOM 4538 C C . ASN A 1 582 ? -7.219 4.464 22.451 1.00 96.00 582 ASN A C 1
ATOM 4540 O O . ASN A 1 582 ? -8.205 4.814 23.102 1.00 96.00 582 ASN A O 1
ATOM 4544 N N . LEU A 1 583 ? -6.031 5.041 22.639 1.00 96.69 583 LEU A N 1
ATOM 4545 C CA . LEU A 1 583 ? -5.803 6.109 23.621 1.00 96.69 583 LEU A CA 1
ATOM 4546 C C . LEU A 1 583 ? -4.754 7.123 23.159 1.00 96.69 583 LEU A C 1
ATOM 4548 O O . LEU A 1 583 ? -3.967 6.864 22.252 1.00 96.69 583 LEU A O 1
ATOM 4552 N N . GLN A 1 584 ? -4.717 8.279 23.817 1.00 98.19 584 GLN A N 1
ATOM 4553 C CA . GLN A 1 584 ? -3.662 9.274 23.653 1.00 98.19 584 GLN A CA 1
ATOM 4554 C C . GLN A 1 584 ? -2.730 9.303 24.872 1.00 98.19 584 GLN A C 1
ATOM 4556 O O . GLN A 1 584 ? -3.172 9.191 26.014 1.00 98.19 584 GLN A O 1
ATOM 4561 N N . ILE A 1 585 ? -1.439 9.540 24.653 1.00 98.25 585 ILE A N 1
ATOM 4562 C CA . ILE A 1 585 ? -0.440 9.827 25.684 1.00 98.25 585 ILE A CA 1
ATOM 4563 C C . ILE A 1 585 ? 0.143 11.218 25.423 1.00 98.25 585 ILE A C 1
ATOM 4565 O O . ILE A 1 585 ? 0.560 11.537 24.312 1.00 98.25 585 ILE A O 1
ATOM 4569 N N . ALA A 1 586 ? 0.191 12.062 26.451 1.00 97.50 586 ALA A N 1
ATOM 4570 C CA . ALA A 1 586 ? 0.695 13.428 26.344 1.00 97.50 586 ALA A CA 1
ATOM 4571 C C . ALA A 1 586 ? 1.726 13.728 27.439 1.00 97.50 586 ALA A C 1
ATOM 4573 O O . ALA A 1 586 ? 1.379 14.191 28.526 1.00 97.50 586 ALA A O 1
ATOM 4574 N N . ALA A 1 587 ? 3.008 13.472 27.161 1.00 97.62 587 ALA A N 1
ATOM 4575 C CA . ALA A 1 587 ? 4.107 13.714 28.099 1.00 97.62 587 ALA A CA 1
ATOM 4576 C C . ALA A 1 587 ? 4.686 15.130 27.966 1.00 97.62 587 ALA A C 1
ATOM 4578 O O . ALA A 1 587 ? 5.768 15.331 27.418 1.00 97.62 587 ALA A O 1
ATOM 4579 N N . THR A 1 588 ? 3.938 16.131 28.425 1.00 96.44 588 THR A N 1
ATOM 4580 C CA . THR A 1 588 ? 4.197 17.554 28.146 1.00 96.44 588 THR A CA 1
ATOM 4581 C C . THR A 1 588 ? 5.049 18.265 29.202 1.00 96.44 588 THR A C 1
ATOM 4583 O O . THR A 1 588 ? 5.606 19.330 28.913 1.00 96.44 588 THR A O 1
ATOM 4586 N N . GLY A 1 589 ? 5.183 17.691 30.404 1.00 94.62 589 GLY A N 1
ATOM 4587 C CA . GLY A 1 589 ? 6.016 18.239 31.479 1.00 94.62 589 GLY A CA 1
ATOM 4588 C C . GLY A 1 589 ? 7.487 18.371 31.075 1.00 94.62 589 GLY A C 1
ATOM 4589 O O . GLY A 1 589 ? 7.989 17.611 30.251 1.00 94.62 589 GLY A O 1
ATOM 4590 N N . THR A 1 590 ? 8.224 19.336 31.634 1.00 93.50 590 THR A N 1
ATOM 4591 C CA . THR A 1 590 ? 9.639 19.536 31.256 1.00 93.50 590 THR A CA 1
ATOM 4592 C C . THR A 1 590 ? 10.460 18.303 31.624 1.00 93.50 590 THR A C 1
ATOM 4594 O O . THR A 1 590 ? 10.479 17.926 32.791 1.00 93.50 590 THR A O 1
ATOM 4597 N N . GLY A 1 591 ? 11.132 17.680 30.651 1.00 92.75 591 GLY A N 1
ATOM 4598 C CA . GLY A 1 591 ? 11.882 16.434 30.860 1.00 92.75 591 GLY A CA 1
ATOM 4599 C C . GLY A 1 591 ? 11.007 15.188 31.053 1.00 92.75 591 GLY A C 1
ATOM 4600 O O . GLY A 1 591 ? 11.533 14.145 31.430 1.00 92.75 591 GLY A O 1
ATOM 4601 N N . ALA A 1 592 ? 9.690 15.285 30.836 1.00 96.56 592 ALA A N 1
ATOM 4602 C CA . ALA A 1 592 ? 8.787 14.148 30.959 1.00 96.56 592 ALA A CA 1
ATOM 4603 C C . ALA A 1 592 ? 8.991 13.121 29.833 1.00 96.56 592 ALA A C 1
ATOM 4605 O O . ALA A 1 592 ? 9.374 13.467 28.714 1.00 96.56 592 ALA A O 1
ATOM 4606 N N . LYS A 1 593 ? 8.692 11.857 30.132 1.00 96.56 593 LYS A N 1
ATOM 4607 C CA . LYS A 1 593 ? 8.742 10.740 29.182 1.00 96.56 593 LYS A CA 1
ATOM 4608 C C . LYS A 1 593 ? 7.430 9.965 29.213 1.00 96.56 593 LYS A C 1
ATOM 4610 O O . LYS A 1 593 ? 6.814 9.834 30.273 1.00 96.56 593 LYS A O 1
ATOM 4615 N N . ALA A 1 594 ? 7.011 9.422 28.071 1.00 97.62 594 ALA A N 1
ATOM 4616 C CA . ALA A 1 594 ? 5.901 8.471 28.057 1.00 97.62 594 ALA A CA 1
ATOM 4617 C C . ALA A 1 594 ? 6.316 7.146 28.719 1.00 97.62 594 ALA A C 1
ATOM 4619 O O . ALA A 1 594 ? 5.629 6.689 29.629 1.00 97.62 594 ALA A O 1
ATOM 4620 N N . PHE A 1 595 ? 7.468 6.594 28.338 1.00 97.38 595 PHE A N 1
ATOM 4621 C CA . PHE A 1 595 ? 7.964 5.296 28.787 1.00 97.38 595 PHE A CA 1
ATOM 4622 C C . PHE A 1 595 ? 9.361 5.390 29.417 1.00 97.38 595 PHE A C 1
ATOM 4624 O O . PHE A 1 595 ? 10.241 6.108 28.944 1.00 97.38 595 PHE A O 1
ATOM 4631 N N . ASP A 1 596 ? 9.577 4.621 30.475 1.00 95.44 596 ASP A N 1
ATOM 4632 C CA . ASP A 1 596 ? 10.902 4.221 30.951 1.00 95.44 596 ASP A CA 1
ATOM 4633 C C . ASP A 1 596 ? 10.807 2.759 31.396 1.00 95.44 596 ASP A C 1
ATOM 4635 O O . ASP A 1 596 ? 10.531 2.447 32.557 1.00 95.44 596 ASP A O 1
ATOM 4639 N N . VAL A 1 597 ? 10.894 1.856 30.419 1.00 95.56 597 VAL A N 1
ATOM 4640 C CA . VAL A 1 597 ? 10.512 0.446 30.572 1.00 95.56 597 VAL A CA 1
ATOM 4641 C C . VAL A 1 597 ? 11.655 -0.475 30.170 1.00 95.56 597 VAL A C 1
ATOM 4643 O O . VAL A 1 597 ? 12.391 -0.217 29.219 1.00 95.56 597 VAL A O 1
ATOM 4646 N N . THR A 1 598 ? 11.800 -1.567 30.913 1.00 94.06 598 THR A N 1
ATOM 4647 C CA . THR A 1 598 ? 12.841 -2.582 30.711 1.00 94.06 598 THR A CA 1
ATOM 4648 C C . THR A 1 598 ? 12.225 -3.970 30.763 1.00 94.06 598 THR A C 1
ATOM 4650 O O . THR A 1 598 ? 11.576 -4.279 31.755 1.00 94.06 598 THR A O 1
ATOM 4653 N N . ASP A 1 599 ? 12.445 -4.778 29.731 1.00 92.75 599 ASP A N 1
ATOM 4654 C CA . ASP A 1 599 ? 12.286 -6.234 29.715 1.00 92.75 599 ASP A CA 1
ATOM 4655 C C . ASP A 1 599 ? 13.685 -6.846 29.897 1.00 92.75 599 ASP A C 1
ATOM 4657 O O . ASP A 1 599 ? 14.615 -6.544 29.151 1.00 92.75 599 ASP A O 1
ATOM 4661 N N . VAL A 1 600 ? 13.877 -7.613 30.966 1.00 86.12 600 VAL A N 1
ATOM 4662 C CA . VAL A 1 600 ? 15.186 -8.137 31.389 1.00 86.12 600 VAL A CA 1
ATOM 4663 C C . VAL A 1 600 ? 15.445 -9.524 30.799 1.00 86.12 600 VAL A C 1
ATOM 4665 O O . VAL A 1 600 ? 16.606 -9.879 30.598 1.00 86.12 600 VAL A O 1
ATOM 4668 N N . ASP A 1 601 ? 14.399 -10.314 30.538 1.00 87.31 601 ASP A N 1
ATOM 4669 C CA . ASP A 1 601 ? 14.540 -11.652 29.947 1.00 87.31 601 ASP A CA 1
ATOM 4670 C C . ASP A 1 601 ? 14.467 -11.662 28.414 1.00 87.31 601 ASP A C 1
ATOM 4672 O O . ASP A 1 601 ? 14.880 -12.643 27.790 1.00 87.31 601 ASP A O 1
ATOM 4676 N N . GLY A 1 602 ? 14.000 -10.563 27.815 1.00 86.88 602 GLY A N 1
ATOM 4677 C CA . GLY A 1 602 ? 13.946 -10.375 26.371 1.00 86.88 602 GLY A CA 1
ATOM 4678 C C . GLY A 1 602 ? 12.946 -11.280 25.668 1.00 86.88 602 GLY A C 1
ATOM 4679 O O . GLY A 1 602 ? 13.139 -11.634 24.502 1.00 86.88 602 GLY A O 1
ATOM 4680 N N . THR A 1 603 ? 11.890 -11.698 26.368 1.00 89.19 603 THR A N 1
ATOM 4681 C CA . THR A 1 603 ? 10.841 -12.565 25.818 1.00 89.19 603 THR A CA 1
ATOM 4682 C C . THR A 1 603 ? 9.565 -11.808 25.446 1.00 89.19 603 THR A C 1
ATOM 4684 O O . THR A 1 603 ? 8.764 -12.320 24.649 1.00 89.19 603 THR A O 1
ATOM 4687 N N . HIS A 1 604 ? 9.395 -10.577 25.932 1.00 92.12 604 HIS A N 1
ATOM 4688 C CA . HIS A 1 604 ? 8.143 -9.831 25.860 1.00 92.12 604 HIS A CA 1
ATOM 4689 C C . HIS A 1 604 ? 8.062 -8.877 24.661 1.00 92.12 604 HIS A C 1
ATOM 4691 O O . HIS A 1 604 ? 9.062 -8.478 24.062 1.00 92.12 604 HIS A O 1
ATOM 4697 N N . GLU A 1 605 ? 6.836 -8.509 24.286 1.00 93.75 605 GLU A N 1
ATOM 4698 C CA . GLU A 1 605 ? 6.554 -7.546 23.217 1.00 93.75 605 GLU A CA 1
ATOM 4699 C C . GLU A 1 605 ? 6.018 -6.209 23.739 1.00 93.75 605 GLU A C 1
ATOM 4701 O O . GLU A 1 605 ? 5.304 -6.152 24.738 1.00 93.75 605 GLU A O 1
ATOM 4706 N N . MET A 1 606 ? 6.301 -5.131 23.008 1.00 95.81 606 MET A N 1
ATOM 4707 C CA . MET A 1 606 ? 5.552 -3.881 23.112 1.00 95.81 606 MET A CA 1
ATOM 4708 C C . MET A 1 606 ? 4.620 -3.753 21.908 1.00 95.81 606 MET A C 1
ATOM 4710 O O . MET A 1 606 ? 5.077 -3.565 20.783 1.00 95.81 606 MET A O 1
ATOM 4714 N N . ARG A 1 607 ? 3.314 -3.795 22.156 1.00 96.31 607 ARG A N 1
ATOM 4715 C CA . ARG A 1 607 ? 2.237 -3.644 21.185 1.00 96.31 607 ARG A CA 1
ATOM 4716 C C . ARG A 1 607 ? 1.461 -2.347 21.430 1.00 96.31 607 ARG A C 1
ATOM 4718 O O . ARG A 1 607 ? 0.888 -2.153 22.498 1.00 96.31 607 ARG A O 1
ATOM 4725 N N . LEU A 1 608 ? 1.431 -1.476 20.424 1.00 97.75 608 LEU A N 1
ATOM 4726 C CA . LEU A 1 608 ? 0.661 -0.231 20.408 1.00 97.75 608 LEU A CA 1
ATOM 4727 C C . LEU A 1 608 ? -0.276 -0.237 19.195 1.00 97.75 608 LEU A C 1
ATOM 4729 O O . LEU A 1 608 ? 0.192 -0.389 18.065 1.00 97.75 608 LEU A O 1
ATOM 4733 N N . LEU A 1 609 ? -1.579 -0.070 19.422 1.00 96.31 609 LEU A N 1
ATOM 4734 C CA . LEU A 1 609 ? -2.610 -0.097 18.379 1.00 96.31 609 LEU A CA 1
ATOM 4735 C C . LEU A 1 609 ? -3.502 1.144 18.479 1.00 96.31 609 LEU A C 1
ATOM 4737 O O . LEU A 1 609 ? -4.160 1.318 19.501 1.00 96.31 609 LEU A O 1
ATOM 4741 N N . SER A 1 610 ? -3.578 1.991 17.446 1.00 95.88 610 SER A N 1
ATOM 4742 C CA . SER A 1 610 ? -4.430 3.196 17.491 1.00 95.88 610 SER A CA 1
ATOM 4743 C C . SER A 1 610 ? -4.070 4.066 18.713 1.00 95.88 610 SER A C 1
ATOM 4745 O O . SER A 1 610 ? -4.881 4.321 19.608 1.00 95.88 610 SER A O 1
ATOM 4747 N N . VAL A 1 611 ? -2.790 4.447 18.816 1.00 97.94 611 VAL A N 1
ATOM 4748 C CA . VAL A 1 611 ? -2.256 5.237 19.941 1.00 97.94 611 VAL A CA 1
ATOM 4749 C C . VAL A 1 611 ? -1.674 6.550 19.439 1.00 97.94 611 VAL A C 1
ATOM 4751 O O . VAL A 1 611 ? -0.763 6.563 18.614 1.00 97.94 611 VAL A O 1
ATOM 4754 N N . ASN A 1 612 ? -2.148 7.663 19.999 1.00 97.94 612 ASN A N 1
ATOM 4755 C CA . ASN A 1 612 ? -1.625 8.991 19.690 1.00 97.94 612 ASN A CA 1
ATOM 4756 C C . ASN A 1 612 ? -0.651 9.482 20.765 1.00 97.94 612 ASN A C 1
ATOM 4758 O O . ASN A 1 612 ? -0.911 9.381 21.959 1.00 97.94 612 ASN A O 1
ATOM 4762 N N . PHE A 1 613 ? 0.439 10.112 20.350 1.00 98.44 613 PHE A N 1
ATOM 4763 C CA . PHE A 1 613 ? 1.348 10.883 21.183 1.00 98.44 613 PHE A CA 1
ATOM 4764 C C . PHE A 1 613 ? 1.191 12.365 20.852 1.00 98.44 613 PHE A C 1
ATOM 4766 O O . PHE A 1 613 ? 1.345 12.774 19.703 1.00 98.44 613 PHE A O 1
ATOM 4773 N N . SER A 1 614 ? 0.887 13.181 21.860 1.00 96.50 614 SER A N 1
ATOM 4774 C CA . SER A 1 614 ? 0.610 14.610 21.677 1.00 96.50 614 SER A CA 1
ATOM 4775 C C . SER A 1 614 ? 1.511 15.469 22.560 1.00 96.50 614 SER A C 1
ATOM 4777 O O . SER A 1 614 ? 1.530 15.328 23.784 1.00 96.50 614 SER A O 1
ATOM 4779 N N . GLY A 1 615 ? 2.304 16.351 21.946 1.00 96.50 615 GLY A N 1
ATOM 4780 C CA . GLY A 1 615 ? 3.159 17.312 22.651 1.00 96.50 615 GLY A CA 1
ATOM 4781 C C . GLY A 1 615 ? 4.269 16.694 23.510 1.00 96.50 615 GLY A C 1
ATOM 4782 O O . GLY A 1 615 ? 4.842 17.389 24.354 1.00 96.50 615 GLY A O 1
ATOM 4783 N N . CYS A 1 616 ? 4.555 15.397 23.343 1.00 98.06 616 CYS A N 1
ATOM 4784 C CA . CYS A 1 616 ? 5.500 14.671 24.190 1.00 98.06 616 CYS A CA 1
ATOM 4785 C C . CYS A 1 616 ? 6.906 15.274 24.115 1.00 98.06 616 CYS A C 1
ATOM 4787 O O . CYS A 1 616 ? 7.427 15.497 23.023 1.00 98.06 616 CYS A O 1
ATOM 4789 N N . LYS A 1 617 ? 7.557 15.485 25.263 1.00 97.69 617 LYS A N 1
ATOM 4790 C CA . LYS A 1 617 ? 8.981 15.849 25.314 1.00 97.69 617 LYS A CA 1
ATOM 4791 C C . LYS A 1 617 ? 9.874 14.709 24.843 1.00 97.69 617 LYS A C 1
ATOM 4793 O O . LYS A 1 617 ? 10.878 14.967 24.196 1.00 97.69 617 LYS A O 1
ATOM 4798 N N . SER A 1 618 ? 9.484 13.476 25.144 1.00 97.75 618 SER A N 1
ATOM 4799 C CA . SER A 1 618 ? 10.101 12.251 24.649 1.00 97.75 618 SER A CA 1
ATOM 4800 C C . SER A 1 618 ? 9.102 11.101 24.787 1.00 97.75 618 SER A C 1
ATOM 4802 O O . S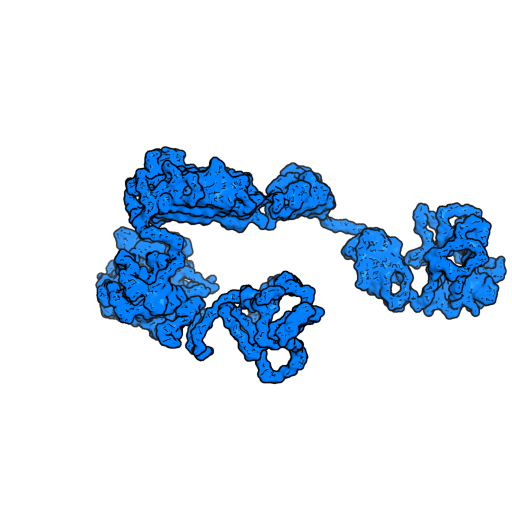ER A 1 618 ? 8.330 11.065 25.753 1.00 97.75 618 SER A O 1
ATOM 4804 N N . LEU A 1 619 ? 9.105 10.154 23.845 1.00 98.25 619 LEU A N 1
ATOM 4805 C CA . LEU A 1 619 ? 8.413 8.876 24.051 1.00 98.25 619 LEU A CA 1
ATOM 4806 C C . LEU A 1 619 ? 9.164 8.031 25.088 1.00 98.25 619 LEU A C 1
ATOM 4808 O O . LEU A 1 619 ? 8.529 7.316 25.850 1.00 98.25 619 LEU A O 1
ATOM 4812 N N . GLY A 1 620 ? 10.476 8.210 25.218 1.00 97.12 620 GLY A N 1
ATOM 4813 C CA . GLY A 1 620 ? 11.270 7.686 26.325 1.00 97.12 620 GLY A CA 1
ATOM 4814 C C . GLY A 1 620 ? 12.063 6.433 25.973 1.00 97.12 620 GLY A C 1
ATOM 4815 O O . GLY A 1 620 ? 12.376 6.211 24.808 1.00 97.12 620 GLY A O 1
ATOM 4816 N N . ASP A 1 621 ? 12.454 5.658 26.982 1.00 97.00 621 ASP A N 1
ATOM 4817 C CA . ASP A 1 621 ? 13.419 4.566 26.831 1.00 97.00 621 ASP A CA 1
ATOM 4818 C C . ASP A 1 621 ? 12.749 3.191 26.873 1.00 97.00 621 ASP A C 1
ATOM 4820 O O . ASP A 1 621 ? 12.012 2.871 27.810 1.00 97.00 621 ASP A O 1
ATOM 4824 N N . LEU A 1 622 ? 13.057 2.372 25.866 1.00 96.62 622 LEU A N 1
ATOM 4825 C CA . LEU A 1 622 ? 12.535 1.025 25.678 1.00 96.62 622 LEU A CA 1
ATOM 4826 C C . LEU A 1 622 ? 13.702 0.036 25.680 1.00 96.62 622 LEU A C 1
ATOM 4828 O O . LEU A 1 622 ? 14.494 0.024 24.738 1.00 96.62 622 LEU A O 1
ATOM 4832 N N . ARG A 1 623 ? 13.837 -0.782 26.727 1.00 94.56 623 ARG A N 1
ATOM 4833 C CA . ARG A 1 623 ? 15.018 -1.646 26.899 1.00 94.56 623 ARG A CA 1
ATOM 4834 C C . ARG A 1 623 ? 14.665 -3.122 26.839 1.00 94.56 623 ARG A C 1
ATOM 4836 O O . ARG A 1 623 ? 13.802 -3.555 27.593 1.00 94.56 623 ARG A O 1
ATOM 4843 N N . GLY A 1 624 ? 15.354 -3.866 25.977 1.00 91.38 624 GLY A N 1
ATOM 4844 C CA . GLY A 1 624 ? 15.379 -5.329 25.984 1.00 91.38 624 GLY A CA 1
ATOM 4845 C C . GLY A 1 624 ? 14.122 -6.036 25.481 1.00 91.38 624 GLY A C 1
ATOM 4846 O O . GLY A 1 624 ? 14.075 -7.252 25.556 1.00 91.38 624 GLY A O 1
ATOM 4847 N N . TYR A 1 625 ? 13.117 -5.332 24.948 1.00 95.00 625 TYR A N 1
ATOM 4848 C CA . TYR A 1 625 ? 11.910 -5.988 24.433 1.00 95.00 625 TYR A CA 1
ATOM 4849 C C . TYR A 1 625 ? 12.210 -6.782 23.158 1.00 95.00 625 TYR A C 1
ATOM 4851 O O . TYR A 1 625 ? 12.770 -6.257 22.187 1.00 95.00 625 TYR A O 1
ATOM 4859 N N . ARG A 1 626 ? 11.734 -8.032 23.122 1.00 95.25 626 ARG A N 1
ATOM 4860 C CA . ARG A 1 626 ? 11.892 -8.942 21.981 1.00 95.25 626 ARG A CA 1
ATOM 4861 C C . ARG A 1 626 ? 11.354 -8.343 20.694 1.00 95.25 626 ARG A C 1
ATOM 4863 O O . ARG A 1 626 ? 11.913 -8.601 19.639 1.00 95.25 626 ARG A O 1
ATOM 4870 N N . GLN A 1 627 ? 10.246 -7.613 20.741 1.00 95.06 627 GLN A N 1
ATOM 4871 C CA . GLN A 1 627 ? 9.692 -6.994 19.541 1.00 95.06 627 GLN A CA 1
ATOM 4872 C C . GLN A 1 627 ? 8.840 -5.769 19.841 1.00 95.06 627 GLN A C 1
ATOM 4874 O O . GLN A 1 627 ? 8.216 -5.672 20.900 1.00 95.06 627 GLN A O 1
ATOM 4879 N N . TYR A 1 628 ? 8.764 -4.882 18.854 1.00 97.62 628 TYR A N 1
ATOM 4880 C CA . TYR A 1 628 ? 7.918 -3.693 18.867 1.00 97.62 628 TYR A CA 1
ATOM 4881 C C . TYR A 1 628 ? 6.890 -3.795 17.741 1.00 97.62 628 TYR A C 1
ATOM 4883 O O . TYR A 1 628 ? 7.264 -3.897 16.578 1.00 97.62 628 TYR A O 1
ATOM 4891 N N . TYR A 1 629 ? 5.602 -3.780 18.065 1.00 97.81 629 TYR A N 1
ATOM 4892 C CA . TYR A 1 629 ? 4.508 -3.828 17.099 1.00 97.81 629 TYR A CA 1
ATOM 4893 C C . TYR A 1 629 ? 3.645 -2.581 17.241 1.00 97.81 629 TYR A C 1
ATOM 4895 O O . TYR A 1 629 ? 2.869 -2.455 18.186 1.00 97.81 629 TYR A O 1
ATOM 4903 N N . TRP A 1 630 ? 3.809 -1.635 16.330 1.00 98.06 630 TRP A N 1
ATOM 4904 C CA . TRP A 1 630 ? 3.147 -0.339 16.353 1.00 98.06 630 TRP A CA 1
ATOM 4905 C C . TRP A 1 630 ? 2.292 -0.211 15.098 1.00 98.06 630 TRP A C 1
ATOM 4907 O O . TRP A 1 630 ? 2.814 -0.263 13.986 1.00 98.06 630 TRP A O 1
ATOM 4917 N N . ASN A 1 631 ? 0.983 -0.059 15.263 1.00 97.12 631 ASN A N 1
ATOM 4918 C CA . ASN A 1 631 ? 0.063 0.063 14.140 1.00 97.12 631 ASN A CA 1
ATOM 4919 C C . ASN A 1 631 ? -0.943 1.183 14.386 1.00 97.12 631 ASN A C 1
ATOM 4921 O O . ASN A 1 631 ? -1.559 1.215 15.449 1.00 97.12 631 ASN A O 1
ATOM 4925 N N . ASP A 1 632 ? -1.118 2.052 13.390 1.00 95.75 632 ASP A N 1
ATOM 4926 C CA . ASP A 1 632 ? -1.976 3.241 13.474 1.00 95.75 632 ASP A CA 1
ATOM 4927 C C . ASP A 1 632 ? -1.550 4.169 14.627 1.00 95.75 632 ASP A C 1
ATOM 4929 O O . ASP A 1 632 ? -2.154 4.210 15.698 1.00 95.75 632 ASP A O 1
ATOM 4933 N N . ILE A 1 633 ? -0.419 4.855 14.445 1.00 97.50 633 ILE A N 1
ATOM 4934 C CA . ILE A 1 633 ? 0.188 5.701 15.483 1.00 97.50 633 ILE A CA 1
ATOM 4935 C C . ILE A 1 633 ? 0.211 7.153 15.023 1.00 97.50 633 ILE A C 1
ATOM 4937 O O . ILE A 1 633 ? 0.750 7.463 13.964 1.00 97.50 633 ILE A O 1
ATOM 4941 N N . GLY A 1 634 ? -0.284 8.072 15.843 1.00 97.19 634 GLY A N 1
ATOM 4942 C CA . GLY A 1 634 ? -0.106 9.507 15.622 1.00 97.19 634 GLY A CA 1
ATOM 4943 C C . GLY A 1 634 ? 0.978 10.091 16.521 1.00 97.19 634 GLY A C 1
ATOM 4944 O O . GLY A 1 634 ? 0.992 9.835 17.716 1.00 97.19 634 GLY A O 1
ATOM 4945 N N . LEU A 1 635 ? 1.875 10.914 15.986 1.00 97.94 635 LEU A N 1
ATOM 4946 C CA . LEU A 1 635 ? 2.806 11.744 16.748 1.00 97.94 635 LEU A CA 1
ATOM 4947 C C . LEU A 1 635 ? 2.640 13.200 16.324 1.00 97.94 635 LEU A C 1
ATOM 4949 O O . LEU A 1 635 ? 3.066 13.605 15.241 1.00 97.94 635 LEU A O 1
ATOM 4953 N N . TYR A 1 636 ? 2.037 13.994 17.204 1.00 97.25 636 TYR A N 1
ATOM 4954 C CA . TYR A 1 636 ? 1.648 15.371 16.927 1.00 97.25 636 TYR A CA 1
ATOM 4955 C C . TYR A 1 636 ? 2.321 16.326 17.911 1.00 97.25 636 TYR A C 1
ATOM 4957 O O . TYR A 1 636 ? 2.068 16.290 19.115 1.00 97.25 636 TYR A O 1
ATOM 4965 N N . GLY A 1 637 ? 3.192 17.206 17.418 1.00 96.81 637 GLY A N 1
ATOM 4966 C CA . GLY A 1 637 ? 3.828 18.227 18.262 1.00 96.81 637 GLY A CA 1
ATOM 4967 C C . GLY A 1 637 ? 4.908 17.699 19.216 1.00 96.81 637 GLY A C 1
ATOM 4968 O O . GLY A 1 637 ? 5.286 18.400 20.158 1.00 96.81 637 GLY A O 1
ATOM 4969 N N . CYS A 1 638 ? 5.376 16.461 19.035 1.00 98.06 638 CYS A N 1
ATOM 4970 C CA . CYS A 1 638 ? 6.395 15.855 19.893 1.00 98.06 638 CYS A CA 1
ATOM 4971 C C . CYS A 1 638 ? 7.778 16.500 19.677 1.00 98.06 638 CYS A C 1
ATOM 4973 O O . CYS A 1 638 ? 8.137 16.888 18.566 1.00 98.06 638 CYS A O 1
ATOM 4975 N N . GLN A 1 639 ? 8.569 16.614 20.746 1.00 97.94 639 GLN A N 1
ATOM 4976 C CA . GLN A 1 639 ? 9.931 17.149 20.681 1.00 97.94 639 GLN A CA 1
ATOM 4977 C C . GLN A 1 639 ? 10.986 16.085 20.392 1.00 97.94 639 GLN A C 1
ATOM 4979 O O . GLN A 1 639 ? 12.031 16.405 19.835 1.00 97.94 639 GLN A O 1
ATOM 4984 N N . ASP A 1 640 ? 10.725 14.845 20.788 1.00 97.94 640 ASP A N 1
ATOM 4985 C CA . ASP A 1 640 ? 11.643 13.733 20.598 1.00 97.94 640 ASP A CA 1
ATOM 4986 C C . ASP A 1 640 ? 10.878 12.407 20.597 1.00 97.94 640 ASP A C 1
ATOM 4988 O O . ASP A 1 640 ? 9.728 12.338 21.049 1.00 97.94 640 ASP A O 1
ATOM 4992 N N . GLY A 1 641 ? 11.515 11.365 20.075 1.00 97.44 641 GLY A N 1
ATOM 4993 C CA . GLY A 1 641 ? 10.927 10.045 19.901 1.00 97.44 641 GLY A CA 1
ATOM 4994 C C . GLY A 1 641 ? 11.295 9.046 20.995 1.00 97.44 641 GLY A C 1
ATOM 4995 O O . GLY A 1 641 ? 11.446 9.413 22.169 1.00 97.44 641 GLY A O 1
ATOM 4996 N N . ALA A 1 642 ? 11.362 7.773 20.603 1.00 98.00 642 ALA A N 1
ATOM 4997 C CA . ALA A 1 642 ? 11.682 6.639 21.464 1.00 98.00 642 ALA A CA 1
ATOM 4998 C C . ALA A 1 642 ? 13.144 6.212 21.283 1.00 98.00 642 ALA A C 1
ATOM 5000 O O . ALA A 1 642 ? 13.645 6.175 20.160 1.00 98.00 642 ALA A O 1
ATOM 5001 N N . THR A 1 643 ? 13.802 5.856 22.383 1.00 98.38 643 THR A N 1
ATOM 5002 C CA . THR A 1 643 ? 15.163 5.309 22.396 1.00 98.38 643 THR A CA 1
ATOM 5003 C C . THR A 1 643 ? 15.108 3.804 22.625 1.00 98.38 643 THR A C 1
ATOM 5005 O O . THR A 1 643 ? 14.541 3.356 23.625 1.00 98.38 643 THR A O 1
ATOM 5008 N N . PHE A 1 644 ? 15.708 3.030 21.724 1.00 98.19 644 PHE A N 1
ATOM 5009 C CA . PHE A 1 644 ? 15.734 1.568 21.774 1.00 98.19 644 PHE A CA 1
ATOM 5010 C C . PHE A 1 644 ? 17.067 1.084 22.335 1.00 98.19 644 PHE A C 1
ATOM 5012 O O . PHE A 1 644 ? 18.118 1.512 21.871 1.00 98.19 644 PHE A O 1
ATOM 5019 N N . HIS A 1 645 ? 17.035 0.176 23.307 1.00 96.69 645 HIS A N 1
ATOM 5020 C CA . HIS A 1 645 ? 18.235 -0.381 23.938 1.00 96.69 645 HIS A CA 1
ATOM 5021 C C . HIS A 1 645 ? 18.189 -1.910 23.940 1.00 96.69 645 HIS A C 1
ATOM 5023 O O . HIS A 1 645 ? 17.115 -2.498 24.095 1.00 96.69 645 HIS A O 1
ATOM 5029 N N . GLY A 1 646 ? 19.362 -2.541 23.906 1.00 95.19 646 GLY A N 1
ATOM 5030 C CA . GLY A 1 646 ? 19.511 -3.995 23.983 1.00 95.19 646 GLY A CA 1
ATOM 5031 C C . GLY A 1 646 ? 19.114 -4.744 22.707 1.00 95.19 646 GLY A C 1
ATOM 5032 O O . GLY A 1 646 ? 18.772 -4.157 21.681 1.00 95.19 646 GLY A O 1
ATOM 5033 N N . THR A 1 647 ? 19.153 -6.073 22.782 1.00 94.81 647 THR A N 1
ATOM 5034 C CA . THR A 1 647 ? 18.815 -6.950 21.657 1.00 94.81 647 THR A CA 1
ATOM 5035 C C . THR A 1 647 ? 17.302 -7.071 21.477 1.00 94.81 647 THR A C 1
ATOM 5037 O O . THR A 1 647 ? 16.574 -7.374 22.420 1.00 94.81 647 THR A O 1
ATOM 5040 N N . SER A 1 648 ? 16.837 -6.905 20.243 1.00 95.12 648 SER A N 1
ATOM 5041 C CA . SER A 1 648 ? 15.458 -7.104 19.814 1.00 95.12 648 SER A CA 1
ATOM 5042 C C . SER A 1 648 ? 15.408 -8.032 18.597 1.00 95.12 648 SER A C 1
ATOM 5044 O O . SER A 1 648 ? 16.302 -8.050 17.749 1.00 95.12 648 SER A O 1
ATOM 5046 N N . ASN A 1 649 ? 14.347 -8.825 18.482 1.00 94.56 649 ASN A N 1
ATOM 5047 C CA . ASN A 1 649 ? 14.029 -9.563 17.263 1.00 94.56 649 ASN A CA 1
ATOM 5048 C C . ASN A 1 649 ? 13.639 -8.584 16.155 1.00 94.56 649 ASN A C 1
ATOM 5050 O O . ASN A 1 649 ? 14.019 -8.781 15.017 1.00 94.56 649 ASN A O 1
ATOM 5054 N N . GLY A 1 650 ? 12.939 -7.491 16.451 1.00 95.25 650 GLY A N 1
ATOM 5055 C CA . GLY A 1 650 ? 12.577 -6.545 15.401 1.00 95.25 650 GLY A CA 1
ATOM 5056 C C . GLY A 1 650 ? 11.526 -5.527 15.802 1.00 95.25 650 GLY A C 1
ATOM 5057 O O . GLY A 1 650 ? 10.957 -5.569 16.892 1.00 95.25 650 GLY A O 1
ATOM 5058 N N . ALA A 1 651 ? 11.233 -4.631 14.869 1.00 97.75 651 ALA A N 1
ATOM 5059 C CA . ALA A 1 651 ? 10.154 -3.667 14.990 1.00 97.75 651 ALA A CA 1
ATOM 5060 C C . ALA A 1 651 ? 9.277 -3.710 13.738 1.00 97.75 651 ALA A C 1
ATOM 5062 O O . ALA A 1 651 ? 9.780 -3.798 12.622 1.00 97.75 651 ALA A O 1
ATOM 5063 N N . TYR A 1 652 ? 7.967 -3.626 13.919 1.00 97.94 652 TYR A N 1
ATOM 5064 C CA . TYR A 1 652 ? 6.985 -3.480 12.858 1.00 97.94 652 TYR A CA 1
ATOM 5065 C C . TYR A 1 652 ? 6.169 -2.224 13.137 1.00 97.94 652 TYR A C 1
ATOM 5067 O O . TYR A 1 652 ? 5.381 -2.200 14.079 1.00 97.94 652 TYR A O 1
ATOM 5075 N N . ILE A 1 653 ? 6.395 -1.177 12.346 1.00 98.12 653 ILE A N 1
ATOM 5076 C CA . ILE A 1 653 ? 5.806 0.146 12.555 1.00 98.12 653 ILE A CA 1
ATOM 5077 C C . ILE A 1 653 ? 5.009 0.537 11.314 1.00 98.12 653 ILE A C 1
ATOM 5079 O O . ILE A 1 653 ? 5.571 0.970 10.313 1.00 98.12 653 ILE A O 1
ATOM 5083 N N . ASN A 1 654 ? 3.693 0.385 11.360 1.00 96.19 654 ASN A N 1
ATOM 5084 C CA . ASN A 1 654 ? 2.835 0.554 10.195 1.00 96.19 654 ASN A CA 1
ATOM 5085 C C . ASN A 1 654 ? 1.770 1.633 10.418 1.00 96.19 654 ASN A C 1
ATOM 5087 O O . ASN A 1 654 ? 1.091 1.645 11.441 1.00 96.19 654 ASN A O 1
ATOM 5091 N N . GLY A 1 655 ? 1.611 2.537 9.451 1.00 93.12 655 GLY A N 1
ATOM 5092 C CA . GLY A 1 655 ? 0.618 3.609 9.541 1.00 93.12 655 GLY A CA 1
ATOM 5093 C C . GLY A 1 655 ? 0.948 4.638 10.625 1.00 93.12 655 GLY A C 1
ATOM 5094 O O . GLY A 1 655 ? 0.075 5.017 11.399 1.00 93.12 655 GLY A O 1
ATOM 5095 N N . LEU A 1 656 ? 2.212 5.068 10.716 1.00 97.75 656 LEU A N 1
ATOM 5096 C CA . LEU A 1 656 ? 2.611 6.124 11.649 1.00 97.75 656 LEU A CA 1
ATOM 5097 C C . LEU A 1 656 ? 2.564 7.498 10.973 1.00 97.75 656 LEU A C 1
ATOM 5099 O O . LEU A 1 656 ? 3.243 7.731 9.974 1.00 97.75 656 LEU A O 1
ATOM 5103 N N . ASN A 1 657 ? 1.809 8.418 11.566 1.00 97.75 657 ASN A N 1
ATOM 5104 C CA . ASN A 1 657 ? 1.711 9.823 11.186 1.00 97.75 657 ASN A CA 1
ATOM 5105 C C . ASN A 1 657 ? 2.614 10.685 12.083 1.00 97.75 657 ASN A C 1
ATOM 5107 O O . ASN A 1 657 ? 2.436 10.684 13.298 1.00 97.75 657 ASN A O 1
ATOM 5111 N N . LEU A 1 658 ? 3.554 11.445 11.514 1.00 97.88 658 LEU A N 1
ATOM 5112 C CA . LEU A 1 658 ? 4.467 12.322 12.263 1.00 97.88 658 LEU A CA 1
ATOM 5113 C C . LEU A 1 658 ? 4.364 13.768 11.772 1.00 97.88 658 LEU A C 1
ATOM 5115 O O . LEU A 1 658 ? 4.867 14.113 10.702 1.00 97.88 658 LEU A O 1
ATOM 5119 N N . PHE A 1 659 ? 3.767 14.636 12.588 1.00 97.12 659 PHE A N 1
ATOM 5120 C CA . PHE A 1 659 ? 3.524 16.031 12.228 1.00 97.12 659 PHE A CA 1
ATOM 5121 C C . PHE A 1 659 ? 3.888 16.998 13.355 1.00 97.12 659 PHE A C 1
ATOM 5123 O O . PHE A 1 659 ? 3.728 16.714 14.543 1.00 97.12 659 PHE A O 1
ATOM 5130 N N . SER A 1 660 ? 4.372 18.183 12.970 1.00 95.81 660 SER A N 1
ATOM 5131 C CA . SER A 1 660 ? 4.806 19.232 13.910 1.00 95.81 660 SER A CA 1
ATOM 5132 C C . SER A 1 660 ? 5.910 18.775 14.882 1.00 95.81 660 SER A C 1
ATOM 5134 O O . SER A 1 660 ? 5.961 19.225 16.025 1.00 95.81 660 SER A O 1
ATOM 5136 N N . PHE A 1 661 ? 6.793 17.878 14.440 1.00 97.81 661 PHE A N 1
ATOM 5137 C CA . PHE A 1 661 ? 7.916 17.378 15.238 1.00 97.81 661 PHE A CA 1
ATOM 5138 C C . PHE A 1 661 ? 9.011 18.444 15.422 1.00 97.81 661 PHE A C 1
ATOM 5140 O O . PHE A 1 661 ? 9.139 19.353 14.601 1.00 97.81 661 PHE A O 1
ATOM 5147 N N . ALA A 1 662 ? 9.815 18.367 16.485 1.00 96.69 662 ALA A N 1
ATOM 5148 C CA . ALA A 1 662 ? 10.869 19.360 16.712 1.00 96.69 662 ALA A CA 1
ATOM 5149 C C . ALA A 1 662 ? 12.081 19.187 15.780 1.00 96.69 662 ALA A C 1
ATOM 5151 O O . ALA A 1 662 ? 12.523 18.080 15.489 1.00 96.69 662 ALA A O 1
ATOM 5152 N N . ALA A 1 663 ? 12.692 20.317 15.413 1.00 96.50 663 ALA A N 1
ATOM 5153 C CA . ALA A 1 663 ? 13.854 20.410 14.521 1.00 96.50 663 ALA A CA 1
ATOM 5154 C C . ALA A 1 663 ? 15.143 19.751 15.038 1.00 96.50 663 ALA A C 1
ATOM 5156 O O . ALA A 1 663 ? 16.119 19.681 14.306 1.00 96.50 663 ALA A O 1
ATOM 5157 N N . THR A 1 664 ? 15.188 19.306 16.291 1.00 95.88 664 THR A N 1
ATOM 5158 C CA . THR A 1 664 ? 16.339 18.581 16.857 1.00 95.88 664 THR A CA 1
ATOM 5159 C C . THR A 1 664 ? 15.961 17.188 17.358 1.00 95.88 664 THR A C 1
ATOM 5161 O O . THR A 1 664 ? 16.792 16.523 17.971 1.00 95.88 664 THR A O 1
ATOM 5164 N N . GLY A 1 665 ? 14.706 16.773 17.166 1.00 97.06 665 GLY A N 1
ATOM 5165 C CA . GLY A 1 665 ? 14.202 15.486 17.632 1.00 97.06 665 GLY A CA 1
ATOM 5166 C C . GLY A 1 665 ? 14.649 14.336 16.735 1.00 97.06 665 GLY A C 1
ATOM 5167 O O . GLY A 1 665 ? 14.900 14.526 15.543 1.00 97.06 665 GLY A O 1
ATOM 5168 N N . THR A 1 666 ? 14.709 13.132 17.302 1.00 98.19 666 THR A N 1
ATOM 5169 C CA . THR A 1 666 ? 14.923 11.875 16.568 1.00 98.19 666 THR A CA 1
ATOM 5170 C C . THR A 1 666 ? 13.784 10.914 16.894 1.00 98.19 666 THR A C 1
ATOM 5172 O O . THR A 1 666 ? 13.548 10.636 18.067 1.00 98.19 666 THR A O 1
ATOM 5175 N N . LEU A 1 667 ? 13.043 10.430 15.888 1.00 98.06 667 LEU A N 1
ATOM 5176 C CA . LEU A 1 667 ? 11.878 9.568 16.138 1.00 98.06 667 LEU A CA 1
ATOM 5177 C C . LEU A 1 667 ? 12.278 8.198 16.715 1.00 98.06 667 LEU A C 1
ATOM 5179 O O . LEU A 1 667 ? 11.700 7.765 17.713 1.00 98.06 667 LEU A O 1
ATOM 5183 N N . PHE A 1 668 ? 13.257 7.529 16.108 1.00 98.25 668 PHE A N 1
ATOM 5184 C CA . PHE A 1 668 ? 13.790 6.255 16.589 1.00 98.25 668 PHE A CA 1
ATOM 5185 C C . PHE A 1 668 ? 15.275 6.393 16.876 1.00 98.25 668 PHE A C 1
ATOM 5187 O O . PHE A 1 668 ? 16.078 6.577 15.965 1.00 98.25 668 PHE A O 1
ATOM 5194 N N . LYS A 1 669 ? 15.623 6.354 18.157 1.00 97.88 669 LYS A N 1
ATOM 5195 C CA . LYS A 1 669 ? 16.964 6.669 18.627 1.00 97.88 669 LYS A CA 1
ATOM 5196 C C . LYS A 1 669 ? 17.725 5.425 19.051 1.00 97.88 669 LYS A C 1
ATOM 5198 O O . LYS A 1 669 ? 17.167 4.577 19.752 1.00 97.88 669 LYS A O 1
ATOM 5203 N N . GLU A 1 670 ? 18.986 5.339 18.653 1.00 97.69 670 GLU A N 1
ATOM 5204 C CA . GLU A 1 670 ? 19.914 4.329 19.146 1.00 97.69 670 GLU A CA 1
ATOM 5205 C C . GLU A 1 670 ? 20.212 4.559 20.631 1.00 97.69 670 GLU A C 1
ATOM 5207 O O . GLU A 1 670 ? 20.585 5.656 21.057 1.00 97.69 670 GLU A O 1
ATOM 5212 N N . GLY A 1 671 ? 20.010 3.520 21.431 1.00 96.94 671 GLY A N 1
ATOM 5213 C CA . GLY A 1 671 ? 20.386 3.458 22.834 1.00 96.94 671 GLY A CA 1
ATOM 5214 C C . GLY A 1 671 ? 21.522 2.470 23.079 1.00 96.94 671 GLY A C 1
ATOM 5215 O O . GLY A 1 671 ? 22.176 1.977 22.163 1.00 96.94 671 GLY A O 1
ATOM 5216 N N . ASP A 1 672 ? 21.752 2.155 24.348 1.00 95.56 672 ASP A N 1
ATOM 5217 C CA . ASP A 1 672 ? 22.859 1.307 24.770 1.00 95.56 672 ASP A CA 1
ATOM 5218 C C . ASP A 1 672 ? 22.687 -0.134 24.255 1.00 95.56 672 ASP A C 1
ATOM 5220 O O . ASP A 1 672 ? 21.682 -0.796 24.536 1.00 95.56 672 ASP A O 1
ATOM 5224 N N . ASN A 1 673 ? 23.712 -0.645 23.562 1.00 93.94 673 ASN A N 1
ATOM 5225 C CA . ASN A 1 673 ? 23.787 -2.017 23.040 1.00 93.94 673 ASN A CA 1
ATOM 5226 C C . ASN A 1 673 ? 22.576 -2.421 22.176 1.00 93.94 673 ASN A C 1
ATOM 5228 O O . ASN A 1 673 ? 22.098 -3.550 22.290 1.00 93.94 673 ASN A O 1
ATOM 5232 N N . LEU A 1 674 ? 22.036 -1.496 21.377 1.00 97.06 674 LEU A N 1
ATOM 5233 C CA . LEU A 1 674 ? 20.929 -1.810 20.479 1.00 97.06 674 LEU A CA 1
ATOM 5234 C C . LEU A 1 674 ? 21.366 -2.817 19.406 1.00 97.06 674 LEU A C 1
ATOM 5236 O O . LEU A 1 674 ? 22.363 -2.609 18.721 1.00 97.06 674 LEU A O 1
ATOM 5240 N N . GLU A 1 675 ? 20.583 -3.878 19.230 1.00 96.81 675 GLU A N 1
ATOM 5241 C CA . GLU A 1 675 ? 20.796 -4.878 18.183 1.00 96.81 675 GLU A CA 1
ATOM 5242 C C . GLU A 1 675 ? 19.451 -5.391 17.649 1.00 96.81 675 GLU A C 1
ATOM 5244 O O . GLU A 1 675 ? 18.607 -5.827 18.427 1.00 96.81 675 GLU A O 1
ATOM 5249 N N . PHE A 1 676 ? 19.250 -5.390 16.330 1.00 97.69 676 PHE A N 1
ATOM 5250 C CA . PHE A 1 676 ? 18.121 -6.045 15.666 1.00 97.69 676 PHE A CA 1
ATOM 5251 C C . PHE A 1 676 ? 18.581 -7.348 15.001 1.00 97.69 676 PHE A C 1
ATOM 5253 O O . PHE A 1 676 ? 19.323 -7.346 14.015 1.00 97.69 676 PHE A O 1
ATOM 5260 N N . THR A 1 677 ? 18.105 -8.476 15.534 1.00 95.38 677 THR A N 1
ATOM 5261 C CA . THR A 1 677 ? 18.409 -9.828 15.021 1.00 95.38 677 THR A CA 1
ATOM 5262 C C . THR A 1 677 ? 17.523 -10.238 13.837 1.00 95.38 677 THR A C 1
ATOM 5264 O O . THR A 1 677 ? 17.840 -11.182 13.114 1.00 95.38 677 THR A O 1
ATOM 5267 N N . ASN A 1 678 ? 16.430 -9.512 13.599 1.00 95.31 678 ASN A N 1
ATOM 5268 C CA . ASN A 1 678 ? 15.556 -9.632 12.435 1.00 95.31 678 ASN A CA 1
ATOM 5269 C C . ASN A 1 678 ? 15.093 -8.219 12.010 1.00 95.31 678 ASN A C 1
ATOM 5271 O O . ASN A 1 678 ? 15.817 -7.237 12.162 1.00 95.31 678 ASN A O 1
ATOM 5275 N N . ARG A 1 679 ? 13.920 -8.107 11.390 1.00 95.62 679 ARG A N 1
ATOM 5276 C CA . ARG A 1 679 ? 13.491 -6.925 10.639 1.00 95.62 679 ARG A CA 1
ATOM 5277 C C . ARG A 1 679 ? 13.093 -5.727 11.515 1.00 95.62 679 ARG A C 1
ATOM 5279 O O . ARG A 1 679 ? 12.240 -5.850 12.390 1.00 95.62 679 ARG A O 1
ATOM 5286 N N . PHE A 1 680 ? 13.598 -4.545 11.167 1.00 97.94 680 PHE A N 1
ATOM 5287 C CA . PHE A 1 680 ? 12.979 -3.251 11.460 1.00 97.94 680 PHE A CA 1
ATOM 5288 C C . PHE A 1 680 ? 12.204 -2.790 10.221 1.00 97.94 680 PHE A C 1
ATOM 5290 O O . PHE A 1 680 ? 12.792 -2.400 9.217 1.00 97.94 680 PHE A O 1
ATOM 5297 N N . PHE A 1 681 ? 10.882 -2.865 10.270 1.00 98.19 681 PHE A N 1
ATOM 5298 C CA . PHE A 1 681 ? 9.976 -2.429 9.216 1.00 98.19 681 PHE A CA 1
ATOM 5299 C C . PHE A 1 681 ? 9.306 -1.120 9.614 1.00 98.19 681 PHE A C 1
ATOM 5301 O O . PHE A 1 681 ? 8.745 -1.033 10.711 1.00 98.19 681 PHE A O 1
ATOM 5308 N N . SER A 1 682 ? 9.279 -0.142 8.707 1.00 97.50 682 SER A N 1
ATOM 5309 C CA . SER A 1 682 ? 8.417 1.018 8.875 1.00 97.50 682 SER A CA 1
ATOM 5310 C C . SER A 1 682 ? 7.733 1.524 7.600 1.00 97.50 682 SER A C 1
ATOM 5312 O O . SER A 1 682 ? 8.304 1.510 6.508 1.00 97.50 682 SER A O 1
ATOM 5314 N N . ALA A 1 683 ? 6.489 1.978 7.774 1.00 96.62 683 ALA A N 1
ATOM 5315 C CA . ALA A 1 683 ? 5.652 2.635 6.774 1.00 96.62 683 ALA A CA 1
ATOM 5316 C C . ALA A 1 683 ? 5.062 3.914 7.387 1.00 96.62 683 ALA A C 1
ATOM 5318 O O . ALA A 1 683 ? 4.201 3.863 8.273 1.00 96.62 683 ALA A O 1
ATOM 5319 N N . LEU A 1 684 ? 5.591 5.064 6.966 1.00 97.38 684 LEU A N 1
ATOM 5320 C CA . LEU A 1 684 ? 5.455 6.336 7.679 1.00 97.38 684 LEU A CA 1
ATOM 5321 C C . LEU A 1 684 ? 4.907 7.442 6.777 1.00 97.38 684 LEU A C 1
ATOM 5323 O O . LEU A 1 684 ? 5.295 7.547 5.618 1.00 97.38 684 LEU A O 1
ATOM 5327 N N . ASN A 1 685 ? 4.099 8.334 7.334 1.00 97.94 685 ASN A N 1
ATOM 5328 C CA . ASN A 1 685 ? 3.648 9.562 6.690 1.00 97.94 685 ASN A CA 1
ATOM 5329 C C . ASN A 1 685 ? 4.067 10.757 7.552 1.00 97.94 685 ASN A C 1
ATOM 5331 O O . ASN A 1 685 ? 3.610 10.894 8.688 1.00 97.94 685 ASN A O 1
ATOM 5335 N N . LEU A 1 686 ? 4.975 11.595 7.051 1.00 97.50 686 LEU A N 1
ATOM 5336 C CA . LEU A 1 686 ? 5.601 12.637 7.861 1.00 97.50 686 LEU A CA 1
ATOM 5337 C C . LEU A 1 686 ? 5.840 13.952 7.119 1.00 97.50 686 LEU A C 1
ATOM 5339 O O . LEU A 1 686 ? 6.166 13.976 5.931 1.00 97.50 686 LEU A O 1
ATOM 5343 N N . ASP A 1 687 ? 5.735 15.046 7.873 1.00 97.44 687 ASP A N 1
ATOM 5344 C CA . ASP A 1 687 ? 6.224 16.374 7.497 1.00 97.44 687 ASP A CA 1
ATOM 5345 C C . ASP A 1 687 ? 6.905 17.024 8.703 1.00 97.44 687 ASP A C 1
ATOM 5347 O O . ASP A 1 687 ? 6.267 17.346 9.715 1.00 97.44 687 ASP A O 1
ATOM 5351 N N . VAL A 1 688 ? 8.228 17.160 8.611 1.00 97.50 688 VAL A N 1
ATOM 5352 C CA . VAL A 1 688 ? 9.085 17.589 9.720 1.00 97.50 688 VAL A CA 1
ATOM 5353 C C . VAL A 1 688 ? 9.970 18.771 9.326 1.00 97.50 688 VAL A C 1
ATOM 5355 O O . VAL A 1 688 ? 10.300 18.943 8.152 1.00 97.50 688 VAL A O 1
ATOM 5358 N N . PRO A 1 689 ? 10.383 19.617 10.282 1.00 96.88 689 PRO A N 1
ATOM 5359 C CA . PRO A 1 689 ? 11.296 20.713 9.993 1.00 96.88 689 PRO A CA 1
ATOM 5360 C C . PRO A 1 689 ? 12.729 20.236 9.717 1.00 96.88 689 PRO A C 1
ATOM 5362 O O . PRO A 1 689 ? 13.142 19.158 10.149 1.00 96.88 689 PRO A O 1
ATOM 5365 N N . THR A 1 690 ? 13.526 21.077 9.051 1.00 95.56 690 THR A N 1
ATOM 5366 C CA . THR A 1 690 ? 14.968 20.825 8.865 1.00 95.56 690 THR A CA 1
ATOM 5367 C C . THR A 1 690 ? 15.667 20.562 10.200 1.00 95.56 690 THR A C 1
ATOM 5369 O O . THR A 1 690 ? 15.488 21.313 11.156 1.00 95.56 690 THR A O 1
ATOM 5372 N N . GLY A 1 691 ? 16.510 19.527 10.226 1.00 94.88 691 GLY A N 1
ATOM 5373 C CA . GLY A 1 691 ? 17.290 19.105 11.393 1.00 94.88 691 GLY A CA 1
ATOM 5374 C C . GLY A 1 691 ? 16.668 17.940 12.166 1.00 94.88 691 GLY A C 1
ATOM 5375 O O . GLY A 1 691 ? 17.395 17.234 12.865 1.00 94.88 691 GLY A O 1
ATOM 5376 N N . ALA A 1 692 ? 15.359 17.704 12.011 1.00 97.44 692 ALA A N 1
ATOM 5377 C CA . ALA A 1 692 ? 14.711 16.521 12.561 1.00 97.44 692 ALA A CA 1
ATOM 5378 C C . ALA A 1 692 ? 15.267 15.249 11.909 1.00 97.44 692 ALA A C 1
ATOM 5380 O O . ALA A 1 692 ? 15.620 15.249 10.727 1.00 97.44 692 ALA A O 1
ATOM 5381 N N . LYS A 1 693 ? 15.303 14.157 12.675 1.00 97.62 693 LYS A N 1
ATOM 5382 C CA . LYS A 1 693 ? 15.722 12.837 12.201 1.00 97.62 693 LYS A CA 1
ATOM 5383 C C . LYS A 1 693 ? 14.594 11.831 12.360 1.00 97.62 693 LYS A C 1
ATOM 5385 O O . LYS A 1 693 ? 13.885 11.825 13.368 1.00 97.62 693 LYS A O 1
ATOM 5390 N N . LEU A 1 694 ? 14.466 10.944 11.381 1.00 96.25 694 LEU A N 1
ATOM 5391 C CA . LEU A 1 694 ? 13.642 9.756 11.515 1.00 96.25 694 LEU A CA 1
ATOM 5392 C C . LEU A 1 694 ? 14.344 8.733 12.412 1.00 96.25 694 LEU A C 1
ATOM 5394 O O . LEU A 1 694 ? 13.736 8.227 13.348 1.00 96.25 694 LEU A O 1
ATOM 5398 N N . LEU A 1 695 ? 15.625 8.465 12.156 1.00 96.06 695 LEU A N 1
ATOM 5399 C CA . LEU A 1 695 ? 16.431 7.604 13.014 1.00 96.06 695 LEU A CA 1
ATOM 5400 C C . LEU A 1 695 ? 17.915 7.939 12.970 1.00 96.06 695 LEU A C 1
ATOM 5402 O O . LEU A 1 695 ? 18.379 8.587 12.033 1.00 96.06 695 LEU A O 1
ATOM 5406 N N . ASP A 1 696 ? 18.652 7.482 13.977 1.00 96.50 696 ASP A N 1
ATOM 5407 C CA . ASP A 1 696 ? 20.107 7.632 14.074 1.00 96.50 696 ASP A CA 1
ATOM 5408 C C . ASP A 1 696 ? 20.857 6.314 14.328 1.00 96.50 696 ASP A C 1
ATOM 5410 O O . ASP A 1 696 ? 22.024 6.355 14.708 1.00 96.50 696 ASP A O 1
ATOM 5414 N N . PHE A 1 697 ? 20.234 5.167 14.039 1.00 98.00 697 PHE A N 1
ATOM 5415 C CA . PHE A 1 697 ? 20.884 3.856 14.129 1.00 98.00 697 PHE A CA 1
ATOM 5416 C C . PHE A 1 697 ? 22.140 3.765 13.255 1.00 98.00 697 PHE A C 1
ATOM 5418 O O . PHE A 1 697 ? 22.146 4.240 12.116 1.00 98.00 697 PHE A O 1
ATOM 5425 N N . ALA A 1 698 ? 23.179 3.113 13.761 1.00 95.75 698 ALA A N 1
ATOM 5426 C CA . ALA A 1 698 ? 24.336 2.677 12.998 1.00 95.75 698 ALA A CA 1
ATOM 5427 C C . ALA A 1 698 ? 24.039 1.373 12.218 1.00 95.75 698 ALA A C 1
ATOM 5429 O O . ALA A 1 698 ? 23.175 0.590 12.625 1.00 95.75 698 ALA A O 1
ATOM 5430 N N . PRO A 1 699 ? 24.720 1.106 11.083 1.00 93.56 699 PRO A N 1
ATOM 5431 C CA . PRO A 1 699 ? 24.483 -0.110 10.298 1.00 93.56 699 PRO A CA 1
ATOM 5432 C C . PRO A 1 699 ? 24.718 -1.415 11.077 1.00 93.56 699 PRO A C 1
ATOM 5434 O O . PRO A 1 699 ? 24.010 -2.394 10.861 1.00 93.56 699 PRO A O 1
ATOM 5437 N N . ASP A 1 700 ? 25.689 -1.439 11.994 1.00 94.31 700 ASP A N 1
ATOM 5438 C CA . ASP A 1 700 ? 26.077 -2.615 12.786 1.00 94.31 700 ASP A CA 1
ATOM 5439 C C . ASP A 1 700 ? 25.048 -3.023 13.850 1.00 94.31 700 ASP A C 1
ATOM 5441 O O . ASP A 1 700 ? 25.121 -4.134 14.379 1.00 94.31 700 ASP A O 1
ATOM 5445 N N . VAL A 1 701 ? 24.034 -2.188 14.088 1.00 97.31 701 VAL A N 1
ATOM 5446 C CA . VAL A 1 701 ? 22.840 -2.563 14.852 1.00 97.31 701 VAL A CA 1
ATOM 5447 C C . VAL A 1 701 ? 22.095 -3.730 14.180 1.00 97.31 701 VAL A C 1
ATOM 5449 O O . VAL A 1 701 ? 21.465 -4.532 14.867 1.00 97.31 701 VAL A O 1
ATOM 5452 N N . PHE A 1 702 ? 22.158 -3.875 12.853 1.00 97.56 702 PHE A N 1
ATOM 5453 C CA . PHE A 1 702 ? 21.426 -4.908 12.112 1.00 97.56 702 PHE A CA 1
ATOM 5454 C C . PHE A 1 702 ? 22.295 -6.139 11.826 1.00 97.56 702 PHE A C 1
ATOM 5456 O O . PHE A 1 702 ? 23.303 -6.057 11.128 1.00 97.56 702 PHE A O 1
ATOM 5463 N N . GLN A 1 703 ? 21.860 -7.319 12.278 1.00 94.75 703 GLN A N 1
ATOM 5464 C CA . GLN A 1 703 ? 22.641 -8.566 12.167 1.00 94.75 703 GLN A CA 1
ATOM 5465 C C . GLN A 1 703 ? 22.565 -9.271 10.801 1.00 94.75 703 GLN A C 1
ATOM 5467 O O . GLN A 1 703 ? 23.000 -10.415 10.650 1.00 94.75 703 GLN A O 1
ATOM 5472 N N . GLY A 1 704 ? 21.991 -8.628 9.787 1.00 88.25 704 GLY A N 1
ATOM 5473 C CA . GLY A 1 704 ? 21.765 -9.250 8.492 1.00 88.25 704 GLY A CA 1
ATOM 5474 C C . GLY A 1 704 ? 21.421 -8.257 7.394 1.00 88.25 704 GLY A C 1
ATOM 5475 O O . GLY A 1 704 ? 21.101 -7.091 7.637 1.00 88.25 704 GLY A O 1
ATOM 5476 N N . ASN A 1 705 ? 21.469 -8.751 6.160 1.00 87.50 705 ASN A N 1
ATOM 5477 C CA . ASN A 1 705 ? 21.119 -7.961 4.990 1.00 87.50 705 ASN A CA 1
ATOM 5478 C C . ASN A 1 705 ? 19.620 -7.654 4.975 1.00 87.50 705 ASN A C 1
ATOM 5480 O O . ASN A 1 705 ? 18.800 -8.498 5.333 1.00 87.50 705 ASN A O 1
ATOM 5484 N N . GLU A 1 706 ? 19.272 -6.467 4.480 1.00 91.44 706 GLU A N 1
ATOM 5485 C CA . GLU A 1 706 ? 17.885 -6.058 4.218 1.00 91.44 706 GLU A CA 1
ATOM 5486 C C . GLU A 1 706 ? 16.952 -6.058 5.445 1.00 91.44 706 GLU A C 1
ATOM 5488 O O . GLU A 1 706 ? 15.726 -6.069 5.293 1.00 91.44 706 GLU A O 1
ATOM 5493 N N . LEU A 1 707 ? 17.501 -6.050 6.663 1.00 95.50 707 LEU A N 1
ATOM 5494 C CA . LEU A 1 707 ? 16.708 -6.026 7.891 1.00 95.50 707 LEU A CA 1
ATOM 5495 C C . LEU A 1 707 ? 16.080 -4.654 8.162 1.00 95.50 707 LEU A C 1
ATOM 5497 O O . LEU A 1 707 ? 15.019 -4.600 8.775 1.00 95.50 707 LEU A O 1
ATOM 5501 N N . MET A 1 708 ? 16.671 -3.566 7.674 1.00 96.75 708 MET A N 1
ATOM 5502 C CA . MET A 1 708 ? 16.128 -2.214 7.773 1.00 96.75 708 MET A CA 1
ATOM 5503 C C . MET A 1 708 ? 15.259 -1.894 6.551 1.00 96.75 708 MET A C 1
ATOM 5505 O O . MET A 1 708 ? 15.759 -1.702 5.438 1.00 96.75 708 MET A O 1
ATOM 5509 N N . GLN A 1 709 ? 13.946 -1.815 6.753 1.00 96.88 709 GLN A N 1
ATOM 5510 C CA . GLN A 1 709 ? 12.969 -1.708 5.675 1.00 96.88 709 GLN A CA 1
ATOM 5511 C C . GLN A 1 709 ? 12.090 -0.472 5.817 1.00 96.88 709 GLN A C 1
ATOM 5513 O O . GLN A 1 709 ? 11.350 -0.340 6.788 1.00 96.88 709 GLN A O 1
ATOM 5518 N N . PHE A 1 710 ? 12.127 0.391 4.803 1.00 97.19 710 PHE A N 1
ATOM 5519 C CA . PHE A 1 710 ? 11.192 1.503 4.638 1.00 97.19 710 PHE A CA 1
ATOM 5520 C C . PHE A 1 710 ? 10.301 1.229 3.447 1.00 97.19 710 PHE A C 1
ATOM 5522 O O . PHE A 1 710 ? 10.803 1.118 2.327 1.00 97.19 710 PHE A O 1
ATOM 5529 N N . ASN A 1 711 ? 9.001 1.098 3.687 1.00 95.69 711 ASN A N 1
ATOM 5530 C CA . ASN A 1 711 ? 8.063 0.684 2.660 1.00 95.69 711 ASN A CA 1
ATOM 5531 C C . ASN A 1 711 ? 6.878 1.643 2.568 1.00 95.69 711 ASN A C 1
ATOM 5533 O O . ASN A 1 711 ? 6.150 1.827 3.541 1.00 95.69 711 ASN A O 1
ATOM 5537 N N . GLY A 1 712 ? 6.675 2.240 1.394 1.00 95.50 712 GLY A N 1
ATOM 5538 C CA . GLY A 1 712 ? 5.541 3.133 1.152 1.00 95.50 712 GLY A CA 1
ATOM 5539 C C . GLY A 1 712 ? 5.567 4.421 1.980 1.00 95.50 712 GLY A C 1
ATOM 5540 O O . GLY A 1 712 ? 4.518 5.024 2.197 1.00 95.50 712 GLY A O 1
ATOM 5541 N N . CYS A 1 713 ? 6.733 4.847 2.475 1.00 97.19 713 CYS A N 1
ATOM 5542 C CA . CYS A 1 713 ? 6.843 6.058 3.279 1.00 97.19 713 CYS A CA 1
ATOM 5543 C C . CYS A 1 713 ? 6.610 7.317 2.433 1.00 97.19 713 CYS A C 1
ATOM 5545 O O . CYS A 1 713 ? 7.103 7.423 1.310 1.00 97.19 713 CYS A O 1
ATOM 5547 N N . ILE A 1 714 ? 5.944 8.317 3.007 1.00 97.88 714 ILE A N 1
ATOM 5548 C CA . ILE A 1 714 ? 5.812 9.670 2.461 1.00 97.88 714 ILE A CA 1
ATOM 5549 C C . ILE A 1 714 ? 6.541 10.618 3.412 1.00 97.88 714 ILE A C 1
ATOM 5551 O O . ILE A 1 714 ? 6.078 10.846 4.527 1.00 97.88 714 ILE A O 1
ATOM 5555 N N . ALA A 1 715 ? 7.684 11.162 2.988 1.00 97.38 715 ALA A N 1
ATOM 5556 C CA . ALA A 1 715 ? 8.547 11.970 3.846 1.00 97.38 715 ALA A CA 1
ATOM 5557 C C . ALA A 1 715 ? 8.805 13.370 3.291 1.00 97.38 715 ALA A C 1
ATOM 5559 O O . ALA A 1 715 ? 9.501 13.551 2.289 1.00 97.38 715 ALA A O 1
ATOM 5560 N N . LYS A 1 716 ? 8.275 14.375 3.988 1.00 97.25 716 LYS A N 1
ATOM 5561 C CA . LYS A 1 716 ? 8.516 15.789 3.703 1.00 97.25 716 LYS A CA 1
ATOM 5562 C C . LYS A 1 716 ? 9.467 16.404 4.720 1.00 97.25 716 LYS A C 1
ATOM 5564 O O . LYS A 1 716 ? 9.364 16.141 5.918 1.00 97.25 716 LYS A O 1
ATOM 5569 N N . VAL A 1 717 ? 10.343 17.279 4.232 1.00 96.75 717 VAL A N 1
ATOM 5570 C CA . VAL A 1 717 ? 11.116 18.203 5.068 1.00 96.75 717 VAL A CA 1
ATOM 5571 C C . VAL A 1 717 ? 10.696 19.625 4.709 1.00 96.75 717 VAL A C 1
ATOM 5573 O O . VAL A 1 717 ? 10.851 20.049 3.566 1.00 96.75 717 VAL A O 1
ATOM 5576 N N . ASN A 1 718 ? 10.119 20.355 5.668 1.00 95.19 718 ASN A N 1
ATOM 5577 C CA . ASN A 1 718 ? 9.448 21.648 5.456 1.00 95.19 718 ASN A CA 1
ATOM 5578 C C . ASN A 1 718 ? 8.447 21.624 4.282 1.00 95.19 718 ASN A C 1
ATOM 5580 O O . ASN A 1 718 ? 8.458 22.512 3.426 1.00 95.19 718 ASN A O 1
ATOM 5584 N N . GLY A 1 719 ? 7.614 20.587 4.198 1.00 95.12 719 GLY A N 1
ATOM 5585 C CA . GLY A 1 719 ? 6.632 20.428 3.127 1.00 95.12 719 GLY A CA 1
ATOM 5586 C C . GLY A 1 719 ? 7.190 19.963 1.774 1.00 95.12 719 GLY A C 1
ATOM 5587 O O . GLY A 1 719 ? 6.400 19.718 0.860 1.00 95.12 719 GLY A O 1
ATOM 5588 N N . VAL A 1 720 ? 8.510 19.800 1.624 1.00 95.75 720 VAL A N 1
ATOM 5589 C CA . VAL A 1 720 ? 9.149 19.407 0.357 1.00 95.75 720 VAL A CA 1
ATOM 5590 C C . VAL A 1 720 ? 9.352 17.894 0.289 1.00 95.75 720 VAL A C 1
ATOM 5592 O O . VAL A 1 720 ? 10.011 17.308 1.151 1.00 95.75 720 VAL A O 1
ATOM 5595 N N . LEU A 1 721 ? 8.807 17.269 -0.760 1.00 95.00 721 LEU A N 1
ATOM 5596 C CA . LEU A 1 721 ? 9.085 15.879 -1.129 1.00 95.00 721 LEU A CA 1
ATOM 5597 C C . LEU A 1 721 ? 10.351 15.832 -1.985 1.00 95.00 721 LEU A C 1
ATOM 5599 O O . LEU A 1 721 ? 10.316 16.187 -3.161 1.00 95.00 721 LEU A O 1
ATOM 5603 N N . ASP A 1 722 ? 11.448 15.374 -1.398 1.00 90.81 722 ASP A N 1
ATOM 5604 C CA . ASP A 1 722 ? 12.726 15.201 -2.083 1.00 90.81 722 ASP A CA 1
ATOM 5605 C C . ASP A 1 722 ? 13.373 13.910 -1.573 1.00 90.81 722 ASP A C 1
ATOM 5607 O O . ASP A 1 722 ? 13.561 13.781 -0.365 1.00 90.81 722 ASP A O 1
ATOM 5611 N N . PRO A 1 723 ? 13.712 12.929 -2.426 1.00 88.25 723 PRO A N 1
ATOM 5612 C CA . PRO A 1 723 ? 14.394 11.726 -1.960 1.00 88.25 723 PRO A CA 1
ATOM 5613 C C . PRO A 1 723 ? 15.705 12.004 -1.203 1.00 88.25 723 PRO A C 1
ATOM 5615 O O . PRO A 1 723 ? 16.066 11.212 -0.334 1.00 88.25 723 PRO A O 1
ATOM 5618 N N . GLU A 1 724 ? 16.377 13.134 -1.469 1.00 89.00 724 GLU A N 1
ATOM 5619 C CA . GLU A 1 724 ? 17.582 13.561 -0.740 1.00 89.00 724 GLU A CA 1
ATOM 5620 C C . GLU A 1 724 ? 17.303 13.886 0.738 1.00 89.00 724 GLU A C 1
ATOM 5622 O O . GLU A 1 724 ? 18.238 13.950 1.545 1.00 89.00 724 GLU A O 1
ATOM 5627 N N . ASN A 1 725 ? 16.031 14.023 1.137 1.00 93.94 725 ASN A N 1
ATOM 5628 C CA . ASN A 1 725 ? 15.634 14.141 2.539 1.00 93.94 725 ASN A CA 1
ATOM 5629 C C . ASN A 1 725 ? 16.170 12.975 3.381 1.00 93.94 725 ASN A C 1
ATOM 5631 O O . ASN A 1 725 ? 16.430 13.167 4.571 1.00 93.94 725 ASN A O 1
ATOM 5635 N N . SER A 1 726 ? 16.401 11.789 2.797 1.00 90.06 726 SER A N 1
ATOM 5636 C CA . SER A 1 726 ? 16.966 10.653 3.534 1.00 90.06 726 SER A CA 1
ATOM 5637 C C . SER A 1 726 ? 18.337 10.963 4.141 1.00 90.06 726 SER A C 1
ATOM 5639 O O . SER A 1 726 ? 18.636 10.441 5.205 1.00 90.06 726 SER A O 1
ATOM 5641 N N . LYS A 1 727 ? 19.146 11.856 3.549 1.00 87.12 727 LYS A N 1
ATOM 5642 C CA . LYS A 1 727 ? 20.432 12.280 4.139 1.00 87.12 727 LYS A CA 1
ATOM 5643 C C . LYS A 1 727 ? 20.261 12.983 5.481 1.00 87.12 727 LYS A C 1
ATOM 5645 O O . LYS A 1 727 ? 21.137 12.914 6.334 1.00 87.12 727 LYS A O 1
ATOM 5650 N N . THR A 1 728 ? 19.151 13.699 5.644 1.00 90.62 728 THR A N 1
ATOM 5651 C CA . THR A 1 728 ? 18.833 14.420 6.883 1.00 90.62 728 THR A CA 1
ATOM 5652 C C . THR A 1 728 ? 18.094 13.510 7.856 1.00 90.62 728 THR A C 1
ATOM 5654 O O . THR A 1 728 ? 18.417 13.474 9.039 1.00 90.62 728 THR A O 1
ATOM 5657 N N . LEU A 1 729 ? 17.115 12.758 7.349 1.00 96.44 729 LEU A N 1
ATOM 5658 C CA . LEU A 1 729 ? 16.222 11.937 8.160 1.00 96.44 729 LEU A CA 1
ATOM 5659 C C . LEU A 1 729 ? 16.874 10.626 8.624 1.00 96.44 729 LEU A C 1
ATOM 5661 O O . LEU A 1 729 ? 16.521 10.124 9.686 1.00 96.44 729 LEU A O 1
ATOM 5665 N N . VAL A 1 730 ? 17.807 10.081 7.844 1.00 95.88 730 VAL A N 1
ATOM 5666 C CA . VAL A 1 730 ? 18.432 8.762 8.030 1.00 95.88 730 VAL A CA 1
ATOM 5667 C C . VAL A 1 730 ? 19.947 8.881 7.760 1.00 95.88 730 VAL A C 1
ATOM 5669 O O . VAL A 1 730 ? 20.480 8.270 6.838 1.00 95.88 730 VAL A O 1
ATOM 5672 N N . PRO A 1 731 ? 20.670 9.728 8.514 1.00 92.94 731 PRO A N 1
ATOM 5673 C CA . PRO A 1 731 ? 22.015 10.174 8.142 1.00 92.94 731 PRO A CA 1
ATOM 5674 C C . PRO A 1 731 ? 23.095 9.083 8.192 1.00 92.94 731 PRO A C 1
ATOM 5676 O O . PRO A 1 731 ? 24.136 9.236 7.559 1.00 92.94 731 PRO A O 1
ATOM 5679 N N . ASN A 1 732 ? 22.871 8.007 8.951 1.00 94.75 732 ASN A N 1
ATOM 5680 C CA . ASN A 1 732 ? 23.893 7.001 9.252 1.00 94.75 732 ASN A CA 1
ATOM 5681 C C . ASN A 1 732 ? 23.820 5.757 8.350 1.00 94.75 732 ASN A C 1
ATOM 5683 O O . ASN A 1 732 ? 24.779 4.992 8.306 1.00 94.75 732 ASN A O 1
ATOM 5687 N N . ILE A 1 733 ? 22.705 5.547 7.638 1.00 92.94 733 ILE A N 1
ATOM 5688 C CA . ILE A 1 733 ? 22.471 4.355 6.812 1.00 92.94 733 ILE A CA 1
ATOM 5689 C C . ILE A 1 733 ? 21.866 4.784 5.474 1.00 92.94 733 ILE A C 1
ATOM 5691 O O . ILE A 1 733 ? 20.798 5.393 5.424 1.00 92.94 733 ILE A O 1
ATOM 5695 N N . SER A 1 734 ? 22.544 4.451 4.376 1.00 89.62 734 SER A N 1
ATOM 5696 C CA . SER A 1 734 ? 22.091 4.761 3.014 1.00 89.62 734 SER A CA 1
ATOM 5697 C C . SER A 1 734 ? 21.098 3.714 2.489 1.00 89.62 734 SER A C 1
ATOM 5699 O O . SER A 1 734 ? 21.106 2.556 2.911 1.00 89.62 734 SER A O 1
ATOM 5701 N N . ALA A 1 735 ? 20.282 4.077 1.494 1.00 88.75 735 ALA A N 1
ATOM 5702 C CA . ALA A 1 735 ? 19.367 3.148 0.817 1.00 88.75 735 ALA A CA 1
ATOM 5703 C C . ALA A 1 735 ? 20.094 1.997 0.087 1.00 88.75 735 ALA A C 1
ATOM 5705 O O . ALA A 1 735 ? 19.482 0.963 -0.191 1.00 88.75 735 ALA A O 1
ATOM 5706 N N . ASN A 1 736 ? 21.385 2.183 -0.221 1.00 84.12 736 ASN A N 1
ATOM 5707 C CA . ASN A 1 736 ? 22.267 1.184 -0.837 1.00 84.12 736 ASN A CA 1
ATOM 5708 C C . ASN A 1 736 ? 23.032 0.324 0.179 1.00 84.12 736 ASN A C 1
ATOM 5710 O O . ASN A 1 736 ? 23.746 -0.594 -0.229 1.00 84.12 736 ASN A O 1
ATOM 5714 N N . ASP A 1 737 ? 22.901 0.597 1.480 1.00 87.62 737 ASP A N 1
ATOM 5715 C CA . ASP A 1 737 ? 23.574 -0.198 2.503 1.00 87.62 737 ASP A CA 1
ATOM 5716 C C . ASP A 1 737 ? 23.146 -1.678 2.426 1.00 87.62 737 ASP A C 1
ATOM 5718 O O . ASP A 1 737 ? 22.029 -2.027 2.019 1.00 87.62 737 ASP A O 1
ATOM 5722 N N . THR A 1 738 ? 24.045 -2.574 2.833 1.00 84.94 738 THR A N 1
ATOM 5723 C CA . THR A 1 738 ? 23.757 -3.998 3.032 1.00 84.94 738 THR A CA 1
ATOM 5724 C C . THR A 1 738 ? 22.487 -4.233 3.841 1.00 84.94 738 THR A C 1
ATOM 5726 O O . THR A 1 738 ? 21.656 -5.057 3.441 1.00 84.94 738 THR A O 1
ATOM 5729 N N . VAL A 1 739 ? 22.286 -3.456 4.904 1.00 92.12 739 VAL A N 1
ATOM 5730 C CA . VAL A 1 739 ? 21.173 -3.628 5.844 1.00 92.12 739 VAL A CA 1
ATOM 5731 C C . VAL A 1 739 ? 19.853 -3.069 5.306 1.00 92.12 739 VAL A C 1
ATOM 5733 O O . VAL A 1 739 ? 18.793 -3.448 5.794 1.00 92.12 739 VAL A O 1
ATOM 5736 N N . SER A 1 740 ? 19.890 -2.233 4.264 1.00 92.81 740 SER A N 1
ATOM 5737 C CA . SER A 1 740 ? 18.726 -1.517 3.728 1.00 92.81 740 SER A CA 1
ATOM 5738 C C . SER A 1 740 ? 17.939 -2.305 2.675 1.00 92.81 740 SER A C 1
ATOM 5740 O O . SER A 1 740 ? 18.514 -2.947 1.788 1.00 92.81 740 SER A O 1
ATOM 5742 N N . LYS A 1 741 ? 16.608 -2.186 2.741 1.00 91.94 741 LYS A N 1
ATOM 5743 C CA . LYS A 1 741 ? 15.643 -2.537 1.685 1.00 91.94 741 LYS A CA 1
ATOM 5744 C C . LYS A 1 741 ? 14.483 -1.543 1.684 1.00 91.94 741 LYS A C 1
ATOM 5746 O O . LYS A 1 741 ? 13.526 -1.682 2.442 1.00 91.94 741 LYS A O 1
ATOM 5751 N N . TRP A 1 742 ? 14.595 -0.498 0.876 1.00 93.25 742 TRP A N 1
ATOM 5752 C CA . TRP A 1 742 ? 13.646 0.615 0.843 1.00 93.25 742 TRP A CA 1
ATOM 5753 C C . TRP A 1 742 ? 12.811 0.545 -0.442 1.00 93.25 742 TRP A C 1
ATOM 5755 O O . TRP A 1 742 ? 13.377 0.490 -1.530 1.00 93.25 742 TRP A O 1
ATOM 5765 N N . THR A 1 743 ? 11.482 0.522 -0.355 1.00 90.81 743 THR A N 1
ATOM 5766 C CA . THR A 1 743 ? 10.597 0.299 -1.513 1.00 90.81 743 THR A CA 1
ATOM 5767 C C . THR A 1 743 ? 9.381 1.218 -1.503 1.00 90.81 743 THR A C 1
ATOM 5769 O O . THR A 1 743 ? 8.789 1.467 -0.461 1.00 90.81 743 THR A O 1
ATOM 5772 N N . GLY A 1 744 ? 8.968 1.711 -2.675 1.00 91.12 744 GLY A N 1
ATOM 5773 C CA . GLY A 1 744 ? 7.723 2.478 -2.821 1.00 91.12 744 GLY A CA 1
ATOM 5774 C C . GLY A 1 744 ? 7.669 3.812 -2.061 1.00 91.12 744 GLY A C 1
ATOM 5775 O O . GLY A 1 744 ? 6.588 4.364 -1.890 1.00 91.12 744 GLY A O 1
ATOM 5776 N N . ASN A 1 745 ? 8.802 4.338 -1.589 1.00 94.38 745 ASN A N 1
ATOM 5777 C CA . ASN A 1 745 ? 8.851 5.583 -0.827 1.00 94.38 745 ASN A CA 1
ATOM 5778 C C . ASN A 1 745 ? 8.768 6.821 -1.735 1.00 94.38 745 ASN A C 1
ATOM 5780 O O . ASN A 1 745 ? 9.318 6.834 -2.838 1.00 94.38 745 ASN A O 1
ATOM 5784 N N . THR A 1 746 ? 8.139 7.883 -1.228 1.00 94.19 746 THR A N 1
ATOM 5785 C CA . THR A 1 746 ? 8.069 9.225 -1.822 1.00 94.19 746 THR A CA 1
ATOM 5786 C C . THR A 1 746 ? 8.726 10.227 -0.873 1.00 94.19 746 THR A C 1
ATOM 5788 O O . THR A 1 746 ? 8.319 10.358 0.279 1.00 94.19 746 THR A O 1
ATOM 5791 N N . GLY A 1 747 ? 9.746 10.951 -1.337 1.00 93.38 747 GLY A N 1
ATOM 5792 C CA . GLY A 1 747 ? 10.527 11.852 -0.476 1.00 93.38 747 GLY A CA 1
ATOM 5793 C C . GLY A 1 747 ? 11.562 11.145 0.414 1.00 93.38 747 GLY A C 1
ATOM 5794 O O . GLY A 1 747 ? 12.174 11.780 1.258 1.00 93.38 747 GLY A O 1
ATOM 5795 N N . LEU A 1 748 ? 11.791 9.845 0.215 1.00 92.94 748 LEU A N 1
ATOM 5796 C CA . LEU A 1 748 ? 13.006 9.126 0.618 1.00 92.94 748 LEU A CA 1
ATOM 5797 C C . LEU A 1 748 ? 13.518 8.359 -0.601 1.00 92.94 748 LEU A C 1
ATOM 5799 O O . LEU A 1 748 ? 12.746 8.066 -1.517 1.00 92.94 748 LEU A O 1
ATOM 5803 N N . HIS A 1 749 ? 14.802 8.007 -0.619 1.00 88.19 749 HIS A N 1
ATOM 5804 C CA . HIS A 1 749 ? 15.300 7.069 -1.622 1.00 88.19 749 HIS A CA 1
ATOM 5805 C C . HIS A 1 749 ? 14.615 5.694 -1.504 1.00 88.19 749 HIS A C 1
ATOM 5807 O O . HIS A 1 749 ? 14.122 5.295 -0.450 1.00 88.19 749 HIS A O 1
ATOM 5813 N N . ASN A 1 750 ? 14.610 4.955 -2.609 1.00 88.25 750 ASN A N 1
ATOM 5814 C CA . ASN A 1 750 ? 14.317 3.526 -2.634 1.00 88.25 750 ASN A CA 1
ATOM 5815 C C . ASN A 1 750 ? 15.611 2.777 -2.958 1.00 88.25 750 ASN A C 1
ATOM 5817 O O . ASN A 1 750 ? 16.484 3.308 -3.647 1.00 88.25 750 ASN A O 1
ATOM 5821 N N . SER A 1 751 ? 15.735 1.548 -2.474 1.00 79.00 751 SER A N 1
ATOM 5822 C CA . SER A 1 751 ? 16.779 0.624 -2.891 1.00 79.00 751 SER A CA 1
ATOM 5823 C C . SER A 1 751 ? 16.495 0.240 -4.347 1.00 79.00 751 SER A C 1
ATOM 5825 O O . SER A 1 751 ? 15.501 -0.423 -4.633 1.00 79.00 751 SER A O 1
ATOM 5827 N N . SER A 1 752 ? 17.351 0.709 -5.261 1.00 65.12 752 SER A N 1
ATOM 5828 C CA . SER A 1 752 ? 17.285 0.508 -6.723 1.00 65.12 752 SER A CA 1
ATOM 5829 C C . SER A 1 752 ? 15.952 0.880 -7.397 1.00 65.12 752 SER A C 1
ATOM 5831 O O . SER A 1 752 ? 15.094 0.035 -7.633 1.00 65.12 752 SER A O 1
ATOM 5833 N N . ILE A 1 753 ? 15.840 2.148 -7.799 1.00 58.03 753 ILE A N 1
ATOM 5834 C CA . ILE A 1 753 ? 14.916 2.635 -8.836 1.00 58.03 753 ILE A CA 1
ATOM 5835 C C . ILE A 1 753 ? 15.748 3.443 -9.829 1.00 58.03 753 ILE A C 1
ATOM 5837 O O . ILE A 1 753 ? 16.550 4.253 -9.374 1.00 58.03 753 ILE A O 1
ATOM 5841 N N . GLU A 1 754 ? 15.525 3.249 -11.134 1.00 62.81 754 GLU A N 1
ATOM 5842 C CA . GLU A 1 754 ? 16.163 4.042 -12.193 1.00 62.81 754 GLU A CA 1
ATOM 5843 C C . GLU A 1 754 ? 15.926 5.549 -11.986 1.00 62.81 754 GLU A C 1
ATOM 5845 O O . GLU A 1 754 ? 14.789 6.026 -12.027 1.00 62.81 754 GLU A O 1
ATOM 5850 N N . ARG A 1 755 ? 16.997 6.314 -11.746 1.00 70.56 755 ARG A N 1
ATOM 5851 C CA . ARG A 1 755 ? 16.953 7.759 -11.481 1.00 70.56 755 ARG A CA 1
ATOM 5852 C C . ARG A 1 755 ? 17.847 8.559 -12.423 1.00 70.56 755 ARG A C 1
ATOM 5854 O O . ARG A 1 755 ? 18.995 8.195 -12.657 1.00 70.56 755 ARG A O 1
ATOM 5861 N N . PHE A 1 756 ? 17.325 9.708 -12.858 1.00 81.75 756 PHE A N 1
ATOM 5862 C CA . PHE A 1 756 ? 17.998 10.703 -13.692 1.00 81.75 756 PHE A CA 1
ATOM 5863 C C . PHE A 1 756 ? 18.293 11.998 -12.909 1.00 81.75 756 PHE A C 1
ATOM 5865 O O . PHE A 1 756 ? 17.434 12.469 -12.160 1.00 81.75 756 PHE A O 1
ATOM 5872 N N . ILE A 1 757 ? 19.483 12.581 -13.075 1.00 84.31 757 ILE A N 1
ATOM 5873 C CA . ILE A 1 757 ? 19.832 13.931 -12.594 1.00 84.31 757 ILE A CA 1
ATOM 5874 C C . ILE A 1 757 ? 20.386 14.757 -13.752 1.00 84.31 757 ILE A C 1
ATOM 5876 O O . ILE A 1 757 ? 21.283 14.295 -14.450 1.00 84.31 757 ILE A O 1
ATOM 5880 N N . GLU A 1 758 ? 19.911 15.994 -13.891 1.00 91.81 758 GLU A N 1
ATOM 5881 C CA . GLU A 1 758 ? 20.457 16.999 -14.806 1.00 91.81 758 GLU A CA 1
ATOM 5882 C C . GLU A 1 758 ? 21.078 18.156 -14.007 1.00 91.81 758 GLU A C 1
ATOM 5884 O O . GLU A 1 758 ? 20.411 18.732 -13.146 1.00 91.81 758 GLU A O 1
ATOM 5889 N N . ASP A 1 759 ? 22.341 18.494 -14.279 1.00 89.06 759 ASP A N 1
ATOM 5890 C CA . ASP A 1 759 ? 23.018 19.670 -13.718 1.00 89.06 759 ASP A CA 1
ATOM 5891 C C . ASP A 1 759 ? 23.922 20.316 -14.775 1.00 89.06 759 ASP A C 1
ATOM 5893 O O . ASP A 1 759 ? 24.940 19.752 -15.182 1.00 89.06 759 ASP A O 1
ATOM 5897 N N . THR A 1 760 ? 23.555 21.516 -15.229 1.00 92.06 760 THR A N 1
ATOM 5898 C CA . THR A 1 760 ? 24.288 22.227 -16.282 1.00 92.06 760 THR A CA 1
ATOM 5899 C C . THR A 1 760 ? 25.355 23.202 -15.752 1.00 92.06 760 THR A C 1
ATOM 5901 O O . THR A 1 760 ? 25.848 24.051 -16.493 1.00 92.06 760 THR A O 1
ATOM 5904 N N . GLY A 1 761 ? 25.659 23.169 -14.450 1.00 91.69 761 GLY A N 1
ATOM 5905 C CA . GLY A 1 761 ? 26.514 24.143 -13.760 1.00 91.69 761 GLY A CA 1
ATOM 5906 C C . GLY A 1 761 ? 27.697 23.524 -13.018 1.00 91.69 761 GLY A C 1
ATOM 5907 O O . GLY A 1 761 ? 28.165 24.090 -12.030 1.00 91.69 761 GLY A O 1
ATOM 5908 N N . VAL A 1 762 ? 28.182 22.367 -13.462 1.00 93.94 762 VAL A N 1
ATOM 5909 C CA . VAL A 1 762 ? 29.157 21.564 -12.720 1.00 93.94 762 VAL A CA 1
ATOM 5910 C C . VAL A 1 762 ? 30.539 22.232 -12.718 1.00 93.94 762 VAL A C 1
ATOM 5912 O O . VAL A 1 762 ? 31.091 22.551 -13.772 1.00 93.94 762 VAL A O 1
ATOM 5915 N N . ALA A 1 763 ? 31.110 22.462 -11.532 1.00 93.00 763 ALA A N 1
ATOM 5916 C CA . ALA A 1 763 ? 32.432 23.071 -11.356 1.00 93.00 763 ALA A CA 1
ATOM 5917 C C . ALA A 1 763 ? 33.096 22.639 -10.037 1.00 93.00 763 ALA A C 1
ATOM 5919 O O . ALA A 1 763 ? 32.423 22.409 -9.031 1.00 93.00 763 ALA A O 1
ATOM 5920 N N . GLY A 1 764 ? 34.434 22.609 -9.996 1.00 93.69 764 GLY A N 1
ATOM 5921 C CA . GLY A 1 764 ? 35.185 22.352 -8.765 1.00 93.69 764 GLY A CA 1
ATOM 5922 C C . GLY A 1 764 ? 35.118 20.886 -8.340 1.00 93.69 764 GLY A C 1
ATOM 5923 O O . GLY A 1 764 ? 35.858 20.074 -8.882 1.00 93.69 764 GLY A O 1
ATOM 5924 N N . ASN A 1 765 ? 34.255 20.548 -7.377 1.00 94.44 765 ASN A N 1
ATOM 5925 C CA . ASN A 1 765 ? 34.046 19.169 -6.924 1.00 94.44 765 ASN A CA 1
ATOM 5926 C C . ASN A 1 765 ? 32.582 18.771 -7.123 1.00 94.44 765 ASN A C 1
ATOM 5928 O O . ASN A 1 765 ? 31.692 19.480 -6.655 1.00 94.44 765 ASN A O 1
ATOM 5932 N N . PHE A 1 766 ? 32.343 17.615 -7.738 1.00 94.12 766 PHE A N 1
ATOM 5933 C CA . PHE A 1 766 ? 31.004 17.058 -7.916 1.00 94.12 766 PHE A CA 1
ATOM 5934 C C . PHE A 1 766 ? 30.954 15.615 -7.419 1.00 94.12 766 PHE A C 1
ATOM 5936 O O . PHE A 1 766 ? 31.779 14.788 -7.798 1.00 94.12 766 PHE A O 1
ATOM 5943 N N . GLU A 1 767 ? 29.990 15.297 -6.561 1.00 93.75 767 GLU A N 1
ATOM 5944 C CA . GLU A 1 767 ? 29.879 13.971 -5.959 1.00 93.75 767 GLU A CA 1
ATOM 5945 C C . GLU A 1 767 ? 28.826 13.125 -6.683 1.00 93.75 767 GLU A C 1
ATOM 5947 O O . GLU A 1 767 ? 27.631 13.428 -6.655 1.00 93.75 767 GLU A O 1
ATOM 5952 N N . ILE A 1 768 ? 29.272 12.036 -7.304 1.00 92.00 768 ILE A N 1
ATOM 5953 C CA . ILE A 1 768 ? 28.426 11.046 -7.962 1.00 92.00 768 ILE A CA 1
ATOM 5954 C C . ILE A 1 768 ? 27.866 10.081 -6.913 1.00 92.00 768 ILE A C 1
ATOM 5956 O O . ILE A 1 768 ? 28.606 9.423 -6.182 1.00 92.00 768 ILE A O 1
ATOM 5960 N N . SER A 1 769 ? 26.543 9.979 -6.847 1.00 88.81 769 SER A N 1
ATOM 5961 C CA . SER A 1 769 ? 25.844 9.014 -6.006 1.00 88.81 769 SER A CA 1
ATOM 5962 C C . SER A 1 769 ? 25.492 7.780 -6.818 1.00 88.81 769 SER A C 1
ATOM 5964 O O . SER A 1 769 ? 24.806 7.853 -7.834 1.00 88.81 769 SER A O 1
ATOM 5966 N N . TRP A 1 770 ? 25.880 6.620 -6.305 1.00 87.38 770 TRP A N 1
ATOM 5967 C CA . TRP A 1 770 ? 25.481 5.330 -6.857 1.00 87.38 770 TRP A CA 1
ATOM 5968 C C . TRP A 1 770 ? 23.993 5.003 -6.597 1.00 87.38 770 TRP A C 1
ATOM 5970 O O . TRP A 1 770 ? 23.517 3.935 -6.976 1.00 87.38 770 TRP A O 1
ATOM 5980 N N . LEU A 1 771 ? 23.208 5.900 -5.986 1.00 80.50 771 LEU A N 1
ATOM 5981 C CA . LEU A 1 771 ? 21.737 5.817 -5.960 1.00 80.50 771 LEU A CA 1
ATOM 5982 C C . LEU A 1 771 ? 21.078 6.383 -7.223 1.00 80.50 771 LEU A C 1
ATOM 5984 O O . LEU A 1 771 ? 19.873 6.226 -7.393 1.00 80.50 771 LEU A O 1
ATOM 5988 N N . VAL A 1 772 ? 21.852 7.020 -8.100 1.00 83.25 772 VAL A N 1
ATOM 5989 C CA . VAL A 1 772 ? 21.395 7.578 -9.374 1.00 83.25 772 VAL A CA 1
ATOM 5990 C C . VAL A 1 772 ? 21.901 6.688 -10.502 1.00 83.25 772 VAL A C 1
ATOM 5992 O O . VAL A 1 772 ? 23.017 6.180 -10.431 1.00 83.25 772 VAL A O 1
ATOM 5995 N N . ASP A 1 773 ? 21.081 6.466 -11.521 1.00 86.75 773 ASP A N 1
ATOM 5996 C CA . ASP A 1 773 ? 21.385 5.540 -12.618 1.00 86.75 773 ASP A CA 1
ATOM 5997 C C . ASP A 1 773 ? 21.857 6.289 -13.853 1.00 86.75 773 ASP A C 1
ATOM 5999 O O . ASP A 1 773 ? 22.679 5.781 -14.607 1.00 86.75 773 ASP A O 1
ATOM 6003 N N . THR A 1 774 ? 21.364 7.509 -14.061 1.00 91.50 774 THR A N 1
ATOM 6004 C CA . THR A 1 774 ? 21.750 8.359 -15.183 1.00 91.50 774 THR A CA 1
ATOM 6005 C C . THR A 1 774 ? 21.980 9.801 -14.744 1.00 91.50 774 THR A C 1
ATOM 6007 O O . THR A 1 774 ? 21.174 10.398 -14.037 1.00 91.50 774 THR A O 1
ATOM 6010 N N . TYR A 1 775 ? 23.067 10.387 -15.218 1.00 94.69 775 TYR A N 1
ATOM 6011 C CA . TYR A 1 775 ? 23.376 11.799 -15.073 1.00 94.69 775 TYR A CA 1
ATOM 6012 C C . TYR A 1 775 ? 23.446 12.469 -16.445 1.00 94.69 775 TYR A C 1
ATOM 6014 O O . TYR A 1 775 ? 23.958 11.873 -17.389 1.00 94.69 775 TYR A O 1
ATOM 6022 N N . TYR A 1 776 ? 22.996 13.714 -16.542 1.00 93.94 776 TYR A N 1
ATOM 6023 C CA . TYR A 1 776 ? 23.351 14.652 -17.601 1.00 93.94 776 TYR A CA 1
ATOM 6024 C C . TYR A 1 776 ? 24.038 15.856 -16.959 1.00 93.94 776 TYR A C 1
ATOM 6026 O O . TYR A 1 776 ? 23.418 16.585 -16.188 1.00 93.94 776 TYR A O 1
ATOM 6034 N N . LEU A 1 777 ? 25.327 16.039 -17.231 1.00 96.06 777 LEU A N 1
ATOM 6035 C CA . LEU A 1 777 ? 26.175 17.029 -16.573 1.00 96.06 777 LEU A CA 1
ATOM 6036 C C . LEU A 1 777 ? 26.867 17.919 -17.610 1.00 96.06 777 LEU A C 1
ATOM 6038 O O . LEU A 1 777 ? 27.492 17.411 -18.543 1.00 96.06 777 LEU A O 1
ATOM 6042 N N . GLU A 1 778 ? 26.824 19.236 -17.413 1.00 94.75 778 GLU A N 1
ATOM 6043 C CA . GLU A 1 778 ? 27.622 20.204 -18.182 1.00 94.75 778 GLU A CA 1
ATOM 6044 C C . GLU A 1 778 ? 28.663 20.863 -17.274 1.00 94.75 778 GLU A C 1
ATOM 6046 O O . GLU A 1 778 ? 28.336 21.525 -16.287 1.00 94.75 778 GLU A O 1
ATOM 6051 N N . MET A 1 779 ? 29.938 20.661 -17.607 1.00 96.12 779 MET A N 1
ATOM 6052 C CA . MET A 1 779 ? 31.067 21.263 -16.912 1.00 96.12 779 MET A CA 1
ATOM 6053 C C . MET A 1 779 ? 31.251 22.715 -17.350 1.00 96.12 779 MET A C 1
ATOM 6055 O O . MET A 1 779 ? 31.358 23.017 -18.537 1.00 96.12 779 MET A O 1
ATOM 6059 N N . THR A 1 780 ? 31.376 23.605 -16.369 1.00 95.25 780 THR A N 1
ATOM 6060 C CA . THR A 1 780 ? 31.673 25.036 -16.556 1.00 95.25 780 THR A CA 1
ATOM 6061 C C . THR A 1 780 ? 33.077 25.425 -16.069 1.00 95.25 780 THR A C 1
ATOM 6063 O O . THR A 1 780 ? 33.509 26.564 -16.256 1.00 95.25 780 THR A O 1
ATOM 6066 N N . ALA A 1 781 ? 33.798 24.479 -15.456 1.00 95.06 781 ALA A N 1
ATOM 6067 C CA . ALA A 1 781 ? 35.208 24.550 -15.079 1.00 95.06 781 ALA A CA 1
ATOM 6068 C C . ALA A 1 781 ? 35.788 23.129 -14.931 1.00 95.06 781 ALA A C 1
ATOM 6070 O O . ALA A 1 781 ? 35.034 22.152 -14.879 1.00 95.06 781 ALA A O 1
ATOM 6071 N N . ASP A 1 782 ? 37.114 23.009 -14.791 1.00 95.06 782 ASP A N 1
ATOM 6072 C CA . ASP A 1 782 ? 37.750 21.745 -14.393 1.00 95.06 782 ASP A CA 1
ATOM 6073 C C . ASP A 1 782 ? 37.076 21.203 -13.124 1.00 95.06 782 ASP A C 1
ATOM 6075 O O . ASP A 1 782 ? 36.857 21.936 -12.152 1.00 95.06 782 ASP A O 1
ATOM 6079 N N . THR A 1 783 ? 36.708 19.922 -13.153 1.00 96.50 783 THR A N 1
ATOM 6080 C CA . THR A 1 783 ? 35.890 19.304 -12.104 1.00 96.50 783 THR A CA 1
ATOM 6081 C C . THR A 1 783 ? 36.500 17.989 -11.644 1.00 96.50 783 THR A C 1
ATOM 6083 O O . THR A 1 783 ? 36.832 17.121 -12.449 1.00 96.50 783 THR A O 1
ATOM 6086 N N . THR A 1 784 ? 36.612 17.826 -10.329 1.00 97.06 784 THR A N 1
ATOM 6087 C CA . THR A 1 784 ? 36.964 16.568 -9.674 1.00 97.06 784 THR A CA 1
ATOM 6088 C C . THR A 1 784 ? 35.696 15.836 -9.260 1.00 97.06 784 THR A C 1
ATOM 6090 O O . THR A 1 784 ? 34.913 16.341 -8.456 1.00 97.06 784 THR A O 1
ATOM 6093 N N . PHE A 1 785 ? 35.506 14.633 -9.792 1.00 95.81 785 PHE A N 1
ATOM 6094 C CA . PHE A 1 785 ? 34.403 13.761 -9.421 1.00 95.81 785 PHE A CA 1
ATOM 6095 C C . PHE A 1 785 ? 34.784 12.895 -8.216 1.00 95.81 785 PHE A C 1
ATOM 6097 O O . PHE A 1 785 ? 35.826 12.237 -8.216 1.00 95.81 785 PHE A O 1
ATOM 6104 N N . THR A 1 786 ? 33.932 12.880 -7.192 1.00 94.00 786 THR A N 1
ATOM 6105 C CA . THR A 1 786 ? 34.003 11.952 -6.049 1.00 94.00 786 THR A CA 1
ATOM 6106 C C . THR A 1 786 ? 32.815 10.995 -6.078 1.00 94.00 786 THR A C 1
ATOM 6108 O O . THR A 1 786 ? 31.880 11.204 -6.845 1.00 94.00 786 THR A O 1
ATOM 6111 N N . GLU A 1 787 ? 32.838 9.930 -5.277 1.00 90.31 787 GLU A N 1
ATOM 6112 C CA . GLU A 1 787 ? 31.749 8.947 -5.238 1.00 90.31 787 GLU A CA 1
ATOM 6113 C C . GLU A 1 787 ? 31.202 8.734 -3.823 1.00 90.31 787 GLU A C 1
ATOM 6115 O O . GLU A 1 787 ? 31.960 8.752 -2.852 1.00 90.31 787 GLU A O 1
ATOM 6120 N N . ARG A 1 788 ? 29.887 8.496 -3.723 1.00 85.94 788 ARG A N 1
ATOM 6121 C CA . ARG A 1 788 ? 29.188 8.095 -2.491 1.00 85.94 788 ARG A CA 1
ATOM 6122 C C . ARG A 1 788 ? 28.118 7.037 -2.761 1.00 85.94 788 ARG A C 1
ATOM 6124 O O . ARG A 1 788 ? 27.739 6.810 -3.906 1.00 85.94 788 ARG A O 1
ATOM 6131 N N . ASP A 1 789 ? 27.584 6.438 -1.699 1.00 82.69 789 ASP A N 1
ATOM 6132 C CA . ASP A 1 789 ? 26.518 5.422 -1.763 1.00 82.69 789 ASP A CA 1
ATOM 6133 C C . ASP A 1 789 ? 26.900 4.155 -2.551 1.00 82.69 789 ASP A C 1
ATOM 6135 O O . ASP A 1 789 ? 26.032 3.527 -3.159 1.00 82.69 789 ASP A O 1
ATOM 6139 N N . LEU A 1 790 ? 28.192 3.800 -2.567 1.00 85.50 790 LEU A N 1
ATOM 6140 C CA . LEU A 1 790 ? 28.735 2.659 -3.314 1.00 85.50 790 LEU A CA 1
ATOM 6141 C C . LEU A 1 790 ? 27.882 1.388 -3.144 1.00 85.50 790 LEU A C 1
ATOM 6143 O O . LEU A 1 790 ? 27.474 1.093 -2.017 1.00 85.50 790 LEU A O 1
ATOM 6147 N N . PRO A 1 791 ? 27.657 0.604 -4.221 1.00 81.81 791 PRO A N 1
ATOM 6148 C CA . PRO A 1 791 ? 27.002 -0.691 -4.111 1.00 81.81 791 PRO A CA 1
ATOM 6149 C C . PRO A 1 791 ? 27.719 -1.556 -3.079 1.00 81.81 791 PRO A C 1
ATOM 6151 O O . PRO A 1 791 ? 28.953 -1.626 -3.043 1.00 81.81 791 PRO A O 1
ATOM 6154 N N . ALA A 1 792 ? 26.935 -2.192 -2.219 1.00 74.12 792 ALA A N 1
ATOM 6155 C CA . ALA A 1 792 ? 27.465 -2.955 -1.113 1.00 74.12 792 ALA A CA 1
ATOM 6156 C C . ALA A 1 792 ? 28.276 -4.168 -1.618 1.00 74.12 792 ALA A C 1
ATOM 6158 O O . ALA A 1 792 ? 27.750 -4.993 -2.379 1.00 74.12 792 ALA A O 1
ATOM 6159 N N . PRO A 1 793 ? 29.541 -4.339 -1.179 1.00 68.12 793 PRO A N 1
ATOM 6160 C CA . PRO A 1 793 ? 30.371 -5.461 -1.603 1.00 68.12 793 PRO A CA 1
ATOM 6161 C C . PRO A 1 793 ? 29.701 -6.809 -1.322 1.00 68.12 793 PRO A C 1
ATOM 6163 O O . PRO A 1 793 ? 29.370 -7.122 -0.183 1.00 68.12 793 PRO A O 1
ATOM 6166 N N . GLY A 1 794 ? 29.523 -7.626 -2.363 1.00 66.12 794 GLY A N 1
ATOM 6167 C CA . GLY A 1 794 ? 28.933 -8.964 -2.242 1.00 66.12 794 GLY A CA 1
ATOM 6168 C C . GLY A 1 794 ? 27.401 -9.012 -2.196 1.00 66.12 794 GLY A C 1
ATOM 6169 O O . GLY A 1 794 ? 26.861 -10.114 -2.174 1.00 66.12 794 GLY A O 1
ATOM 6170 N N . LYS A 1 795 ? 26.704 -7.866 -2.227 1.00 68.12 795 LYS A N 1
ATOM 6171 C CA . LYS A 1 795 ? 25.233 -7.799 -2.327 1.00 68.12 795 LYS A CA 1
ATOM 6172 C C . LYS A 1 795 ? 24.778 -7.541 -3.762 1.00 68.12 795 LYS A C 1
ATOM 6174 O O . LYS A 1 795 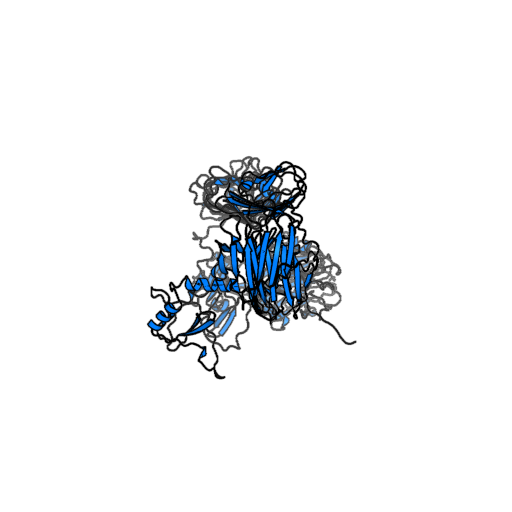? 23.943 -8.272 -4.282 1.00 68.12 795 LYS A O 1
ATOM 6179 N N . ASN A 1 796 ? 25.323 -6.516 -4.410 1.00 70.50 796 ASN A N 1
ATOM 6180 C CA . ASN A 1 796 ? 24.870 -6.075 -5.725 1.00 70.50 796 ASN A CA 1
ATOM 6181 C C . ASN A 1 796 ? 25.997 -5.422 -6.536 1.00 70.50 796 ASN A C 1
ATOM 6183 O O . ASN A 1 796 ? 26.842 -4.710 -6.006 1.00 70.50 796 ASN A O 1
ATOM 6187 N N . THR A 1 797 ? 25.984 -5.650 -7.850 1.00 81.75 797 THR A N 1
ATOM 6188 C CA . THR A 1 797 ? 26.727 -4.827 -8.815 1.00 81.75 797 THR A CA 1
ATOM 6189 C C . THR A 1 797 ? 25.809 -3.729 -9.325 1.00 81.75 797 THR A C 1
ATOM 6191 O O . THR A 1 797 ? 24.613 -3.980 -9.483 1.00 81.75 797 THR A O 1
ATOM 6194 N N . LYS A 1 798 ? 26.345 -2.556 -9.656 1.00 85.81 798 LYS A N 1
ATOM 6195 C CA . LYS A 1 798 ? 25.557 -1.489 -10.283 1.00 85.81 798 LYS A CA 1
ATOM 6196 C C . LYS A 1 798 ? 26.303 -0.873 -11.451 1.00 85.81 798 LYS A C 1
ATOM 6198 O O . LYS A 1 798 ? 27.531 -0.806 -11.451 1.00 85.81 798 LYS A O 1
ATOM 6203 N N . GLU A 1 799 ? 25.542 -0.428 -12.434 1.00 90.94 799 GLU A N 1
ATOM 6204 C CA . GLU A 1 799 ? 26.024 0.396 -13.527 1.00 90.94 799 GLU A CA 1
ATOM 6205 C C . GLU A 1 799 ? 25.368 1.773 -13.442 1.00 90.94 799 GLU A C 1
ATOM 6207 O O . GLU A 1 799 ? 24.181 1.870 -13.140 1.00 90.94 799 GLU A O 1
ATOM 6212 N N . ILE A 1 800 ? 26.156 2.819 -13.669 1.00 93.12 800 ILE A N 1
ATOM 6213 C CA . ILE A 1 800 ? 25.673 4.189 -13.818 1.00 93.12 800 ILE A CA 1
ATOM 6214 C C . ILE A 1 800 ? 26.075 4.721 -15.189 1.00 93.12 800 ILE A C 1
ATOM 6216 O O . ILE A 1 800 ? 27.121 4.355 -15.736 1.00 93.12 800 ILE A O 1
ATOM 6220 N N . LEU A 1 801 ? 25.247 5.607 -15.722 1.00 94.31 801 LEU A N 1
ATOM 6221 C CA . LEU A 1 801 ? 25.457 6.295 -16.981 1.00 94.31 801 LEU A CA 1
ATOM 6222 C C . LEU A 1 801 ? 25.628 7.791 -16.721 1.00 94.31 801 LEU A C 1
ATOM 6224 O O . LEU A 1 801 ? 24.861 8.388 -15.974 1.00 94.31 801 LEU A O 1
ATOM 6228 N N . ILE A 1 802 ? 26.626 8.422 -17.325 1.00 95.81 802 ILE A N 1
ATOM 6229 C CA . ILE A 1 802 ? 26.850 9.865 -17.223 1.00 95.81 802 ILE A CA 1
ATOM 6230 C C . ILE A 1 802 ? 27.001 10.415 -18.634 1.00 95.81 802 ILE A C 1
ATOM 6232 O O . ILE A 1 802 ? 27.976 10.116 -19.313 1.00 95.81 802 ILE A O 1
ATOM 6236 N N . TYR A 1 803 ? 26.063 11.247 -19.064 1.00 94.25 803 TYR A N 1
ATOM 6237 C CA . TYR A 1 803 ? 26.213 12.102 -20.231 1.00 94.25 803 TYR A CA 1
ATOM 6238 C C . TYR A 1 803 ? 26.925 13.382 -19.794 1.00 94.25 803 TYR A C 1
ATOM 6240 O O . TYR A 1 803 ? 26.335 14.219 -19.119 1.00 94.25 803 TYR A O 1
ATOM 6248 N N . LEU A 1 804 ? 28.207 13.507 -20.123 1.00 95.00 804 LEU A N 1
ATOM 6249 C CA . LEU A 1 804 ? 29.070 14.608 -19.705 1.00 95.00 804 LEU A CA 1
ATOM 6250 C C . LEU A 1 804 ? 29.469 15.469 -20.908 1.00 95.00 804 LEU A C 1
ATOM 6252 O O . LEU A 1 804 ? 29.953 14.945 -21.914 1.00 95.00 804 LEU A O 1
ATOM 6256 N N . THR A 1 805 ? 29.312 16.783 -20.793 1.00 91.44 805 THR A N 1
ATOM 6257 C CA . THR A 1 805 ? 29.749 17.770 -21.793 1.00 91.44 805 THR A CA 1
ATOM 6258 C C . THR A 1 805 ? 30.485 18.939 -21.130 1.00 91.44 805 THR A C 1
ATOM 6260 O O . THR A 1 805 ? 30.386 19.130 -19.918 1.00 91.44 805 THR A O 1
ATOM 6263 N N . GLY A 1 806 ? 31.233 19.718 -21.911 1.00 90.06 806 GLY A N 1
ATOM 6264 C CA . GLY A 1 806 ? 31.950 20.920 -21.475 1.00 90.06 806 GLY A CA 1
ATOM 6265 C C . GLY A 1 806 ? 33.444 20.864 -21.797 1.00 90.06 806 GLY A C 1
ATOM 6266 O O . GLY A 1 806 ? 34.111 19.854 -21.580 1.00 90.06 806 GLY A O 1
ATOM 6267 N N . ASP A 1 807 ? 34.003 21.958 -22.314 1.00 92.44 807 ASP A N 1
ATOM 6268 C CA . ASP A 1 807 ? 35.409 22.027 -22.748 1.00 92.44 807 ASP A CA 1
ATOM 6269 C C . ASP A 1 807 ? 36.390 22.229 -21.574 1.00 92.44 807 ASP A C 1
ATOM 6271 O O . ASP A 1 807 ? 37.131 23.208 -21.504 1.00 92.44 807 ASP A O 1
ATOM 6275 N N . PHE A 1 808 ? 36.349 21.307 -20.613 1.00 94.56 808 PHE A N 1
ATOM 6276 C CA . PHE A 1 808 ? 37.117 21.326 -19.366 1.00 94.56 808 PHE A CA 1
ATOM 6277 C C . PHE A 1 808 ? 37.648 19.929 -19.030 1.00 94.56 808 PHE A C 1
ATOM 6279 O O . PHE A 1 808 ? 37.221 18.936 -19.615 1.00 94.56 808 PHE A O 1
ATOM 6286 N N . ALA A 1 809 ? 38.585 19.825 -18.087 1.00 91.31 809 ALA A N 1
ATOM 6287 C CA . ALA A 1 809 ? 39.184 18.547 -17.712 1.00 91.31 809 ALA A CA 1
ATOM 6288 C C . ALA A 1 809 ? 38.432 17.878 -16.540 1.00 91.31 809 ALA A C 1
ATOM 6290 O O . ALA A 1 809 ? 38.459 18.400 -15.418 1.00 91.31 809 ALA A O 1
ATOM 6291 N N . PRO A 1 810 ? 37.795 16.705 -16.743 1.00 95.06 810 PRO A N 1
ATOM 6292 C CA . PRO A 1 810 ? 37.284 15.901 -15.641 1.00 95.06 810 PRO A CA 1
ATOM 6293 C C . PRO A 1 810 ? 38.414 15.111 -14.970 1.00 95.06 810 PRO A C 1
ATOM 6295 O O . PRO A 1 810 ? 39.239 14.482 -15.632 1.00 95.06 810 PRO A O 1
ATOM 6298 N N . THR A 1 811 ? 38.418 15.087 -13.638 1.00 96.19 811 THR A N 1
ATOM 6299 C CA . THR A 1 811 ? 39.244 14.172 -12.837 1.00 96.19 811 THR A CA 1
ATOM 6300 C C . THR A 1 811 ? 38.340 13.118 -12.206 1.00 96.19 811 THR A C 1
ATOM 6302 O O . THR A 1 811 ? 37.580 13.431 -11.293 1.00 96.19 811 THR A O 1
ATOM 6305 N N . PHE A 1 812 ? 38.397 11.876 -12.696 1.00 93.69 812 PHE A N 1
ATOM 6306 C CA . PHE A 1 812 ? 37.590 10.763 -12.174 1.00 93.69 812 PHE A CA 1
ATOM 6307 C C . PHE A 1 812 ? 38.216 10.110 -10.928 1.00 93.69 812 PHE A C 1
ATOM 6309 O O . PHE A 1 812 ? 39.443 10.154 -10.771 1.00 93.69 812 PHE A O 1
ATOM 6316 N N . PRO A 1 813 ? 37.412 9.443 -10.072 1.00 93.31 813 PRO A N 1
ATOM 6317 C CA . PRO A 1 813 ? 37.928 8.611 -8.989 1.00 93.31 813 PRO A CA 1
ATOM 6318 C C . PRO A 1 813 ? 38.973 7.606 -9.490 1.00 93.31 813 PRO A C 1
ATOM 6320 O O . PRO A 1 813 ? 38.793 6.970 -10.529 1.00 93.31 813 PRO A O 1
ATOM 6323 N N . ALA A 1 814 ? 40.057 7.414 -8.731 1.00 87.06 814 ALA A N 1
ATOM 6324 C CA . ALA A 1 814 ? 41.196 6.593 -9.160 1.00 87.06 814 ALA A CA 1
ATOM 6325 C C . ALA A 1 814 ? 40.820 5.139 -9.511 1.00 87.06 814 ALA A C 1
ATOM 6327 O O . ALA A 1 814 ? 41.468 4.527 -10.352 1.00 87.06 814 ALA A O 1
ATOM 6328 N N . GLY A 1 815 ? 39.768 4.587 -8.896 1.00 86.62 815 GLY A N 1
ATOM 6329 C CA . GLY A 1 815 ? 39.266 3.248 -9.219 1.00 86.62 815 GLY A CA 1
ATOM 6330 C C . GLY A 1 815 ? 38.596 3.149 -10.595 1.00 86.62 815 GLY A C 1
ATOM 6331 O O . GLY A 1 815 ? 38.646 2.090 -11.216 1.00 86.62 815 GLY A O 1
ATOM 6332 N N . TRP A 1 816 ? 38.007 4.238 -11.098 1.00 92.12 816 TRP A N 1
ATOM 6333 C CA . TRP A 1 816 ? 37.247 4.246 -12.353 1.00 92.12 816 TRP A CA 1
ATOM 6334 C C . TRP A 1 816 ? 38.157 4.209 -13.581 1.00 92.12 816 TRP A C 1
ATOM 6336 O O . TRP A 1 816 ? 37.753 3.721 -14.634 1.00 92.12 816 TRP A O 1
ATOM 6346 N N . THR A 1 817 ? 39.395 4.684 -13.458 1.00 90.19 817 THR A N 1
ATOM 6347 C CA . THR A 1 817 ? 40.342 4.764 -14.579 1.00 90.19 817 THR A CA 1
ATOM 6348 C C . THR A 1 817 ? 41.138 3.474 -14.800 1.00 90.19 817 THR A C 1
ATOM 6350 O O . THR A 1 817 ? 41.788 3.333 -15.833 1.00 90.19 817 THR A O 1
ATOM 6353 N N . VAL A 1 818 ? 41.071 2.506 -13.874 1.00 87.38 818 VAL A N 1
ATOM 6354 C CA . VAL A 1 818 ? 41.878 1.269 -13.913 1.00 87.38 818 VAL A CA 1
ATOM 6355 C C . VAL A 1 818 ? 41.565 0.405 -15.138 1.00 87.38 818 VAL A C 1
ATOM 6357 O O . VAL A 1 818 ? 42.486 -0.050 -15.810 1.00 87.38 818 VAL A O 1
ATOM 6360 N N . ASN A 1 819 ? 40.279 0.201 -15.443 1.00 87.94 819 ASN A N 1
ATOM 6361 C CA . ASN A 1 819 ? 39.816 -0.562 -16.611 1.00 87.94 819 ASN A CA 1
ATOM 6362 C C . ASN A 1 819 ? 39.019 0.336 -17.571 1.00 87.94 819 ASN A C 1
ATOM 6364 O O . ASN A 1 819 ? 37.945 -0.045 -18.040 1.00 87.94 819 ASN A O 1
ATOM 6368 N N . GLN A 1 820 ? 39.503 1.560 -17.800 1.00 90.31 820 GLN A N 1
ATOM 6369 C CA . GLN A 1 820 ? 38.844 2.515 -18.685 1.00 90.31 820 GLN A CA 1
ATOM 6370 C C . GLN A 1 820 ? 39.132 2.217 -20.162 1.00 90.31 820 GLN A C 1
ATOM 6372 O O . GLN A 1 820 ? 40.280 2.019 -20.558 1.00 90.31 820 GLN A O 1
ATOM 6377 N N . VAL A 1 821 ? 38.090 2.278 -20.991 1.00 84.19 821 VAL A N 1
ATOM 6378 C CA . VAL A 1 821 ? 38.176 2.292 -22.455 1.00 84.19 821 VAL A CA 1
ATOM 6379 C C . VAL A 1 821 ? 37.537 3.576 -22.981 1.00 84.19 821 VAL A C 1
ATOM 6381 O O . VAL A 1 821 ? 36.463 3.965 -22.532 1.00 84.19 821 VAL A O 1
ATOM 6384 N N . GLY A 1 822 ? 38.190 4.229 -23.942 1.00 83.56 822 GLY A N 1
ATOM 6385 C CA . GLY A 1 822 ? 37.753 5.516 -24.489 1.00 83.56 822 GLY A CA 1
ATOM 6386 C C . GLY A 1 822 ? 38.274 6.722 -23.702 1.00 83.56 822 GLY A C 1
ATOM 6387 O O . GLY A 1 822 ? 38.905 6.592 -22.649 1.00 83.56 822 GLY A O 1
ATOM 6388 N N . THR A 1 823 ? 38.043 7.918 -24.240 1.00 85.75 823 THR A N 1
ATOM 6389 C CA . THR A 1 823 ? 38.531 9.186 -23.680 1.00 85.75 823 THR A CA 1
ATOM 6390 C C . THR A 1 823 ? 37.453 10.255 -23.735 1.00 85.75 823 THR A C 1
ATOM 6392 O O . THR A 1 823 ? 36.695 10.326 -24.703 1.00 85.75 823 THR A O 1
ATOM 6395 N N . TYR A 1 824 ? 37.427 11.112 -22.717 1.00 88.62 824 TYR A N 1
ATOM 6396 C CA . TYR A 1 824 ? 36.581 12.300 -22.690 1.00 88.62 824 TYR A CA 1
ATOM 6397 C C . TYR A 1 824 ? 36.968 13.282 -23.805 1.00 88.62 824 TYR A C 1
ATOM 6399 O O . TYR A 1 824 ? 38.155 13.510 -24.047 1.00 88.62 824 TYR A O 1
ATOM 6407 N N . LYS A 1 825 ? 35.971 13.870 -24.468 1.00 84.50 825 LYS A N 1
ATOM 6408 C CA . LYS A 1 825 ? 36.124 14.759 -25.620 1.00 84.50 825 LYS A CA 1
ATOM 6409 C C . LYS A 1 825 ? 35.415 16.096 -25.384 1.00 84.50 825 LYS A C 1
ATOM 6411 O O . LYS A 1 825 ? 34.489 16.442 -26.104 1.00 84.50 825 LYS A O 1
ATOM 6416 N N . GLY A 1 826 ? 35.884 16.845 -24.385 1.00 84.31 826 GLY A N 1
ATOM 6417 C CA . GLY A 1 826 ? 35.582 18.270 -24.184 1.00 84.31 826 GLY A CA 1
ATOM 6418 C C . GLY A 1 826 ? 34.124 18.657 -24.449 1.00 84.31 826 GLY A C 1
ATOM 6419 O O . GLY A 1 826 ? 33.205 18.102 -23.858 1.00 84.31 826 GLY A O 1
ATOM 6420 N N . ALA A 1 827 ? 33.933 19.599 -25.376 1.00 80.25 827 ALA A N 1
ATOM 6421 C CA . ALA A 1 827 ? 32.634 20.160 -25.752 1.00 80.25 827 ALA A CA 1
ATOM 6422 C C . ALA A 1 827 ? 31.621 19.175 -26.382 1.00 80.25 827 ALA A C 1
ATOM 6424 O O . ALA A 1 827 ? 30.463 19.553 -26.565 1.00 80.25 827 ALA A O 1
ATOM 6425 N N . ASP A 1 828 ? 32.024 17.955 -26.749 1.00 85.44 828 ASP A N 1
ATOM 6426 C CA . ASP A 1 828 ? 31.085 16.952 -27.255 1.00 85.44 828 ASP A CA 1
ATOM 6427 C C . ASP A 1 828 ? 30.295 16.316 -26.101 1.00 85.44 828 ASP A C 1
ATOM 6429 O O . ASP A 1 828 ? 30.734 16.302 -24.953 1.00 85.44 828 ASP A O 1
ATOM 6433 N N . VAL A 1 829 ? 29.142 15.716 -26.404 1.00 87.00 829 VAL A N 1
ATOM 6434 C CA . VAL A 1 829 ? 28.444 14.866 -25.431 1.00 87.00 829 VAL A CA 1
ATOM 6435 C C . VAL A 1 829 ? 29.166 13.523 -25.336 1.00 87.00 829 VAL A C 1
ATOM 6437 O O . VAL A 1 829 ? 29.275 12.781 -26.318 1.00 87.00 829 VAL A O 1
ATOM 6440 N N . ASN A 1 830 ? 29.651 13.215 -24.138 1.00 91.06 830 ASN A N 1
ATOM 6441 C CA . ASN A 1 830 ? 30.337 11.978 -23.798 1.00 91.06 830 ASN A CA 1
ATOM 6442 C C . ASN A 1 830 ? 29.397 11.099 -22.975 1.00 91.06 830 ASN A C 1
ATOM 6444 O O . ASN A 1 830 ? 28.989 11.497 -21.894 1.00 91.06 830 ASN A O 1
ATOM 6448 N N . GLU A 1 831 ? 29.081 9.902 -23.451 1.00 94.12 831 GLU A N 1
ATOM 6449 C CA . GLU A 1 831 ? 28.428 8.867 -22.654 1.00 94.12 831 GLU A CA 1
ATOM 6450 C C . GLU A 1 831 ? 29.497 8.090 -21.879 1.00 94.12 831 GLU A C 1
ATOM 6452 O O . GLU A 1 831 ? 30.337 7.411 -22.466 1.00 94.12 831 GLU A O 1
ATOM 6457 N N . ILE A 1 832 ? 29.471 8.178 -20.555 1.00 94.81 832 ILE A N 1
ATOM 6458 C CA . ILE A 1 832 ? 30.373 7.470 -19.653 1.00 94.81 832 ILE A CA 1
ATOM 6459 C C . ILE A 1 832 ? 29.561 6.422 -18.902 1.00 94.81 832 ILE A C 1
ATOM 6461 O O . ILE A 1 832 ? 28.731 6.750 -18.059 1.00 94.81 832 ILE A O 1
ATOM 6465 N N . ARG A 1 833 ? 29.812 5.151 -19.194 1.00 94.62 833 ARG A N 1
ATOM 6466 C CA . ARG A 1 833 ? 29.210 4.006 -18.510 1.00 94.62 833 ARG A CA 1
ATOM 6467 C C . ARG A 1 833 ? 30.195 3.467 -17.486 1.00 94.62 833 ARG A C 1
ATOM 6469 O O . ARG A 1 833 ? 31.291 3.052 -17.863 1.00 94.62 833 ARG A O 1
ATOM 6476 N N . ILE A 1 834 ? 29.823 3.470 -16.209 1.00 94.38 834 ILE A N 1
ATOM 6477 C CA . ILE A 1 834 ? 30.664 2.967 -15.118 1.00 94.38 834 ILE A CA 1
ATOM 6478 C C . ILE A 1 834 ? 29.951 1.814 -14.424 1.00 94.38 834 ILE A C 1
ATOM 6480 O O . ILE A 1 834 ? 28.913 2.001 -13.796 1.00 94.38 834 ILE A O 1
ATOM 6484 N N . LYS A 1 835 ? 30.542 0.623 -14.486 1.00 92.69 835 LYS A N 1
ATOM 6485 C CA . LYS A 1 835 ? 30.061 -0.569 -13.787 1.00 92.69 835 LYS A CA 1
ATOM 6486 C C . LYS A 1 835 ? 30.934 -0.869 -12.575 1.00 92.69 835 LYS A C 1
ATOM 6488 O O . LYS A 1 835 ? 32.111 -1.192 -12.730 1.00 92.69 835 LYS A O 1
ATOM 6493 N N . ASN A 1 836 ? 30.360 -0.807 -11.375 1.00 89.62 836 ASN A N 1
ATOM 6494 C CA . ASN A 1 836 ? 30.992 -1.277 -10.144 1.00 89.62 836 ASN A CA 1
ATOM 6495 C C . ASN A 1 836 ? 30.687 -2.765 -9.932 1.00 89.62 836 ASN A C 1
ATOM 6497 O O . ASN A 1 836 ? 29.525 -3.173 -9.882 1.00 89.62 836 ASN A O 1
ATOM 6501 N N . ILE A 1 837 ? 31.743 -3.571 -9.807 1.00 85.88 837 ILE A N 1
ATOM 6502 C CA . ILE A 1 837 ? 31.636 -5.001 -9.478 1.00 85.88 837 ILE A CA 1
ATOM 6503 C C . ILE A 1 837 ? 31.778 -5.218 -7.969 1.00 85.88 837 ILE A C 1
ATOM 6505 O O . ILE A 1 837 ? 31.072 -6.028 -7.376 1.00 85.88 837 ILE A O 1
ATOM 6509 N N . LYS A 1 838 ? 32.739 -4.517 -7.364 1.00 81.12 838 LYS A N 1
ATOM 6510 C CA . LYS A 1 838 ? 32.970 -4.407 -5.921 1.00 81.12 838 LYS A CA 1
ATOM 6511 C C . LYS A 1 838 ? 33.901 -3.226 -5.669 1.00 81.12 838 LYS A C 1
ATOM 6513 O O . LYS A 1 838 ? 34.541 -2.746 -6.606 1.00 81.12 838 LYS A O 1
ATOM 6518 N N . THR A 1 839 ? 34.054 -2.806 -4.415 1.00 75.06 839 THR A N 1
ATOM 6519 C CA . THR A 1 839 ? 35.015 -1.760 -4.024 1.00 75.06 839 THR A CA 1
ATOM 6520 C C . THR A 1 839 ? 36.383 -1.977 -4.680 1.00 75.06 839 THR A C 1
ATOM 6522 O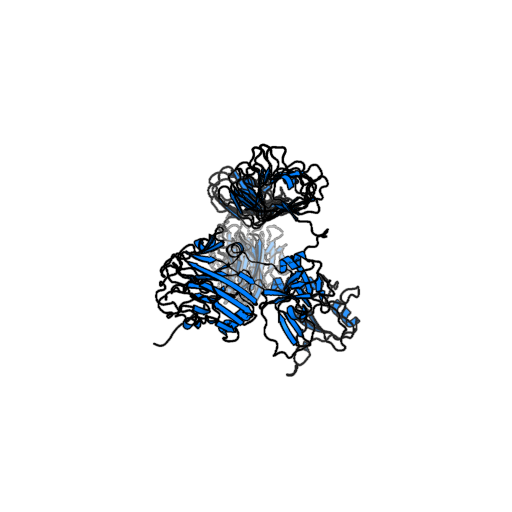 O . THR A 1 839 ? 37.002 -3.032 -4.522 1.00 75.06 839 THR A O 1
ATOM 6525 N N . GLY A 1 840 ? 36.843 -0.977 -5.437 1.00 78.38 840 GLY A N 1
ATOM 6526 C CA . GLY A 1 840 ? 38.134 -1.001 -6.131 1.00 78.38 840 GLY A CA 1
ATOM 6527 C C . GLY A 1 840 ? 38.158 -1.695 -7.501 1.00 78.38 840 GLY A C 1
ATOM 6528 O O . GLY A 1 840 ? 39.188 -1.629 -8.165 1.00 78.38 840 GLY A O 1
ATOM 6529 N N . ILE A 1 841 ? 37.070 -2.335 -7.953 1.00 86.12 841 ILE A N 1
ATOM 6530 C CA . ILE A 1 841 ? 36.975 -2.958 -9.285 1.00 86.12 841 ILE A CA 1
ATOM 6531 C C . ILE A 1 841 ? 35.811 -2.350 -10.067 1.00 86.12 841 ILE A C 1
ATOM 6533 O O . ILE A 1 841 ? 34.641 -2.658 -9.820 1.00 86.12 841 ILE A O 1
ATOM 6537 N N . TYR A 1 842 ? 36.171 -1.536 -11.056 1.00 91.56 842 TYR A N 1
ATOM 6538 C CA . TYR A 1 842 ? 35.249 -0.826 -11.935 1.00 91.56 842 TYR A CA 1
ATOM 6539 C C . TYR A 1 842 ? 35.582 -1.139 -13.394 1.00 91.56 842 TYR A C 1
ATOM 6541 O O . TYR A 1 842 ? 36.745 -1.381 -13.722 1.00 91.56 842 TYR A O 1
ATOM 6549 N N . PHE A 1 843 ? 34.575 -1.113 -14.260 1.00 91.50 843 PHE A N 1
ATOM 6550 C CA . PHE A 1 843 ? 34.736 -1.071 -15.712 1.00 91.50 843 PHE A CA 1
ATOM 6551 C C . PHE A 1 843 ? 34.133 0.233 -16.217 1.00 91.50 843 PHE A C 1
ATOM 6553 O O . PHE A 1 843 ? 32.958 0.490 -15.961 1.00 91.50 843 PHE A O 1
ATOM 6560 N N . THR A 1 844 ? 34.933 1.038 -16.913 1.00 94.19 844 THR A N 1
ATOM 6561 C CA . THR A 1 844 ? 34.512 2.359 -17.393 1.00 94.19 844 THR A CA 1
ATOM 6562 C C . THR A 1 844 ? 34.622 2.405 -18.905 1.00 94.19 844 THR A C 1
ATOM 6564 O O . THR A 1 844 ? 35.688 2.144 -19.459 1.00 94.19 844 THR A O 1
ATOM 6567 N N . GLN A 1 845 ? 33.542 2.764 -19.582 1.00 93.50 845 GLN A N 1
ATOM 6568 C CA . GLN A 1 845 ? 33.527 2.978 -21.022 1.00 93.50 845 GLN A CA 1
ATOM 6569 C C . GLN A 1 845 ? 33.111 4.415 -21.310 1.00 93.50 845 GLN A C 1
ATOM 6571 O O . GLN A 1 845 ? 32.056 4.845 -20.860 1.00 93.50 845 GLN A O 1
ATOM 6576 N N . ILE A 1 846 ? 33.927 5.139 -22.071 1.00 92.81 846 ILE A N 1
ATOM 6577 C CA . ILE A 1 846 ? 33.604 6.472 -22.578 1.00 92.81 846 ILE A CA 1
ATOM 6578 C C . ILE A 1 846 ? 33.341 6.362 -24.077 1.00 92.81 846 ILE A C 1
ATOM 6580 O O . ILE A 1 846 ? 34.234 5.996 -24.843 1.00 92.81 846 ILE A O 1
ATOM 6584 N N . SER A 1 847 ? 32.123 6.705 -24.477 1.00 86.19 847 SER A N 1
ATOM 6585 C CA . SER A 1 847 ? 31.659 6.772 -25.860 1.00 86.19 847 SER A CA 1
ATOM 6586 C C . SER A 1 847 ? 31.261 8.209 -26.196 1.00 86.19 847 SER A C 1
ATOM 6588 O O . SER A 1 847 ? 30.864 8.979 -25.329 1.00 86.19 847 SER A O 1
ATOM 6590 N N . ASN A 1 848 ? 31.361 8.603 -27.458 1.00 80.94 848 ASN A N 1
ATOM 6591 C CA . ASN A 1 848 ? 31.020 9.949 -27.922 1.00 80.94 848 ASN A CA 1
ATOM 6592 C C . ASN A 1 848 ? 30.338 9.823 -29.291 1.00 80.94 848 ASN A C 1
ATOM 6594 O O . ASN A 1 848 ? 30.592 8.862 -30.021 1.00 80.94 848 ASN A O 1
ATOM 6598 N N . SER A 1 849 ? 29.467 10.769 -29.654 1.00 56.97 849 SER A N 1
ATOM 6599 C CA . SER A 1 849 ? 28.774 10.719 -30.952 1.00 56.97 849 SER A CA 1
ATOM 6600 C C . SER A 1 849 ? 29.784 10.689 -32.118 1.00 56.97 849 SER A C 1
ATOM 6602 O O . SER A 1 849 ? 30.655 11.552 -32.234 1.00 56.97 849 SER A O 1
ATOM 6604 N N . LEU A 1 850 ? 29.715 9.633 -32.938 1.00 47.53 850 LEU A N 1
ATOM 6605 C CA . LEU A 1 850 ? 30.694 9.296 -33.977 1.00 47.53 850 LEU A CA 1
ATOM 6606 C C . LEU A 1 850 ? 30.761 10.371 -35.075 1.00 47.53 850 LEU A C 1
ATOM 6608 O O . LEU A 1 850 ? 29.865 10.484 -35.908 1.00 47.53 850 LEU A O 1
ATOM 6612 N N . SER A 1 851 ? 31.867 11.112 -35.146 1.00 44.50 851 SER A N 1
ATOM 6613 C CA . SER A 1 851 ? 32.225 11.900 -36.327 1.00 44.50 851 SER A CA 1
ATOM 6614 C C . SER A 1 851 ? 33.026 11.026 -37.302 1.00 44.50 851 SER A C 1
ATOM 6616 O O . SER A 1 851 ? 34.201 10.780 -37.054 1.00 44.50 851 SER A O 1
ATOM 6618 N N . ILE A 1 852 ? 32.370 10.563 -38.374 1.00 52.25 852 ILE A N 1
ATOM 6619 C CA . ILE A 1 852 ? 32.918 10.129 -39.678 1.00 52.25 852 ILE A CA 1
ATOM 6620 C C . ILE A 1 852 ? 34.252 9.355 -39.601 1.00 52.25 852 ILE A C 1
ATOM 6622 O O . ILE A 1 852 ? 35.329 9.951 -39.523 1.00 52.25 852 ILE A O 1
ATOM 6626 N N . TYR A 1 853 ? 34.201 8.025 -39.737 1.00 56.56 853 TYR A N 1
ATOM 6627 C CA . TYR A 1 853 ? 35.398 7.261 -40.107 1.00 56.56 853 TYR A CA 1
ATOM 6628 C C . TYR A 1 853 ? 35.949 7.801 -41.439 1.00 56.56 853 TYR A C 1
ATOM 6630 O O . TYR A 1 853 ? 35.158 8.085 -42.342 1.00 56.56 853 TYR A O 1
ATOM 6638 N N . PRO A 1 854 ? 37.279 7.942 -41.604 1.00 70.25 854 PRO A N 1
ATOM 6639 C CA . PRO A 1 854 ? 37.860 8.239 -42.909 1.00 70.25 854 PRO A CA 1
ATOM 6640 C C . PRO A 1 854 ? 37.310 7.285 -43.977 1.00 70.25 854 PRO A C 1
ATOM 6642 O O . PRO A 1 854 ? 37.040 6.115 -43.682 1.00 70.25 854 PRO A O 1
ATOM 6645 N N . ALA A 1 855 ? 37.130 7.784 -45.205 1.00 78.94 855 ALA A N 1
ATOM 6646 C CA . ALA A 1 855 ? 36.625 6.970 -46.308 1.00 78.94 855 ALA A CA 1
ATOM 6647 C C . ALA A 1 855 ? 37.449 5.669 -46.422 1.00 78.94 855 ALA A C 1
ATOM 6649 O O . ALA A 1 855 ? 38.681 5.742 -46.325 1.00 78.94 855 ALA A O 1
ATOM 6650 N N . PRO A 1 856 ? 36.813 4.496 -46.617 1.00 88.31 856 PRO A N 1
ATOM 6651 C CA . PRO A 1 856 ? 37.524 3.228 -46.704 1.00 88.31 856 PRO A CA 1
ATOM 6652 C C . PRO A 1 856 ? 38.624 3.308 -47.757 1.00 88.31 856 PRO A C 1
ATOM 6654 O O . PRO A 1 856 ? 38.386 3.786 -48.868 1.00 88.31 856 PRO A O 1
ATOM 6657 N N . PHE A 1 857 ? 39.819 2.829 -47.434 1.00 87.12 857 PHE A N 1
ATOM 6658 C CA . PHE A 1 857 ? 40.901 2.708 -48.404 1.00 87.12 857 PHE A CA 1
ATOM 6659 C C . PHE A 1 857 ? 40.990 1.258 -48.875 1.00 87.12 857 PHE A C 1
ATOM 6661 O O . PHE A 1 857 ? 41.070 0.354 -48.049 1.00 87.12 857 PHE A O 1
ATOM 6668 N N . ILE A 1 858 ? 40.974 1.038 -50.191 1.00 89.00 858 ILE A N 1
ATOM 6669 C CA . ILE A 1 858 ? 41.020 -0.294 -50.808 1.00 89.00 858 ILE A CA 1
ATOM 6670 C C . ILE A 1 858 ? 42.406 -0.503 -51.427 1.00 89.00 858 ILE A C 1
ATOM 6672 O O . ILE A 1 858 ? 42.730 0.109 -52.446 1.00 89.00 858 ILE A O 1
ATOM 6676 N N . GLU A 1 859 ? 43.207 -1.394 -50.846 1.00 85.06 859 GLU A N 1
ATOM 6677 C CA . GLU A 1 859 ? 44.551 -1.725 -51.329 1.00 85.06 859 GLU A CA 1
ATOM 6678 C C . GLU A 1 859 ? 44.506 -2.801 -52.420 1.00 85.06 859 GLU A C 1
ATOM 6680 O O . GLU A 1 859 ? 44.975 -2.565 -53.535 1.00 85.06 859 GLU A O 1
ATOM 6685 N N . SER A 1 860 ? 43.881 -3.954 -52.159 1.00 80.38 860 SER A N 1
ATOM 6686 C CA . SER A 1 860 ? 43.800 -5.089 -53.095 1.00 80.38 860 SER A CA 1
ATOM 6687 C C . SER A 1 860 ? 42.564 -5.968 -52.860 1.00 80.38 860 SER A C 1
ATOM 6689 O O . SER A 1 860 ? 41.885 -5.845 -51.838 1.00 80.38 860 SER A O 1
ATOM 6691 N N . ILE A 1 861 ? 42.264 -6.830 -53.839 1.00 86.44 861 ILE A N 1
ATOM 6692 C CA . ILE A 1 861 ? 41.256 -7.892 -53.751 1.00 86.44 861 ILE A CA 1
ATOM 6693 C C . ILE A 1 861 ? 41.822 -9.192 -54.325 1.00 86.44 861 ILE A C 1
ATOM 6695 O O . ILE A 1 861 ? 42.505 -9.171 -55.351 1.00 86.44 861 ILE A O 1
ATOM 6699 N N . GLU A 1 862 ? 41.540 -10.308 -53.657 1.00 81.50 862 GLU A N 1
ATOM 6700 C CA . GLU A 1 862 ? 41.981 -11.647 -54.051 1.00 81.50 862 GLU A CA 1
ATOM 6701 C C . GLU A 1 862 ? 40.804 -12.640 -53.992 1.00 81.50 862 GLU A C 1
ATOM 6703 O O . GLU A 1 862 ? 40.144 -12.694 -52.950 1.00 81.50 862 GLU A O 1
ATOM 6708 N N . PRO A 1 863 ? 40.543 -13.430 -55.056 1.00 77.75 863 PRO A N 1
ATOM 6709 C CA . PRO A 1 863 ? 41.161 -13.354 -56.386 1.00 77.75 863 PRO A CA 1
ATOM 6710 C C . PRO A 1 863 ? 40.680 -12.119 -57.175 1.00 77.75 863 PRO A C 1
ATOM 6712 O O . PRO A 1 863 ? 39.607 -11.580 -56.919 1.00 77.75 863 PRO A O 1
ATOM 6715 N N . SER A 1 864 ? 41.477 -11.662 -58.146 1.00 73.00 864 SER A N 1
ATOM 6716 C CA . SER A 1 864 ? 41.129 -10.536 -59.041 1.00 73.00 864 SER A CA 1
ATOM 6717 C C . SER A 1 864 ? 40.641 -10.978 -60.429 1.00 73.00 864 SER A C 1
ATOM 6719 O O . SER A 1 864 ? 40.218 -10.144 -61.224 1.00 73.00 864 SER A O 1
ATOM 6721 N N . GLY A 1 865 ? 40.657 -12.284 -60.711 1.00 75.50 865 GLY A N 1
ATOM 6722 C CA . GLY A 1 865 ? 40.081 -12.893 -61.910 1.00 75.50 865 GLY A CA 1
ATOM 6723 C C . GLY A 1 865 ? 39.242 -14.105 -61.522 1.00 75.50 865 GLY A C 1
ATOM 6724 O O . GLY A 1 865 ? 39.675 -14.900 -60.685 1.00 75.50 865 GLY A O 1
ATOM 6725 N N . VAL A 1 866 ? 38.040 -14.213 -62.083 1.00 80.00 866 VAL A N 1
ATOM 6726 C CA . VAL A 1 866 ? 37.048 -15.236 -61.721 1.00 80.00 866 VAL A CA 1
ATOM 6727 C C . VAL A 1 866 ? 36.287 -15.738 -62.946 1.00 80.00 866 VAL A C 1
ATOM 6729 O O . VAL A 1 866 ? 36.198 -15.054 -63.966 1.00 80.00 866 VAL A O 1
ATOM 6732 N N . THR A 1 867 ? 35.721 -16.938 -62.843 1.00 77.25 867 THR A N 1
ATOM 6733 C CA . THR A 1 867 ? 34.914 -17.536 -63.909 1.00 77.25 867 THR A CA 1
ATOM 6734 C C . THR A 1 867 ? 33.423 -17.228 -63.717 1.00 77.25 867 THR A C 1
ATOM 6736 O O . THR A 1 867 ? 32.934 -17.175 -62.584 1.00 77.25 867 THR A O 1
ATOM 6739 N N . PRO A 1 868 ? 32.668 -17.021 -64.806 1.00 81.50 868 PRO A N 1
ATOM 6740 C CA . PRO A 1 868 ? 31.244 -16.725 -64.748 1.00 81.50 868 PRO A CA 1
ATOM 6741 C C . PRO A 1 868 ? 30.439 -17.915 -64.225 1.00 81.50 868 PRO A C 1
ATOM 6743 O O . PRO A 1 868 ? 30.814 -19.073 -64.408 1.00 81.50 868 PRO A O 1
ATOM 6746 N N . ASN A 1 869 ? 29.281 -17.622 -63.633 1.00 82.75 869 ASN A N 1
ATOM 6747 C CA . ASN A 1 869 ? 28.352 -18.595 -63.048 1.00 82.75 869 ASN A CA 1
ATOM 6748 C C . ASN A 1 869 ? 28.962 -19.430 -61.909 1.00 82.75 869 ASN A C 1
ATOM 6750 O O . ASN A 1 869 ? 28.620 -20.602 -61.741 1.00 82.75 869 ASN A O 1
ATOM 6754 N N . THR A 1 870 ? 29.860 -18.831 -61.125 1.00 84.69 870 THR A N 1
ATOM 6755 C CA . THR A 1 870 ? 30.459 -19.460 -59.941 1.00 84.69 870 THR A CA 1
ATOM 6756 C C . THR A 1 870 ? 30.195 -18.643 -58.681 1.00 84.69 870 THR A C 1
ATOM 6758 O O . THR A 1 870 ? 29.973 -17.437 -58.747 1.00 84.69 870 THR A O 1
ATOM 6761 N N . THR A 1 871 ? 30.222 -19.303 -57.525 1.00 91.00 871 THR A N 1
ATOM 6762 C CA . THR A 1 871 ? 30.249 -18.645 -56.214 1.00 91.00 871 THR A CA 1
ATOM 6763 C C . THR A 1 871 ? 31.694 -18.603 -55.737 1.00 91.00 871 THR A C 1
ATOM 6765 O O . THR A 1 871 ? 32.345 -19.647 -55.665 1.00 91.00 871 THR A O 1
ATOM 6768 N N . GLN A 1 872 ? 32.196 -17.414 -55.410 1.00 88.75 872 GLN A N 1
ATOM 6769 C CA . GLN A 1 872 ? 33.606 -17.198 -55.095 1.00 88.75 872 GLN A CA 1
ATOM 6770 C C . GLN A 1 872 ? 33.786 -16.377 -53.814 1.00 88.75 872 GLN A C 1
ATOM 6772 O O . GLN A 1 872 ? 33.094 -15.382 -53.585 1.00 88.75 872 GLN A O 1
ATOM 6777 N N . ASP A 1 873 ? 34.756 -16.786 -52.994 1.00 91.88 873 ASP A N 1
ATOM 6778 C CA . ASP A 1 873 ? 35.213 -16.029 -51.829 1.00 91.88 873 ASP A CA 1
ATOM 6779 C C . ASP A 1 873 ? 36.247 -14.978 -52.231 1.00 91.88 873 ASP A C 1
ATOM 6781 O O . ASP A 1 873 ? 37.175 -15.270 -52.991 1.00 91.88 873 ASP A O 1
ATOM 6785 N N . PHE A 1 874 ? 36.110 -13.784 -51.653 1.00 92.00 874 PHE A N 1
ATOM 6786 C CA . PHE A 1 874 ? 36.989 -12.641 -51.851 1.00 92.00 874 PHE A CA 1
ATOM 6787 C C . PHE A 1 874 ? 37.564 -12.130 -50.531 1.00 92.00 874 PHE A C 1
ATOM 6789 O O . PHE A 1 874 ? 36.870 -12.018 -49.513 1.00 92.00 874 PHE A O 1
ATOM 6796 N N . ILE A 1 875 ? 38.839 -11.751 -50.571 1.00 92.44 875 ILE A N 1
ATOM 6797 C CA . ILE A 1 875 ? 39.549 -11.081 -49.482 1.00 92.44 875 ILE A CA 1
ATOM 6798 C C . ILE A 1 875 ? 39.923 -9.680 -49.954 1.00 92.44 875 ILE A C 1
ATOM 6800 O O . ILE A 1 875 ? 40.672 -9.526 -50.915 1.00 92.44 875 ILE A O 1
ATOM 6804 N N . VAL A 1 876 ? 39.426 -8.658 -49.260 1.00 93.56 876 VAL A N 1
ATOM 6805 C CA . VAL A 1 876 ? 39.765 -7.253 -49.497 1.00 93.56 876 VAL A CA 1
ATOM 6806 C C . VAL A 1 876 ? 40.753 -6.791 -48.437 1.00 93.56 876 VAL A C 1
ATOM 6808 O O . VAL A 1 876 ? 40.483 -6.898 -47.237 1.00 93.56 876 VAL A O 1
ATOM 6811 N N . LYS A 1 877 ? 41.887 -6.248 -48.880 1.00 89.19 877 LYS A N 1
ATOM 6812 C CA . LYS A 1 877 ? 42.905 -5.627 -48.023 1.00 89.19 877 LYS A CA 1
ATOM 6813 C C . LYS A 1 877 ? 42.824 -4.110 -48.128 1.00 89.19 877 LYS A C 1
ATOM 6815 O O . LYS A 1 877 ? 42.523 -3.580 -49.201 1.00 89.19 877 LYS A O 1
ATOM 6820 N N . GLY A 1 878 ? 43.069 -3.407 -47.027 1.00 89.31 878 GLY A N 1
ATOM 6821 C CA . GLY A 1 878 ? 42.984 -1.950 -47.003 1.00 89.31 878 GLY A CA 1
ATOM 6822 C C . GLY A 1 878 ? 43.070 -1.342 -45.608 1.00 89.31 878 GLY A C 1
ATOM 6823 O O . GLY A 1 878 ? 43.783 -1.862 -44.757 1.00 89.31 878 GLY A O 1
ATOM 6824 N N . SER A 1 879 ? 42.347 -0.240 -45.393 1.00 85.19 879 SER A N 1
ATOM 6825 C CA . SER A 1 879 ? 42.260 0.471 -44.108 1.00 85.19 879 SER A CA 1
ATOM 6826 C C . SER A 1 879 ? 40.875 1.094 -43.909 1.00 85.19 879 SER A C 1
ATOM 6828 O O . SER A 1 879 ? 40.180 1.408 -44.879 1.00 85.19 879 SER A O 1
ATOM 6830 N N . PHE A 1 880 ? 40.514 1.355 -42.647 1.00 86.88 880 PHE A N 1
ATOM 6831 C CA . PHE A 1 880 ? 39.250 1.987 -42.228 1.00 86.88 880 PHE A CA 1
ATOM 6832 C C . PHE A 1 880 ? 37.986 1.156 -42.509 1.00 86.88 880 PHE A C 1
ATOM 6834 O O . PHE A 1 880 ? 36.891 1.705 -42.647 1.00 86.88 880 PHE A O 1
ATOM 6841 N N . PHE A 1 881 ? 38.114 -0.172 -42.561 1.00 88.25 881 PHE A N 1
ATOM 6842 C CA . PHE A 1 881 ? 36.956 -1.068 -42.557 1.00 88.25 881 PHE A CA 1
ATOM 6843 C C . PHE A 1 881 ? 36.329 -1.136 -41.157 1.00 88.25 881 PHE A C 1
ATOM 6845 O O . PHE A 1 881 ? 37.037 -1.060 -40.151 1.00 88.25 881 PHE A O 1
ATOM 6852 N N . THR A 1 882 ? 35.010 -1.311 -41.085 1.00 82.69 882 THR A N 1
ATOM 6853 C CA . THR A 1 882 ? 34.252 -1.388 -39.825 1.00 82.69 882 THR A CA 1
ATOM 6854 C C . THR A 1 882 ? 33.379 -2.648 -39.780 1.00 82.69 882 THR A C 1
ATOM 6856 O O . THR A 1 882 ? 33.072 -3.201 -40.842 1.00 82.69 882 THR A O 1
ATOM 6859 N N . PRO A 1 883 ? 32.964 -3.112 -38.584 1.00 82.50 883 PRO A N 1
ATOM 6860 C CA . PRO A 1 883 ? 32.053 -4.250 -38.444 1.00 82.50 883 PRO A CA 1
ATOM 6861 C C . PRO A 1 883 ? 30.700 -4.042 -39.134 1.00 82.50 883 PRO A C 1
ATOM 6863 O O . PRO A 1 883 ? 30.181 -4.981 -39.731 1.00 82.50 883 PRO A O 1
ATOM 6866 N N . GLU A 1 884 ? 30.148 -2.824 -39.086 1.00 80.12 884 GLU A N 1
ATOM 6867 C CA . GLU A 1 884 ? 28.877 -2.477 -39.742 1.00 80.12 884 GLU A CA 1
ATOM 6868 C C . GLU A 1 884 ? 29.045 -2.121 -41.230 1.00 80.12 884 GLU A C 1
ATOM 6870 O O . GLU A 1 884 ? 28.061 -1.954 -41.952 1.00 80.12 884 GLU A O 1
ATOM 6875 N N . GLY A 1 885 ? 30.289 -1.978 -41.696 1.00 77.50 885 GLY A N 1
ATOM 6876 C CA . GLY A 1 885 ? 30.607 -1.645 -43.077 1.00 77.50 885 GLY A CA 1
ATOM 6877 C C . GLY A 1 885 ? 30.347 -2.805 -44.036 1.00 77.50 885 GLY A C 1
ATOM 6878 O O . GLY A 1 885 ? 30.387 -3.983 -43.667 1.00 77.50 885 GLY A O 1
ATOM 6879 N N . PHE A 1 886 ? 30.104 -2.482 -45.305 1.00 84.69 886 PHE A N 1
ATOM 6880 C CA . PHE A 1 886 ? 29.824 -3.483 -46.328 1.00 84.69 886 PHE A CA 1
ATOM 6881 C C . PHE A 1 886 ? 30.584 -3.239 -47.630 1.00 84.69 886 PHE A C 1
ATOM 6883 O O . PHE A 1 886 ? 30.776 -2.102 -48.056 1.00 84.69 886 PHE A O 1
ATOM 6890 N N . GLY A 1 887 ? 31.015 -4.331 -48.261 1.00 84.81 887 GLY A N 1
ATOM 6891 C CA . GLY A 1 887 ? 31.730 -4.326 -49.537 1.00 84.81 887 GLY A CA 1
ATOM 6892 C C . GLY A 1 887 ? 31.124 -5.282 -50.552 1.00 84.81 887 GLY A C 1
ATOM 6893 O O . GLY A 1 887 ? 30.422 -6.215 -50.161 1.00 84.81 887 GLY A O 1
ATOM 6894 N N . GLY A 1 888 ? 31.362 -5.053 -51.839 1.00 91.38 888 GLY A N 1
ATOM 6895 C CA . GLY A 1 888 ? 30.881 -5.926 -52.910 1.00 91.38 888 GLY A CA 1
ATOM 6896 C C . GLY A 1 888 ? 31.398 -5.523 -54.287 1.00 91.38 888 GLY A C 1
ATOM 6897 O O . GLY A 1 888 ? 31.991 -4.458 -54.454 1.00 91.38 888 GLY A O 1
ATOM 6898 N N . ILE A 1 889 ? 31.166 -6.381 -55.278 1.00 92.62 889 ILE A N 1
ATOM 6899 C CA . ILE A 1 889 ? 31.539 -6.128 -56.674 1.00 92.62 889 ILE A CA 1
ATOM 6900 C C . ILE A 1 889 ? 30.295 -5.626 -57.407 1.00 92.62 889 ILE A C 1
ATOM 6902 O O . ILE A 1 889 ? 29.225 -6.231 -57.322 1.00 92.62 889 ILE A O 1
ATOM 6906 N N . VAL A 1 890 ? 30.410 -4.494 -58.097 1.00 90.06 890 VAL A N 1
ATOM 6907 C CA . VAL A 1 890 ? 29.299 -3.876 -58.825 1.00 90.06 890 VAL A CA 1
ATOM 6908 C C . VAL A 1 890 ? 28.768 -4.860 -59.867 1.00 90.06 890 VAL A C 1
ATOM 6910 O O . VAL A 1 890 ? 29.528 -5.390 -60.665 1.00 90.06 890 VAL A O 1
ATOM 6913 N N . GLY A 1 891 ? 27.456 -5.103 -59.861 1.00 85.06 891 GLY A N 1
ATOM 6914 C CA . GLY A 1 891 ? 26.809 -6.021 -60.806 1.00 85.06 891 GLY A CA 1
ATOM 6915 C C . GLY A 1 891 ? 26.920 -7.509 -60.454 1.00 85.06 891 GLY A C 1
ATOM 6916 O O . GLY A 1 891 ? 26.356 -8.320 -61.182 1.00 85.06 891 GLY A O 1
ATOM 6917 N N . GLN A 1 892 ? 27.577 -7.861 -59.344 1.00 90.50 892 GLN A N 1
ATOM 6918 C CA . GLN A 1 892 ? 27.655 -9.226 -58.811 1.00 90.50 892 GLN A CA 1
ATOM 6919 C C . GLN A 1 892 ? 26.845 -9.339 -57.509 1.00 90.50 892 GLN A C 1
ATOM 6921 O O . GLN A 1 892 ? 26.645 -8.344 -56.806 1.00 90.50 892 GLN A O 1
ATOM 6926 N N . THR A 1 893 ? 26.372 -10.538 -57.160 1.00 92.56 893 THR A N 1
ATOM 6927 C CA . THR A 1 893 ? 25.502 -10.720 -55.983 1.00 92.56 893 THR A CA 1
ATOM 6928 C C . THR A 1 893 ? 26.317 -11.177 -54.784 1.00 92.56 893 THR A C 1
ATOM 6930 O O . THR A 1 893 ? 26.817 -12.292 -54.771 1.00 92.56 893 THR A O 1
ATOM 6933 N N . ARG A 1 894 ? 26.441 -10.349 -53.743 1.00 92.25 894 ARG A N 1
ATOM 6934 C CA . ARG A 1 894 ? 27.077 -10.768 -52.484 1.00 92.25 894 ARG A CA 1
ATOM 6935 C C . ARG A 1 894 ? 26.145 -11.679 -51.683 1.00 92.25 894 ARG A C 1
ATOM 6937 O O . ARG A 1 894 ? 25.021 -11.284 -51.385 1.00 92.25 894 ARG A O 1
ATOM 6944 N N . THR A 1 895 ? 26.646 -12.829 -51.249 1.00 90.25 895 THR A N 1
ATOM 6945 C CA . THR A 1 895 ? 25.896 -13.832 -50.476 1.00 90.25 895 THR A CA 1
ATOM 6946 C C . THR A 1 895 ? 26.287 -13.871 -49.000 1.00 90.25 895 THR A C 1
ATOM 6948 O O . THR A 1 895 ? 25.455 -14.190 -48.155 1.00 90.25 895 THR A O 1
ATOM 6951 N N . SER A 1 896 ? 27.522 -13.496 -48.653 1.00 90.81 896 SER A N 1
ATOM 6952 C CA . SER A 1 896 ? 27.984 -13.447 -47.260 1.00 90.81 896 SER A CA 1
ATOM 6953 C C . SER A 1 896 ? 29.038 -12.359 -47.041 1.00 90.81 896 SER A C 1
ATOM 6955 O O . SER A 1 896 ? 29.655 -11.889 -47.997 1.00 90.81 896 SER A O 1
ATOM 6957 N N . SER A 1 897 ? 29.264 -11.957 -45.789 1.00 89.25 897 SER A N 1
ATOM 6958 C CA . SER A 1 897 ? 30.344 -11.040 -45.406 1.00 89.25 897 SER A CA 1
ATOM 6959 C C . SER A 1 897 ? 30.882 -11.337 -44.008 1.00 89.25 897 SER A C 1
ATOM 6961 O O . SER A 1 897 ? 30.144 -11.777 -43.131 1.00 89.25 897 SER A O 1
ATOM 6963 N N . ASN A 1 898 ? 32.169 -11.070 -43.787 1.00 87.75 898 ASN A N 1
ATOM 6964 C CA . ASN A 1 898 ? 32.883 -11.333 -42.542 1.00 87.75 898 ASN A CA 1
ATOM 6965 C C . ASN A 1 898 ? 33.976 -10.272 -42.325 1.00 87.75 898 ASN A C 1
ATOM 6967 O O . ASN A 1 898 ? 35.024 -10.294 -42.979 1.00 87.75 898 ASN A O 1
ATOM 6971 N N . PHE A 1 899 ? 33.733 -9.345 -41.396 1.00 89.12 899 PHE A N 1
ATOM 6972 C CA . PHE A 1 899 ? 34.732 -8.373 -40.955 1.00 89.12 899 PHE A CA 1
ATOM 6973 C C . PHE A 1 899 ? 35.788 -9.061 -40.080 1.00 89.12 899 PHE A C 1
ATOM 6975 O O . PHE A 1 899 ? 35.450 -9.717 -39.095 1.00 89.12 899 PHE A O 1
ATOM 6982 N N . LYS A 1 900 ? 37.076 -8.904 -40.419 1.00 89.81 900 LYS A N 1
ATOM 6983 C CA . LYS A 1 900 ? 38.180 -9.458 -39.616 1.00 89.81 900 LYS A CA 1
ATOM 6984 C C . LYS A 1 900 ? 38.834 -8.408 -38.737 1.00 89.81 900 LYS A C 1
ATOM 6986 O O . LYS A 1 900 ? 39.033 -8.644 -37.550 1.00 89.81 900 LYS A O 1
ATOM 6991 N N . ASN A 1 901 ? 39.205 -7.281 -39.327 1.00 84.56 901 ASN A N 1
ATOM 6992 C CA . ASN A 1 901 ? 39.788 -6.133 -38.644 1.00 84.56 901 ASN A CA 1
ATOM 6993 C C . ASN A 1 901 ? 39.774 -4.925 -39.595 1.00 84.56 901 ASN A C 1
ATOM 6995 O O . ASN A 1 901 ? 39.373 -5.039 -40.752 1.00 84.56 901 ASN A O 1
ATOM 6999 N N . GLN A 1 902 ? 40.251 -3.769 -39.129 1.00 83.00 902 GLN A N 1
ATOM 7000 C CA . GLN A 1 902 ? 40.215 -2.527 -39.908 1.00 83.00 902 GLN A CA 1
ATOM 7001 C C . GLN A 1 902 ? 40.996 -2.565 -41.234 1.00 83.00 902 GLN A C 1
ATOM 7003 O O . GLN A 1 902 ? 40.792 -1.663 -42.044 1.00 83.00 902 GLN A O 1
ATOM 7008 N N . GLY A 1 903 ? 41.855 -3.568 -41.463 1.00 86.44 903 GLY A N 1
ATOM 7009 C CA . GLY A 1 903 ? 42.603 -3.737 -42.710 1.00 86.44 903 GLY A CA 1
ATOM 7010 C C . GLY A 1 903 ? 42.257 -4.973 -43.540 1.00 86.44 903 GLY A C 1
ATOM 7011 O O . GLY A 1 903 ? 42.861 -5.190 -44.591 1.00 86.44 903 GLY A O 1
ATOM 7012 N N . GLU A 1 904 ? 41.281 -5.779 -43.113 1.00 91.94 904 GLU A N 1
ATOM 7013 C CA . GLU A 1 904 ? 40.829 -6.947 -43.868 1.00 91.94 904 GLU A CA 1
ATOM 7014 C C . GLU A 1 904 ? 39.318 -7.179 -43.749 1.00 91.94 904 GLU A C 1
ATOM 7016 O O . GLU A 1 904 ? 38.768 -7.346 -42.655 1.00 91.94 904 GLU A O 1
ATOM 7021 N N . TYR A 1 905 ? 38.666 -7.274 -44.906 1.00 92.50 905 TYR A N 1
ATOM 7022 C CA . TYR A 1 905 ? 37.246 -7.582 -45.043 1.00 92.50 905 TYR A CA 1
ATOM 7023 C C . TYR A 1 905 ? 37.063 -8.754 -46.009 1.00 92.50 905 TYR A C 1
ATOM 7025 O O . TYR A 1 905 ? 37.653 -8.760 -47.087 1.00 92.50 905 TYR A O 1
ATOM 7033 N N . ARG A 1 906 ? 36.258 -9.756 -45.644 1.00 93.75 906 ARG A N 1
ATOM 7034 C CA . ARG A 1 906 ? 35.997 -10.928 -46.496 1.00 93.75 906 ARG A CA 1
ATOM 7035 C C . ARG A 1 906 ? 34.532 -10.991 -46.886 1.00 93.75 906 ARG A C 1
ATOM 7037 O O . ARG A 1 906 ? 33.672 -10.674 -46.068 1.00 93.75 906 ARG A O 1
ATOM 7044 N N . PHE A 1 907 ? 34.238 -11.423 -48.103 1.00 93.25 907 PHE A N 1
ATOM 7045 C CA . PHE A 1 907 ? 32.865 -11.660 -48.542 1.00 93.25 907 PHE A CA 1
ATOM 7046 C C . PHE A 1 907 ? 32.804 -12.757 -49.602 1.00 93.25 907 PHE A C 1
ATOM 7048 O O . PHE A 1 907 ? 33.788 -13.006 -50.290 1.00 93.25 907 PHE A O 1
ATOM 7055 N N . THR A 1 908 ? 31.638 -13.379 -49.743 1.00 93.56 908 THR A N 1
ATOM 7056 C CA . THR A 1 908 ? 31.346 -14.340 -50.816 1.00 93.56 908 THR A CA 1
ATOM 7057 C C . THR A 1 908 ? 30.405 -13.681 -51.817 1.00 93.56 908 THR A C 1
ATOM 7059 O O . THR A 1 908 ? 29.484 -12.965 -51.407 1.00 93.56 908 THR A O 1
ATOM 7062 N N . ALA A 1 909 ? 30.620 -13.893 -53.115 1.00 92.12 909 ALA A N 1
ATOM 7063 C CA . ALA A 1 909 ? 29.724 -13.403 -54.157 1.00 92.12 909 ALA A CA 1
ATOM 7064 C C . ALA A 1 909 ? 29.481 -14.430 -55.269 1.00 92.12 909 ALA A C 1
ATOM 7066 O O . ALA A 1 909 ? 30.386 -15.169 -55.654 1.00 92.12 909 ALA A O 1
ATOM 7067 N N . ASP A 1 910 ? 28.261 -14.424 -55.800 1.00 94.00 910 ASP A N 1
ATOM 7068 C CA . ASP A 1 910 ? 27.870 -15.130 -57.014 1.00 94.00 910 ASP A CA 1
ATOM 7069 C C . ASP A 1 910 ? 28.209 -14.265 -58.230 1.00 94.00 910 ASP A C 1
ATOM 7071 O O . ASP A 1 910 ? 27.743 -13.124 -58.361 1.00 94.00 910 ASP A O 1
ATOM 7075 N N . ILE A 1 911 ? 29.032 -14.828 -59.110 1.00 91.81 911 ILE A N 1
ATOM 7076 C CA . ILE A 1 911 ? 29.550 -14.191 -60.314 1.00 91.81 911 ILE A CA 1
ATOM 7077 C C . ILE A 1 911 ? 28.601 -14.464 -61.480 1.00 91.81 911 ILE A C 1
ATOM 7079 O O . ILE A 1 911 ? 28.376 -15.609 -61.871 1.00 91.81 911 ILE A O 1
ATOM 7083 N N . GLY A 1 912 ? 28.035 -13.403 -62.046 1.00 82.94 912 GLY A N 1
ATOM 7084 C CA . GLY A 1 912 ? 27.120 -13.445 -63.179 1.00 82.94 912 GLY A CA 1
ATOM 7085 C C . GLY A 1 912 ? 27.785 -13.868 -64.492 1.00 82.94 912 GLY A C 1
ATOM 7086 O O . GLY A 1 912 ? 29.004 -13.938 -64.616 1.00 82.94 912 GLY A O 1
ATOM 7087 N N . ALA A 1 913 ? 26.956 -14.127 -65.505 1.00 78.25 913 ALA A N 1
ATOM 7088 C CA . ALA A 1 913 ? 27.389 -14.647 -66.807 1.00 78.25 913 ALA A CA 1
ATOM 7089 C C . ALA A 1 913 ? 28.077 -13.617 -67.727 1.00 78.25 913 ALA A C 1
ATOM 7091 O O . ALA A 1 913 ? 28.525 -13.976 -68.812 1.00 78.25 913 ALA A O 1
ATOM 7092 N N . ASN A 1 914 ? 28.110 -12.341 -67.340 1.00 78.00 914 ASN A N 1
ATOM 7093 C CA . ASN A 1 914 ? 28.632 -11.273 -68.187 1.00 78.00 914 ASN A CA 1
ATOM 7094 C C . ASN A 1 914 ? 30.152 -11.171 -68.038 1.00 78.00 914 ASN A C 1
ATOM 7096 O O . ASN A 1 914 ? 30.645 -10.917 -66.941 1.00 78.00 914 ASN A O 1
ATOM 7100 N N . GLU A 1 915 ? 30.867 -11.318 -69.150 1.00 76.94 915 GLU A N 1
ATOM 7101 C CA . GLU A 1 915 ? 32.303 -11.049 -69.240 1.00 76.94 915 GLU A CA 1
ATOM 7102 C C . GLU A 1 915 ? 32.598 -9.549 -69.150 1.00 76.94 915 GLU A C 1
ATOM 7104 O O . GLU A 1 915 ? 31.842 -8.719 -69.667 1.00 76.94 915 GLU A O 1
ATOM 7109 N N . GLY A 1 916 ? 33.705 -9.206 -68.494 1.00 76.06 916 GLY A N 1
ATOM 7110 C CA . GLY A 1 916 ? 34.182 -7.834 -68.376 1.00 76.06 916 GLY A CA 1
ATOM 7111 C C . GLY A 1 916 ? 34.882 -7.527 -67.055 1.00 76.06 916 GLY A C 1
ATOM 7112 O O . GLY A 1 916 ? 34.958 -8.357 -66.150 1.00 76.06 916 GLY A O 1
ATOM 7113 N N . ASP A 1 917 ? 35.375 -6.294 -66.955 1.00 79.94 917 ASP A N 1
ATOM 7114 C CA . ASP A 1 917 ? 35.958 -5.742 -65.735 1.00 79.94 917 ASP A CA 1
ATOM 7115 C C . ASP A 1 917 ? 34.862 -5.091 -64.869 1.00 79.94 917 ASP A C 1
ATOM 7117 O O . ASP A 1 917 ? 34.031 -4.326 -65.367 1.00 79.94 917 ASP A O 1
ATOM 7121 N N . PHE A 1 918 ? 34.874 -5.368 -63.564 1.00 86.44 918 PHE A N 1
ATOM 7122 C CA . PHE A 1 918 ? 33.894 -4.879 -62.594 1.00 86.44 918 PHE A CA 1
ATOM 7123 C C . PHE A 1 918 ? 34.558 -4.135 -61.431 1.00 86.44 918 PHE A C 1
ATOM 7125 O O . PHE A 1 918 ? 35.633 -4.498 -60.944 1.00 86.44 918 PHE A O 1
ATOM 7132 N N . ASP A 1 919 ? 33.884 -3.092 -60.947 1.00 90.44 919 ASP A N 1
ATOM 7133 C CA . ASP A 1 919 ? 34.347 -2.274 -59.826 1.00 90.44 919 ASP A CA 1
ATOM 7134 C C . ASP A 1 919 ? 34.109 -2.973 -58.483 1.00 90.44 919 ASP A C 1
ATOM 7136 O O . ASP A 1 919 ? 33.053 -3.561 -58.253 1.00 90.44 919 ASP A O 1
ATOM 7140 N N . LEU A 1 920 ? 35.043 -2.820 -57.546 1.00 93.12 920 LEU A N 1
ATOM 7141 C CA . LEU A 1 920 ? 34.835 -3.143 -56.135 1.00 93.12 920 LEU A CA 1
ATOM 7142 C C . LEU A 1 920 ? 34.424 -1.875 -55.384 1.00 93.12 920 LEU A C 1
ATOM 7144 O O . LEU A 1 920 ? 35.056 -0.835 -55.553 1.00 93.12 920 LEU A O 1
ATOM 7148 N N . PHE A 1 921 ? 33.427 -1.953 -54.508 1.00 92.81 921 PHE A N 1
ATOM 7149 C CA . PHE A 1 921 ? 33.072 -0.858 -53.605 1.00 92.81 921 PHE A CA 1
ATOM 7150 C C . PHE A 1 921 ? 33.151 -1.291 -52.136 1.00 92.81 921 PHE A C 1
ATOM 7152 O O . PHE A 1 921 ? 32.895 -2.449 -51.810 1.00 92.81 921 PHE A O 1
ATOM 7159 N N . MET A 1 922 ? 33.499 -0.348 -51.257 1.00 92.62 922 MET A N 1
ATOM 7160 C CA . MET A 1 922 ? 33.496 -0.487 -49.796 1.00 92.62 922 MET A CA 1
ATOM 7161 C C . MET A 1 922 ? 32.780 0.711 -49.172 1.00 92.62 922 MET A C 1
ATOM 7163 O O . MET A 1 922 ? 33.008 1.845 -49.593 1.00 92.62 922 MET A O 1
ATOM 7167 N N . ASN A 1 923 ? 31.952 0.477 -48.154 1.00 86.44 923 ASN A N 1
ATOM 7168 C CA . ASN A 1 923 ? 31.179 1.513 -47.473 1.00 86.44 923 ASN A CA 1
ATOM 7169 C C . ASN A 1 923 ? 31.240 1.339 -45.944 1.00 86.44 923 ASN A C 1
ATOM 7171 O O . ASN A 1 923 ? 30.902 0.273 -45.438 1.00 86.44 923 ASN A O 1
ATOM 7175 N N . ASN A 1 924 ? 31.661 2.380 -45.217 1.00 81.81 924 ASN A N 1
ATOM 7176 C CA . ASN A 1 924 ? 31.666 2.453 -43.741 1.00 81.81 924 ASN A CA 1
ATOM 7177 C C . ASN A 1 924 ? 30.811 3.628 -43.204 1.00 81.81 924 ASN A C 1
ATOM 7179 O O . ASN A 1 924 ? 31.073 4.158 -42.126 1.00 81.81 924 ASN A O 1
ATOM 7183 N N . GLY A 1 925 ? 29.842 4.088 -44.001 1.00 73.06 925 GLY A N 1
ATOM 7184 C CA . GLY A 1 925 ? 29.182 5.394 -43.889 1.00 73.06 925 GLY A CA 1
ATOM 7185 C C . GLY A 1 925 ? 29.618 6.369 -44.994 1.00 73.06 925 GLY A C 1
ATOM 7186 O O . GLY A 1 925 ? 28.850 7.251 -45.369 1.00 73.06 925 GLY A O 1
ATOM 7187 N N . THR A 1 926 ? 30.809 6.167 -45.573 1.00 78.44 926 THR A N 1
ATOM 7188 C CA . THR A 1 926 ? 31.278 6.804 -46.819 1.00 78.44 926 THR A CA 1
ATOM 7189 C C . THR A 1 926 ? 31.661 5.723 -47.836 1.00 78.44 926 THR A C 1
ATOM 7191 O O . THR A 1 926 ? 32.324 4.754 -47.469 1.00 78.44 926 THR A O 1
ATOM 7194 N N . GLU A 1 927 ? 31.250 5.859 -49.104 1.00 87.19 927 GLU A N 1
ATOM 7195 C CA . GLU A 1 927 ? 31.553 4.888 -50.171 1.00 87.19 927 GLU A CA 1
ATOM 7196 C C . GLU A 1 927 ? 32.867 5.216 -50.897 1.00 87.19 927 GLU A C 1
ATOM 7198 O O . GLU A 1 927 ? 33.060 6.335 -51.375 1.00 87.19 927 GLU A O 1
ATOM 7203 N N . THR A 1 928 ? 33.727 4.208 -51.054 1.00 90.19 928 THR A N 1
ATOM 7204 C CA . THR A 1 928 ? 34.910 4.238 -51.926 1.00 90.19 928 THR A CA 1
ATOM 7205 C C . THR A 1 928 ? 34.807 3.132 -52.972 1.00 90.19 928 THR A C 1
ATOM 7207 O O . THR A 1 928 ? 34.435 2.005 -52.645 1.00 90.19 928 THR A O 1
ATOM 7210 N N . LYS A 1 929 ? 35.198 3.423 -54.221 1.00 91.31 929 LYS A N 1
ATOM 7211 C CA . LYS A 1 929 ? 35.291 2.433 -55.305 1.00 91.31 929 LYS A CA 1
ATOM 7212 C C . LYS A 1 929 ? 36.729 2.227 -55.763 1.00 91.31 929 LYS A C 1
ATOM 7214 O O . LYS A 1 929 ? 37.475 3.190 -55.933 1.00 91.31 929 LYS A O 1
ATOM 7219 N N . LYS A 1 930 ? 37.086 0.974 -56.032 1.00 86.50 930 LYS A N 1
ATOM 7220 C CA . LYS A 1 930 ? 38.260 0.586 -56.805 1.00 86.50 930 LYS A CA 1
ATOM 7221 C C . LYS A 1 930 ? 37.785 0.100 -58.172 1.00 86.50 930 LYS A C 1
ATOM 7223 O O . LYS A 1 930 ? 37.120 -0.928 -58.269 1.00 86.50 930 LYS A O 1
ATOM 7228 N N . ILE A 1 931 ? 38.098 0.885 -59.196 1.00 82.38 931 ILE A N 1
ATOM 7229 C CA . ILE A 1 931 ? 37.635 0.661 -60.568 1.00 82.38 931 ILE A CA 1
ATOM 7230 C C . ILE A 1 931 ? 38.304 -0.581 -61.163 1.00 82.38 931 ILE A C 1
ATOM 7232 O O . ILE A 1 931 ? 39.501 -0.772 -60.930 1.00 82.38 931 ILE A O 1
ATOM 7236 N N . ASN A 1 932 ? 37.549 -1.389 -61.916 1.00 79.12 932 ASN A N 1
ATOM 7237 C CA . ASN A 1 932 ? 38.035 -2.589 -62.617 1.00 79.12 932 ASN A CA 1
ATOM 7238 C C . ASN A 1 932 ? 38.848 -3.530 -61.705 1.00 79.12 932 ASN A C 1
ATOM 7240 O O . ASN A 1 932 ? 39.944 -3.973 -62.047 1.00 79.12 932 ASN A O 1
ATOM 7244 N N . ALA A 1 933 ? 38.353 -3.762 -60.489 1.00 77.69 933 ALA A N 1
ATOM 7245 C CA . ALA A 1 933 ? 39.061 -4.526 -59.468 1.00 77.69 933 ALA A CA 1
ATOM 7246 C C . ALA A 1 933 ? 38.965 -6.046 -59.673 1.00 77.69 933 ALA A C 1
ATOM 7248 O O . ALA A 1 933 ? 39.838 -6.765 -59.185 1.00 77.69 933 ALA A O 1
ATOM 7249 N N . VAL A 1 934 ? 37.921 -6.523 -60.360 1.00 84.38 934 VAL A N 1
ATOM 7250 C CA . VAL A 1 934 ? 37.687 -7.947 -60.635 1.00 84.38 934 VAL A CA 1
ATOM 7251 C C . VAL A 1 934 ? 37.314 -8.142 -62.103 1.00 84.38 934 VAL A C 1
ATOM 7253 O O . VAL A 1 934 ? 36.394 -7.486 -62.580 1.00 84.38 934 VAL A O 1
ATOM 7256 N N . SER A 1 935 ? 37.995 -9.056 -62.795 1.00 81.00 935 SER A N 1
ATOM 7257 C CA . SER A 1 935 ? 37.663 -9.465 -64.167 1.00 81.00 935 SER A CA 1
ATOM 7258 C C . SER A 1 935 ? 36.890 -10.787 -64.172 1.00 81.00 935 SER A C 1
ATOM 7260 O O . SER A 1 935 ? 37.292 -11.745 -63.505 1.00 81.00 935 SER A O 1
ATOM 7262 N N . VAL A 1 936 ? 35.785 -10.836 -64.918 1.00 80.00 936 VAL A N 1
ATOM 7263 C CA . VAL A 1 936 ? 35.029 -12.061 -65.217 1.00 80.00 936 VAL A CA 1
ATOM 7264 C C . VAL A 1 936 ? 35.304 -12.443 -66.662 1.00 80.00 936 VAL A C 1
ATOM 7266 O O . VAL A 1 936 ? 35.077 -11.623 -67.548 1.00 80.00 936 VAL A O 1
ATOM 7269 N N . VAL A 1 937 ? 35.748 -13.677 -66.906 1.00 70.25 937 VAL A N 1
ATOM 7270 C CA . VAL A 1 937 ? 36.218 -14.124 -68.231 1.00 70.25 937 VAL A CA 1
ATOM 7271 C C . VAL A 1 937 ? 35.447 -15.360 -68.698 1.00 70.25 937 VAL A C 1
ATOM 7273 O O . VAL A 1 937 ? 35.350 -16.332 -67.953 1.00 70.25 937 VAL A O 1
ATOM 7276 N N . LEU A 1 938 ? 34.894 -15.339 -69.921 1.00 62.47 938 LEU A N 1
ATOM 7277 C CA . LEU A 1 938 ? 34.020 -16.400 -70.464 1.00 62.47 938 LEU A CA 1
ATOM 7278 C C . LEU A 1 938 ? 34.764 -17.594 -71.089 1.00 62.47 938 LEU A C 1
ATOM 7280 O O . LEU A 1 938 ? 34.118 -18.600 -71.396 1.00 62.47 938 LEU A O 1
ATOM 7284 N N . GLY A 1 939 ? 36.082 -17.510 -71.289 1.00 62.72 939 GLY A N 1
ATOM 7285 C CA . GLY A 1 939 ? 36.904 -18.607 -71.812 1.00 62.72 939 GLY A CA 1
ATOM 7286 C C . GLY A 1 939 ? 37.939 -19.148 -70.824 1.00 62.72 939 GLY A C 1
ATOM 7287 O O . GLY A 1 939 ? 37.924 -18.838 -69.632 1.00 62.72 939 GLY A O 1
ATOM 7288 N N . ASP A 1 940 ? 38.829 -20.010 -71.320 1.00 63.62 940 ASP A N 1
ATOM 7289 C CA . ASP A 1 940 ? 39.866 -20.631 -70.497 1.00 63.62 940 ASP A CA 1
ATOM 7290 C C . ASP A 1 940 ? 40.907 -19.579 -70.073 1.00 63.62 940 ASP A C 1
ATOM 7292 O O . ASP A 1 940 ? 41.542 -18.931 -70.912 1.00 63.62 940 ASP A O 1
ATOM 7296 N N . VAL A 1 941 ? 41.098 -19.422 -68.762 1.00 65.62 941 VAL A N 1
ATOM 7297 C CA . VAL A 1 941 ? 42.162 -18.592 -68.186 1.00 65.62 941 VAL A CA 1
ATOM 7298 C C . VAL A 1 941 ? 43.303 -19.500 -67.755 1.00 65.62 941 VAL A C 1
ATOM 7300 O O . VAL A 1 941 ? 43.149 -20.339 -66.869 1.00 65.62 941 VAL A O 1
ATOM 7303 N N . PHE A 1 942 ? 44.469 -19.306 -68.357 1.00 70.38 942 PHE A N 1
ATOM 7304 C CA . PHE A 1 942 ? 45.682 -20.042 -68.037 1.00 70.38 942 PHE A CA 1
ATOM 7305 C C . PHE A 1 942 ? 46.655 -19.138 -67.286 1.00 70.38 942 PHE A C 1
ATOM 7307 O O . PHE A 1 942 ? 47.048 -18.074 -67.770 1.00 70.38 942 PHE A O 1
ATOM 7314 N N . GLN A 1 943 ? 47.063 -19.577 -66.099 1.00 68.81 943 GLN A N 1
ATOM 7315 C CA . GLN A 1 943 ? 48.065 -18.912 -65.270 1.00 68.81 943 GLN A CA 1
ATOM 7316 C C . GLN A 1 943 ? 49.227 -19.876 -65.022 1.00 68.81 943 GLN A C 1
ATOM 7318 O O . GLN A 1 943 ? 48.968 -21.033 -64.700 1.00 68.81 943 GLN A O 1
ATOM 7323 N N . PRO A 1 944 ? 50.491 -19.438 -65.148 1.00 69.00 944 PRO A N 1
ATOM 7324 C CA . PRO A 1 944 ? 51.640 -20.260 -64.784 1.00 69.00 944 PRO A CA 1
ATOM 7325 C C . PRO A 1 944 ? 51.818 -20.285 -63.259 1.00 69.00 944 PRO A C 1
ATOM 7327 O O . PRO A 1 944 ? 52.577 -19.497 -62.693 1.00 69.00 944 PRO A O 1
ATOM 7330 N N . LEU A 1 945 ? 51.079 -21.144 -62.568 1.00 66.06 945 LEU A N 1
ATOM 7331 C CA . LEU A 1 945 ? 51.052 -21.163 -61.106 1.00 66.06 945 LEU A CA 1
ATOM 7332 C C . LEU A 1 945 ? 52.266 -21.883 -60.504 1.00 66.06 945 LEU A C 1
ATOM 7334 O O . LEU A 1 945 ? 52.640 -21.555 -59.376 1.00 66.06 945 LEU A O 1
ATOM 7338 N N . ASP A 1 946 ? 52.894 -22.805 -61.245 1.00 68.81 946 ASP A N 1
ATOM 7339 C CA . ASP A 1 946 ? 53.981 -23.657 -60.747 1.00 68.81 946 ASP A CA 1
ATOM 7340 C C . ASP A 1 946 ? 55.096 -23.922 -61.789 1.00 68.81 946 ASP A C 1
ATOM 7342 O O . ASP A 1 946 ? 54.959 -23.658 -62.983 1.00 68.81 946 ASP A O 1
ATOM 7346 N N . VAL A 1 947 ? 56.230 -24.470 -61.335 1.00 70.56 947 VAL A N 1
ATOM 7347 C CA . VAL A 1 947 ? 57.386 -24.859 -62.164 1.00 70.56 947 VAL A CA 1
ATOM 7348 C C . VAL A 1 947 ? 57.029 -25.852 -63.269 1.00 70.56 947 VAL A C 1
ATOM 7350 O O . VAL A 1 947 ? 57.654 -25.839 -64.326 1.00 70.56 947 VAL A O 1
ATOM 7353 N N . THR A 1 948 ? 56.021 -26.701 -63.055 1.00 78.56 948 THR A N 1
ATOM 7354 C CA . THR A 1 948 ? 55.573 -27.700 -64.038 1.00 78.56 948 THR A CA 1
ATOM 7355 C C . THR A 1 948 ? 54.911 -27.085 -65.275 1.00 78.56 948 THR A C 1
ATOM 7357 O O . THR A 1 948 ? 54.894 -27.713 -66.338 1.00 78.56 948 THR A O 1
ATOM 7360 N N . ASP A 1 949 ? 54.458 -25.833 -65.182 1.00 77.81 949 ASP A N 1
ATOM 7361 C CA . ASP A 1 949 ? 53.927 -25.075 -66.315 1.00 77.81 949 ASP A CA 1
ATOM 7362 C C . ASP A 1 949 ? 55.033 -24.611 -67.273 1.00 77.81 949 ASP A C 1
ATOM 7364 O O . ASP A 1 949 ? 54.739 -24.162 -68.381 1.00 77.81 949 ASP A O 1
ATOM 7368 N N . TRP A 1 950 ? 56.306 -24.732 -66.883 1.00 80.88 950 TRP A N 1
ATOM 7369 C CA . TRP A 1 950 ? 57.448 -24.256 -67.655 1.00 80.88 950 TRP A CA 1
ATOM 7370 C C . TRP A 1 950 ? 58.418 -25.374 -68.028 1.00 80.88 950 TRP A C 1
ATOM 7372 O O . TRP A 1 950 ? 58.759 -26.248 -67.235 1.00 80.88 950 TRP A O 1
ATOM 7382 N N . THR A 1 951 ? 58.949 -25.292 -69.243 1.00 85.94 951 THR A N 1
ATOM 7383 C CA . THR A 1 951 ? 60.120 -26.051 -69.679 1.00 85.94 951 THR A CA 1
ATOM 7384 C C . THR A 1 951 ? 61.330 -25.124 -69.680 1.00 85.94 951 THR A C 1
ATOM 7386 O O . THR A 1 951 ? 61.475 -24.264 -70.551 1.00 85.94 951 THR A O 1
ATOM 7389 N N . VAL A 1 952 ? 62.216 -25.286 -68.698 1.00 83.50 952 VAL A N 1
ATOM 7390 C CA . VAL A 1 952 ? 63.461 -24.513 -68.610 1.00 83.50 952 VAL A CA 1
ATOM 7391 C C . VAL A 1 952 ? 64.452 -25.009 -69.664 1.00 83.50 952 VAL A C 1
ATOM 7393 O O . VAL A 1 952 ? 64.821 -26.181 -69.685 1.00 83.50 952 VAL A O 1
ATOM 7396 N N . LEU A 1 953 ? 64.895 -24.108 -70.539 1.00 84.62 953 LEU A N 1
ATOM 7397 C CA . LEU A 1 953 ? 65.859 -24.405 -71.598 1.00 84.62 953 LEU A CA 1
ATOM 7398 C C . LEU A 1 953 ? 67.296 -24.176 -71.125 1.00 84.62 953 LEU A C 1
ATOM 7400 O O . LEU A 1 953 ? 68.191 -24.956 -71.445 1.00 84.62 953 LEU A O 1
ATOM 7404 N N . THR A 1 954 ? 67.532 -23.090 -70.380 1.00 82.62 954 THR A N 1
ATOM 7405 C CA . THR A 1 954 ? 68.859 -22.734 -69.859 1.00 82.62 954 THR A CA 1
ATOM 7406 C C . THR A 1 954 ? 68.766 -21.988 -68.523 1.00 82.62 954 THR A C 1
ATOM 7408 O O . THR A 1 954 ? 68.009 -21.030 -68.402 1.00 82.62 954 THR A O 1
ATOM 7411 N N . GLY A 1 955 ? 69.605 -22.360 -67.546 1.00 76.00 955 GLY A N 1
ATOM 7412 C CA . GLY A 1 955 ? 69.685 -21.708 -66.226 1.00 76.00 955 GLY A CA 1
ATOM 7413 C C . GLY A 1 955 ? 68.714 -22.242 -65.178 1.00 76.00 955 GLY A C 1
ATOM 7414 O O . GLY A 1 955 ? 67.995 -23.194 -65.444 1.00 76.00 955 GLY A O 1
ATOM 7415 N N . ASP A 1 956 ? 68.710 -21.601 -64.006 1.00 77.69 956 ASP A N 1
ATOM 7416 C CA . ASP A 1 956 ? 67.806 -21.912 -62.897 1.00 77.69 956 ASP A CA 1
ATOM 7417 C C . ASP A 1 956 ? 66.754 -20.805 -62.754 1.00 77.69 956 ASP A C 1
ATOM 7419 O O . ASP A 1 956 ? 67.091 -19.616 -62.667 1.00 77.69 956 ASP A O 1
ATOM 7423 N N . PHE A 1 957 ? 65.485 -21.211 -62.723 1.00 76.44 957 PHE A N 1
ATOM 7424 C CA . PHE A 1 957 ? 64.331 -20.341 -62.512 1.00 76.44 957 PHE A CA 1
ATOM 7425 C C . PHE A 1 957 ? 63.605 -20.714 -61.219 1.00 76.44 957 PHE A C 1
ATOM 7427 O O . PHE A 1 957 ? 63.490 -21.889 -60.876 1.00 76.44 957 PHE A O 1
ATOM 7434 N N . GLU A 1 958 ? 63.076 -19.706 -60.537 1.00 74.25 958 GLU A N 1
ATOM 7435 C CA . GLU A 1 958 ? 62.089 -19.846 -59.474 1.00 74.25 958 GLU A CA 1
ATOM 7436 C C . GLU A 1 958 ? 60.730 -19.399 -60.011 1.00 74.25 958 GLU A C 1
ATOM 7438 O O . GLU A 1 958 ? 60.612 -18.333 -60.630 1.00 74.25 958 GLU A O 1
ATOM 7443 N N . PHE A 1 959 ? 59.715 -20.227 -59.762 1.00 71.56 959 PHE A N 1
ATOM 7444 C CA . PHE A 1 959 ? 58.339 -19.988 -60.174 1.00 71.56 959 PHE A CA 1
ATOM 7445 C C . PHE A 1 959 ? 57.447 -19.840 -58.942 1.00 71.56 959 PHE A C 1
ATOM 7447 O O . PHE A 1 959 ? 57.388 -20.746 -58.114 1.00 71.56 959 PHE A O 1
ATOM 7454 N N . ALA A 1 960 ? 56.772 -18.698 -58.802 1.00 62.09 960 ALA A N 1
ATOM 7455 C CA . ALA A 1 960 ? 55.847 -18.447 -57.696 1.00 62.09 960 ALA A CA 1
ATOM 7456 C C . ALA A 1 960 ? 54.680 -17.558 -58.149 1.00 62.09 960 ALA A C 1
ATOM 7458 O O . ALA A 1 960 ? 54.908 -16.432 -58.588 1.00 62.09 960 ALA A O 1
ATOM 7459 N N . GLN A 1 961 ? 53.435 -18.041 -58.025 1.00 61.97 961 GLN A N 1
ATOM 7460 C CA . GLN A 1 961 ? 52.203 -17.277 -58.309 1.00 61.97 961 GLN A CA 1
ATOM 7461 C C . GLN A 1 961 ? 52.230 -16.521 -59.661 1.00 61.97 961 GLN A C 1
ATOM 7463 O O . GLN A 1 961 ? 51.992 -15.314 -59.707 1.00 61.97 961 GLN A O 1
ATOM 7468 N N . GLY A 1 962 ? 52.577 -17.185 -60.768 1.00 58.72 962 GLY A N 1
ATOM 7469 C CA . GLY A 1 962 ? 52.666 -16.526 -62.083 1.00 58.72 962 GLY A CA 1
ATOM 7470 C C . GLY A 1 962 ? 54.042 -15.942 -62.428 1.00 58.72 962 GLY A C 1
ATOM 7471 O O . GLY A 1 962 ? 54.280 -15.516 -63.562 1.00 58.72 962 GLY A O 1
ATOM 7472 N N . LYS A 1 963 ? 54.965 -15.856 -61.460 1.00 65.62 963 LYS A N 1
ATOM 7473 C CA . LYS A 1 963 ? 56.252 -15.158 -61.607 1.00 65.62 963 LYS A CA 1
ATOM 7474 C C . LYS A 1 963 ? 57.366 -16.118 -61.995 1.00 65.62 963 LYS A C 1
ATOM 7476 O O . LYS A 1 963 ? 57.665 -17.005 -61.212 1.00 65.62 963 LYS A O 1
ATOM 7481 N N . ALA A 1 964 ? 58.031 -15.884 -63.125 1.00 65.50 964 ALA A N 1
ATOM 7482 C CA . ALA A 1 964 ? 59.282 -16.535 -63.502 1.00 65.50 964 ALA A CA 1
ATOM 7483 C C . ALA A 1 964 ? 60.468 -15.617 -63.156 1.00 65.50 964 ALA A C 1
ATOM 7485 O O . ALA A 1 964 ? 60.630 -14.539 -63.736 1.00 65.50 964 ALA A O 1
ATOM 7486 N N . SER A 1 965 ? 61.304 -16.036 -62.206 1.00 68.06 965 SER A N 1
ATOM 7487 C CA . SER A 1 965 ? 62.455 -15.261 -61.721 1.00 68.06 965 SER A CA 1
ATOM 7488 C C . SER A 1 965 ? 63.744 -16.041 -61.922 1.00 68.06 965 SER A C 1
ATOM 7490 O O . SER A 1 965 ? 63.775 -17.239 -61.668 1.00 68.06 965 SER A O 1
ATOM 7492 N N . VAL A 1 966 ? 64.823 -15.385 -62.346 1.00 66.38 966 VAL A N 1
ATOM 7493 C CA . VAL A 1 966 ? 66.136 -16.044 -62.404 1.00 66.38 966 VAL A CA 1
ATOM 7494 C C . VAL A 1 966 ? 66.716 -16.141 -60.990 1.00 66.38 966 VAL A C 1
ATOM 7496 O O . VAL A 1 966 ? 66.771 -15.136 -60.283 1.00 66.38 966 VAL A O 1
ATOM 7499 N N . VAL A 1 967 ? 67.163 -17.334 -60.583 1.00 62.00 967 VAL A N 1
ATOM 7500 C CA . VAL A 1 967 ? 67.678 -17.599 -59.219 1.00 62.00 967 VAL A CA 1
ATOM 7501 C C . VAL A 1 967 ? 69.142 -17.174 -59.052 1.00 62.00 967 VAL A C 1
ATOM 7503 O O . VAL A 1 967 ? 69.569 -16.828 -57.953 1.00 62.00 967 VAL A O 1
ATOM 7506 N N . ASP A 1 968 ? 69.915 -17.152 -60.143 1.00 61.62 968 ASP A N 1
ATOM 7507 C CA . ASP A 1 968 ? 71.343 -16.807 -60.143 1.00 61.62 968 ASP A CA 1
ATOM 7508 C C . ASP A 1 968 ? 71.646 -15.603 -61.058 1.00 61.62 968 ASP A C 1
ATOM 7510 O O . ASP A 1 968 ? 71.454 -15.658 -62.275 1.00 61.62 968 ASP A O 1
ATOM 7514 N N . GLN A 1 969 ? 72.153 -14.509 -60.476 1.00 60.84 969 GLN A N 1
ATOM 7515 C CA . GLN A 1 969 ? 72.387 -13.210 -61.133 1.00 60.84 969 GLN A CA 1
ATOM 7516 C C . GLN A 1 969 ? 73.700 -13.148 -61.943 1.00 60.84 969 GLN A C 1
ATOM 7518 O O . GLN A 1 969 ? 74.407 -12.134 -61.960 1.00 60.84 969 GLN A O 1
ATOM 7523 N N . LEU A 1 970 ? 74.060 -14.226 -62.638 1.00 57.19 970 LEU A N 1
ATOM 7524 C CA . LEU A 1 970 ? 75.169 -14.202 -63.592 1.00 57.19 970 LEU A CA 1
ATOM 7525 C C . LEU A 1 970 ? 74.703 -13.513 -64.882 1.00 57.19 970 LEU A C 1
ATOM 7527 O O . LEU A 1 970 ? 73.666 -13.872 -65.413 1.00 57.19 970 LEU A O 1
ATOM 7531 N N . ASN A 1 971 ? 75.494 -12.564 -65.403 1.00 68.25 971 ASN A N 1
ATOM 7532 C CA . ASN A 1 971 ? 75.289 -11.726 -66.609 1.00 68.25 971 ASN A CA 1
ATOM 7533 C C . ASN A 1 971 ? 75.090 -12.514 -67.938 1.00 68.25 971 ASN A C 1
ATOM 7535 O O . ASN A 1 971 ? 75.732 -12.219 -68.948 1.00 68.25 971 ASN A O 1
ATOM 7539 N N . VAL A 1 972 ? 74.216 -13.518 -67.967 1.00 70.81 972 VAL A N 1
ATOM 7540 C CA . VAL A 1 972 ? 73.981 -14.496 -69.036 1.00 70.81 972 VAL A CA 1
ATOM 7541 C C . VAL A 1 972 ? 72.474 -14.737 -69.138 1.00 70.81 972 VAL A C 1
ATOM 7543 O O . VAL A 1 972 ? 71.819 -14.918 -68.119 1.00 70.81 972 VAL A O 1
ATOM 7546 N N . TYR A 1 973 ? 71.927 -14.751 -70.357 1.00 75.81 973 TYR A N 1
ATOM 7547 C CA . TYR A 1 973 ? 70.502 -15.024 -70.567 1.00 75.81 973 TYR A CA 1
ATOM 7548 C C . TYR A 1 973 ? 70.135 -16.446 -70.142 1.00 75.81 973 TYR A C 1
ATOM 7550 O O . TYR A 1 973 ? 70.843 -17.401 -70.471 1.00 75.81 973 TYR A O 1
ATOM 7558 N N . LYS A 1 974 ? 69.025 -16.552 -69.418 1.00 81.12 974 LYS A N 1
ATOM 7559 C CA . LYS A 1 974 ? 68.338 -17.780 -69.039 1.00 81.12 974 LYS A CA 1
ATOM 7560 C C . LYS A 1 974 ? 67.005 -17.816 -69.757 1.00 81.12 974 LYS A C 1
ATOM 7562 O O . LYS A 1 974 ? 66.339 -16.786 -69.868 1.00 81.12 974 LYS A O 1
ATOM 7567 N N . GLU A 1 975 ? 66.626 -18.984 -70.247 1.00 85.81 975 GLU A N 1
ATOM 7568 C CA . GLU A 1 975 ? 65.445 -19.134 -71.090 1.00 85.81 975 GLU A CA 1
ATOM 7569 C C . GLU A 1 975 ? 64.527 -20.234 -70.566 1.00 85.81 975 GLU A C 1
ATOM 7571 O O . GLU A 1 975 ? 64.993 -21.319 -70.211 1.00 85.81 975 GLU A O 1
ATOM 7576 N N . ALA A 1 976 ? 63.224 -19.959 -70.555 1.00 83.56 976 ALA A N 1
ATOM 7577 C CA . ALA A 1 976 ? 62.184 -20.929 -70.237 1.00 83.56 976 ALA A CA 1
ATOM 7578 C C . ALA A 1 976 ? 60.979 -20.732 -71.163 1.00 83.56 976 ALA A C 1
ATOM 7580 O O . ALA A 1 976 ? 60.603 -19.602 -71.481 1.00 83.56 976 ALA A O 1
ATOM 7581 N N . ASN A 1 977 ? 60.382 -21.841 -71.587 1.00 87.00 977 ASN A N 1
ATOM 7582 C CA . ASN A 1 977 ? 59.163 -21.861 -72.384 1.00 87.00 977 ASN A CA 1
ATOM 7583 C C . ASN A 1 977 ? 57.982 -22.145 -71.472 1.00 87.00 977 ASN A C 1
ATOM 7585 O O . ASN A 1 977 ? 58.038 -23.073 -70.669 1.00 87.00 977 ASN A O 1
ATOM 7589 N N . TRP A 1 978 ? 56.915 -21.378 -71.616 1.00 84.56 978 TRP A N 1
ATOM 7590 C CA . TRP A 1 978 ? 55.646 -21.725 -71.011 1.00 84.56 978 TRP A CA 1
ATOM 7591 C C . TRP A 1 978 ? 54.997 -22.835 -71.837 1.00 84.56 978 TRP A C 1
ATOM 7593 O O . TRP A 1 978 ? 54.921 -22.733 -73.061 1.00 84.56 978 TRP A O 1
ATOM 7603 N N . ASN A 1 979 ? 54.554 -23.902 -71.179 1.00 82.12 979 ASN A N 1
ATOM 7604 C CA . ASN A 1 979 ? 54.043 -25.104 -71.838 1.00 82.12 979 ASN A CA 1
ATOM 7605 C C . ASN A 1 979 ? 52.652 -24.893 -72.462 1.00 82.12 979 ASN A C 1
ATOM 7607 O O . ASN A 1 979 ? 52.204 -25.724 -73.253 1.00 82.12 979 ASN A O 1
ATOM 7611 N N . GLN A 1 980 ? 51.969 -23.794 -72.125 1.00 84.19 980 GLN A N 1
ATOM 7612 C CA . GLN A 1 980 ? 50.653 -23.487 -72.666 1.00 84.19 980 GLN A CA 1
ATOM 7613 C C . GLN A 1 980 ? 50.742 -23.014 -74.119 1.00 84.19 980 GLN A C 1
ATOM 7615 O O . GLN A 1 980 ? 51.435 -22.049 -74.453 1.00 84.19 980 GLN A O 1
ATOM 7620 N N . VAL A 1 981 ? 49.962 -23.675 -74.970 1.00 82.75 981 VAL A N 1
ATOM 7621 C CA . VAL A 1 981 ? 49.807 -23.307 -76.374 1.00 82.75 981 VAL A CA 1
ATOM 7622 C C . VAL A 1 981 ? 48.733 -22.227 -76.508 1.00 82.75 981 VAL A C 1
ATOM 7624 O O . VAL A 1 981 ? 47.609 -22.381 -76.028 1.00 82.75 981 VAL A O 1
ATOM 7627 N N . ILE A 1 982 ? 49.093 -21.142 -77.185 1.00 80.75 982 ILE A N 1
ATOM 7628 C CA . ILE A 1 982 ? 48.222 -20.059 -77.626 1.00 80.75 982 ILE A CA 1
ATOM 7629 C C . ILE A 1 982 ? 47.649 -20.438 -78.991 1.00 80.75 982 ILE A C 1
ATOM 7631 O O . ILE A 1 982 ? 48.371 -20.465 -79.992 1.00 80.75 982 ILE A O 1
ATOM 7635 N N . ASP A 1 983 ? 46.355 -20.755 -79.006 1.00 78.50 983 ASP A N 1
ATOM 7636 C CA . ASP A 1 983 ? 45.589 -21.032 -80.219 1.00 78.50 983 ASP A CA 1
ATOM 7637 C C . ASP A 1 983 ? 45.300 -19.724 -80.962 1.00 78.50 983 ASP A C 1
ATOM 7639 O O . ASP A 1 983 ? 44.503 -18.906 -80.504 1.00 78.50 983 ASP A O 1
ATOM 7643 N N . PHE A 1 984 ? 45.962 -19.519 -82.102 1.00 75.31 984 PHE A N 1
ATOM 7644 C CA . PHE A 1 984 ? 45.825 -18.282 -82.878 1.00 75.31 984 PHE A CA 1
ATOM 7645 C C . PHE A 1 984 ? 44.453 -18.151 -83.558 1.00 75.31 984 PHE A C 1
ATOM 7647 O O . PHE A 1 984 ? 44.100 -17.064 -84.009 1.00 75.31 984 PHE A O 1
ATOM 7654 N N . THR A 1 985 ? 43.685 -19.246 -83.648 1.00 74.56 985 THR A N 1
ATOM 7655 C CA . THR A 1 985 ? 42.341 -19.238 -84.244 1.00 74.56 985 THR A CA 1
ATOM 7656 C C . THR A 1 985 ? 41.274 -18.689 -83.298 1.00 74.56 985 THR A C 1
ATOM 7658 O O . THR A 1 985 ? 40.137 -18.475 -83.716 1.00 74.56 985 THR A O 1
ATOM 7661 N N . LYS A 1 986 ? 41.632 -18.453 -82.031 1.00 76.44 986 LYS A N 1
ATOM 7662 C CA . LYS A 1 986 ? 40.763 -17.868 -81.011 1.00 76.44 986 LYS A CA 1
ATOM 7663 C C . LYS A 1 986 ? 41.189 -16.444 -80.704 1.00 76.44 986 LYS A C 1
ATOM 7665 O O . LYS A 1 986 ? 42.373 -16.118 -80.771 1.00 76.44 986 LYS A O 1
ATOM 7670 N N . ASN A 1 987 ? 40.234 -15.623 -80.281 1.00 77.75 987 ASN A N 1
ATOM 7671 C CA . ASN A 1 987 ? 40.567 -14.353 -79.659 1.00 77.75 987 ASN A CA 1
ATOM 7672 C C . ASN A 1 987 ? 41.269 -14.627 -78.318 1.00 77.75 987 ASN A C 1
ATOM 7674 O O . ASN A 1 987 ? 40.878 -15.513 -77.555 1.00 77.75 987 ASN A O 1
ATOM 7678 N N . PHE A 1 988 ? 42.343 -13.899 -78.034 1.00 75.56 988 PHE A N 1
ATOM 7679 C CA . PHE A 1 988 ? 43.084 -14.069 -76.789 1.00 75.56 988 PHE A CA 1
ATOM 7680 C C . PHE A 1 988 ? 43.637 -12.747 -76.280 1.00 75.56 988 PHE A C 1
ATOM 7682 O O . PHE A 1 988 ? 43.981 -11.844 -77.047 1.00 75.56 988 PHE A O 1
ATOM 7689 N N . ARG A 1 989 ? 43.790 -12.656 -74.963 1.00 77.56 989 ARG A N 1
ATOM 7690 C CA . ARG A 1 989 ? 44.495 -11.571 -74.295 1.00 77.56 989 ARG A CA 1
ATOM 7691 C C . ARG A 1 989 ? 45.583 -12.132 -73.387 1.00 77.56 989 ARG A C 1
ATOM 7693 O O . ARG A 1 989 ? 45.403 -13.120 -72.685 1.00 77.56 989 ARG A O 1
ATOM 7700 N N . ILE A 1 990 ? 46.736 -11.476 -73.407 1.00 75.88 990 ILE A N 1
ATOM 7701 C CA . ILE A 1 990 ? 47.915 -11.815 -72.614 1.00 75.88 990 ILE A CA 1
ATOM 7702 C C . ILE A 1 990 ? 48.288 -10.583 -71.800 1.00 75.88 990 ILE A C 1
ATOM 7704 O O . ILE A 1 990 ? 48.592 -9.535 -72.378 1.00 75.88 990 ILE A O 1
ATOM 7708 N N . ASP A 1 991 ? 48.324 -10.729 -70.478 1.00 71.31 991 ASP A N 1
ATOM 7709 C CA . ASP A 1 991 ? 48.770 -9.680 -69.565 1.00 71.31 991 ASP A CA 1
ATOM 7710 C C . ASP A 1 991 ? 50.135 -10.039 -68.962 1.00 71.31 991 ASP A C 1
ATOM 7712 O O . ASP A 1 991 ? 50.296 -10.986 -68.185 1.00 71.31 991 ASP A O 1
ATOM 7716 N N . LEU A 1 992 ? 51.138 -9.237 -69.321 1.00 69.12 992 LEU A N 1
ATOM 7717 C CA . LEU A 1 992 ? 52.527 -9.383 -68.897 1.00 69.12 992 LEU A CA 1
ATOM 7718 C C . LEU A 1 992 ? 52.897 -8.247 -67.952 1.00 69.12 992 LEU A C 1
ATOM 7720 O O . LEU A 1 992 ? 52.686 -7.076 -68.258 1.00 69.12 992 LEU A O 1
ATOM 7724 N N . ALA A 1 993 ? 53.513 -8.566 -66.824 1.00 63.25 993 ALA A N 1
ATOM 7725 C CA . ALA A 1 993 ? 54.116 -7.588 -65.936 1.00 63.25 993 ALA A CA 1
ATOM 7726 C C . ALA A 1 993 ? 55.596 -7.915 -65.750 1.00 63.25 993 ALA A C 1
ATOM 7728 O O . ALA A 1 993 ? 56.002 -9.070 -65.695 1.00 63.25 993 ALA A O 1
ATOM 7729 N N . PHE A 1 994 ? 56.419 -6.888 -65.610 1.00 59.88 994 PHE A N 1
ATOM 7730 C CA . PHE A 1 994 ? 57.800 -7.071 -65.197 1.00 59.88 994 PHE A CA 1
ATOM 7731 C C . PHE A 1 994 ? 57.966 -6.501 -63.800 1.00 59.88 994 PHE A C 1
ATOM 7733 O O . PHE A 1 994 ? 57.448 -5.426 -63.492 1.00 59.88 994 PHE A O 1
ATOM 7740 N N . THR A 1 995 ? 58.660 -7.236 -62.943 1.00 55.22 995 THR A N 1
ATOM 7741 C CA . THR A 1 995 ? 58.932 -6.805 -61.573 1.00 55.22 995 THR A CA 1
ATOM 7742 C C . THR A 1 995 ? 60.429 -6.694 -61.396 1.00 55.22 995 THR A C 1
ATOM 7744 O O . THR A 1 995 ? 61.157 -7.585 -61.838 1.00 55.22 995 THR A O 1
ATOM 7747 N N . ASP A 1 996 ? 60.879 -5.625 -60.746 1.00 51.12 996 ASP A N 1
ATOM 7748 C CA . ASP A 1 996 ? 62.284 -5.534 -60.377 1.00 51.12 996 ASP A CA 1
ATOM 7749 C C . ASP A 1 996 ? 62.646 -6.659 -59.393 1.00 51.12 996 ASP A C 1
ATOM 7751 O O . ASP A 1 996 ? 61.800 -7.135 -58.624 1.00 51.12 996 ASP A O 1
ATOM 7755 N N . SER A 1 997 ? 63.899 -7.097 -59.450 1.00 50.16 997 SER A N 1
ATOM 7756 C CA . SER A 1 997 ? 64.513 -7.759 -58.303 1.00 50.16 997 SER A CA 1
ATOM 7757 C C . SER A 1 997 ? 64.860 -6.674 -57.274 1.00 50.16 997 SER A C 1
ATOM 7759 O O . SER A 1 997 ? 64.974 -5.509 -57.635 1.00 50.16 997 SER A O 1
ATOM 7761 N N . ASP A 1 998 ? 65.014 -6.995 -55.989 1.00 41.38 998 ASP A N 1
ATOM 7762 C CA . ASP A 1 998 ? 65.274 -6.003 -54.923 1.00 41.38 998 ASP A CA 1
ATOM 7763 C C . ASP A 1 998 ? 66.654 -5.288 -55.026 1.00 41.38 998 ASP A C 1
ATOM 7765 O O . ASP A 1 998 ? 67.226 -4.873 -54.016 1.00 41.38 998 ASP A O 1
ATOM 7769 N N . ASN A 1 999 ? 67.245 -5.153 -56.221 1.00 45.38 999 ASN A N 1
ATOM 7770 C CA . ASN A 1 999 ? 68.612 -4.690 -56.432 1.00 45.38 999 ASN A CA 1
ATOM 7771 C C . ASN A 1 999 ? 68.699 -3.627 -57.555 1.00 45.38 999 ASN A C 1
ATOM 7773 O O . ASN A 1 999 ? 68.319 -3.907 -58.687 1.00 45.38 999 ASN A O 1
ATOM 7777 N N . PRO A 1 1000 ? 69.239 -2.415 -57.304 1.00 48.12 1000 PRO A N 1
ATOM 7778 C CA . PRO A 1 1000 ? 69.325 -1.357 -58.313 1.00 48.12 1000 PRO A CA 1
ATOM 7779 C C . PRO A 1 1000 ? 70.255 -1.747 -59.474 1.00 48.12 1000 PRO A C 1
ATOM 7781 O O . PRO A 1 1000 ? 71.480 -1.800 -59.335 1.00 48.12 1000 PRO A O 1
ATOM 7784 N N . HIS A 1 1001 ? 69.672 -2.008 -60.643 1.00 52.03 1001 HIS A N 1
ATOM 7785 C CA . HIS A 1 1001 ? 70.396 -2.443 -61.837 1.00 52.03 1001 HIS A CA 1
ATOM 7786 C C . HIS A 1 1001 ? 71.295 -1.339 -62.438 1.00 52.03 1001 HIS A C 1
ATOM 7788 O O . HIS A 1 1001 ? 70.967 -0.152 -62.438 1.00 52.03 1001 HIS A O 1
ATOM 7794 N N . SER A 1 1002 ? 72.462 -1.737 -62.965 1.00 48.22 1002 SER A N 1
ATOM 7795 C CA . SER A 1 1002 ? 73.473 -0.847 -63.565 1.00 48.22 1002 SER A CA 1
ATOM 7796 C C . SER A 1 1002 ? 73.375 -0.784 -65.098 1.00 48.22 1002 SER A C 1
ATOM 7798 O O . SER A 1 1002 ? 72.799 -1.658 -65.741 1.00 48.22 1002 SER A O 1
ATOM 7800 N N . LEU A 1 1003 ? 73.948 0.275 -65.683 1.00 45.53 1003 LEU A N 1
ATOM 7801 C CA . LEU A 1 1003 ? 73.755 0.702 -67.073 1.00 45.53 1003 LEU A CA 1
ATOM 7802 C C . LEU A 1 1003 ? 74.015 -0.406 -68.134 1.00 45.53 1003 LEU A C 1
ATOM 7804 O O . LEU A 1 1003 ? 75.162 -0.785 -68.353 1.00 45.53 1003 LEU A O 1
ATOM 7808 N N . GLY A 1 1004 ? 72.991 -0.860 -68.873 1.00 54.72 1004 GLY A N 1
ATOM 7809 C CA . GLY A 1 1004 ? 73.107 -1.637 -70.128 1.00 54.72 1004 GLY A CA 1
ATOM 7810 C C . GLY A 1 1004 ? 72.233 -2.890 -70.259 1.00 54.72 1004 GLY A C 1
ATOM 7811 O O . GLY A 1 1004 ? 72.465 -3.676 -71.179 1.00 54.72 1004 GLY A O 1
ATOM 7812 N N . GLN A 1 1005 ? 71.300 -3.136 -69.337 1.00 64.12 1005 GLN A N 1
ATOM 7813 C CA . GLN A 1 1005 ? 70.662 -4.447 -69.156 1.00 64.12 1005 GLN A CA 1
ATOM 7814 C C . GLN A 1 1005 ? 69.297 -4.547 -69.863 1.00 64.12 1005 GLN A C 1
ATOM 7816 O O . GLN A 1 1005 ? 68.511 -3.602 -69.822 1.00 64.12 1005 GLN A O 1
ATOM 7821 N N . LYS A 1 1006 ? 69.032 -5.688 -70.525 1.00 68.81 1006 LYS A N 1
ATOM 7822 C CA . LYS A 1 1006 ? 67.811 -5.942 -71.310 1.00 68.81 1006 LYS A CA 1
ATOM 7823 C C . LYS A 1 1006 ? 67.267 -7.344 -71.081 1.00 68.81 1006 LYS A C 1
ATOM 7825 O O . LYS A 1 1006 ? 68.058 -8.282 -71.190 1.00 68.81 1006 LYS A O 1
ATOM 7830 N N . ASP A 1 1007 ? 65.957 -7.463 -70.894 1.00 73.00 1007 ASP A N 1
ATOM 7831 C CA . ASP A 1 1007 ? 65.221 -8.732 -70.805 1.00 73.00 1007 ASP A CA 1
ATOM 7832 C C . ASP A 1 1007 ? 64.191 -8.837 -71.939 1.00 73.00 1007 ASP A C 1
ATOM 7834 O O . ASP A 1 1007 ? 63.722 -7.815 -72.455 1.00 73.00 1007 ASP A O 1
ATOM 7838 N N . TYR A 1 1008 ? 63.873 -10.068 -72.355 1.00 75.81 1008 TYR A N 1
ATOM 7839 C CA . TYR A 1 1008 ? 62.998 -10.322 -73.499 1.00 75.81 1008 TYR A CA 1
ATOM 7840 C C . TYR A 1 1008 ? 61.885 -11.320 -73.188 1.00 75.81 1008 TYR A C 1
ATOM 7842 O O . TYR A 1 1008 ? 62.103 -12.323 -72.506 1.00 75.81 1008 TYR A O 1
ATOM 7850 N N . ILE A 1 1009 ? 60.717 -11.081 -73.780 1.00 77.31 1009 ILE A N 1
ATOM 7851 C CA . ILE A 1 1009 ? 59.629 -12.057 -73.888 1.00 77.31 1009 ILE A CA 1
ATOM 7852 C C . ILE A 1 1009 ? 59.339 -12.268 -75.366 1.00 77.31 1009 ILE A C 1
ATOM 7854 O O . ILE A 1 1009 ? 59.149 -11.301 -76.101 1.00 77.31 1009 ILE A O 1
ATOM 7858 N N . TYR A 1 1010 ? 59.310 -13.519 -75.805 1.00 79.62 1010 TYR A N 1
ATOM 7859 C CA . TYR A 1 1010 ? 59.042 -13.888 -77.184 1.00 79.62 1010 TYR A CA 1
ATOM 7860 C C . TYR A 1 1010 ? 57.737 -14.663 -77.309 1.00 79.62 1010 TYR A C 1
ATOM 7862 O O . TYR A 1 1010 ? 57.415 -15.494 -76.463 1.00 79.62 1010 TYR A O 1
ATOM 7870 N N . MET A 1 1011 ? 57.029 -14.428 -78.408 1.00 79.50 1011 MET A N 1
ATOM 7871 C CA . MET A 1 1011 ? 56.007 -15.341 -78.903 1.00 79.50 1011 MET A CA 1
ATOM 7872 C C . MET A 1 1011 ? 56.634 -16.214 -79.987 1.00 79.50 1011 MET A C 1
ATOM 7874 O O . MET A 1 1011 ? 57.206 -15.699 -80.957 1.00 79.50 1011 MET A O 1
ATOM 7878 N N . VAL A 1 1012 ? 56.581 -17.527 -79.785 1.00 81.38 1012 VAL A N 1
ATOM 7879 C CA . VAL A 1 1012 ? 57.344 -18.508 -80.560 1.00 81.38 1012 VAL A CA 1
ATOM 7880 C C . VAL A 1 1012 ? 56.394 -19.500 -81.209 1.00 81.38 1012 VAL A C 1
ATOM 7882 O O . VAL A 1 1012 ? 55.471 -19.980 -80.556 1.00 81.38 1012 VAL A O 1
ATOM 7885 N N . ARG A 1 1013 ? 56.598 -19.795 -82.495 1.00 84.19 1013 ARG A N 1
ATOM 7886 C CA . ARG A 1 1013 ? 55.753 -20.748 -83.229 1.00 84.19 1013 ARG A CA 1
ATOM 7887 C C . ARG A 1 1013 ? 56.023 -22.166 -82.769 1.00 84.19 1013 ARG A C 1
ATOM 7889 O O . ARG A 1 1013 ? 57.171 -22.566 -82.622 1.00 84.19 1013 ARG A O 1
ATOM 7896 N N . THR A 1 1014 ? 54.950 -22.926 -82.598 1.00 82.88 1014 THR A N 1
ATOM 7897 C CA . THR A 1 1014 ? 55.009 -24.315 -82.120 1.00 82.88 1014 THR A CA 1
ATOM 7898 C C . THR A 1 1014 ? 55.585 -25.301 -83.140 1.00 82.88 1014 THR A C 1
ATOM 7900 O O . THR A 1 1014 ? 56.008 -26.384 -82.750 1.00 82.88 1014 THR A O 1
ATOM 7903 N N . SER A 1 1015 ? 55.588 -24.973 -84.437 1.00 80.06 1015 SER A N 1
ATOM 7904 C CA . SER A 1 1015 ? 56.012 -25.903 -85.493 1.00 80.06 1015 SER A CA 1
ATOM 7905 C C . SER A 1 1015 ? 57.525 -25.954 -85.712 1.00 80.06 1015 SER A C 1
ATOM 7907 O O . SER A 1 1015 ? 58.049 -27.004 -86.089 1.00 80.06 1015 SER A O 1
ATOM 7909 N N . ASP A 1 1016 ? 58.223 -24.834 -85.504 1.00 79.50 1016 ASP A N 1
ATOM 7910 C CA . ASP A 1 1016 ? 59.644 -24.690 -85.830 1.00 79.50 1016 ASP A CA 1
ATOM 7911 C C . ASP A 1 1016 ? 60.461 -23.855 -84.831 1.00 79.50 1016 ASP A C 1
ATOM 7913 O O . ASP A 1 1016 ? 61.618 -23.530 -85.106 1.00 79.50 1016 ASP A O 1
ATOM 7917 N N . ASP A 1 1017 ? 59.876 -23.519 -83.678 1.00 81.62 1017 ASP A N 1
ATOM 7918 C CA . ASP A 1 1017 ? 60.483 -22.739 -82.593 1.00 81.62 1017 ASP A CA 1
ATOM 7919 C C . ASP A 1 1017 ? 61.025 -21.358 -83.029 1.00 81.62 1017 ASP A C 1
ATOM 7921 O O . ASP A 1 1017 ? 61.909 -20.768 -82.394 1.00 81.62 1017 ASP A O 1
ATOM 7925 N N . VAL A 1 1018 ? 60.488 -20.788 -84.116 1.00 80.25 1018 VAL A N 1
ATOM 7926 C CA . VAL A 1 1018 ? 60.886 -19.456 -84.596 1.00 80.25 1018 VAL A CA 1
ATOM 7927 C C . VAL A 1 1018 ? 60.164 -18.354 -83.813 1.00 80.25 1018 VAL A C 1
ATOM 7929 O O . VAL A 1 1018 ? 58.933 -18.302 -83.752 1.00 80.25 1018 VAL A O 1
ATOM 7932 N N . ARG A 1 1019 ? 60.947 -17.420 -83.252 1.00 80.50 1019 ARG A N 1
ATOM 7933 C CA . ARG A 1 1019 ? 60.478 -16.218 -82.534 1.00 80.50 1019 ARG A CA 1
ATOM 7934 C C . ARG A 1 1019 ? 59.841 -15.224 -83.504 1.00 80.50 1019 ARG A C 1
ATOM 7936 O O . ARG A 1 1019 ? 60.547 -14.590 -84.280 1.00 80.50 1019 ARG A O 1
ATOM 7943 N N . GLN A 1 1020 ? 58.528 -15.043 -83.432 1.00 72.19 1020 GLN A N 1
ATOM 7944 C CA . GLN A 1 1020 ? 57.800 -14.134 -84.327 1.00 72.19 1020 GLN A CA 1
ATOM 7945 C C . GLN A 1 1020 ? 57.819 -12.697 -83.818 1.00 72.19 1020 GLN A C 1
ATOM 7947 O O . GLN A 1 1020 ? 58.172 -11.760 -84.541 1.00 72.19 1020 GLN A O 1
ATOM 7952 N N . PHE A 1 1021 ? 57.510 -12.542 -82.533 1.00 71.75 1021 PHE A N 1
ATOM 7953 C CA . PHE A 1 1021 ? 57.454 -11.254 -81.857 1.00 71.75 1021 PHE A CA 1
ATOM 7954 C C . PHE A 1 1021 ? 58.314 -11.306 -80.610 1.00 71.75 1021 PHE A C 1
ATOM 7956 O O . PHE A 1 1021 ? 58.266 -12.276 -79.859 1.00 71.75 1021 PHE A O 1
ATOM 7963 N N . GLY A 1 1022 ? 59.114 -10.265 -80.410 1.00 70.81 1022 GLY A N 1
ATOM 7964 C CA . GLY A 1 1022 ? 59.918 -10.068 -79.217 1.00 70.81 1022 GLY A CA 1
ATOM 7965 C C . GLY A 1 1022 ? 59.572 -8.744 -78.564 1.00 70.81 1022 GLY A C 1
ATOM 7966 O O . GLY A 1 1022 ? 59.609 -7.694 -79.207 1.00 70.81 1022 GLY A O 1
ATOM 7967 N N . PHE A 1 1023 ? 59.274 -8.793 -77.278 1.00 71.56 1023 PHE A N 1
ATOM 7968 C CA . PHE A 1 1023 ? 59.123 -7.635 -76.418 1.00 71.56 1023 PHE A CA 1
ATOM 7969 C C . PHE A 1 1023 ? 60.418 -7.465 -75.645 1.00 71.56 1023 PHE A C 1
ATOM 7971 O O . PHE A 1 1023 ? 60.802 -8.332 -74.866 1.00 71.56 1023 PHE A O 1
ATOM 7978 N N . GLU A 1 1024 ? 61.108 -6.363 -75.899 1.00 71.69 1024 GLU A N 1
ATOM 7979 C CA . GLU A 1 1024 ? 62.328 -5.986 -75.199 1.00 71.69 1024 GLU A CA 1
ATOM 7980 C C . GLU A 1 1024 ? 62.007 -4.962 -74.127 1.00 71.69 1024 GLU A C 1
ATOM 7982 O O . GLU A 1 1024 ? 61.351 -3.959 -74.411 1.00 71.69 1024 GLU A O 1
ATOM 7987 N N . MET A 1 1025 ? 62.561 -5.158 -72.937 1.00 65.12 1025 MET A N 1
ATOM 7988 C CA . MET A 1 1025 ? 62.679 -4.099 -71.949 1.00 65.12 1025 MET A CA 1
ATOM 7989 C C . MET A 1 1025 ? 64.119 -3.640 -71.806 1.00 65.12 1025 MET A C 1
ATOM 7991 O O . MET A 1 1025 ? 65.008 -4.456 -71.574 1.00 65.12 1025 MET A O 1
ATOM 7995 N N . ASP A 1 1026 ? 64.333 -2.328 -71.876 1.00 62.75 1026 ASP A N 1
ATOM 7996 C CA . ASP A 1 1026 ? 65.613 -1.694 -71.579 1.00 62.75 1026 ASP A CA 1
ATOM 7997 C C . ASP A 1 1026 ? 65.530 -0.912 -70.262 1.00 62.75 1026 ASP A C 1
ATOM 7999 O O . ASP A 1 1026 ? 64.936 0.172 -70.183 1.00 62.75 1026 ASP A O 1
ATOM 8003 N N . TYR A 1 1027 ? 66.168 -1.459 -69.224 1.00 59.16 1027 TYR A N 1
ATOM 8004 C CA . TYR A 1 1027 ? 66.179 -0.881 -67.879 1.00 59.16 1027 TYR A CA 1
ATOM 8005 C C . TYR A 1 1027 ? 66.930 0.461 -67.811 1.00 59.16 1027 TYR A C 1
ATOM 8007 O O . TYR A 1 1027 ? 66.681 1.252 -66.905 1.00 59.16 1027 TYR A O 1
ATOM 8015 N N . ASN A 1 1028 ? 67.801 0.775 -68.783 1.00 56.47 1028 ASN A N 1
ATOM 8016 C CA . ASN A 1 1028 ? 68.525 2.056 -68.810 1.00 56.47 1028 ASN A CA 1
ATOM 8017 C C . ASN A 1 1028 ? 67.646 3.248 -69.108 1.00 56.47 1028 ASN A C 1
ATOM 8019 O O . ASN A 1 1028 ? 67.921 4.374 -68.699 1.00 56.47 1028 ASN A O 1
ATOM 8023 N N . SER A 1 1029 ? 66.690 3.007 -69.981 1.00 51.09 1029 SER A N 1
ATOM 8024 C CA . SER A 1 1029 ? 66.000 4.054 -70.692 1.00 51.09 1029 SER A CA 1
ATOM 8025 C C . SER A 1 1029 ? 64.527 4.080 -70.250 1.00 51.09 1029 SER A C 1
ATOM 8027 O O . SER A 1 1029 ? 63.852 5.094 -70.425 1.00 51.09 1029 SER A O 1
ATOM 8029 N N . GLY A 1 1030 ? 64.043 3.009 -69.602 1.00 49.97 1030 GLY A N 1
ATOM 8030 C CA . GLY A 1 1030 ? 62.641 2.848 -69.222 1.00 49.97 1030 GLY A CA 1
ATOM 8031 C C . GLY A 1 1030 ? 61.745 2.630 -70.441 1.00 49.97 1030 GLY A C 1
ATOM 8032 O O . GLY A 1 1030 ? 60.562 2.966 -70.396 1.00 49.97 1030 GLY A O 1
ATOM 8033 N N . TYR A 1 1031 ? 62.314 2.136 -71.549 1.00 52.66 1031 TYR A N 1
ATOM 8034 C CA . TYR A 1 1031 ? 61.592 1.883 -72.795 1.00 52.66 1031 TYR A CA 1
ATOM 8035 C C . TYR A 1 1031 ? 61.316 0.386 -72.940 1.00 52.66 1031 TYR A C 1
ATOM 8037 O O . TYR A 1 1031 ? 62.211 -0.446 -72.786 1.00 52.66 1031 TYR A O 1
ATOM 8045 N N . GLY A 1 1032 ? 60.072 0.065 -73.299 1.00 56.28 1032 GLY A N 1
ATOM 8046 C CA . GLY A 1 1032 ? 59.707 -1.208 -73.910 1.00 56.28 1032 GLY A CA 1
ATOM 8047 C C . GLY A 1 1032 ? 59.665 -1.056 -75.432 1.00 56.28 1032 GLY A C 1
ATOM 8048 O O . GLY A 1 1032 ? 59.119 -0.069 -75.929 1.00 56.28 1032 GLY A O 1
ATOM 8049 N N . LEU A 1 1033 ? 60.241 -2.000 -76.176 1.00 57.72 1033 LEU A N 1
ATOM 8050 C CA . LEU A 1 1033 ? 60.212 -2.030 -77.641 1.00 57.72 1033 LEU A CA 1
ATOM 8051 C C . LEU A 1 1033 ? 59.593 -3.342 -78.127 1.00 57.72 1033 LEU A C 1
ATOM 8053 O O . LEU A 1 1033 ? 60.059 -4.421 -77.769 1.00 57.72 1033 LEU A O 1
ATOM 8057 N N . LEU A 1 1034 ? 58.582 -3.244 -78.992 1.00 59.28 1034 LEU A N 1
ATOM 8058 C CA . LEU A 1 1034 ? 58.048 -4.385 -79.731 1.00 59.28 1034 LEU A CA 1
ATOM 8059 C C . LEU A 1 1034 ? 58.827 -4.558 -81.034 1.00 59.28 1034 LEU A C 1
ATOM 8061 O O . LEU A 1 1034 ? 58.911 -3.637 -81.848 1.00 59.28 1034 LEU A O 1
ATOM 8065 N N . ARG A 1 1035 ? 59.410 -5.740 -81.225 1.00 61.22 1035 ARG A N 1
ATOM 8066 C CA . ARG A 1 1035 ? 60.172 -6.115 -82.416 1.00 61.22 1035 ARG A CA 1
ATOM 8067 C C . ARG A 1 1035 ? 59.487 -7.280 -83.126 1.00 61.22 1035 ARG A C 1
ATOM 8069 O O . ARG A 1 1035 ? 59.210 -8.303 -82.511 1.00 61.22 1035 ARG A O 1
ATOM 8076 N N . HIS A 1 1036 ? 59.274 -7.139 -84.430 1.00 58.22 1036 HIS A N 1
ATOM 8077 C CA . HIS A 1 1036 ? 58.955 -8.255 -85.320 1.00 58.22 1036 HIS A CA 1
ATOM 8078 C C . HIS A 1 1036 ? 60.271 -8.808 -85.878 1.00 58.22 1036 HIS A C 1
ATOM 8080 O O . HIS A 1 1036 ? 61.041 -8.058 -86.486 1.00 58.22 1036 HIS A O 1
ATOM 8086 N N . THR A 1 1037 ? 60.581 -10.082 -85.639 1.00 61.28 1037 THR A N 1
ATOM 8087 C CA . THR A 1 1037 ? 61.916 -10.631 -85.937 1.00 61.28 1037 THR A CA 1
ATOM 8088 C C . THR A 1 1037 ? 61.885 -11.982 -86.641 1.00 61.28 1037 THR A C 1
ATOM 8090 O O . THR A 1 1037 ? 62.204 -12.985 -86.019 1.00 61.28 1037 THR A O 1
ATOM 8093 N N . PRO A 1 1038 ? 61.721 -12.021 -87.973 1.00 50.91 1038 PRO A N 1
ATOM 8094 C CA . PRO A 1 1038 ? 62.235 -13.153 -88.734 1.00 50.91 1038 PRO A CA 1
ATOM 8095 C C . PRO A 1 1038 ? 63.752 -13.023 -88.954 1.00 50.91 1038 PRO A C 1
ATOM 8097 O O . PRO A 1 1038 ? 64.445 -14.023 -89.042 1.00 50.91 1038 PRO A O 1
ATOM 8100 N N . ASN A 1 1039 ? 64.286 -11.793 -89.047 1.00 45.66 1039 ASN A N 1
ATOM 8101 C CA . ASN A 1 1039 ? 65.703 -11.495 -89.301 1.00 45.66 1039 ASN A CA 1
ATOM 8102 C C . ASN A 1 1039 ? 65.994 -10.008 -89.041 1.00 45.66 1039 ASN A C 1
ATOM 8104 O O . ASN A 1 1039 ? 65.713 -9.212 -89.926 1.00 45.66 1039 ASN A O 1
ATOM 8108 N N . ASN A 1 1040 ? 66.519 -9.636 -87.865 1.00 42.97 1040 ASN A N 1
ATOM 8109 C CA . ASN A 1 1040 ? 67.246 -8.395 -87.493 1.00 42.97 1040 ASN A CA 1
ATOM 8110 C C . ASN A 1 1040 ? 67.032 -7.072 -88.296 1.00 42.97 1040 ASN A C 1
ATOM 8112 O O . ASN A 1 1040 ? 67.938 -6.244 -88.391 1.00 42.97 1040 ASN A O 1
ATOM 8116 N N . SER A 1 1041 ? 65.846 -6.848 -88.859 1.00 41.31 1041 SER A N 1
ATOM 8117 C CA . SER A 1 1041 ? 65.491 -5.727 -89.730 1.00 41.31 1041 SER A CA 1
ATOM 8118 C C . SER A 1 1041 ? 64.408 -4.948 -89.008 1.00 41.31 1041 SER A C 1
ATOM 8120 O O . SER A 1 1041 ? 63.268 -5.397 -88.919 1.00 41.31 1041 SER A O 1
ATOM 8122 N N . ALA A 1 1042 ? 64.782 -3.815 -88.423 1.00 40.25 1042 ALA A N 1
ATOM 8123 C CA . ALA A 1 1042 ? 63.874 -2.970 -87.667 1.00 40.25 1042 ALA A CA 1
ATOM 8124 C C . ALA A 1 1042 ? 62.742 -2.448 -88.570 1.00 40.25 1042 ALA A C 1
ATOM 8126 O O . ALA A 1 1042 ? 62.935 -1.497 -89.324 1.00 40.25 1042 ALA A O 1
ATOM 8127 N N . ILE A 1 1043 ? 61.549 -3.040 -88.474 1.00 41.19 1043 ILE A N 1
ATOM 8128 C CA . ILE A 1 1043 ? 60.317 -2.322 -88.801 1.00 41.19 1043 ILE A CA 1
ATOM 8129 C C . ILE A 1 1043 ? 60.010 -1.460 -87.578 1.00 41.19 1043 ILE A C 1
ATOM 8131 O O . ILE A 1 1043 ? 59.377 -1.886 -86.618 1.00 41.19 1043 ILE A O 1
ATOM 8135 N N . THR A 1 1044 ? 60.544 -0.242 -87.591 1.00 44.53 1044 THR A N 1
ATOM 8136 C CA . THR A 1 1044 ? 60.209 0.833 -86.657 1.00 44.53 1044 THR A CA 1
ATOM 8137 C C . THR A 1 1044 ? 58.846 1.421 -87.026 1.00 44.53 1044 THR A C 1
ATOM 8139 O O . THR A 1 1044 ? 58.749 2.535 -87.533 1.00 44.53 1044 THR A O 1
ATOM 8142 N N . THR A 1 1045 ? 57.760 0.698 -86.754 1.00 44.22 1045 THR A N 1
ATOM 8143 C CA . THR A 1 1045 ? 56.474 1.358 -86.491 1.00 44.22 1045 THR A CA 1
ATOM 8144 C C . THR A 1 1045 ? 56.515 1.830 -85.046 1.00 44.22 1045 THR A C 1
ATOM 8146 O O . THR A 1 1045 ? 56.300 1.061 -84.114 1.00 44.22 1045 THR A O 1
ATOM 8149 N N . GLY A 1 1046 ? 56.923 3.086 -84.863 1.00 44.53 1046 GLY A N 1
ATOM 8150 C CA . GLY A 1 1046 ? 57.087 3.693 -83.551 1.00 44.53 1046 GLY A CA 1
ATOM 8151 C C . GLY A 1 1046 ? 55.769 3.754 -82.786 1.00 44.53 1046 GLY A C 1
ATOM 8152 O O . GLY A 1 1046 ? 54.928 4.597 -83.079 1.00 44.53 1046 GLY A O 1
ATOM 8153 N N . ILE A 1 1047 ? 55.636 2.927 -81.749 1.00 48.72 1047 ILE A N 1
ATOM 8154 C CA . ILE A 1 1047 ? 54.855 3.307 -80.573 1.00 48.72 1047 ILE A CA 1
ATOM 8155 C C . ILE A 1 1047 ? 55.814 4.150 -79.733 1.00 48.72 1047 ILE A C 1
ATOM 8157 O O . ILE A 1 1047 ? 56.670 3.634 -79.017 1.00 48.72 1047 ILE A O 1
ATOM 8161 N N . SER A 1 1048 ? 55.778 5.463 -79.935 1.00 41.25 1048 SER A N 1
ATOM 8162 C CA . SER A 1 1048 ? 56.627 6.399 -79.203 1.00 41.25 1048 SER A CA 1
ATOM 8163 C C . SER A 1 1048 ? 56.258 6.411 -77.713 1.00 41.25 1048 SER A C 1
ATOM 8165 O O . SER A 1 1048 ? 55.118 6.711 -77.378 1.00 41.25 1048 SER A O 1
ATOM 8167 N N . ASP A 1 1049 ? 57.257 6.161 -76.859 1.00 47.47 1049 ASP A N 1
ATOM 8168 C CA . ASP A 1 1049 ? 57.299 6.375 -75.401 1.00 47.47 1049 ASP A CA 1
ATOM 8169 C C . ASP A 1 1049 ? 56.391 5.494 -74.507 1.00 47.47 1049 ASP A C 1
ATOM 8171 O O . ASP A 1 1049 ? 55.301 5.887 -74.103 1.00 47.47 1049 ASP A O 1
ATOM 8175 N N . PHE A 1 1050 ? 56.934 4.376 -74.007 1.00 47.34 1050 PHE A N 1
ATOM 8176 C CA . PHE A 1 1050 ? 56.472 3.737 -72.760 1.00 47.34 1050 PHE A CA 1
ATOM 8177 C C . PHE A 1 1050 ? 57.153 4.340 -71.511 1.00 47.34 1050 PHE A C 1
ATOM 8179 O O . PHE A 1 1050 ? 57.339 3.628 -70.532 1.00 47.34 1050 PHE A O 1
ATOM 8186 N N . ARG A 1 1051 ? 57.504 5.638 -71.473 1.00 43.19 1051 ARG A N 1
ATOM 8187 C CA . ARG A 1 1051 ? 58.252 6.225 -70.335 1.00 43.19 1051 ARG A CA 1
ATOM 8188 C C . ARG A 1 1051 ? 57.581 5.928 -68.989 1.00 43.19 1051 ARG A C 1
ATOM 8190 O O . ARG A 1 1051 ? 56.436 6.312 -68.755 1.00 43.19 1051 ARG A O 1
ATOM 8197 N N . SER A 1 1052 ? 58.289 5.255 -68.090 1.00 40.72 1052 SER A N 1
ATOM 8198 C CA . SER A 1 1052 ? 57.969 5.219 -66.663 1.00 40.72 1052 SER A CA 1
ATOM 8199 C C . SER A 1 1052 ? 58.895 6.194 -65.940 1.00 40.72 1052 SER A C 1
ATOM 8201 O O . SER A 1 1052 ? 60.101 5.970 -65.876 1.00 40.72 1052 SER A O 1
ATOM 8203 N N . TYR A 1 1053 ? 58.354 7.283 -65.393 1.00 39.84 1053 TYR A N 1
ATOM 8204 C CA . TYR A 1 1053 ? 59.074 8.035 -64.367 1.00 39.84 1053 TYR A CA 1
ATOM 8205 C C . TYR A 1 1053 ? 58.980 7.244 -63.062 1.00 39.84 1053 TYR A C 1
ATOM 8207 O O . TYR A 1 1053 ? 57.878 6.993 -62.571 1.00 39.84 1053 TYR A O 1
ATOM 8215 N N . TRP A 1 1054 ? 60.131 6.831 -62.536 1.00 42.16 1054 TRP A N 1
ATOM 8216 C CA . TRP A 1 1054 ? 60.257 6.271 -61.195 1.00 42.16 1054 TRP A CA 1
ATOM 8217 C C . TRP A 1 1054 ? 59.846 7.339 -60.173 1.00 42.16 1054 TRP A C 1
ATOM 8219 O O . TRP A 1 1054 ? 60.384 8.447 -60.191 1.00 42.16 1054 TRP A O 1
ATOM 8229 N N . LEU A 1 1055 ? 58.886 7.030 -59.302 1.00 40.84 1055 LEU A N 1
ATOM 8230 C CA . LEU A 1 1055 ? 58.661 7.788 -58.070 1.00 40.84 1055 LEU A CA 1
ATOM 8231 C C . LEU A 1 1055 ? 59.282 6.995 -56.912 1.00 40.84 1055 LEU A C 1
ATOM 8233 O O . LEU A 1 1055 ? 59.319 5.768 -56.945 1.00 40.84 1055 LEU A O 1
ATOM 8237 N N . ASN A 1 1056 ? 59.807 7.708 -55.915 1.00 35.31 1056 ASN A N 1
ATOM 8238 C CA . ASN A 1 1056 ? 60.617 7.181 -54.804 1.00 35.31 1056 ASN A CA 1
ATOM 8239 C C . ASN A 1 1056 ? 59.871 6.240 -53.823 1.00 35.31 1056 ASN A C 1
ATOM 8241 O O . ASN A 1 1056 ? 60.407 5.949 -52.758 1.00 35.31 1056 ASN A O 1
ATOM 8245 N N . ASP A 1 1057 ? 58.655 5.786 -54.131 1.00 41.94 1057 ASP A N 1
ATOM 8246 C CA . ASP A 1 1057 ? 57.796 4.990 -53.238 1.00 41.94 1057 ASP A CA 1
ATOM 8247 C C . ASP A 1 1057 ? 57.698 3.497 -53.613 1.00 41.94 1057 ASP A C 1
ATOM 8249 O O . ASP A 1 1057 ? 56.937 2.748 -53.002 1.00 41.94 1057 ASP A O 1
ATOM 8253 N N . GLY A 1 1058 ? 58.477 3.038 -54.598 1.00 43.81 1058 GLY A N 1
ATOM 8254 C CA . GLY A 1 1058 ? 58.665 1.609 -54.882 1.00 43.81 1058 GLY A CA 1
ATOM 8255 C C . GLY A 1 1058 ? 57.429 0.861 -55.401 1.00 43.81 1058 GLY A C 1
ATOM 8256 O O . GLY A 1 1058 ? 57.464 -0.362 -55.497 1.00 43.81 1058 GLY A O 1
ATOM 8257 N N . THR A 1 1059 ? 56.338 1.548 -55.758 1.00 46.69 1059 THR A N 1
ATOM 8258 C CA . THR A 1 1059 ? 55.058 0.894 -56.081 1.00 46.69 1059 THR A CA 1
ATOM 8259 C C . THR A 1 1059 ? 54.380 1.478 -57.323 1.00 46.69 1059 THR A C 1
ATOM 8261 O O . THR A 1 1059 ? 53.380 2.185 -57.248 1.00 46.69 1059 THR A O 1
ATOM 8264 N N . ARG A 1 1060 ? 54.865 1.104 -58.519 1.00 52.22 1060 ARG A N 1
ATOM 8265 C CA . ARG A 1 1060 ? 54.012 1.001 -59.725 1.00 52.22 1060 ARG A CA 1
ATOM 8266 C C . ARG A 1 1060 ? 54.423 -0.188 -60.593 1.00 52.22 1060 ARG A C 1
ATOM 8268 O O . ARG A 1 1060 ? 55.510 -0.182 -61.162 1.00 52.22 1060 ARG A O 1
ATOM 8275 N N . ARG A 1 1061 ? 53.523 -1.162 -60.762 1.00 56.81 1061 ARG A N 1
ATOM 8276 C CA . ARG A 1 1061 ? 53.642 -2.251 -61.744 1.00 56.81 1061 ARG A CA 1
ATOM 8277 C C . ARG A 1 1061 ? 52.745 -1.915 -62.942 1.00 56.81 1061 ARG A C 1
ATOM 8279 O O . ARG A 1 1061 ? 51.524 -1.871 -62.816 1.00 56.81 1061 ARG A O 1
ATOM 8286 N N . TYR A 1 1062 ? 53.338 -1.591 -64.090 1.00 55.78 1062 TYR A N 1
ATOM 8287 C CA . TYR A 1 1062 ? 52.581 -1.463 -65.343 1.00 55.78 1062 TYR A CA 1
ATOM 8288 C C . TYR A 1 1062 ? 52.417 -2.851 -65.971 1.00 55.78 1062 TYR A C 1
ATOM 8290 O O . TYR A 1 1062 ? 53.338 -3.665 -65.910 1.00 55.78 1062 TYR A O 1
ATOM 8298 N N . ILE A 1 1063 ? 51.258 -3.094 -66.579 1.00 63.72 1063 ILE A N 1
ATOM 8299 C CA . ILE A 1 1063 ? 50.946 -4.304 -67.335 1.00 63.72 1063 ILE A CA 1
ATOM 8300 C C . ILE A 1 1063 ? 51.061 -3.967 -68.823 1.00 63.72 1063 ILE A C 1
ATOM 8302 O O . ILE A 1 1063 ? 50.514 -2.971 -69.307 1.00 63.72 1063 ILE A O 1
ATOM 8306 N N . LEU A 1 1064 ? 51.802 -4.793 -69.548 1.00 68.75 1064 LEU A N 1
ATOM 8307 C CA . LEU A 1 1064 ? 51.772 -4.848 -70.995 1.00 68.75 1064 LEU A CA 1
ATOM 8308 C C . LEU A 1 1064 ? 50.674 -5.830 -71.397 1.00 68.75 1064 LEU A C 1
ATOM 8310 O O . LEU A 1 1064 ? 50.775 -7.022 -71.116 1.00 68.75 1064 LEU A O 1
ATOM 8314 N N . ARG A 1 1065 ? 49.642 -5.315 -72.058 1.00 72.44 1065 ARG A N 1
ATOM 8315 C CA . ARG A 1 1065 ? 48.504 -6.099 -72.532 1.00 72.44 1065 ARG A CA 1
ATOM 8316 C C . ARG A 1 1065 ? 48.619 -6.321 -74.031 1.00 72.44 1065 ARG A C 1
ATOM 8318 O O . ARG A 1 1065 ? 48.754 -5.349 -74.778 1.00 72.44 1065 ARG A O 1
ATOM 8325 N N . ILE A 1 1066 ? 48.556 -7.574 -74.459 1.00 75.56 1066 ILE A N 1
ATOM 8326 C CA . ILE A 1 1066 ? 48.498 -7.981 -75.866 1.00 75.56 1066 ILE A CA 1
ATOM 8327 C C . ILE A 1 1066 ? 47.117 -8.573 -76.099 1.00 75.56 1066 ILE A C 1
ATOM 8329 O O . ILE A 1 1066 ? 46.707 -9.465 -75.370 1.00 75.56 1066 ILE A O 1
ATOM 8333 N N . GLU A 1 1067 ? 46.411 -8.083 -77.103 1.00 73.88 1067 GLU A N 1
ATOM 8334 C CA . GLU A 1 1067 ? 45.092 -8.568 -77.497 1.00 73.88 1067 GLU A CA 1
ATOM 8335 C C . GLU A 1 1067 ? 45.158 -9.011 -78.952 1.00 73.88 1067 GLU A C 1
ATOM 8337 O O . GLU A 1 1067 ? 45.587 -8.242 -79.810 1.00 73.88 1067 GLU A O 1
ATOM 8342 N N . TRP A 1 1068 ? 44.745 -10.242 -79.218 1.00 75.56 1068 TRP A N 1
ATOM 8343 C CA . TRP A 1 1068 ? 44.445 -10.754 -80.545 1.00 75.56 1068 TRP A CA 1
ATOM 8344 C C . TRP A 1 1068 ? 42.932 -10.866 -80.647 1.00 75.56 1068 TRP A C 1
ATOM 8346 O O . TRP A 1 1068 ? 42.330 -11.718 -79.997 1.00 75.56 1068 TRP A O 1
ATOM 8356 N N . ILE A 1 1069 ? 42.325 -9.940 -81.383 1.00 72.94 1069 ILE A N 1
ATOM 8357 C CA . ILE A 1 1069 ? 40.873 -9.864 -81.547 1.00 72.94 1069 ILE A CA 1
ATOM 8358 C C . ILE A 1 1069 ? 40.592 -9.662 -83.030 1.00 72.94 1069 ILE A C 1
ATOM 8360 O O . ILE A 1 1069 ? 41.124 -8.721 -83.621 1.00 72.94 1069 ILE A O 1
ATOM 8364 N N . ASP A 1 1070 ? 39.778 -10.535 -83.619 1.00 74.94 1070 ASP A N 1
ATOM 8365 C CA . ASP A 1 1070 ? 39.342 -10.461 -85.019 1.00 74.94 1070 ASP A CA 1
ATOM 8366 C C . ASP A 1 1070 ? 40.519 -10.287 -86.004 1.00 74.94 1070 ASP A C 1
ATOM 8368 O O . ASP A 1 1070 ? 40.531 -9.384 -86.843 1.00 74.94 1070 ASP A O 1
ATOM 8372 N N . ASP A 1 1071 ? 41.548 -11.131 -85.860 1.00 71.50 1071 ASP A N 1
ATOM 8373 C CA . ASP A 1 1071 ? 42.792 -11.128 -86.651 1.00 71.50 1071 ASP A CA 1
ATOM 8374 C C . ASP A 1 1071 ? 43.668 -9.862 -86.514 1.00 71.50 1071 ASP A C 1
ATOM 8376 O O . ASP A 1 1071 ? 44.585 -9.618 -87.311 1.00 71.50 1071 ASP A O 1
ATOM 8380 N N . ILE A 1 1072 ? 43.416 -9.035 -85.495 1.00 69.69 1072 ILE A N 1
ATOM 8381 C CA . ILE A 1 1072 ? 44.179 -7.815 -85.221 1.00 69.69 1072 ILE A CA 1
ATOM 8382 C C . ILE A 1 1072 ? 44.917 -7.947 -83.891 1.00 69.69 1072 ILE A C 1
ATOM 8384 O O . ILE A 1 1072 ? 44.308 -8.073 -82.828 1.00 69.69 1072 ILE A O 1
ATOM 8388 N N . MET A 1 1073 ? 46.247 -7.808 -83.940 1.00 72.94 1073 MET A N 1
ATOM 8389 C CA . MET A 1 1073 ? 47.065 -7.704 -82.736 1.00 72.94 1073 MET A CA 1
ATOM 8390 C C . MET A 1 1073 ? 47.147 -6.252 -82.257 1.00 72.94 1073 MET A C 1
ATOM 8392 O O . MET A 1 1073 ? 47.649 -5.361 -82.953 1.00 72.94 1073 MET A O 1
ATOM 8396 N N . THR A 1 1074 ? 46.709 -6.015 -81.027 1.00 71.25 1074 THR A N 1
ATOM 8397 C CA . THR A 1 1074 ? 46.801 -4.724 -80.347 1.00 71.25 1074 THR A CA 1
ATOM 8398 C C . THR A 1 1074 ? 47.660 -4.851 -79.099 1.00 71.25 1074 THR A C 1
ATOM 8400 O O . THR A 1 1074 ? 47.498 -5.779 -78.316 1.00 71.25 1074 THR A O 1
ATOM 8403 N N . VAL A 1 1075 ? 48.569 -3.900 -78.889 1.00 68.88 1075 VAL A N 1
ATOM 8404 C CA . VAL A 1 1075 ? 49.446 -3.860 -77.715 1.00 68.88 1075 VAL A CA 1
ATOM 8405 C C . VAL A 1 1075 ? 49.236 -2.554 -76.957 1.00 68.88 1075 VAL A C 1
ATOM 8407 O O . VAL A 1 1075 ? 49.287 -1.464 -77.537 1.00 68.88 1075 VAL A O 1
ATOM 8410 N N . LYS A 1 1076 ? 48.979 -2.662 -75.648 1.00 68.81 1076 LYS A N 1
ATOM 8411 C CA . LYS A 1 1076 ? 48.575 -1.553 -74.773 1.00 68.81 1076 LYS A CA 1
ATOM 8412 C C . LYS A 1 1076 ? 49.416 -1.494 -73.497 1.00 68.81 1076 LYS A C 1
ATOM 8414 O O . LYS A 1 1076 ? 49.741 -2.521 -72.903 1.00 68.81 1076 LYS A O 1
ATOM 8419 N N . LYS A 1 1077 ? 49.705 -0.268 -73.041 1.00 64.62 1077 LYS A N 1
ATOM 8420 C CA . LYS A 1 1077 ? 50.158 0.010 -71.668 1.00 64.62 1077 LYS A CA 1
ATOM 8421 C C . LYS A 1 1077 ? 48.944 0.169 -70.764 1.00 64.62 1077 LYS A C 1
ATOM 8423 O O . LYS A 1 1077 ? 48.144 1.085 -70.970 1.00 64.62 1077 LYS A O 1
ATOM 8428 N N . VAL A 1 1078 ? 48.833 -0.671 -69.745 1.00 61.59 1078 VAL A N 1
ATOM 8429 C CA . VAL A 1 1078 ? 47.745 -0.602 -68.767 1.00 61.59 1078 VAL A CA 1
ATOM 8430 C C . VAL A 1 1078 ? 48.354 -0.443 -67.377 1.00 61.59 1078 VAL A C 1
ATOM 8432 O O . VAL A 1 1078 ? 49.361 -1.069 -67.044 1.00 61.59 1078 VAL A O 1
ATOM 8435 N N . ARG A 1 1079 ? 47.802 0.447 -66.553 1.00 57.75 1079 ARG A N 1
ATOM 8436 C CA . ARG A 1 1079 ? 48.146 0.469 -65.125 1.00 57.75 1079 ARG A CA 1
ATOM 8437 C C . ARG A 1 1079 ? 47.561 -0.771 -64.449 1.00 57.75 1079 ARG A C 1
ATOM 8439 O O . ARG A 1 1079 ? 46.562 -1.308 -64.908 1.00 57.75 1079 ARG A O 1
ATOM 8446 N N . GLU A 1 1080 ? 48.123 -1.191 -63.318 1.00 52.84 1080 GLU A N 1
ATOM 8447 C CA . GLU A 1 1080 ? 47.589 -2.328 -62.547 1.00 52.84 1080 GLU A CA 1
ATOM 8448 C C . GLU A 1 1080 ? 46.115 -2.173 -62.123 1.00 52.84 1080 GLU A C 1
ATOM 8450 O O . GLU A 1 1080 ? 45.471 -3.157 -61.790 1.00 52.84 1080 GLU A O 1
ATOM 8455 N N . ASN A 1 1081 ? 45.569 -0.955 -62.166 1.00 48.53 1081 ASN A N 1
ATOM 8456 C CA . ASN A 1 1081 ? 44.159 -0.646 -61.923 1.00 48.53 1081 ASN A CA 1
ATOM 8457 C C . ASN A 1 1081 ? 43.292 -0.618 -63.206 1.00 48.53 1081 ASN A C 1
ATOM 8459 O O . ASN A 1 1081 ? 42.265 0.053 -63.229 1.00 48.53 1081 ASN A O 1
ATOM 8463 N N . GLY A 1 1082 ? 43.750 -1.222 -64.307 1.00 48.38 1082 GLY A N 1
ATOM 8464 C CA . GLY A 1 1082 ? 43.013 -1.319 -65.574 1.00 48.38 1082 GLY A CA 1
ATOM 8465 C C . GLY A 1 1082 ? 42.928 -0.024 -66.396 1.00 48.38 1082 GLY A C 1
ATOM 8466 O O . GLY A 1 1082 ? 42.509 -0.057 -67.551 1.00 48.38 1082 GLY A O 1
ATOM 8467 N N . THR A 1 1083 ? 43.351 1.126 -65.856 1.00 51.38 1083 THR A N 1
ATOM 8468 C CA . THR A 1 1083 ? 43.311 2.392 -66.607 1.00 51.38 1083 THR A CA 1
ATOM 8469 C C . THR A 1 1083 ? 44.355 2.365 -67.723 1.00 51.38 1083 THR A C 1
ATOM 8471 O O . THR A 1 1083 ? 45.551 2.194 -67.455 1.00 51.38 1083 THR A O 1
ATOM 8474 N N . GLN A 1 1084 ? 43.923 2.570 -68.969 1.00 52.81 1084 GLN A N 1
ATOM 8475 C CA . GLN A 1 1084 ? 44.844 2.772 -70.082 1.00 52.81 1084 GLN A CA 1
ATOM 8476 C C . GLN A 1 1084 ? 45.681 4.030 -69.824 1.00 52.81 1084 GLN A C 1
ATOM 8478 O O . GLN A 1 1084 ? 45.144 5.117 -69.622 1.00 52.81 1084 GLN A O 1
ATOM 8483 N N . ASP A 1 1085 ? 47.003 3.882 -69.842 1.00 50.56 1085 ASP A N 1
ATOM 8484 C CA . ASP A 1 1085 ? 47.932 4.980 -69.581 1.00 50.56 1085 ASP A CA 1
ATOM 8485 C C . ASP A 1 1085 ? 49.025 4.972 -70.640 1.00 50.56 1085 ASP A C 1
ATOM 8487 O O . ASP A 1 1085 ? 50.129 4.482 -70.418 1.00 50.56 1085 ASP A O 1
ATOM 8491 N N . GLY A 1 1086 ? 48.692 5.462 -71.832 1.00 53.31 1086 GLY A N 1
ATOM 8492 C CA . GLY A 1 1086 ? 49.643 5.597 -72.929 1.00 53.31 1086 GLY A CA 1
ATOM 8493 C C . GLY A 1 1086 ? 49.091 5.199 -74.300 1.00 53.31 1086 GLY A C 1
ATOM 8494 O O . GLY A 1 1086 ? 47.944 4.756 -74.420 1.00 53.31 1086 GLY A O 1
ATOM 8495 N N . PRO A 1 1087 ? 49.906 5.386 -75.350 1.00 51.38 1087 PRO A N 1
ATOM 8496 C CA . PRO A 1 1087 ? 49.511 5.125 -76.728 1.00 51.38 1087 PRO A CA 1
ATOM 8497 C C . PRO A 1 1087 ? 49.223 3.636 -76.972 1.00 51.38 1087 PRO A C 1
ATOM 8499 O O . PRO A 1 1087 ? 49.993 2.767 -76.567 1.00 51.38 1087 PRO A O 1
ATOM 8502 N N . THR A 1 1088 ? 48.120 3.352 -77.667 1.00 56.31 1088 THR A N 1
ATOM 8503 C CA . THR A 1 1088 ? 47.824 2.031 -78.239 1.00 56.31 1088 THR A CA 1
ATOM 8504 C C . THR A 1 1088 ? 48.653 1.845 -79.505 1.00 56.31 1088 THR A C 1
ATOM 8506 O O . THR A 1 1088 ? 48.613 2.698 -80.393 1.00 56.31 1088 THR A O 1
ATOM 8509 N N . GLY A 1 1089 ? 49.366 0.728 -79.618 1.00 57.31 1089 GLY A N 1
ATOM 8510 C CA . GLY A 1 1089 ? 49.916 0.280 -80.892 1.00 57.31 1089 GLY A CA 1
ATOM 8511 C C . GLY A 1 1089 ? 49.048 -0.809 -81.495 1.00 57.31 1089 GLY A C 1
ATOM 8512 O O . GLY A 1 1089 ? 48.757 -1.795 -80.824 1.00 57.31 1089 GLY A O 1
ATOM 8513 N N . THR A 1 1090 ? 48.665 -0.659 -82.757 1.00 58.12 1090 THR A N 1
ATOM 8514 C CA . THR A 1 1090 ? 47.966 -1.707 -83.506 1.00 58.12 1090 THR A CA 1
ATOM 8515 C C . THR A 1 1090 ? 48.904 -2.200 -84.594 1.00 58.12 1090 THR A C 1
ATOM 8517 O O . THR A 1 1090 ? 49.417 -1.398 -85.378 1.00 58.12 1090 THR A O 1
ATOM 8520 N N . ILE A 1 1091 ? 49.156 -3.504 -84.629 1.00 58.34 1091 ILE A N 1
ATOM 8521 C CA . ILE A 1 1091 ? 49.938 -4.141 -85.682 1.00 58.34 1091 ILE A CA 1
ATOM 8522 C C . ILE A 1 1091 ? 48.986 -5.040 -86.454 1.00 58.34 1091 ILE A C 1
ATOM 8524 O O . ILE A 1 1091 ? 48.479 -6.023 -85.925 1.00 58.34 1091 ILE A O 1
ATOM 8528 N N . THR A 1 1092 ? 48.770 -4.719 -87.725 1.00 55.97 1092 THR A N 1
ATOM 8529 C CA . THR A 1 1092 ? 48.243 -5.693 -88.680 1.00 55.97 1092 THR A CA 1
ATOM 8530 C C . THR A 1 1092 ? 49.441 -6.515 -89.160 1.00 55.97 1092 THR A C 1
ATOM 8532 O O . THR A 1 1092 ? 50.337 -5.932 -89.782 1.00 55.97 1092 THR A O 1
ATOM 8535 N N . PRO A 1 1093 ? 49.541 -7.815 -88.832 1.00 55.66 1093 PRO A N 1
ATOM 8536 C CA . PRO A 1 1093 ? 50.704 -8.621 -89.192 1.00 55.66 1093 PRO A CA 1
ATOM 8537 C C . PRO A 1 1093 ? 50.902 -8.593 -90.719 1.00 55.66 1093 PRO A C 1
ATOM 8539 O O . PRO A 1 1093 ? 49.972 -8.935 -91.448 1.00 55.66 1093 PRO A O 1
ATOM 8542 N N . PRO A 1 1094 ? 52.071 -8.179 -91.251 1.00 47.53 1094 PRO A N 1
ATOM 8543 C CA . PRO A 1 1094 ? 52.264 -8.101 -92.699 1.00 47.53 1094 PRO A CA 1
ATOM 8544 C C . PRO A 1 1094 ? 52.377 -9.476 -93.385 1.00 47.53 1094 PRO A C 1
ATOM 8546 O O . PRO A 1 1094 ? 52.335 -9.532 -94.610 1.00 47.53 1094 PRO A O 1
ATOM 8549 N N . TYR A 1 1095 ? 52.527 -10.568 -92.625 1.00 52.59 1095 TYR A N 1
ATOM 8550 C CA . TYR A 1 1095 ? 52.564 -11.954 -93.099 1.00 52.59 1095 TYR A CA 1
ATOM 8551 C C . TYR A 1 1095 ? 51.993 -12.879 -92.008 1.00 52.59 1095 TYR A C 1
ATOM 8553 O O . TYR A 1 1095 ? 52.326 -12.700 -90.842 1.00 52.59 1095 TYR A O 1
ATOM 8561 N N . GLY A 1 1096 ? 51.124 -13.807 -92.424 1.00 55.06 1096 GLY A N 1
ATOM 8562 C CA . GLY A 1 1096 ? 50.404 -14.848 -91.670 1.00 55.06 1096 GLY A CA 1
ATOM 8563 C C . GLY A 1 1096 ? 50.750 -15.066 -90.197 1.00 55.06 1096 GLY A C 1
ATOM 8564 O O . GLY A 1 1096 ? 51.788 -15.627 -89.870 1.00 55.06 1096 GLY A O 1
ATOM 8565 N N . PHE A 1 1097 ? 49.801 -14.716 -89.330 1.00 60.47 1097 PHE A N 1
ATOM 8566 C CA . PHE A 1 1097 ? 49.553 -15.480 -88.114 1.00 60.47 1097 PHE A CA 1
ATOM 8567 C C . PHE A 1 1097 ? 48.713 -16.694 -88.519 1.00 60.47 1097 PHE A C 1
ATOM 8569 O O . PHE A 1 1097 ? 47.496 -16.595 -88.612 1.00 60.47 1097 PHE A O 1
ATOM 8576 N N . ASP A 1 1098 ? 49.362 -17.791 -88.902 1.00 63.91 1098 ASP A N 1
ATOM 8577 C CA . ASP A 1 1098 ? 48.702 -18.995 -89.423 1.00 63.91 1098 ASP A CA 1
ATOM 8578 C C . ASP A 1 1098 ? 48.970 -20.249 -88.578 1.00 63.91 1098 ASP A C 1
ATOM 8580 O O . ASP A 1 1098 ? 48.599 -21.355 -88.978 1.00 63.91 1098 ASP A O 1
ATOM 8584 N N . GLU A 1 1099 ? 49.575 -20.089 -87.396 1.00 74.44 1099 GLU A N 1
ATOM 8585 C CA . GLU A 1 1099 ? 49.849 -21.205 -86.496 1.00 74.44 1099 GLU A CA 1
ATOM 8586 C C . GLU A 1 1099 ? 49.919 -20.849 -85.007 1.00 74.44 1099 GLU A C 1
ATOM 8588 O O . GLU A 1 1099 ? 50.132 -19.702 -84.605 1.00 74.44 1099 GLU A O 1
ATOM 8593 N N . ASN A 1 1100 ? 49.740 -21.884 -84.182 1.00 83.44 1100 ASN A N 1
ATOM 8594 C CA . ASN A 1 1100 ? 49.755 -21.796 -82.728 1.00 83.44 1100 ASN A CA 1
ATOM 8595 C C . ASN A 1 1100 ? 51.144 -21.425 -82.201 1.00 83.44 1100 ASN A C 1
ATOM 8597 O O . ASN A 1 1100 ? 52.176 -21.842 -82.743 1.00 83.44 1100 ASN A O 1
ATOM 8601 N N . MET A 1 1101 ? 51.170 -20.715 -81.078 1.00 84.06 1101 MET A N 1
ATOM 8602 C CA . MET A 1 1101 ? 52.401 -20.254 -80.439 1.00 84.06 1101 MET A CA 1
ATOM 8603 C C . MET A 1 1101 ? 52.496 -20.667 -78.978 1.00 84.06 1101 MET A C 1
ATOM 8605 O O . MET A 1 1101 ? 51.528 -21.121 -78.390 1.00 84.06 1101 MET A O 1
ATOM 8609 N N . TYR A 1 1102 ? 53.648 -20.434 -78.367 1.00 85.19 1102 TYR A N 1
ATOM 8610 C CA . TYR A 1 1102 ? 53.816 -20.407 -76.919 1.00 85.19 1102 TYR A CA 1
ATOM 8611 C C . TYR A 1 1102 ? 54.670 -19.197 -76.509 1.00 85.19 1102 TYR A C 1
ATOM 8613 O O . TYR A 1 1102 ? 55.276 -18.521 -77.352 1.00 85.19 1102 TYR A O 1
ATOM 8621 N N . ILE A 1 1103 ? 54.705 -18.897 -75.209 1.00 84.56 1103 ILE A N 1
ATOM 8622 C CA . ILE A 1 1103 ? 55.492 -17.785 -74.660 1.00 84.56 1103 ILE A CA 1
ATOM 8623 C C . ILE A 1 1103 ? 56.861 -18.300 -74.220 1.00 84.56 1103 ILE A C 1
ATOM 8625 O O . ILE A 1 1103 ? 56.955 -19.247 -73.445 1.00 84.56 1103 ILE A O 1
ATOM 8629 N N . GLN A 1 1104 ? 57.929 -17.644 -74.664 1.00 84.31 1104 GLN A N 1
ATOM 8630 C CA . GLN A 1 1104 ? 59.285 -17.866 -74.172 1.00 84.31 1104 GLN A CA 1
ATOM 8631 C C . GLN A 1 1104 ? 59.760 -16.635 -73.402 1.00 84.31 1104 GLN A C 1
ATOM 8633 O O . GLN A 1 1104 ? 59.736 -15.522 -73.924 1.00 84.31 1104 GLN A O 1
ATOM 8638 N N . VAL A 1 1105 ? 60.260 -16.829 -72.184 1.00 81.38 1105 VAL A N 1
ATOM 8639 C CA . VAL A 1 1105 ? 60.964 -15.781 -71.434 1.00 81.38 1105 VAL A CA 1
ATOM 8640 C C . VAL A 1 1105 ? 62.470 -15.954 -71.601 1.00 81.38 1105 VAL A C 1
ATOM 8642 O O . VAL A 1 1105 ? 62.977 -17.073 -71.583 1.00 81.38 1105 VAL A O 1
ATOM 8645 N N . SER A 1 1106 ? 63.186 -14.846 -71.781 1.00 81.06 1106 SER A N 1
ATOM 8646 C CA . SER A 1 1106 ? 64.646 -14.788 -71.886 1.00 81.06 1106 SER A CA 1
ATOM 8647 C C . SER A 1 1106 ? 65.158 -13.683 -70.965 1.00 81.06 1106 SER A C 1
ATOM 8649 O O . SER A 1 1106 ? 65.236 -12.514 -71.360 1.00 81.06 1106 SER A O 1
ATOM 8651 N N . LEU A 1 1107 ? 65.506 -14.062 -69.737 1.00 75.50 1107 LEU A N 1
ATOM 8652 C CA . LEU A 1 1107 ? 65.816 -13.153 -68.635 1.00 75.50 1107 LEU A CA 1
ATOM 8653 C C . LEU A 1 1107 ? 67.295 -13.219 -68.265 1.00 75.50 1107 LEU A C 1
ATOM 8655 O O . LEU A 1 1107 ? 67.908 -14.283 -68.291 1.00 75.50 1107 LEU A O 1
ATOM 8659 N N . LYS A 1 1108 ? 67.883 -12.078 -67.924 1.00 70.38 1108 LYS A N 1
ATOM 8660 C CA . LYS A 1 1108 ? 69.306 -11.945 -67.605 1.00 70.38 1108 LYS A CA 1
ATOM 8661 C C . LYS A 1 1108 ? 69.556 -11.488 -66.173 1.00 70.38 1108 LYS A C 1
ATOM 8663 O O . LYS A 1 1108 ? 70.595 -11.825 -65.615 1.00 70.38 1108 LYS A O 1
ATOM 8668 N N . TYR A 1 1109 ? 68.642 -10.695 -65.613 1.00 60.69 1109 TYR A N 1
ATOM 8669 C CA . TYR A 1 1109 ? 68.830 -10.048 -64.313 1.00 60.69 1109 TYR A CA 1
ATOM 8670 C C . TYR A 1 1109 ? 67.548 -9.852 -63.499 1.00 60.69 1109 TYR A C 1
ATOM 8672 O O . TYR A 1 1109 ? 67.646 -9.742 -62.279 1.00 60.69 1109 TYR A O 1
ATOM 8680 N N . GLY A 1 1110 ? 66.380 -9.783 -64.146 1.00 58.88 1110 GLY A N 1
ATOM 8681 C CA . GLY A 1 1110 ? 65.107 -9.513 -63.486 1.00 58.88 1110 GLY A CA 1
ATOM 8682 C C . GLY A 1 1110 ? 64.196 -10.732 -63.348 1.00 58.88 1110 GLY A C 1
ATOM 8683 O O . GLY A 1 1110 ? 64.572 -11.878 -63.604 1.00 58.88 1110 GLY A O 1
ATOM 8684 N N . ALA A 1 1111 ? 62.953 -10.449 -62.962 1.00 56.38 1111 ALA A N 1
ATOM 8685 C CA . ALA A 1 1111 ? 61.856 -11.401 -62.977 1.00 56.38 1111 ALA A CA 1
ATOM 8686 C C . ALA A 1 1111 ? 60.733 -10.914 -63.899 1.00 56.38 1111 ALA A C 1
ATOM 8688 O O . ALA A 1 1111 ? 60.338 -9.744 -63.858 1.00 56.38 1111 ALA A O 1
ATOM 8689 N N . ALA A 1 1112 ? 60.187 -11.822 -64.703 1.00 52.31 1112 ALA A N 1
ATOM 8690 C CA . ALA A 1 1112 ? 58.990 -11.572 -65.493 1.00 52.31 1112 ALA A CA 1
ATOM 8691 C C . ALA A 1 1112 ? 57.793 -12.252 -64.822 1.00 52.31 1112 ALA A C 1
ATOM 8693 O O . ALA A 1 1112 ? 57.825 -13.439 -64.508 1.00 52.31 1112 ALA A O 1
ATOM 8694 N N . LEU A 1 1113 ? 56.730 -11.489 -64.595 1.00 54.03 1113 LEU A N 1
ATOM 8695 C CA . LEU A 1 1113 ? 55.449 -11.972 -64.101 1.00 54.03 1113 LEU A CA 1
ATOM 8696 C C . LEU A 1 1113 ? 54.497 -12.134 -65.291 1.00 54.03 1113 LEU A C 1
ATOM 8698 O O . LEU A 1 1113 ? 53.967 -11.152 -65.809 1.00 54.03 1113 LEU A O 1
ATOM 8702 N N . LEU A 1 1114 ? 54.257 -13.371 -65.717 1.00 56.25 1114 LEU A N 1
ATOM 8703 C CA . LEU A 1 1114 ? 53.157 -13.674 -66.629 1.00 56.25 1114 LEU A CA 1
ATOM 8704 C C . LEU A 1 1114 ? 51.903 -13.832 -65.762 1.00 56.25 1114 LEU A C 1
ATOM 8706 O O . LEU A 1 1114 ? 51.761 -14.834 -65.067 1.00 56.25 1114 LEU A O 1
ATOM 8710 N N . LYS A 1 1115 ? 51.029 -12.815 -65.740 1.00 54.22 1115 LYS A N 1
ATOM 8711 C CA . LYS A 1 1115 ? 49.867 -12.818 -64.836 1.00 54.22 1115 LYS A CA 1
ATOM 8712 C C . LYS A 1 1115 ? 48.847 -13.865 -65.268 1.00 54.22 1115 LYS A C 1
ATOM 8714 O O . LYS A 1 1115 ? 48.466 -14.702 -64.460 1.00 54.22 1115 LYS A O 1
ATOM 8719 N N . TYR A 1 1116 ? 48.417 -13.809 -66.524 1.00 56.28 1116 TYR A N 1
ATOM 8720 C CA . TYR A 1 1116 ? 47.522 -14.789 -67.133 1.00 56.28 1116 TYR A CA 1
ATOM 8721 C C . TYR A 1 1116 ? 47.504 -14.633 -68.657 1.00 56.28 1116 TYR A C 1
ATOM 8723 O O . TYR A 1 1116 ? 47.822 -13.566 -69.194 1.00 56.28 1116 TYR A O 1
ATOM 8731 N N . VAL A 1 1117 ? 47.096 -15.701 -69.339 1.00 56.03 1117 VAL A N 1
ATOM 8732 C CA . VAL A 1 1117 ? 46.532 -15.642 -70.688 1.00 56.03 1117 VAL A CA 1
ATOM 8733 C C . VAL A 1 1117 ? 45.079 -16.041 -70.596 1.00 56.03 1117 VAL A C 1
ATOM 8735 O O . VAL A 1 1117 ? 44.759 -17.106 -70.076 1.00 56.03 1117 VAL A O 1
ATOM 8738 N N . GLU A 1 1118 ? 44.212 -15.178 -71.093 1.00 61.91 1118 GLU A N 1
ATOM 8739 C CA . GLU A 1 1118 ? 42.802 -15.478 -71.262 1.00 61.91 1118 GLU A CA 1
ATOM 8740 C C . GLU A 1 1118 ? 42.511 -15.720 -72.738 1.00 61.91 1118 GLU A C 1
ATOM 8742 O O . GLU A 1 1118 ? 42.955 -14.972 -73.613 1.00 61.91 1118 GLU A O 1
ATOM 8747 N N . PHE A 1 1119 ? 41.756 -16.773 -73.017 1.00 54.62 1119 PHE A N 1
ATOM 8748 C CA . PHE A 1 1119 ? 41.055 -16.890 -74.283 1.00 54.62 1119 PHE A CA 1
ATOM 8749 C C . PHE A 1 1119 ? 39.684 -16.259 -74.107 1.00 54.62 1119 PHE A C 1
ATOM 8751 O O . PHE A 1 1119 ? 38.953 -16.609 -73.184 1.00 54.62 1119 PHE A O 1
ATOM 8758 N N . THR A 1 1120 ? 39.344 -15.328 -74.984 1.00 55.69 1120 THR A N 1
ATOM 8759 C CA . THR A 1 1120 ? 38.008 -14.736 -75.049 1.00 55.69 1120 THR A CA 1
ATOM 8760 C C . THR A 1 1120 ? 37.282 -15.384 -76.221 1.00 55.69 1120 THR A C 1
ATOM 8762 O O . THR A 1 1120 ? 37.911 -15.663 -77.244 1.00 55.69 1120 THR A O 1
ATOM 8765 N N . ASN A 1 1121 ? 35.986 -15.659 -76.090 1.00 50.19 1121 ASN A N 1
ATOM 8766 C CA . ASN A 1 1121 ? 35.212 -16.181 -77.222 1.00 50.19 1121 ASN A CA 1
ATOM 8767 C C . ASN A 1 1121 ? 34.990 -15.127 -78.309 1.00 50.19 1121 ASN A C 1
ATOM 8769 O O . ASN A 1 1121 ? 34.838 -13.933 -77.965 1.00 50.19 1121 ASN A O 1
#

Sequence (1121 aa):
MPGPNNRPIAGNSTTVVNETTIQNILNQEIFNNTGYTSITDIIQNLEANGGEIIELGDIGFTEDTTVYDFINASGDTWQLEENTMYFFTAQSGDYSHLYYWQGDTPLTIGAGGTPVTVDDFEILLISDNSKPEIPDNSLPKGLAGQAYYIKQGNEVEPDYTLKRGIVTETEAEFTEATTQEISLAEVFNQWQFFSHSGSKNAALASPPNYPGLDPGGFGGTPLTQDIIDQKKAWGYDPVNDRIFLTQNFGVYSGFVSPKSYTNYILEASLSSTSSDDDYLGLVMAFQKDPVTGYEYTISVIRVLNELSGQGNITYALYYNFFQNGNQSQTHGLSQQISIIDGTDLAPIIEGQGNGWVGNHCKLRVERVGDVFSVKTSQFGSYDLDDATLLTIDLNDTPELERFKTGGQVGFSALSQANAFFSDVYFTGFNEYILDLRNGYDAPRIFSFDFENNLWAEDPNLTYNDIWGINRFVDDYLFGRVYYLGADKPIKLPGGSGAVVAGPSEIIEVRSKDQIINQDLDETKVYRLMKSIEINGTTERIRIDNLKKLAGLGHNDTTISVTGNNGIGFVSSGNGRNIDLENLQIAATGTGAKAFDVTDVDGTHEMRLLSVNFSGCKSLGDLRGYRQYYWNDIGLYGCQDGATFHGTSNGAYINGLNLFSFAATGTLFKEGDNLEFTNRFFSALNLDVPTGAKLLDFAPDVFQGNELMQFNGCIAKVNGVLDPENSKTLVPNISANDTVSKWTGNTGLHNSSIERFIEDTGVAGNFEISWLVDTYYLEMTADTTFTERDLPAPGKNTKEILIYLTGDF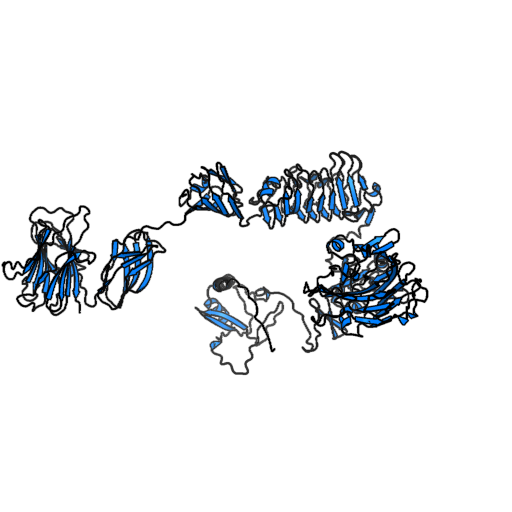APTFPAGWTVNQVGTYKGADVNEIRIKNIKTGIYFTQISNSLSIYPAPFIESIEPSGVTPNTTQDFIVKGSFFTPEGFGGIVGQTRTSSNFKNQGEYRFTADIGANEGDFDLFMNNGTETKKINAVSVVLGDVFQPLDVTDWTVLTGDFEFAQGKASVVDQLNVYKEANWNQVIDFTKNFRIDLAFTDSDNPHSLGQKDYIYMVRTSDDVRQFGFEMDYNSGYGLLRHTPNNSAITTGISDFRSYWLNDGTRRYILRIEWIDDIMTVKKVRENGTQDGPTGTITPPYGFDENMYIQVSLKYGAALLKYVEFTN

Secondary structure (DSSP, 8-state):
------------------HHHHHHHHHHHHHHTT--SSHHHHHHHHHHTT-EEEEGGG----TT----------SS-PPPPTT--EEEEEEETTEEEEEEEE-SS--B-STT-PBP-GGGT--S-----------TT----PPTTEEEEEEETTEEEEEESEEEEEEE-SHHHHHHHHS----HHHHHHHSEEEEE---TTGGG-SSPPSSPP--S-SSSB---HHHHHTT-SEEEETTTTEEEESS-BSSEEEEEEEEEESEEEEEEEEEESSS---EEEEEEEEEE-TTT--EEEEEEEE-SS--TTS-S-SEEEEESTTSSGGG--SS-PPPPEEEEE-TTTSPPPTTS-SSSTT-EEEEEEEEETTEEEEEEEPTT--SEEEEEEEEEETTS-GGGGGGGG-EEEEEEEES-TTEEEEEEEEEE----EEE-TT-TTS-EEEEEETTTTEEEE-TT--HHHHH-SSEEEEETTTTEEEEE-SSSEEE-TTS------S---EEEE-SGGGTBT----TT-EEEESS-EEE-TTT--EE-TT--EEE-S-TTT-EEEE-STT-EEEE-SSS---EEEEEEEEE--STT-EEEEEE-SSS--EEEEEEEEEES-S--EEEES-SEEEEEEEEEES-S--EEEESEESEEEEEEEEEES--TT-EEEEE-TT-EESS-EEEEEEEEE-TT-EEE---GGGBSSTT-EEEES-EEEETTEE-GGGHHHHSTTS-TTSTTEEEES-BSS--SS---EEEEEEEEEEEEEETT-SEEEEEEEEEEEEEEES-PPTTT--EEEEEEEE-SS-EE--TTTTTTEES---TTS-EEEEEEEEETTEEEEEEEE----PPPPEEEEEE-SEE-TT-EEEEEEEEE---TT-EEEETTSEEEEEEEEETTEEEEEEEPPS--EEEEEEEESSSEEEEEEEEEE-SS-EE---SGGGEEEEES-EEEETTEEEESS--SS-EEEEES--B-TTSEEEEEEEEE--SS---TT-EEEEEEEETTT--EEEEEEEETTTTEEEEEE-SSS------------PPPTTS---EEEEEEEETTEEEEEEEETTS-B-SPPEEE--SS---S-EEEEEEESSSEEEEEEEEEE-